Protein AF-0000000079720966 (afdb_homodimer)

pLDDT: mean 93.35, std 13.18, range [25.89, 98.94]

Radius of gyration: 32.47 Å; Cα contacts (8 Å, |Δi|>4): 2321; chains: 2; bounding box: 89×80×74 Å

Organism: NCBI:txid616991

Structure (mmCIF, N/CA/C/O backbone):
data_AF-0000000079720966-model_v1
#
loop_
_entity.id
_entity.type
_entity.pdbx_description
1 polymer 'Alginate export protein'
#
loop_
_atom_site.group_PDB
_atom_site.id
_atom_site.type_symbol
_atom_site.label_atom_id
_atom_site.label_alt_id
_atom_site.label_comp_id
_atom_site.label_asym_id
_atom_site.label_entity_id
_atom_site.label_seq_id
_atom_site.pdbx_PDB_ins_code
_atom_site.Cartn_x
_atom_site.Cartn_y
_atom_site.Cartn_z
_atom_site.occupancy
_atom_site.B_iso_or_equiv
_atom_site.auth_seq_id
_atom_site.auth_comp_id
_atom_site.auth_asym_id
_atom_site.auth_atom_id
_atom_site.pdbx_PDB_model_num
ATOM 1 N N . MET A 1 1 ? 60.469 18.531 28.531 1 25.89 1 MET A N 1
ATOM 2 C CA . MET A 1 1 ? 59.094 18.969 28.453 1 25.89 1 MET A CA 1
ATOM 3 C C . MET A 1 1 ? 58.406 18.344 27.234 1 25.89 1 MET A C 1
ATOM 5 O O . MET A 1 1 ? 57.188 18.453 27.078 1 25.89 1 MET A O 1
ATOM 9 N N . LYS A 1 2 ? 59.125 18.266 26.031 1 28.86 2 LYS A N 1
ATOM 10 C CA . LYS A 1 2 ? 58.875 18.094 24.609 1 28.86 2 LYS A CA 1
ATOM 11 C C . LYS A 1 2 ? 58.344 16.688 24.297 1 28.86 2 LYS A C 1
ATOM 13 O O . LYS A 1 2 ? 58.094 16.359 23.141 1 28.86 2 LYS A O 1
ATOM 18 N N . ARG A 1 3 ? 58.688 15.719 25.109 1 30.52 3 ARG A N 1
ATOM 19 C CA . ARG A 1 3 ? 58.531 14.273 24.969 1 30.52 3 ARG A CA 1
ATOM 20 C C . ARG A 1 3 ? 57.062 13.883 24.969 1 30.52 3 ARG A C 1
ATOM 22 O O . ARG A 1 3 ? 56.75 12.695 24.938 1 30.52 3 ARG A O 1
ATOM 29 N N . ILE A 1 4 ? 56.281 14.672 25.703 1 30.28 4 ILE A N 1
ATOM 30 C CA . ILE A 1 4 ? 54.969 14.219 26.188 1 30.28 4 ILE A CA 1
ATOM 31 C C . ILE A 1 4 ? 53.969 14.164 25.047 1 30.28 4 ILE A C 1
ATOM 33 O O . ILE A 1 4 ? 52.781 13.953 25.266 1 30.28 4 ILE A O 1
ATOM 37 N N . TYR A 1 5 ? 54.344 14.781 23.844 1 29.94 5 TYR A N 1
ATOM 38 C CA . TYR A 1 5 ? 53.344 15.148 22.844 1 29.94 5 TYR A CA 1
ATOM 39 C C . TYR A 1 5 ? 52.688 13.914 22.25 1 29.94 5 TYR A C 1
ATOM 41 O O . TYR A 1 5 ? 51.719 14.016 21.484 1 29.94 5 TYR A O 1
ATOM 49 N N . LEU A 1 6 ? 53.469 12.766 22.203 1 30.61 6 LEU A N 1
ATOM 50 C CA . LEU A 1 6 ? 53.25 11.781 21.141 1 30.61 6 LEU A CA 1
ATOM 51 C C . LEU A 1 6 ? 51.906 11.086 21.281 1 30.61 6 LEU A C 1
ATOM 53 O O . LEU A 1 6 ? 51.281 10.734 20.281 1 30.61 6 LEU A O 1
ATOM 57 N N . LEU A 1 7 ? 51.594 10.617 22.516 1 30.08 7 LEU A N 1
ATOM 58 C CA . LEU A 1 7 ? 50.844 9.391 22.656 1 30.08 7 LEU A CA 1
ATOM 59 C C . LEU A 1 7 ? 49.344 9.641 22.359 1 30.08 7 LEU A C 1
ATOM 61 O O . LEU A 1 7 ? 48.531 8.734 22.484 1 30.08 7 LEU A O 1
ATOM 65 N N . PHE A 1 8 ? 48.875 10.914 22.344 1 29.48 8 PHE A N 1
ATOM 66 C CA . PHE A 1 8 ? 47.438 11.102 22.469 1 29.48 8 PHE A CA 1
ATOM 67 C C . PHE A 1 8 ? 46.719 10.594 21.219 1 29.48 8 PHE A C 1
ATOM 69 O O . PHE A 1 8 ? 45.531 10.844 21.031 1 29.48 8 PHE A O 1
ATOM 76 N N . THR A 1 9 ? 47.469 10.242 20.141 1 30.14 9 THR A N 1
ATOM 77 C CA . THR A 1 9 ? 46.812 10.188 18.844 1 30.14 9 THR A CA 1
ATOM 78 C C . THR A 1 9 ? 45.688 9.141 18.844 1 30.14 9 THR A C 1
ATOM 80 O O . THR A 1 9 ? 44.75 9.242 18.062 1 30.14 9 THR A O 1
ATOM 83 N N . LEU A 1 10 ? 45.875 7.875 19.375 1 29.42 10 LEU A N 1
ATOM 84 C CA . LEU A 1 10 ? 45.344 6.66 18.75 1 29.42 10 LEU A CA 1
ATOM 85 C C . LEU A 1 10 ? 43.875 6.473 19.062 1 29.42 10 LEU A C 1
ATOM 87 O O . LEU A 1 10 ? 43.25 5.508 18.609 1 29.42 10 LEU A O 1
ATOM 91 N N . ILE A 1 11 ? 43.375 6.828 20.203 1 30.75 11 ILE A N 1
ATOM 92 C CA . ILE A 1 11 ? 42.125 6.137 20.578 1 30.75 11 ILE A CA 1
ATOM 93 C C . ILE A 1 11 ? 41 6.531 19.641 1 30.75 11 ILE A C 1
ATOM 95 O O . ILE A 1 11 ? 40.406 7.594 19.797 1 30.75 11 ILE A O 1
ATOM 99 N N . ALA A 1 12 ? 41.25 6.734 18.359 1 31.34 12 ALA A N 1
ATOM 100 C CA . ALA A 1 12 ? 40.125 6.934 17.453 1 31.34 12 ALA A CA 1
ATOM 101 C C . ALA A 1 12 ? 39 5.965 17.766 1 31.34 12 ALA A C 1
ATOM 103 O O . ALA A 1 12 ? 39.219 4.758 17.859 1 31.34 12 ALA A O 1
ATOM 104 N N . LEU A 1 13 ? 37.844 6.438 18.391 1 33.38 13 LEU A N 1
ATOM 105 C CA . LEU A 1 13 ? 36.531 5.898 18.781 1 33.38 13 LEU A CA 1
ATOM 106 C C . LEU A 1 13 ? 36.031 4.922 17.719 1 33.38 13 LEU A C 1
ATOM 108 O O . LEU A 1 13 ? 35.875 5.285 16.547 1 33.38 13 LEU A O 1
ATOM 112 N N . TYR A 1 14 ? 36.375 3.656 17.828 1 33.47 14 TYR A N 1
ATOM 113 C CA . TYR A 1 14 ? 35.781 2.469 17.219 1 33.47 14 TYR A CA 1
ATOM 114 C C . TYR A 1 14 ? 34.25 2.562 17.203 1 33.47 14 TYR A C 1
ATOM 116 O O . TYR A 1 14 ? 33.594 2.219 18.188 1 33.47 14 TYR A O 1
ATOM 124 N N . GLY A 1 15 ? 33.656 3.654 16.922 1 36.59 15 GLY A N 1
ATOM 125 C CA . GLY A 1 15 ? 32.219 3.451 16.719 1 36.59 15 GLY A CA 1
ATOM 126 C C . GLY A 1 15 ? 31.906 2.182 15.961 1 36.59 15 GLY A C 1
ATOM 127 O O . GLY A 1 15 ? 32.594 1.848 14.984 1 36.59 15 GLY A O 1
ATOM 128 N N . SER A 1 16 ? 31.609 1.127 16.625 1 39.97 16 SER A N 1
ATOM 129 C CA . SER A 1 16 ? 31.062 -0.065 15.984 1 39.97 16 SER A CA 1
ATOM 130 C C . SER A 1 16 ? 30.312 0.288 14.711 1 39.97 16 SER A C 1
ATOM 132 O O . SER A 1 16 ? 29.266 0.929 14.758 1 39.97 16 SER A O 1
ATOM 134 N N . ILE A 1 17 ? 30.875 0.646 13.695 1 45.59 17 ILE A N 1
ATOM 135 C CA . ILE A 1 17 ? 30.328 0.897 12.359 1 45.59 17 ILE A CA 1
ATOM 136 C C . ILE A 1 17 ? 29.344 -0.207 11.984 1 45.59 17 ILE A C 1
ATOM 138 O O . ILE A 1 17 ? 29.734 -1.362 11.805 1 45.59 17 ILE A O 1
ATOM 142 N N . ALA A 1 18 ? 28.172 -0.289 12.492 1 54.91 18 ALA A N 1
ATOM 143 C CA . ALA A 1 18 ? 27.109 -1.152 11.977 1 54.91 18 ALA A CA 1
ATOM 144 C C . ALA A 1 18 ? 27.219 -1.311 10.461 1 54.91 18 ALA A C 1
ATOM 146 O O . ALA A 1 18 ? 27.25 -0.319 9.734 1 54.91 18 ALA A O 1
ATOM 147 N N . LYS A 1 19 ? 27.75 -2.51 9.945 1 74.81 19 LYS A N 1
ATOM 148 C CA . LYS A 1 19 ? 27.875 -2.908 8.547 1 74.81 19 LYS A CA 1
ATOM 149 C C . LYS A 1 19 ? 26.547 -2.785 7.805 1 74.81 19 LYS A C 1
ATOM 151 O O . LYS A 1 19 ? 25.531 -3.283 8.281 1 74.81 19 LYS A O 1
ATOM 156 N N . ALA A 1 20 ? 26.312 -1.809 7.043 1 88.5 20 ALA A N 1
ATOM 157 C CA . ALA A 1 20 ? 25.141 -1.601 6.191 1 88.5 20 ALA A CA 1
ATOM 158 C C . ALA A 1 20 ? 25.453 -1.964 4.742 1 88.5 20 ALA A C 1
ATOM 160 O O . ALA A 1 20 ? 26.547 -1.684 4.242 1 88.5 20 ALA A O 1
ATOM 161 N N . GLN A 1 21 ? 24.562 -2.84 4.195 1 93.38 21 GLN A N 1
ATOM 162 C CA . GLN A 1 21 ? 24.688 -3.174 2.779 1 93.38 21 GLN A CA 1
ATOM 163 C C . GLN A 1 21 ? 23.531 -2.58 1.974 1 93.38 21 GLN A C 1
ATOM 165 O O . GLN A 1 21 ? 22.375 -2.707 2.357 1 93.38 21 GLN A O 1
ATOM 170 N N . PHE A 1 22 ? 23.922 -1.886 0.924 1 94.44 22 PHE A N 1
ATOM 171 C CA . PHE A 1 22 ? 22.938 -1.367 -0.01 1 94.44 22 PHE A CA 1
ATOM 172 C C . PHE A 1 22 ? 23.094 -2.01 -1.383 1 94.44 22 PHE A C 1
ATOM 174 O O . PHE A 1 22 ? 24.203 -2.062 -1.922 1 94.44 22 PHE A O 1
ATOM 181 N N . THR A 1 23 ? 22 -2.531 -1.941 1 95.25 23 THR A N 1
ATOM 182 C CA . THR A 1 23 ? 22 -3.1 -3.285 1 95.25 23 THR A CA 1
ATOM 183 C C . THR A 1 23 ? 20.953 -2.404 -4.168 1 95.25 23 THR A C 1
ATOM 185 O O . THR A 1 23 ? 19.875 -2.039 -3.697 1 95.25 23 THR A O 1
ATOM 188 N N . LEU A 1 24 ? 21.266 -2.111 -5.383 1 95.19 24 LEU A N 1
ATOM 189 C CA . LEU A 1 24 ? 20.375 -1.628 -6.434 1 95.19 24 LEU A CA 1
ATOM 190 C C . LEU A 1 24 ? 20.5 -2.477 -7.691 1 95.19 24 LEU A C 1
ATOM 192 O O . LEU A 1 24 ? 21.594 -2.602 -8.25 1 95.19 24 LEU A O 1
ATOM 196 N N . ASP A 1 25 ? 19.422 -3.098 -8.086 1 96.62 25 ASP A N 1
ATOM 197 C CA . ASP A 1 25 ? 19.453 -3.926 -9.289 1 96.62 25 ASP A CA 1
ATOM 198 C C . ASP A 1 25 ? 18.156 -3.809 -10.078 1 96.62 25 ASP A C 1
ATOM 200 O O . ASP A 1 25 ? 17.219 -3.129 -9.648 1 96.62 25 ASP A O 1
ATOM 204 N N . GLY A 1 26 ? 18.141 -4.383 -11.258 1 97.12 26 GLY A N 1
ATOM 205 C CA . GLY A 1 26 ? 16.953 -4.273 -12.102 1 97.12 26 GLY A CA 1
ATOM 206 C C . GLY A 1 26 ? 16.609 -5.562 -12.828 1 97.12 26 GLY A C 1
ATOM 207 O O . GLY A 1 26 ? 17.266 -6.586 -12.617 1 97.12 26 GLY A O 1
ATOM 208 N N . GLU A 1 27 ? 15.5 -5.504 -13.523 1 98.06 27 GLU A N 1
ATOM 209 C CA . GLU A 1 27 ? 15.062 -6.555 -14.438 1 98.06 27 GLU A CA 1
ATOM 210 C C . GLU A 1 27 ? 14.453 -5.965 -15.711 1 98.06 27 GLU A C 1
ATOM 212 O O . GLU A 1 27 ? 13.711 -4.98 -15.648 1 98.06 27 GLU A O 1
ATOM 217 N N . PHE A 1 28 ? 14.859 -6.387 -16.797 1 98.44 28 PHE A N 1
ATOM 218 C CA . PHE A 1 28 ? 14.289 -6.125 -18.109 1 98.44 28 PHE A CA 1
ATOM 219 C C . PHE A 1 28 ? 13.961 -7.43 -18.828 1 98.44 28 PHE A C 1
ATOM 221 O O . PHE A 1 28 ? 14.867 -8.18 -19.203 1 98.44 28 PHE A O 1
ATOM 228 N N . ARG A 1 29 ? 12.633 -7.707 -19.062 1 98.75 29 ARG A N 1
ATOM 229 C CA . ARG A 1 29 ? 12.242 -9.031 -19.531 1 98.75 29 ARG A CA 1
ATOM 230 C C . ARG A 1 29 ? 11.141 -8.938 -20.578 1 98.75 29 ARG A C 1
ATOM 232 O O . ARG A 1 29 ? 9.977 -9.242 -20.297 1 98.75 29 ARG A O 1
ATOM 239 N N . PRO A 1 30 ? 11.508 -8.555 -21.812 1 98.69 30 PRO A N 1
ATOM 240 C CA . PRO A 1 30 ? 10.531 -8.656 -22.891 1 98.69 30 PRO A CA 1
ATOM 241 C C . PRO A 1 30 ? 10.227 -10.102 -23.281 1 98.69 30 PRO A C 1
ATOM 243 O O . PRO A 1 30 ? 11.125 -10.945 -23.281 1 98.69 30 PRO A O 1
ATOM 246 N N . ARG A 1 31 ? 8.992 -10.43 -23.594 1 98.81 31 ARG A N 1
ATOM 247 C CA . ARG A 1 31 ? 8.523 -11.742 -24.047 1 98.81 31 ARG A CA 1
ATOM 248 C C . ARG A 1 31 ? 7.543 -11.602 -25.203 1 98.81 31 ARG A C 1
ATOM 250 O O . ARG A 1 31 ? 6.578 -10.836 -25.125 1 98.81 31 ARG A O 1
ATOM 257 N N . THR A 1 32 ? 7.867 -12.188 -26.281 1 98.69 32 THR A N 1
ATOM 258 C CA . THR A 1 32 ? 6.961 -12.281 -27.422 1 98.69 32 THR A CA 1
ATOM 259 C C . THR A 1 32 ? 6.207 -13.609 -27.406 1 98.69 32 THR A C 1
ATOM 261 O O . THR A 1 32 ? 6.801 -14.664 -27.172 1 98.69 32 THR A O 1
ATOM 264 N N . GLU A 1 33 ? 4.941 -13.602 -27.641 1 98.75 33 GLU A N 1
ATOM 265 C CA . GLU A 1 33 ? 4.141 -14.828 -27.672 1 98.75 33 GLU A CA 1
ATOM 266 C C . GLU A 1 33 ? 3.273 -14.891 -28.922 1 98.75 33 GLU A C 1
ATOM 268 O O . GLU A 1 33 ? 2.736 -13.875 -29.359 1 98.75 33 GLU A O 1
ATOM 273 N N . LEU A 1 34 ? 3.225 -16.016 -29.5 1 98.56 34 LEU A N 1
ATOM 274 C CA . LEU A 1 34 ? 2.197 -16.406 -30.469 1 98.56 34 LEU A CA 1
ATOM 275 C C . LEU A 1 34 ? 1.238 -17.422 -29.828 1 98.56 34 LEU A C 1
ATOM 277 O O . LEU A 1 34 ? 1.626 -18.562 -29.547 1 98.56 34 LEU A O 1
ATOM 281 N N . ARG A 1 35 ? 0.005 -17.016 -29.641 1 98.56 35 ARG A N 1
ATOM 282 C CA . ARG A 1 35 ? -0.991 -17.828 -28.938 1 98.56 35 ARG A CA 1
ATOM 283 C C . ARG A 1 35 ? -2.047 -18.344 -29.906 1 98.56 35 ARG A C 1
ATOM 285 O O . ARG A 1 35 ? -2.969 -17.625 -30.281 1 98.56 35 ARG A O 1
ATOM 292 N N . HIS A 1 36 ? -1.927 -19.5 -30.281 1 98.38 36 HIS A N 1
ATOM 293 C CA . HIS A 1 36 ? -2.904 -20.203 -31.109 1 98.38 36 HIS A CA 1
ATOM 294 C C . HIS A 1 36 ? -3.543 -21.359 -30.359 1 98.38 36 HIS A C 1
ATOM 296 O O . HIS A 1 36 ? -3.371 -22.516 -30.734 1 98.38 36 HIS A O 1
ATOM 302 N N . GLY A 1 37 ? -4.414 -21 -29.406 1 98.06 37 GLY A N 1
ATOM 303 C CA . GLY A 1 37 ? -5.051 -21.984 -28.547 1 98.06 37 GLY A CA 1
ATOM 304 C C . GLY A 1 37 ? -4.43 -22.062 -27.172 1 98.06 37 GLY A C 1
ATOM 305 O O . GLY A 1 37 ? -4.418 -23.125 -26.547 1 98.06 37 GLY A O 1
ATOM 306 N N . PHE A 1 38 ? -3.744 -21.047 -26.734 1 98.12 38 PHE A N 1
ATOM 307 C CA . PHE A 1 38 ? -3.221 -20.953 -25.375 1 98.12 38 PHE A CA 1
ATOM 308 C C . PHE A 1 38 ? -4.355 -20.781 -24.375 1 98.12 38 PHE A C 1
ATOM 310 O O . PHE A 1 38 ? -5.219 -19.922 -24.531 1 98.12 38 PHE A O 1
ATOM 317 N N . GLY A 1 39 ? -4.395 -21.578 -23.359 1 97.5 39 GLY A N 1
ATOM 318 C CA . GLY A 1 39 ? -5.371 -21.5 -22.281 1 97.5 39 GLY A CA 1
ATOM 319 C C . GLY A 1 39 ? -6.664 -22.219 -22.594 1 97.5 39 GLY A C 1
ATOM 320 O O . GLY A 1 39 ? -7.367 -22.656 -21.672 1 97.5 39 GLY A O 1
ATOM 321 N N . SER A 1 40 ? -6.98 -22.281 -23.844 1 97.88 40 SER A N 1
ATOM 322 C CA . SER A 1 40 ? -8.18 -22.969 -24.297 1 97.88 40 SER A CA 1
ATOM 323 C C . SER A 1 40 ? -8.125 -23.234 -25.812 1 97.88 40 SER A C 1
ATOM 325 O O . SER A 1 40 ? -7.277 -22.688 -26.5 1 97.88 40 SER A O 1
ATOM 327 N N . ILE A 1 41 ? -9.086 -24.062 -26.219 1 98.25 41 ILE A N 1
ATOM 328 C CA . ILE A 1 41 ? -9.164 -24.375 -27.641 1 98.25 41 ILE A CA 1
ATOM 329 C C . ILE A 1 41 ? -9.578 -23.125 -28.422 1 98.25 41 ILE A C 1
ATOM 331 O O . ILE A 1 41 ? -10.539 -22.453 -28.062 1 98.25 41 ILE A O 1
ATOM 335 N N . ILE A 1 42 ? -8.836 -22.875 -29.516 1 98.44 42 ILE A N 1
ATOM 336 C CA . ILE A 1 42 ? -9.164 -21.734 -30.344 1 98.44 42 ILE A CA 1
ATOM 337 C C . ILE A 1 42 ? -10.023 -22.188 -31.531 1 98.44 42 ILE A C 1
ATOM 339 O O . ILE A 1 42 ? -9.82 -23.281 -32.062 1 98.44 42 ILE A O 1
ATOM 343 N N . ASP A 1 43 ? -10.906 -21.344 -31.891 1 97.38 43 ASP A N 1
ATOM 344 C CA . ASP A 1 43 ? -11.781 -21.609 -33.031 1 97.38 43 ASP A CA 1
ATOM 345 C C . ASP A 1 43 ? -11.016 -21.5 -34.344 1 97.38 43 ASP A C 1
ATOM 347 O O . ASP A 1 43 ? -10.109 -20.672 -34.469 1 97.38 43 ASP A O 1
ATOM 351 N N . GLU A 1 44 ? -11.484 -22.203 -35.312 1 96.94 44 GLU A N 1
ATOM 352 C CA . GLU A 1 44 ? -10.82 -22.219 -36.594 1 96.94 44 GLU A CA 1
ATOM 353 C C . GLU A 1 44 ? -10.844 -20.844 -37.25 1 96.94 44 GLU A C 1
ATOM 355 O O . GLU A 1 44 ? -9.906 -20.484 -37.969 1 96.94 44 GLU A O 1
ATOM 360 N N . ASP A 1 45 ? -11.867 -20.094 -37.031 1 96.38 45 ASP A N 1
ATOM 361 C CA . ASP A 1 45 ? -12.039 -18.828 -37.719 1 96.38 45 ASP A CA 1
ATOM 362 C C . ASP A 1 45 ? -11.414 -17.672 -36.906 1 96.38 45 ASP A C 1
ATOM 364 O O . ASP A 1 45 ? -11.406 -16.531 -37.375 1 96.38 45 ASP A O 1
ATOM 368 N N . ALA A 1 46 ? -10.906 -18.031 -35.75 1 96.81 46 ALA A N 1
ATOM 369 C CA . ALA A 1 46 ? -10.328 -16.984 -34.938 1 96.81 46 ALA A CA 1
ATOM 370 C C . ALA A 1 46 ? -8.852 -16.781 -35.25 1 96.81 46 ALA A C 1
ATOM 372 O O . ALA A 1 46 ? -8.125 -17.734 -35.5 1 96.81 46 ALA A O 1
ATOM 373 N N . ASP A 1 47 ? -8.391 -15.508 -35.219 1 97.19 47 ASP A N 1
ATOM 374 C CA . ASP A 1 47 ? -6.977 -15.195 -35.406 1 97.19 47 ASP A CA 1
ATOM 375 C C . ASP A 1 47 ? -6.199 -15.453 -34.125 1 97.19 47 ASP A C 1
ATOM 377 O O . ASP A 1 47 ? -6.695 -15.18 -33.031 1 97.19 47 ASP A O 1
ATOM 381 N N . ALA A 1 48 ? -5.062 -15.898 -34.25 1 97.44 48 ALA A N 1
ATOM 382 C CA . ALA A 1 48 ? -4.172 -16.125 -33.094 1 97.44 48 ALA A CA 1
ATOM 383 C C . ALA A 1 48 ? -3.781 -14.812 -32.438 1 97.44 48 ALA A C 1
ATOM 385 O O . ALA A 1 48 ? -3.77 -13.766 -33.094 1 97.44 48 ALA A O 1
ATOM 386 N N . GLY A 1 49 ? -3.494 -14.898 -31.125 1 98.06 49 GLY A N 1
ATOM 387 C CA . GLY A 1 49 ? -2.896 -13.766 -30.453 1 98.06 49 GLY A CA 1
ATOM 388 C C . GLY A 1 49 ? -1.406 -13.633 -30.703 1 98.06 49 GLY A C 1
ATOM 389 O O . GLY A 1 49 ? -0.692 -14.633 -30.766 1 98.06 49 GLY A O 1
ATOM 390 N N . PHE A 1 50 ? -1.011 -12.367 -30.828 1 98 50 PHE A N 1
ATOM 391 C CA . PHE A 1 50 ? 0.405 -12.086 -31.031 1 98 50 PHE A CA 1
ATOM 392 C C . PHE A 1 50 ? 0.784 -10.742 -30.422 1 98 50 PHE A C 1
ATOM 394 O O . PHE A 1 50 ? 0.088 -9.75 -30.625 1 98 50 PHE A O 1
ATOM 401 N N . GLY A 1 51 ? 1.82 -10.758 -29.547 1 97.75 51 GLY A N 1
ATOM 402 C CA . GLY A 1 51 ? 2.244 -9.508 -28.953 1 97.75 51 GLY A CA 1
ATOM 403 C C . GLY A 1 51 ? 3.523 -9.633 -28.141 1 97.75 51 GLY A C 1
ATOM 404 O O . GLY A 1 51 ? 4.059 -10.734 -27.984 1 97.75 51 GLY A O 1
ATOM 405 N N . VAL A 1 52 ? 3.998 -8.477 -27.734 1 98.06 52 VAL A N 1
ATOM 406 C CA . VAL A 1 52 ? 5.188 -8.391 -26.891 1 98.06 52 VAL A CA 1
ATOM 407 C C . VAL A 1 52 ? 4.867 -7.629 -25.609 1 98.06 52 VAL A C 1
ATOM 409 O O . VAL A 1 52 ? 4.305 -6.531 -25.672 1 98.06 52 VAL A O 1
ATOM 412 N N . SER A 1 53 ? 5.117 -8.234 -24.516 1 98 53 SER A N 1
ATOM 413 C CA . SER A 1 53 ? 5.008 -7.605 -23.203 1 98 53 SER A CA 1
ATOM 414 C C . SER A 1 53 ? 6.344 -7.613 -22.469 1 98 53 SER A C 1
ATOM 416 O O . SER A 1 53 ? 7.168 -8.508 -22.688 1 98 53 SER A O 1
ATOM 418 N N . THR A 1 54 ? 6.562 -6.602 -21.641 1 98.12 54 THR A N 1
ATOM 419 C CA . THR A 1 54 ? 7.84 -6.465 -20.953 1 98.12 54 THR A CA 1
ATOM 420 C C . THR A 1 54 ? 7.625 -6.207 -19.469 1 98.12 54 THR A C 1
ATOM 422 O O . THR A 1 54 ? 6.863 -5.312 -19.094 1 98.12 54 THR A O 1
ATOM 425 N N . ARG A 1 55 ? 8.242 -6.992 -18.625 1 98.31 55 ARG A N 1
ATOM 426 C CA . ARG A 1 55 ? 8.359 -6.664 -17.203 1 98.31 55 ARG A CA 1
ATOM 427 C C . ARG A 1 55 ? 9.648 -5.906 -16.922 1 98.31 55 ARG A C 1
ATOM 429 O O . ARG A 1 55 ? 10.734 -6.34 -17.328 1 98.31 55 ARG A O 1
ATOM 436 N N . ILE A 1 56 ? 9.539 -4.793 -16.328 1 97.88 56 ILE A N 1
ATOM 437 C CA . ILE A 1 56 ? 10.711 -4.086 -15.812 1 97.88 56 ILE A CA 1
ATOM 438 C C . ILE A 1 56 ? 10.602 -3.934 -14.297 1 97.88 56 ILE A C 1
ATOM 440 O O . ILE A 1 56 ? 9.508 -3.729 -13.766 1 97.88 56 ILE A O 1
ATOM 444 N N . ARG A 1 57 ? 11.711 -4.078 -13.609 1 98.25 57 ARG A N 1
ATOM 445 C CA . ARG A 1 57 ? 11.766 -3.852 -12.164 1 98.25 57 ARG A CA 1
ATOM 446 C C . ARG A 1 57 ? 12.992 -3.025 -11.789 1 98.25 57 ARG A C 1
ATOM 448 O O . ARG A 1 57 ? 14.031 -3.113 -12.445 1 98.25 57 ARG A O 1
ATOM 455 N N . LEU A 1 58 ? 12.852 -2.182 -10.867 1 97.06 58 LEU A N 1
ATOM 456 C CA . LEU A 1 58 ? 13.922 -1.551 -10.102 1 97.06 58 LEU A CA 1
ATOM 457 C C . LEU A 1 58 ? 13.844 -1.943 -8.633 1 97.06 58 LEU A C 1
ATOM 459 O O . LEU A 1 58 ? 12.859 -1.639 -7.957 1 97.06 58 LEU A O 1
ATOM 463 N N . ASN A 1 59 ? 14.906 -2.621 -8.18 1 96.88 59 ASN A N 1
ATOM 464 C CA . ASN A 1 59 ? 14.906 -3.182 -6.836 1 96.88 59 ASN A CA 1
ATOM 465 C C . ASN A 1 59 ? 15.977 -2.539 -5.961 1 96.88 59 ASN A C 1
ATOM 467 O O . ASN A 1 59 ? 17.141 -2.428 -6.367 1 96.88 59 ASN A O 1
ATOM 471 N N . ALA A 1 60 ? 15.555 -2.121 -4.816 1 96.06 60 ALA A N 1
ATOM 472 C CA . ALA A 1 60 ? 16.484 -1.586 -3.82 1 96.06 60 ALA A CA 1
ATOM 473 C C . ALA A 1 60 ? 16.422 -2.398 -2.529 1 96.06 60 ALA A C 1
ATOM 475 O O . ALA A 1 60 ? 15.344 -2.646 -1.989 1 96.06 60 ALA A O 1
ATOM 476 N N . GLY A 1 61 ? 17.594 -2.838 -2.084 1 95.5 61 GLY A N 1
ATOM 477 C CA . GLY A 1 61 ? 17.734 -3.545 -0.82 1 95.5 61 GLY A CA 1
ATOM 478 C C . GLY A 1 61 ? 18.672 -2.848 0.151 1 95.5 61 GLY A C 1
ATOM 479 O O . GLY A 1 61 ? 19.656 -2.232 -0.261 1 95.5 61 GLY A O 1
ATOM 480 N N . TYR A 1 62 ? 18.328 -2.869 1.387 1 96.19 62 TYR A N 1
ATOM 481 C CA . TYR A 1 62 ? 19.156 -2.307 2.453 1 96.19 62 TYR A CA 1
ATOM 482 C C . TYR A 1 62 ? 19.172 -3.23 3.664 1 96.19 62 TYR A C 1
ATOM 484 O O . TYR A 1 62 ? 18.141 -3.535 4.246 1 96.19 62 TYR A O 1
ATOM 492 N N . THR A 1 63 ? 20.391 -3.654 4.082 1 95.69 63 THR A N 1
ATOM 493 C CA . THR A 1 63 ? 20.516 -4.609 5.18 1 95.69 63 THR A CA 1
ATOM 494 C C . THR A 1 63 ? 21.453 -4.074 6.254 1 95.69 63 THR A C 1
ATOM 496 O O . THR A 1 63 ? 22.578 -3.664 5.949 1 95.69 63 THR A O 1
ATOM 499 N N . ILE A 1 64 ? 21 -4.027 7.418 1 94.69 64 ILE A N 1
ATOM 500 C CA . ILE A 1 64 ? 21.797 -3.842 8.625 1 94.69 64 ILE A CA 1
ATOM 501 C C . ILE A 1 64 ? 21.5 -4.965 9.617 1 94.69 64 ILE A C 1
ATOM 503 O O . ILE A 1 64 ? 20.688 -5.848 9.336 1 94.69 64 ILE A O 1
ATOM 507 N N . ASP A 1 65 ? 22.188 -5.012 10.758 1 94 65 ASP A N 1
ATOM 508 C CA . ASP A 1 65 ? 22 -6.074 11.742 1 94 65 ASP A CA 1
ATOM 509 C C . ASP A 1 65 ? 20.547 -6.121 12.219 1 94 65 ASP A C 1
ATOM 511 O O . ASP A 1 65 ? 20 -7.203 12.453 1 94 65 ASP A O 1
ATOM 515 N N . ALA A 1 66 ? 19.938 -5.023 12.266 1 95.5 66 ALA A N 1
ATOM 516 C CA . ALA A 1 66 ? 18.625 -4.887 12.891 1 95.5 66 ALA A CA 1
ATOM 517 C C . ALA A 1 66 ? 17.516 -5.305 11.938 1 95.5 66 ALA A C 1
ATOM 519 O O . ALA A 1 66 ? 16.484 -5.82 12.367 1 95.5 66 ALA A O 1
ATOM 520 N N . TYR A 1 67 ? 17.703 -5.016 10.633 1 96.94 67 TYR A N 1
ATOM 521 C CA . TYR A 1 67 ? 16.641 -5.332 9.703 1 96.94 67 TYR A CA 1
ATOM 522 C C . TYR A 1 67 ? 17.141 -5.328 8.266 1 96.94 67 TYR A C 1
ATOM 524 O O . TYR A 1 67 ? 18.234 -4.84 7.992 1 96.94 67 TYR A O 1
ATOM 532 N N . THR A 1 68 ? 16.438 -6 7.41 1 97.31 68 THR A N 1
ATOM 533 C CA . THR A 1 68 ? 16.547 -5.867 5.961 1 97.31 68 THR A CA 1
ATOM 534 C C . THR A 1 68 ? 15.297 -5.18 5.395 1 97.31 68 THR A C 1
ATOM 536 O O . THR A 1 68 ? 14.172 -5.52 5.762 1 97.31 68 THR A O 1
ATOM 539 N N . PHE A 1 69 ? 15.547 -4.176 4.672 1 97.31 69 PHE A N 1
ATOM 540 C CA . PHE A 1 69 ? 14.484 -3.494 3.938 1 97.31 69 PHE A CA 1
ATOM 541 C C . PHE A 1 69 ? 14.602 -3.766 2.443 1 97.31 69 PHE A C 1
ATOM 543 O O . PHE A 1 69 ? 15.703 -3.863 1.907 1 97.31 69 PHE A O 1
ATOM 550 N N . TYR A 1 70 ? 13.438 -3.926 1.732 1 97.69 70 TYR A N 1
ATOM 551 C CA . TYR A 1 70 ? 13.414 -4.211 0.302 1 97.69 70 TYR A CA 1
ATOM 552 C C . TYR A 1 70 ? 12.281 -3.459 -0.389 1 97.69 70 TYR A C 1
ATOM 554 O O . TYR A 1 70 ? 11.156 -3.416 0.114 1 97.69 70 TYR A O 1
ATOM 562 N N . LEU A 1 71 ? 12.578 -2.766 -1.473 1 97.5 71 LEU A N 1
ATOM 563 C CA . LEU A 1 71 ? 11.617 -2.074 -2.326 1 97.5 71 LEU A CA 1
ATOM 564 C C . LEU A 1 71 ? 11.781 -2.502 -3.781 1 97.5 71 LEU A C 1
ATOM 566 O O . LEU A 1 71 ? 12.891 -2.471 -4.324 1 97.5 71 LEU A O 1
ATOM 570 N N . SER A 1 72 ? 10.695 -2.938 -4.398 1 97.88 72 SER A N 1
ATOM 571 C CA . SER A 1 72 ? 10.68 -3.309 -5.812 1 97.88 72 SER A CA 1
ATOM 572 C C . SER A 1 72 ? 9.602 -2.545 -6.574 1 97.88 72 SER A C 1
ATOM 574 O O . SER A 1 72 ? 8.414 -2.697 -6.297 1 97.88 72 SER A O 1
ATOM 576 N N . LEU A 1 73 ? 10.055 -1.694 -7.469 1 97 73 LEU A N 1
ATOM 577 C CA . LEU A 1 73 ? 9.148 -1.034 -8.406 1 97 73 LEU A CA 1
ATOM 578 C C . LEU A 1 73 ? 9.016 -1.838 -9.695 1 97 73 LEU A C 1
ATOM 580 O O . LEU A 1 73 ? 10 -2.383 -10.195 1 97 73 LEU A O 1
ATOM 584 N N . GLN A 1 74 ? 7.789 -1.876 -10.266 1 97.25 74 GLN A N 1
ATOM 585 C CA . GLN A 1 74 ? 7.551 -2.721 -11.43 1 97.25 74 GLN A CA 1
ATOM 586 C C . GLN A 1 74 ? 6.605 -2.043 -12.422 1 97.25 74 GLN A C 1
ATOM 588 O O . GLN A 1 74 ? 5.695 -1.318 -12.016 1 97.25 74 GLN A O 1
ATOM 593 N N . ASP A 1 75 ? 6.84 -2.26 -13.664 1 96.69 75 ASP A N 1
ATOM 594 C CA . ASP A 1 75 ? 5.891 -1.947 -14.727 1 96.69 75 ASP A CA 1
ATOM 595 C C . ASP A 1 75 ? 5.758 -3.113 -15.711 1 96.69 75 ASP A C 1
ATOM 597 O O . ASP A 1 75 ? 6.727 -3.834 -15.953 1 96.69 75 ASP A O 1
ATOM 601 N N . VAL A 1 76 ? 4.516 -3.391 -16.109 1 97 76 VAL A N 1
ATOM 602 C CA . VAL A 1 76 ? 4.234 -4.371 -17.156 1 97 76 VAL A CA 1
ATOM 603 C C . VAL A 1 76 ? 3.797 -3.652 -18.438 1 97 76 VAL A C 1
ATOM 605 O O . VAL A 1 76 ? 2.619 -3.314 -18.594 1 97 76 VAL A O 1
ATOM 608 N N . MET A 1 77 ? 4.668 -3.578 -19.359 1 95.88 77 MET A N 1
ATOM 609 C CA . MET A 1 77 ? 4.43 -2.783 -20.562 1 95.88 77 MET A CA 1
ATOM 610 C C . MET A 1 77 ? 3.986 -3.67 -21.734 1 95.88 77 MET A C 1
ATOM 612 O O . MET A 1 77 ? 4.367 -4.84 -21.797 1 95.88 77 MET A O 1
ATOM 616 N N . VAL A 1 78 ? 3.209 -3.105 -22.547 1 95.88 78 VAL A N 1
ATOM 617 C CA . VAL A 1 78 ? 2.879 -3.688 -23.844 1 95.88 78 VAL A CA 1
ATOM 618 C C . VAL A 1 78 ? 3.438 -2.809 -24.969 1 95.88 78 VAL A C 1
ATOM 620 O O . VAL A 1 78 ? 3.311 -1.582 -24.922 1 95.88 78 VAL A O 1
ATOM 623 N N . TRP A 1 79 ? 4.105 -3.428 -25.906 1 95.25 79 TRP A N 1
ATOM 624 C CA . TRP A 1 79 ? 4.668 -2.643 -27 1 95.25 79 TRP A CA 1
ATOM 625 C C . TRP A 1 79 ? 3.574 -1.866 -27.719 1 95.25 79 TRP A C 1
ATOM 627 O O . TRP A 1 79 ? 2.604 -2.453 -28.203 1 95.25 79 TRP A O 1
ATOM 637 N N . GLY A 1 80 ? 3.713 -0.603 -27.734 1 93.69 80 GLY A N 1
ATOM 638 C CA . GLY A 1 80 ? 2.797 0.264 -28.453 1 93.69 80 GLY A CA 1
ATOM 639 C C . GLY A 1 80 ? 1.563 0.633 -27.656 1 93.69 80 GLY A C 1
ATOM 640 O O . GLY A 1 80 ? 0.565 1.09 -28.219 1 93.69 80 GLY A O 1
ATOM 641 N N . GLU A 1 81 ? 1.491 0.403 -26.391 1 92.56 81 GLU A N 1
ATOM 642 C CA . GLU A 1 81 ? 0.287 0.506 -25.578 1 92.56 81 GLU A CA 1
ATOM 643 C C . GLU A 1 81 ? -0.236 1.939 -25.547 1 92.56 81 GLU A C 1
ATOM 645 O O . GLU A 1 81 ? -1.435 2.164 -25.359 1 92.56 81 GLU A O 1
ATOM 650 N N . ASN A 1 82 ? 0.61 2.928 -25.766 1 90.31 82 ASN A N 1
ATOM 651 C CA . ASN A 1 82 ? 0.166 4.316 -25.719 1 90.31 82 ASN A CA 1
ATOM 652 C C . ASN A 1 82 ? 0.248 4.98 -27.094 1 90.31 82 ASN A C 1
ATOM 654 O O . ASN A 1 82 ? 1.188 4.734 -27.844 1 90.31 82 ASN A O 1
ATOM 658 N N . ARG A 1 83 ? -0.744 5.832 -27.312 1 88.56 83 ARG A N 1
ATOM 659 C CA . ARG A 1 83 ? -0.684 6.645 -28.531 1 88.56 83 ARG A CA 1
ATOM 660 C C . ARG A 1 83 ? 0.565 7.52 -28.531 1 88.56 83 ARG A C 1
ATOM 662 O O . ARG A 1 83 ? 0.97 8.047 -27.5 1 88.56 83 ARG A O 1
ATOM 669 N N . GLN A 1 84 ? 1.07 7.668 -29.75 1 87.56 84 GLN A N 1
ATOM 670 C CA . GLN A 1 84 ? 2.229 8.547 -29.891 1 87.56 84 GLN A CA 1
ATOM 671 C C . GLN A 1 84 ? 1.937 9.93 -29.312 1 87.56 84 GLN A C 1
ATOM 673 O O . GLN A 1 84 ? 0.882 10.508 -29.578 1 87.56 84 GLN A O 1
ATOM 678 N N . LEU A 1 85 ? 2.814 10.422 -28.5 1 81.12 85 LEU A N 1
ATOM 679 C CA . LEU A 1 85 ? 2.824 11.758 -27.906 1 81.12 85 LEU A CA 1
ATOM 680 C C . LEU A 1 85 ? 1.735 11.898 -26.859 1 81.12 85 LEU A C 1
ATOM 682 O O . LEU A 1 85 ? 1.423 13.016 -26.422 1 81.12 85 LEU A O 1
ATOM 686 N N . LEU A 1 86 ? 1.099 10.742 -26.516 1 84.31 86 LEU A N 1
ATOM 687 C CA . LEU A 1 86 ? 0.166 10.797 -25.391 1 84.31 86 LEU A CA 1
ATOM 688 C C . LEU A 1 86 ? 0.914 10.812 -24.062 1 84.31 86 LEU A C 1
ATOM 690 O O . LEU A 1 86 ? 1.714 9.914 -23.781 1 84.31 86 LEU A O 1
ATOM 694 N N . PRO A 1 87 ? 0.679 11.773 -23.25 1 79.62 87 PRO A N 1
ATOM 695 C CA . PRO A 1 87 ? 1.412 11.852 -21.984 1 79.62 87 PRO A CA 1
ATOM 696 C C . PRO A 1 87 ? 0.92 10.844 -20.953 1 79.62 87 PRO A C 1
ATOM 698 O O . PRO A 1 87 ? 1.68 10.438 -20.062 1 79.62 87 PRO A O 1
ATOM 701 N N . ASP A 1 88 ? -0.294 10.43 -21.016 1 81 88 ASP A N 1
ATOM 702 C CA . ASP A 1 88 ? -0.891 9.539 -20.031 1 81 88 ASP A CA 1
ATOM 703 C C . ASP A 1 88 ? -0.385 8.109 -20.219 1 81 88 ASP A C 1
ATOM 705 O O . ASP A 1 88 ? -0.236 7.633 -21.344 1 81 88 ASP A O 1
ATOM 709 N N . ASP A 1 89 ? -0.019 7.523 -19.062 1 81.75 89 ASP A N 1
ATOM 710 C CA . ASP A 1 89 ? 0.133 6.07 -19.078 1 81.75 89 ASP A CA 1
ATOM 711 C C . ASP A 1 89 ? -1.193 5.379 -18.766 1 81.75 89 ASP A C 1
ATOM 713 O O . ASP A 1 89 ? -1.602 5.297 -17.609 1 81.75 89 ASP A O 1
ATOM 717 N N . GLU A 1 90 ? -1.834 4.797 -19.656 1 80.94 90 GLU A N 1
ATOM 718 C CA . GLU A 1 90 ? -3.227 4.379 -19.547 1 80.94 90 GLU A CA 1
ATOM 719 C C . GLU A 1 90 ? -3.332 2.926 -19.094 1 80.94 90 GLU A C 1
ATOM 721 O O . GLU A 1 90 ? -4.418 2.455 -18.75 1 80.94 90 GLU A O 1
ATOM 726 N N . ASN A 1 91 ? -2.215 2.289 -19.031 1 84.44 91 ASN A N 1
ATOM 727 C CA . ASN A 1 91 ? -2.354 0.877 -18.688 1 84.44 91 ASN A CA 1
ATOM 728 C C . ASN A 1 91 ? -2.336 0.665 -17.188 1 84.44 91 ASN A C 1
ATOM 730 O O . ASN A 1 91 ? -2.666 -0.42 -16.703 1 84.44 91 ASN A O 1
ATOM 734 N N . ASN A 1 92 ? -1.927 1.642 -16.328 1 88.06 92 ASN A N 1
ATOM 735 C CA . ASN A 1 92 ? -2.041 1.646 -14.867 1 88.06 92 ASN A CA 1
ATOM 736 C C . ASN A 1 92 ? -1.288 0.476 -14.242 1 88.06 92 ASN A C 1
ATOM 738 O O . ASN A 1 92 ? -1.76 -0.126 -13.281 1 88.06 92 ASN A O 1
ATOM 742 N N . THR A 1 93 ? -0.114 0.116 -14.836 1 92.31 93 THR A N 1
ATOM 743 C CA . THR A 1 93 ? 0.57 -1.074 -14.344 1 92.31 93 THR A CA 1
ATOM 744 C C . THR A 1 93 ? 1.837 -0.693 -13.578 1 92.31 93 THR A C 1
ATOM 746 O O . THR A 1 93 ? 2.479 -1.548 -12.969 1 92.31 93 THR A O 1
ATOM 749 N N . PHE A 1 94 ? 2.23 0.564 -13.633 1 92.56 94 PHE A N 1
ATOM 750 C CA . PHE A 1 94 ? 3.383 0.996 -12.844 1 92.56 94 PHE A CA 1
ATOM 751 C C . PHE A 1 94 ? 3.037 1.062 -11.367 1 92.56 94 PHE A C 1
ATOM 753 O O . PHE A 1 94 ? 2.172 1.841 -10.961 1 92.56 94 PHE A O 1
ATOM 760 N N . ALA A 1 95 ? 3.752 0.188 -10.594 1 93.25 95 ALA A N 1
ATOM 761 C CA . ALA A 1 95 ? 3.346 0.065 -9.195 1 93.25 95 ALA A CA 1
ATOM 762 C C . ALA A 1 95 ? 4.473 -0.516 -8.352 1 93.25 95 ALA A C 1
ATOM 764 O O . ALA A 1 95 ? 5.547 -0.833 -8.867 1 93.25 95 ALA A O 1
ATOM 765 N N . VAL A 1 96 ? 4.184 -0.494 -7.043 1 95.62 96 VAL A N 1
ATOM 766 C CA . VAL A 1 96 ? 5.047 -1.196 -6.098 1 95.62 96 VAL A CA 1
ATOM 767 C C . VAL A 1 96 ? 4.738 -2.691 -6.129 1 95.62 96 VAL A C 1
ATOM 769 O O . VAL A 1 96 ? 3.604 -3.102 -5.863 1 95.62 96 VAL A O 1
ATOM 772 N N . PHE A 1 97 ? 5.742 -3.418 -6.449 1 96.94 97 PHE A N 1
ATOM 773 C CA . PHE A 1 97 ? 5.555 -4.863 -6.438 1 96.94 97 PHE A CA 1
ATOM 774 C C . PHE A 1 97 ? 5.809 -5.43 -5.047 1 96.94 97 PHE A C 1
ATOM 776 O O . PHE A 1 97 ? 5.035 -6.254 -4.555 1 96.94 97 PHE A O 1
ATOM 783 N N . GLU A 1 98 ? 6.93 -5.035 -4.465 1 97.88 98 GLU A N 1
ATOM 784 C CA . GLU A 1 98 ? 7.23 -5.391 -3.082 1 97.88 98 GLU A CA 1
ATOM 785 C C . GLU A 1 98 ? 7.68 -4.168 -2.283 1 97.88 98 GLU A C 1
ATOM 787 O O . GLU A 1 98 ? 8.352 -3.283 -2.816 1 97.88 98 GLU A O 1
ATOM 792 N N . ALA A 1 99 ? 7.324 -4.129 -1.123 1 98.38 99 ALA A N 1
ATOM 793 C CA . ALA A 1 99 ? 7.801 -3.221 -0.083 1 98.38 99 ALA A CA 1
ATOM 794 C C . ALA A 1 99 ? 7.664 -3.852 1.3 1 98.38 99 ALA A C 1
ATOM 796 O O . ALA A 1 99 ? 6.562 -3.926 1.851 1 98.38 99 ALA A O 1
ATOM 797 N N . TRP A 1 100 ? 8.805 -4.258 1.865 1 98.44 100 TRP A N 1
ATOM 798 C CA . TRP A 1 100 ? 8.734 -4.98 3.131 1 98.44 100 TRP A CA 1
ATOM 799 C C . TRP A 1 100 ? 10.008 -4.793 3.943 1 98.44 100 TRP A C 1
ATOM 801 O O . TRP A 1 100 ? 11.031 -4.355 3.41 1 98.44 100 TRP A O 1
ATOM 811 N N . ALA A 1 101 ? 9.883 -5.043 5.18 1 98.38 101 ALA A N 1
ATOM 812 C CA . ALA A 1 101 ? 11.008 -5.105 6.102 1 98.38 101 ALA A CA 1
ATOM 813 C C . ALA A 1 101 ? 11.016 -6.426 6.867 1 98.38 101 ALA A C 1
ATOM 815 O O . ALA A 1 101 ? 9.969 -6.926 7.27 1 98.38 101 ALA A O 1
ATOM 816 N N . ASP A 1 102 ? 12.18 -6.992 6.957 1 98.38 102 ASP A N 1
ATOM 817 C CA . ASP A 1 102 ? 12.43 -8.164 7.789 1 98.38 102 ASP A CA 1
ATOM 818 C C . ASP A 1 102 ? 13.273 -7.801 9.016 1 98.38 102 ASP A C 1
ATOM 820 O O . ASP A 1 102 ? 14.484 -7.609 8.906 1 98.38 102 ASP A O 1
ATOM 824 N N . ILE A 1 103 ? 12.594 -7.75 10.164 1 98.31 103 ILE A N 1
ATOM 825 C CA . ILE A 1 103 ? 13.203 -7.238 11.383 1 98.31 103 ILE A CA 1
ATOM 826 C C . ILE A 1 103 ? 13.773 -8.398 12.195 1 98.31 103 ILE A C 1
ATOM 828 O O . ILE A 1 103 ? 13.07 -9.367 12.484 1 98.31 103 ILE A O 1
ATOM 832 N N . ASN A 1 104 ? 15.023 -8.305 12.609 1 97.69 104 ASN A N 1
ATOM 833 C CA . ASN A 1 104 ? 15.664 -9.281 13.484 1 97.69 104 ASN A CA 1
ATOM 834 C C . ASN A 1 104 ? 15.211 -9.117 14.93 1 97.69 104 ASN A C 1
ATOM 836 O O . ASN A 1 104 ? 15.531 -8.109 15.578 1 97.69 104 ASN A O 1
ATOM 840 N N . LEU A 1 105 ? 14.531 -10.109 15.453 1 97 105 LEU A N 1
ATOM 841 C CA . LEU A 1 105 ? 14 -10.023 16.812 1 97 105 LEU A CA 1
ATOM 842 C C . LEU A 1 105 ? 14.93 -10.695 17.797 1 97 105 LEU A C 1
ATOM 844 O O . LEU A 1 105 ? 14.695 -10.656 19.016 1 97 105 LEU A O 1
ATOM 848 N N . GLY A 1 106 ? 15.977 -11.359 17.281 1 96 106 GLY A N 1
ATOM 849 C CA . GLY A 1 106 ? 16.891 -12.117 18.125 1 96 106 GLY A CA 1
ATOM 850 C C . GLY A 1 106 ? 16.406 -13.531 18.406 1 96 106 GLY A C 1
ATOM 851 O O . GLY A 1 106 ? 15.266 -13.875 18.109 1 96 106 GLY A O 1
ATOM 852 N N . SER A 1 107 ? 17.297 -14.367 18.844 1 96.81 107 SER A N 1
ATOM 853 C CA . SER A 1 107 ? 17.016 -15.727 19.281 1 96.81 107 SER A CA 1
ATOM 854 C C . SER A 1 107 ? 16.359 -16.547 18.172 1 96.81 107 SER A C 1
ATOM 856 O O . SER A 1 107 ? 15.383 -17.25 18.406 1 96.81 107 SER A O 1
ATOM 858 N N . ASN A 1 108 ? 16.828 -16.344 16.953 1 97.5 108 ASN A N 1
ATOM 859 C CA . ASN A 1 108 ? 16.438 -17.109 15.781 1 97.5 108 ASN A CA 1
ATOM 860 C C . ASN A 1 108 ? 15.062 -16.688 15.266 1 97.5 108 ASN A C 1
ATOM 862 O O . ASN A 1 108 ? 14.469 -17.359 14.43 1 97.5 108 ASN A O 1
ATOM 866 N N . PHE A 1 109 ? 14.547 -15.578 15.844 1 98.19 109 PHE A N 1
ATOM 867 C CA . PHE A 1 109 ? 13.25 -15.07 15.406 1 98.19 109 PHE A CA 1
ATOM 868 C C . PHE A 1 109 ? 13.414 -13.828 14.539 1 98.19 109 PHE A C 1
ATOM 870 O O . PHE A 1 109 ? 14.305 -13.008 14.781 1 98.19 109 PHE A O 1
ATOM 877 N N . SER A 1 110 ? 12.641 -13.695 13.547 1 98.19 110 SER A N 1
ATOM 878 C CA . SER A 1 110 ? 12.477 -12.453 12.797 1 98.19 110 SER A CA 1
ATOM 879 C C . SER A 1 110 ? 11.016 -12.219 12.422 1 98.19 110 SER A C 1
ATOM 881 O O . SER A 1 110 ? 10.195 -13.133 12.492 1 98.19 110 SER A O 1
ATOM 883 N N . ALA A 1 111 ? 10.664 -10.984 12.156 1 98.5 111 ALA A N 1
ATOM 884 C CA . ALA A 1 111 ? 9.336 -10.594 11.703 1 98.5 111 ALA A CA 1
ATOM 885 C C . ALA A 1 111 ? 9.398 -9.852 10.375 1 98.5 111 ALA A C 1
ATOM 887 O O . ALA A 1 111 ? 10.023 -8.789 10.273 1 98.5 111 ALA A O 1
ATOM 888 N N . LYS A 1 112 ? 8.875 -10.469 9.328 1 98.38 112 LYS A N 1
ATOM 889 C CA . LYS A 1 112 ? 8.812 -9.836 8.016 1 98.38 112 LYS A CA 1
ATOM 890 C C . LYS A 1 112 ? 7.438 -9.219 7.77 1 98.38 112 LYS A C 1
ATOM 892 O O . LYS A 1 112 ? 6.418 -9.914 7.84 1 98.38 112 LYS A O 1
ATOM 897 N N . LEU A 1 113 ? 7.355 -7.832 7.445 1 98.44 113 LEU A N 1
ATOM 898 C CA . LEU A 1 113 ? 6.102 -7.098 7.32 1 98.44 113 LEU A CA 1
ATOM 899 C C . LEU A 1 113 ? 6.059 -6.316 6.012 1 98.44 113 LEU A C 1
ATOM 901 O O . LEU A 1 113 ? 7.047 -5.691 5.621 1 98.44 113 LEU A O 1
ATOM 905 N N . GLY A 1 114 ? 4.895 -6.418 5.391 1 98.5 114 GLY A N 1
ATOM 906 C CA . GLY A 1 114 ? 4.684 -5.602 4.207 1 98.5 114 GLY A CA 1
ATOM 907 C C . GLY A 1 114 ? 4.277 -6.414 2.99 1 98.5 114 GLY A C 1
ATOM 908 O O . GLY A 1 114 ? 3.854 -7.566 3.117 1 98.5 114 GLY A O 1
ATOM 909 N N . ARG A 1 115 ? 4.227 -5.719 1.846 1 98.5 115 ARG A N 1
ATOM 910 C CA . ARG A 1 115 ? 3.918 -6.359 0.571 1 98.5 115 ARG A CA 1
ATOM 911 C C . ARG A 1 115 ? 5.082 -7.223 0.096 1 98.5 115 ARG A C 1
ATOM 913 O O . ARG A 1 115 ? 6.188 -6.719 -0.124 1 98.5 115 ARG A O 1
ATOM 920 N N . GLN A 1 116 ? 4.809 -8.492 -0.104 1 98.5 116 GLN A N 1
ATOM 921 C CA . GLN A 1 116 ? 5.883 -9.453 -0.333 1 98.5 116 GLN A CA 1
ATOM 922 C C . GLN A 1 116 ? 5.383 -10.672 -1.105 1 98.5 116 GLN A C 1
ATOM 924 O O . GLN A 1 116 ? 4.176 -10.891 -1.206 1 98.5 116 GLN A O 1
ATOM 929 N N . THR A 1 117 ? 6.332 -11.391 -1.621 1 98.31 117 THR A N 1
ATOM 930 C CA . THR A 1 117 ? 5.992 -12.688 -2.209 1 98.31 117 THR A CA 1
ATOM 931 C C . THR A 1 117 ? 6.008 -13.781 -1.148 1 98.31 117 THR A C 1
ATOM 933 O O . THR A 1 117 ? 6.77 -13.711 -0.182 1 98.31 117 THR A O 1
ATOM 936 N N . LEU A 1 118 ? 5.152 -14.758 -1.294 1 98.5 118 LEU A N 1
ATOM 937 C CA . LEU A 1 118 ? 5.125 -15.953 -0.465 1 98.5 118 LEU A CA 1
ATOM 938 C C . LEU A 1 118 ? 5.434 -17.203 -1.294 1 98.5 118 LEU A C 1
ATOM 940 O O . LEU A 1 118 ? 4.582 -17.688 -2.039 1 98.5 118 LEU A O 1
ATOM 944 N N . ASP A 1 119 ? 6.625 -17.641 -1.119 1 98.38 119 ASP A N 1
ATOM 945 C CA . ASP A 1 119 ? 7.102 -18.797 -1.878 1 98.38 119 ASP A CA 1
ATOM 946 C C . ASP A 1 119 ? 7.488 -19.938 -0.947 1 98.38 119 ASP A C 1
ATOM 948 O O . ASP A 1 119 ? 8.492 -19.859 -0.24 1 98.38 119 ASP A O 1
ATOM 952 N N . TYR A 1 120 ? 6.77 -20.984 -1.005 1 98.5 120 TYR A N 1
ATOM 953 C CA . TYR A 1 120 ? 7.039 -22.125 -0.153 1 98.5 120 TYR A CA 1
ATOM 954 C C . TYR A 1 120 ? 7.129 -23.406 -0.978 1 98.5 120 TYR A C 1
ATOM 956 O O . TYR A 1 120 ? 6.375 -23.594 -1.938 1 98.5 120 TYR A O 1
ATOM 964 N N . ASP A 1 121 ? 8.133 -24.234 -0.666 1 98.19 121 ASP A N 1
ATOM 965 C CA . ASP A 1 121 ? 8.336 -25.547 -1.281 1 98.19 121 ASP A CA 1
ATOM 966 C C . ASP A 1 121 ? 8.414 -25.422 -2.803 1 98.19 121 ASP A C 1
ATOM 968 O O . ASP A 1 121 ? 9.219 -24.656 -3.332 1 98.19 121 ASP A O 1
ATOM 972 N N . ASP A 1 122 ? 7.645 -26.297 -3.496 1 98.12 122 ASP A N 1
ATOM 973 C CA . ASP A 1 122 ? 7.695 -26.25 -4.953 1 98.12 122 ASP A CA 1
ATOM 974 C C . ASP A 1 122 ? 6.676 -25.25 -5.504 1 98.12 122 ASP A C 1
ATOM 976 O O . ASP A 1 122 ? 6.398 -25.25 -6.707 1 98.12 122 ASP A O 1
ATOM 980 N N . GLN A 1 123 ? 6 -24.484 -4.613 1 98.25 123 GLN A N 1
ATOM 981 C CA . GLN A 1 123 ? 5.059 -23.406 -4.926 1 98.25 123 GLN A CA 1
ATOM 982 C C . GLN A 1 123 ? 3.76 -23.969 -5.5 1 98.25 123 GLN A C 1
ATOM 984 O O . GLN A 1 123 ? 3.107 -23.328 -6.324 1 98.25 123 GLN A O 1
ATOM 989 N N . ARG A 1 124 ? 3.438 -25.125 -5.164 1 98.44 124 ARG A N 1
ATOM 990 C CA . ARG A 1 124 ? 2.188 -25.703 -5.656 1 98.44 124 ARG A CA 1
ATOM 991 C C . ARG A 1 124 ? 0.984 -25 -5.031 1 98.44 124 ARG A C 1
ATOM 993 O O . ARG A 1 124 ? -0.073 -24.891 -5.656 1 98.44 124 ARG A O 1
ATOM 1000 N N . ILE A 1 125 ? 1.151 -24.531 -3.771 1 98.44 125 ILE A N 1
ATOM 1001 C CA . ILE A 1 125 ? 0.038 -23.922 -3.062 1 98.44 125 ILE A CA 1
ATOM 1002 C C . ILE A 1 125 ? 0.3 -22.422 -2.902 1 98.44 125 ILE A C 1
ATOM 1004 O O . ILE A 1 125 ? -0.609 -21.609 -3.066 1 98.44 125 ILE A O 1
ATOM 1008 N N . MET A 1 126 ? 1.482 -22.094 -2.539 1 98 126 MET A N 1
ATOM 1009 C CA . MET A 1 126 ? 1.897 -20.703 -2.361 1 98 126 MET A CA 1
ATOM 1010 C C . MET A 1 126 ? 3.115 -20.375 -3.223 1 98 126 MET A C 1
ATOM 1012 O O . MET A 1 126 ? 4.223 -20.828 -2.924 1 98 126 MET A O 1
ATOM 1016 N N . GLY A 1 127 ? 2.881 -19.516 -4.188 1 98.19 127 GLY A N 1
ATOM 1017 C CA . GLY A 1 127 ? 3.945 -19.141 -5.102 1 98.19 127 GLY A CA 1
ATOM 1018 C C . GLY A 1 127 ? 3.736 -17.766 -5.715 1 98.19 127 GLY A C 1
ATOM 1019 O O . GLY A 1 127 ? 2.604 -17.281 -5.812 1 98.19 127 GLY A O 1
ATOM 1020 N N . SER A 1 128 ? 4.781 -17.141 -6.18 1 97.25 128 SER A N 1
ATOM 1021 C CA . SER A 1 128 ? 4.742 -15.773 -6.668 1 97.25 128 SER A CA 1
ATOM 1022 C C . SER A 1 128 ? 4.41 -15.727 -8.156 1 97.25 128 SER A C 1
ATOM 1024 O O . SER A 1 128 ? 4.156 -14.648 -8.703 1 97.25 128 SER A O 1
ATOM 1026 N N . VAL A 1 129 ? 4.387 -16.875 -8.828 1 97.06 129 VAL A N 1
ATOM 1027 C CA . VAL A 1 129 ? 4.047 -16.938 -10.25 1 97.06 129 VAL A CA 1
ATOM 1028 C C . VAL A 1 129 ? 4.996 -16.031 -11.047 1 97.06 129 VAL A C 1
ATOM 1030 O O . VAL A 1 129 ? 4.551 -15.18 -11.805 1 97.06 129 VAL A O 1
ATOM 1033 N N . GLY A 1 130 ? 6.258 -16.266 -10.922 1 96.19 130 GLY A N 1
ATOM 1034 C CA . GLY A 1 130 ? 7.27 -15.461 -11.594 1 96.19 130 GLY A CA 1
ATOM 1035 C C . GLY A 1 130 ? 7.156 -15.484 -13.102 1 96.19 130 GLY A C 1
ATOM 1036 O O . GLY A 1 130 ? 7.672 -14.602 -13.789 1 96.19 130 GLY A O 1
ATOM 1037 N N . TRP A 1 131 ? 6.449 -16.438 -13.672 1 96.56 131 TRP A N 1
ATOM 1038 C CA . TRP A 1 131 ? 6.266 -16.578 -15.117 1 96.56 131 TRP A CA 1
ATOM 1039 C C . TRP A 1 131 ? 5.434 -15.422 -15.672 1 96.56 131 TRP A C 1
ATOM 1041 O O . TRP A 1 131 ? 5.781 -14.844 -16.703 1 96.56 131 TRP A O 1
ATOM 1051 N N . THR A 1 132 ? 4.25 -15.156 -14.984 1 96.38 132 THR A N 1
ATOM 1052 C CA . THR A 1 132 ? 3.398 -14.062 -15.445 1 96.38 132 THR A CA 1
ATOM 1053 C C . THR A 1 132 ? 4.086 -12.719 -15.234 1 96.38 132 THR A C 1
ATOM 1055 O O . THR A 1 132 ? 4.812 -12.531 -14.25 1 96.38 132 THR A O 1
ATOM 1058 N N . GLN A 1 133 ? 3.881 -11.797 -16.109 1 97 133 GLN A N 1
ATOM 1059 C CA . GLN A 1 133 ? 4.633 -10.547 -16.094 1 97 133 GLN A CA 1
ATOM 1060 C C . GLN A 1 133 ? 4.438 -9.797 -14.781 1 97 133 GLN A C 1
ATOM 1062 O O . GLN A 1 133 ? 5.398 -9.281 -14.203 1 97 133 GLN A O 1
ATOM 1067 N N . GLN A 1 134 ? 3.275 -9.742 -14.281 1 95.75 134 GLN A N 1
ATOM 1068 C CA . GLN A 1 134 ? 3.012 -8.945 -13.086 1 95.75 134 GLN A CA 1
ATOM 1069 C C . GLN A 1 134 ? 3.379 -9.711 -11.82 1 95.75 134 GLN A C 1
ATOM 1071 O O . GLN A 1 134 ? 3.586 -9.109 -10.766 1 95.75 134 GLN A O 1
ATOM 1076 N N . ALA A 1 135 ? 3.355 -11.078 -11.891 1 97.12 135 ALA A N 1
ATOM 1077 C CA . ALA A 1 135 ? 3.611 -11.93 -10.734 1 97.12 135 ALA A CA 1
ATOM 1078 C C . ALA A 1 135 ? 2.572 -11.695 -9.641 1 97.12 135 ALA A C 1
ATOM 1080 O O . ALA A 1 135 ? 1.46 -11.242 -9.922 1 97.12 135 ALA A O 1
ATOM 1081 N N . ARG A 1 136 ? 2.809 -12.352 -8.461 1 97.06 136 ARG A N 1
ATOM 1082 C CA . ARG A 1 136 ? 1.878 -12.242 -7.344 1 97.06 136 ARG A CA 1
ATOM 1083 C C . ARG A 1 136 ? 2.592 -11.773 -6.082 1 97.06 136 ARG A C 1
ATOM 1085 O O . ARG A 1 136 ? 3.709 -12.203 -5.797 1 97.06 136 ARG A O 1
ATOM 1092 N N . ASN A 1 137 ? 1.926 -10.898 -5.414 1 97.19 137 ASN A N 1
ATOM 1093 C CA . ASN A 1 137 ? 2.367 -10.5 -4.082 1 97.19 137 ASN A CA 1
ATOM 1094 C C . ASN A 1 137 ? 1.224 -10.555 -3.074 1 97.19 137 ASN A C 1
ATOM 1096 O O . ASN A 1 137 ? 0.072 -10.789 -3.445 1 97.19 137 ASN A O 1
ATOM 1100 N N . HIS A 1 138 ? 1.555 -10.539 -1.812 1 98.12 138 HIS A N 1
ATOM 1101 C CA . HIS A 1 138 ? 0.659 -10.484 -0.662 1 98.12 138 HIS A CA 1
ATOM 1102 C C . HIS A 1 138 ? 1.085 -9.398 0.321 1 98.12 138 HIS A C 1
ATOM 1104 O O . HIS A 1 138 ? 2.275 -9.102 0.448 1 98.12 138 HIS A O 1
ATOM 1110 N N . ASP A 1 139 ? 0.144 -8.781 0.907 1 98.06 139 ASP A N 1
ATOM 1111 C CA . ASP A 1 139 ? 0.418 -7.957 2.08 1 98.06 139 ASP A CA 1
ATOM 1112 C C . ASP A 1 139 ? 0.22 -8.75 3.369 1 98.06 139 ASP A C 1
ATOM 1114 O O . ASP A 1 139 ? -0.894 -9.188 3.672 1 98.06 139 ASP A O 1
ATOM 1118 N N . ALA A 1 140 ? 1.328 -8.93 4.145 1 98.56 140 ALA A N 1
ATOM 1119 C CA . ALA A 1 140 ? 1.245 -9.844 5.281 1 98.56 140 ALA A CA 1
ATOM 1120 C C . ALA A 1 140 ? 2.307 -9.516 6.328 1 98.56 140 ALA A C 1
ATOM 1122 O O . ALA A 1 140 ? 3.26 -8.781 6.047 1 98.56 140 ALA A O 1
ATOM 1123 N N . ALA A 1 141 ? 2.016 -9.969 7.539 1 98.75 141 ALA A N 1
ATOM 1124 C CA . ALA A 1 141 ? 2.994 -10.062 8.617 1 98.75 141 ALA A CA 1
ATOM 1125 C C . ALA A 1 141 ? 3.359 -11.516 8.906 1 98.75 141 ALA A C 1
ATOM 1127 O O . ALA A 1 141 ? 2.48 -12.344 9.156 1 98.75 141 ALA A O 1
ATOM 1128 N N . ILE A 1 142 ? 4.676 -11.844 8.852 1 98.88 142 ILE A N 1
ATOM 1129 C CA . ILE A 1 142 ? 5.125 -13.219 9.062 1 98.88 142 ILE A CA 1
ATOM 1130 C C . ILE A 1 142 ? 6.098 -13.266 10.234 1 98.88 142 ILE A C 1
ATOM 1132 O O . ILE A 1 142 ? 7.145 -12.609 10.219 1 98.88 142 ILE A O 1
ATOM 1136 N N . LEU A 1 143 ? 5.742 -13.961 11.273 1 98.81 143 LEU A N 1
ATOM 1137 C CA . LEU A 1 143 ? 6.691 -14.305 12.32 1 98.81 143 LEU A CA 1
ATOM 1138 C C . LEU A 1 143 ? 7.469 -15.57 11.953 1 98.81 143 LEU A C 1
ATOM 1140 O O . LEU A 1 143 ? 6.875 -16.625 11.75 1 98.81 143 LEU A O 1
ATOM 1144 N N . LYS A 1 144 ? 8.742 -15.461 11.922 1 98.69 144 LYS A N 1
ATOM 1145 C CA . LYS A 1 144 ? 9.594 -16.547 11.445 1 98.69 144 LYS A CA 1
ATOM 1146 C C . LYS A 1 144 ? 10.516 -17.047 12.547 1 98.69 144 LYS A C 1
ATOM 1148 O O . LYS A 1 144 ? 11.031 -16.266 13.344 1 98.69 144 LYS A O 1
ATOM 1153 N N . TYR A 1 145 ? 10.672 -18.297 12.648 1 98.69 145 TYR A N 1
ATOM 1154 C CA . TYR A 1 145 ? 11.672 -18.969 13.477 1 98.69 145 TYR A CA 1
ATOM 1155 C C . TYR A 1 145 ? 12.531 -19.906 12.641 1 98.69 145 TYR A C 1
ATOM 1157 O O . TYR A 1 145 ? 12.008 -20.719 11.867 1 98.69 145 TYR A O 1
ATOM 1165 N N . ALA A 1 146 ? 13.852 -19.781 12.742 1 97.69 146 ALA A N 1
ATOM 1166 C CA . ALA A 1 146 ? 14.766 -20.672 12.031 1 97.69 146 ALA A CA 1
ATOM 1167 C C . ALA A 1 146 ? 15.945 -21.078 12.922 1 97.69 146 ALA A C 1
ATOM 1169 O O . ALA A 1 146 ? 16.609 -20.219 13.5 1 97.69 146 ALA A O 1
ATOM 1170 N N . LYS A 1 147 ? 16.203 -22.281 13.023 1 97.25 147 LYS A N 1
ATOM 1171 C CA . LYS A 1 147 ? 17.328 -22.828 13.773 1 97.25 147 LYS A CA 1
ATOM 1172 C C . LYS A 1 147 ? 17.859 -24.109 13.133 1 97.25 147 LYS A C 1
ATOM 1174 O O . LYS A 1 147 ? 17.156 -25.109 13.094 1 97.25 147 LYS A O 1
ATOM 1179 N N . GLU A 1 148 ? 19.062 -24 12.688 1 95.62 148 GLU A N 1
ATOM 1180 C CA . GLU A 1 148 ? 19.688 -25.156 12.031 1 95.62 148 GLU A CA 1
ATOM 1181 C C . GLU A 1 148 ? 18.875 -25.594 10.812 1 95.62 148 GLU A C 1
ATOM 1183 O O . GLU A 1 148 ? 18.641 -24.812 9.898 1 95.62 148 GLU A O 1
ATOM 1188 N N . SER A 1 149 ? 18.266 -26.781 10.953 1 96.56 149 SER A N 1
ATOM 1189 C CA . SER A 1 149 ? 17.578 -27.344 9.789 1 96.56 149 SER A CA 1
ATOM 1190 C C . SER A 1 149 ? 16.078 -27.125 9.867 1 96.56 149 SER A C 1
ATOM 1192 O O . SER A 1 149 ? 15.336 -27.531 8.969 1 96.56 149 SER A O 1
ATOM 1194 N N . PHE A 1 150 ? 15.609 -26.5 10.867 1 98 150 PHE A N 1
ATOM 1195 C CA . PHE A 1 150 ? 14.18 -26.328 11.109 1 98 150 PHE A CA 1
ATOM 1196 C C . PHE A 1 150 ? 13.742 -24.906 10.82 1 98 150 PHE A C 1
ATOM 1198 O O . PHE A 1 150 ? 14.461 -23.953 11.141 1 98 150 PHE A O 1
ATOM 1205 N N . GLN A 1 151 ? 12.602 -24.812 10.234 1 98.38 151 GLN A N 1
ATOM 1206 C CA . GLN A 1 151 ? 12 -23.516 9.953 1 98.38 151 GLN A CA 1
ATOM 1207 C C . GLN A 1 151 ? 10.516 -23.5 10.312 1 98.38 151 GLN A C 1
ATOM 1209 O O . GLN A 1 151 ? 9.812 -24.5 10.094 1 98.38 151 GLN A O 1
ATOM 1214 N N . LEU A 1 152 ? 10.016 -22.438 10.859 1 98.75 152 LEU A N 1
ATOM 1215 C CA . LEU A 1 152 ? 8.617 -22.203 11.188 1 98.75 152 LEU A CA 1
ATOM 1216 C C . LEU A 1 152 ? 8.203 -20.781 10.82 1 98.75 152 LEU A C 1
ATOM 1218 O O . LEU A 1 152 ? 8.875 -19.812 11.195 1 98.75 152 LEU A O 1
ATOM 1222 N N . ASP A 1 153 ? 7.152 -20.641 10.039 1 98.88 153 ASP A N 1
ATOM 1223 C CA . ASP A 1 153 ? 6.582 -19.344 9.672 1 98.88 153 ASP A CA 1
ATOM 1224 C C . ASP A 1 153 ? 5.105 -19.266 10.055 1 98.88 153 ASP A C 1
ATOM 1226 O O . ASP A 1 153 ? 4.309 -20.125 9.656 1 98.88 153 ASP A O 1
ATOM 1230 N N . LEU A 1 154 ? 4.777 -18.344 10.836 1 98.88 154 LEU A N 1
ATOM 1231 C CA . LEU A 1 154 ? 3.393 -17.969 11.102 1 98.88 154 LEU A CA 1
ATOM 1232 C C . LEU A 1 154 ? 3.023 -16.688 10.359 1 98.88 154 LEU A C 1
ATOM 1234 O O . LEU A 1 154 ? 3.541 -15.617 10.672 1 98.88 154 LEU A O 1
ATOM 1238 N N . GLY A 1 155 ? 2.139 -16.812 9.375 1 98.81 155 GLY A N 1
ATOM 1239 C CA . GLY A 1 155 ? 1.771 -15.664 8.562 1 98.81 155 GLY A CA 1
ATOM 1240 C C . GLY A 1 155 ? 0.351 -15.195 8.805 1 98.81 155 GLY A C 1
ATOM 1241 O O . GLY A 1 155 ? -0.558 -16 8.984 1 98.81 155 GLY A O 1
ATOM 1242 N N . LEU A 1 156 ? 0.144 -13.859 8.812 1 98.75 156 LEU A N 1
ATOM 1243 C CA . LEU A 1 156 ? -1.15 -13.203 8.953 1 98.75 156 LEU A CA 1
ATOM 1244 C C . LEU A 1 156 ? -1.318 -12.109 7.906 1 98.75 156 LEU A C 1
ATOM 1246 O O . LEU A 1 156 ? -0.419 -11.289 7.707 1 98.75 156 LEU A O 1
ATOM 1250 N N . ALA A 1 157 ? -2.439 -12.156 7.219 1 98.56 157 ALA A N 1
ATOM 1251 C CA . ALA A 1 157 ? -2.754 -11.125 6.238 1 98.56 157 ALA A CA 1
ATOM 1252 C C . ALA A 1 157 ? -4.18 -10.609 6.422 1 98.56 157 ALA A C 1
ATOM 1254 O O . ALA A 1 157 ? -5.039 -11.32 6.945 1 98.56 157 ALA A O 1
ATOM 1255 N N . TYR A 1 158 ? -4.445 -9.414 6.051 1 98.12 158 TYR A N 1
ATOM 1256 C CA . TYR A 1 158 ? -5.734 -8.734 6.098 1 98.12 158 TYR A CA 1
ATOM 1257 C C . TYR A 1 158 ? -5.887 -7.77 4.93 1 98.12 158 TYR A C 1
ATOM 1259 O O . TYR A 1 158 ? -5.062 -6.871 4.75 1 98.12 158 TYR A O 1
ATOM 1267 N N . SER A 1 159 ? -6.965 -7.93 4.176 1 97.12 159 SER A N 1
ATOM 1268 C CA . SER A 1 159 ? -7.125 -7.16 2.947 1 97.12 159 SER A CA 1
ATOM 1269 C C . SER A 1 159 ? -8.281 -6.176 3.059 1 97.12 159 SER A C 1
ATOM 1271 O O . SER A 1 159 ? -9.328 -6.5 3.627 1 97.12 159 SER A O 1
ATOM 1273 N N . GLN A 1 160 ? -8.078 -4.969 2.568 1 95.81 160 GLN A N 1
ATOM 1274 C CA . GLN A 1 160 ? -9.102 -3.949 2.373 1 95.81 160 GLN A CA 1
ATOM 1275 C C . GLN A 1 160 ? -9.016 -3.346 0.975 1 95.81 160 GLN A C 1
ATOM 1277 O O . GLN A 1 160 ? -7.941 -3.316 0.371 1 95.81 160 GLN A O 1
ATOM 1282 N N . ASP A 1 161 ? -10.211 -2.881 0.48 1 92.19 161 ASP A N 1
ATOM 1283 C CA . ASP A 1 161 ? -10.234 -2.377 -0.89 1 92.19 161 ASP A CA 1
ATOM 1284 C C . ASP A 1 161 ? -10.945 -1.028 -0.966 1 92.19 161 ASP A C 1
ATOM 1286 O O . ASP A 1 161 ? -11.398 -0.621 -2.037 1 92.19 161 ASP A O 1
ATOM 1290 N N . TYR A 1 162 ? -11.141 -0.445 0.173 1 85.44 162 TYR A N 1
ATOM 1291 C CA . TYR A 1 162 ? -11.812 0.851 0.125 1 85.44 162 TYR A CA 1
ATOM 1292 C C . TYR A 1 162 ? -11.008 1.845 -0.711 1 85.44 162 TYR A C 1
ATOM 1294 O O . TYR A 1 162 ? -9.789 1.729 -0.826 1 85.44 162 TYR A O 1
ATOM 1302 N N . ASP A 1 163 ? -11.758 2.717 -1.392 1 78.38 163 ASP A N 1
ATOM 1303 C CA . ASP A 1 163 ? -11.156 3.756 -2.219 1 78.38 163 ASP A CA 1
ATOM 1304 C C . ASP A 1 163 ? -11.008 5.062 -1.438 1 78.38 163 ASP A C 1
ATOM 1306 O O . ASP A 1 163 ? -11.719 6.035 -1.704 1 78.38 163 ASP A O 1
ATOM 1310 N N . ASN A 1 164 ? -10.227 5.016 -0.426 1 78.94 164 ASN A N 1
ATOM 1311 C CA . ASN A 1 164 ? -9.883 6.207 0.344 1 78.94 164 ASN A CA 1
ATOM 1312 C C . ASN A 1 164 ? -8.398 6.547 0.223 1 78.94 164 ASN A C 1
ATOM 1314 O O . ASN A 1 164 ? -7.543 5.793 0.696 1 78.94 164 ASN A O 1
ATOM 1318 N N . PRO A 1 165 ? -8.195 7.582 -0.43 1 70.81 165 PRO A N 1
ATOM 1319 C CA . PRO A 1 165 ? -6.797 7.895 -0.728 1 70.81 165 PRO A CA 1
ATOM 1320 C C . PRO A 1 165 ? -5.953 8.078 0.532 1 70.81 165 PRO A C 1
ATOM 1322 O O . PRO A 1 165 ? -4.723 8.039 0.465 1 70.81 165 PRO A O 1
ATOM 1325 N N . SER A 1 166 ? -6.648 8.188 1.726 1 78.62 166 SER A N 1
ATOM 1326 C CA . SER A 1 166 ? -5.895 8.352 2.965 1 78.62 166 SER A CA 1
ATOM 1327 C C . SER A 1 166 ? -5.395 7.008 3.49 1 78.62 166 SER A C 1
ATOM 1329 O O . SER A 1 166 ? -4.566 6.961 4.402 1 78.62 166 SER A O 1
ATOM 1331 N N . GLY A 1 167 ? -5.965 5.934 2.979 1 87.38 167 GLY A N 1
ATOM 1332 C CA . GLY A 1 167 ? -5.543 4.598 3.367 1 87.38 167 GLY A CA 1
ATOM 1333 C C . GLY A 1 167 ? -6.402 3.996 4.465 1 87.38 167 GLY A C 1
ATOM 1334 O O . GLY A 1 167 ? -6.117 2.9 4.953 1 87.38 167 GLY A O 1
ATOM 1335 N N . PHE A 1 168 ? -7.469 4.793 4.957 1 92.5 168 PHE A N 1
ATOM 1336 C CA . PHE A 1 168 ? -8.297 4.27 6.035 1 92.5 168 PHE A CA 1
ATOM 1337 C C . PHE A 1 168 ? -9.758 4.668 5.836 1 92.5 168 PHE A C 1
ATOM 1339 O O . PHE A 1 168 ? -10.055 5.586 5.07 1 92.5 168 PHE A O 1
ATOM 1346 N N . GLN A 1 169 ? -10.57 3.945 6.469 1 93 169 GLN A N 1
ATOM 1347 C CA . GLN A 1 169 ? -11.969 4.344 6.609 1 93 169 GLN A CA 1
ATOM 1348 C C . GLN A 1 169 ? -12.43 4.242 8.062 1 93 169 GLN A C 1
ATOM 1350 O O . GLN A 1 169 ? -11.953 3.385 8.805 1 93 169 GLN A O 1
ATOM 1355 N N . SER A 1 170 ? -13.383 5.062 8.391 1 92.75 170 SER A N 1
ATOM 1356 C CA . SER A 1 170 ? -13.75 5.18 9.797 1 92.75 170 SER A CA 1
ATOM 1357 C C . SER A 1 170 ? -14.906 4.242 10.141 1 92.75 170 SER A C 1
ATOM 1359 O O . SER A 1 170 ? -15.172 3.986 11.312 1 92.75 170 SER A O 1
ATOM 1361 N N . VAL A 1 171 ? -15.656 3.783 9.086 1 93.38 171 VAL A N 1
ATOM 1362 C CA . VAL A 1 171 ? -16.812 2.922 9.32 1 93.38 171 VAL A CA 1
ATOM 1363 C C . VAL A 1 171 ? -16.75 1.719 8.383 1 93.38 171 VAL A C 1
ATOM 1365 O O . VAL A 1 171 ? -16.531 1.869 7.18 1 93.38 171 VAL A O 1
ATOM 1368 N N . GLY A 1 172 ? -16.922 0.606 8.984 1 93.25 172 GLY A N 1
ATOM 1369 C CA . GLY A 1 172 ? -17 -0.614 8.203 1 93.25 172 GLY A CA 1
ATOM 1370 C C . GLY A 1 172 ? -15.648 -1.154 7.797 1 93.25 172 GLY A C 1
ATOM 1371 O O . GLY A 1 172 ? -14.648 -0.426 7.812 1 93.25 172 GLY A O 1
ATOM 1372 N N . ASN A 1 173 ? -15.594 -2.441 7.43 1 94.94 173 ASN A N 1
ATOM 1373 C CA . ASN A 1 173 ? -14.383 -3.111 6.973 1 94.94 173 ASN A CA 1
ATOM 1374 C C . ASN A 1 173 ? -14.695 -4.195 5.941 1 94.94 173 ASN A C 1
ATOM 1376 O O . ASN A 1 173 ? -14.008 -5.219 5.887 1 94.94 173 ASN A O 1
ATOM 1380 N N . ALA A 1 174 ? -15.75 -3.959 5.211 1 94.94 174 ALA A N 1
ATOM 1381 C CA . ALA A 1 174 ? -16.109 -4.91 4.164 1 94.94 174 ALA A CA 1
ATOM 1382 C C . ALA A 1 174 ? -15.031 -4.988 3.094 1 94.94 174 ALA A C 1
ATOM 1384 O O . ALA A 1 174 ? -14.414 -3.979 2.748 1 94.94 174 ALA A O 1
ATOM 1385 N N . TYR A 1 175 ? -14.766 -6.168 2.629 1 96.25 175 TYR A N 1
ATOM 1386 C CA . TYR A 1 175 ? -13.875 -6.406 1.504 1 96.25 175 TYR A CA 1
ATOM 1387 C C . TYR A 1 175 ? -14.641 -6.898 0.286 1 96.25 175 TYR A C 1
ATOM 1389 O O . TYR A 1 175 ? -15.062 -8.062 0.235 1 96.25 175 TYR A O 1
ATOM 1397 N N . ASN A 1 176 ? -14.719 -6.09 -0.723 1 93.81 176 ASN A N 1
ATOM 1398 C CA . ASN A 1 176 ? -15.641 -6.359 -1.821 1 93.81 176 ASN A CA 1
ATOM 1399 C C . ASN A 1 176 ? -14.938 -7.047 -2.988 1 93.81 176 ASN A C 1
ATOM 1401 O O . ASN A 1 176 ? -15.586 -7.531 -3.914 1 93.81 176 ASN A O 1
ATOM 1405 N N . THR A 1 177 ? -13.648 -7.059 -2.965 1 92.06 177 THR A N 1
ATOM 1406 C CA . THR A 1 177 ? -12.898 -7.648 -4.066 1 92.06 177 THR A CA 1
ATOM 1407 C C . THR A 1 177 ? -13.086 -9.164 -4.102 1 92.06 177 THR A C 1
ATOM 1409 O O . THR A 1 177 ? -12.859 -9.844 -3.102 1 92.06 177 THR A O 1
ATOM 1412 N N . THR A 1 178 ? -13.516 -9.594 -5.246 1 86.19 178 THR A N 1
ATOM 1413 C CA . THR A 1 178 ? -13.695 -11.023 -5.461 1 86.19 178 THR A CA 1
ATOM 1414 C C . THR A 1 178 ? -12.852 -11.508 -6.633 1 86.19 178 THR A C 1
ATOM 1416 O O . THR A 1 178 ? -12.25 -10.695 -7.348 1 86.19 178 THR A O 1
ATOM 1419 N N . GLY A 1 179 ? -12.734 -12.852 -6.75 1 85.19 179 GLY A N 1
ATOM 1420 C CA . GLY A 1 179 ? -12.023 -13.445 -7.871 1 85.19 179 GLY A CA 1
ATOM 1421 C C . GLY A 1 179 ? -10.594 -13.836 -7.539 1 85.19 179 GLY A C 1
ATOM 1422 O O . GLY A 1 179 ? -9.992 -13.266 -6.629 1 85.19 179 GLY A O 1
ATOM 1423 N N . PHE A 1 180 ? -10.125 -14.812 -8.188 1 89.19 180 PHE A N 1
ATOM 1424 C CA . PHE A 1 180 ? -8.766 -15.328 -8.094 1 89.19 180 PHE A CA 1
ATOM 1425 C C . PHE A 1 180 ? -8.375 -15.578 -6.641 1 89.19 180 PHE A C 1
ATOM 1427 O O . PHE A 1 180 ? -7.234 -1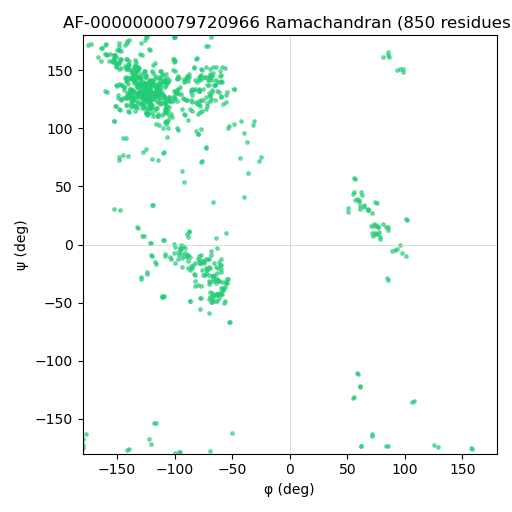5.32 -6.246 1 89.19 180 PHE A O 1
ATOM 1434 N N . PHE A 1 181 ? -9.336 -15.844 -5.871 1 90.62 181 PHE A N 1
ATOM 1435 C CA . PHE A 1 181 ? -9.188 -16.266 -4.48 1 90.62 181 PHE A CA 1
ATOM 1436 C C . PHE A 1 181 ? -8.648 -15.125 -3.625 1 90.62 181 PHE A C 1
ATOM 1438 O O . PHE A 1 181 ? -7.855 -15.352 -2.705 1 90.62 181 PHE A O 1
ATOM 1445 N N . SER A 1 182 ? -9.008 -13.922 -4.066 1 95.44 182 SER A N 1
ATOM 1446 C CA . SER A 1 182 ? -8.688 -12.789 -3.201 1 95.44 182 SER A CA 1
ATOM 1447 C C . SER A 1 182 ? -9.367 -12.93 -1.844 1 95.44 182 SER A C 1
ATOM 1449 O O . SER A 1 182 ? -10.578 -13.148 -1.77 1 95.44 182 SER A O 1
ATOM 1451 N N . TYR A 1 183 ? -8.594 -12.82 -0.812 1 98 183 TYR A N 1
ATOM 1452 C CA . TYR A 1 183 ? -9.078 -13.086 0.54 1 98 183 TYR A CA 1
ATOM 1453 C C . TYR A 1 183 ? -9.109 -11.805 1.366 1 98 183 TYR A C 1
ATOM 1455 O O . TYR A 1 183 ? -8.281 -10.914 1.173 1 98 183 TYR A O 1
ATOM 1463 N N . LYS A 1 184 ? -10.062 -11.789 2.273 1 97.88 184 LYS A N 1
ATOM 1464 C CA . LYS A 1 184 ? -10.062 -10.742 3.289 1 97.88 184 LYS A CA 1
ATOM 1465 C C . LYS A 1 184 ? -9.023 -11.023 4.367 1 97.88 184 LYS A C 1
ATOM 1467 O O . LYS A 1 184 ? -8.297 -10.117 4.789 1 97.88 184 LYS A O 1
ATOM 1472 N N . THR A 1 185 ? -9 -12.297 4.844 1 98.31 185 THR A N 1
ATOM 1473 C CA . THR A 1 185 ? -8.031 -12.711 5.852 1 98.31 185 THR A CA 1
ATOM 1474 C C . THR A 1 185 ? -7.262 -13.945 5.391 1 98.31 185 THR A C 1
ATOM 1476 O O . THR A 1 185 ? -7.785 -14.758 4.625 1 98.31 185 THR A O 1
ATOM 147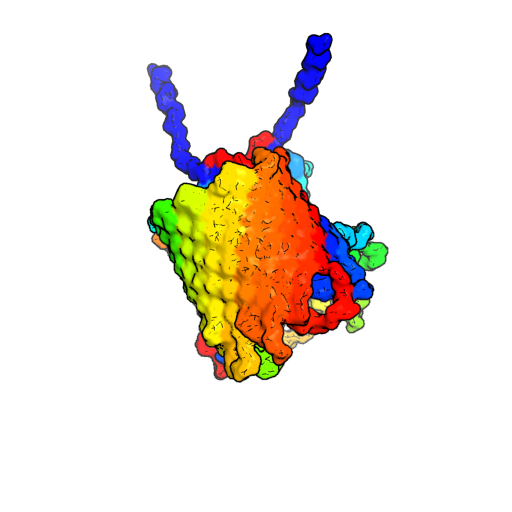9 N N . MET A 1 186 ? -6.066 -14.047 5.82 1 98.69 186 MET A N 1
ATOM 1480 C CA . MET A 1 186 ? -5.266 -15.25 5.641 1 98.69 186 MET A CA 1
ATOM 1481 C C . MET A 1 186 ? -4.422 -15.531 6.875 1 98.69 186 MET A C 1
ATOM 1483 O O . MET A 1 186 ? -3.779 -14.625 7.414 1 98.69 186 MET A O 1
ATOM 1487 N N . GLN A 1 187 ? -4.488 -16.703 7.402 1 98.75 187 GLN A N 1
ATOM 1488 C CA . GLN A 1 187 ? -3.613 -17.234 8.438 1 98.75 187 GLN A CA 1
ATOM 1489 C C . GLN A 1 187 ? -2.939 -18.531 7.98 1 98.75 187 GLN A C 1
ATOM 1491 O O . GLN A 1 187 ? -3.598 -19.422 7.445 1 98.75 187 GLN A O 1
ATOM 1496 N N . TYR A 1 188 ? -1.653 -18.578 8.219 1 98.81 188 TYR A N 1
ATOM 1497 C CA . TYR A 1 188 ? -1.064 -19.875 7.891 1 98.81 188 TYR A CA 1
ATOM 1498 C C . TYR A 1 188 ? 0.098 -20.203 8.82 1 98.81 188 TYR A C 1
ATOM 1500 O O . TYR A 1 188 ? 0.688 -19.297 9.422 1 98.81 188 TYR A O 1
ATOM 1508 N N . LEU A 1 189 ? 0.302 -21.422 9.016 1 98.88 189 LEU A N 1
ATOM 1509 C CA . LEU A 1 189 ? 1.456 -22 9.695 1 98.88 189 LEU A CA 1
ATOM 1510 C C . LEU A 1 189 ? 2.219 -22.938 8.766 1 98.88 189 LEU A C 1
ATOM 1512 O O . LEU A 1 189 ? 1.632 -23.859 8.18 1 98.88 189 LEU A O 1
ATOM 1516 N N . TYR A 1 190 ? 3.432 -22.641 8.539 1 98.88 190 TYR A N 1
ATOM 1517 C CA . TYR A 1 190 ? 4.328 -23.453 7.711 1 98.88 190 TYR A CA 1
ATOM 1518 C C . TYR A 1 190 ? 5.496 -23.984 8.531 1 98.88 190 TYR A C 1
ATOM 1520 O O . TYR A 1 190 ? 6.191 -23.203 9.203 1 98.88 190 TYR A O 1
ATOM 1528 N N . LEU A 1 191 ? 5.754 -25.234 8.523 1 98.75 191 LEU A N 1
ATOM 1529 C CA . LEU A 1 191 ? 6.883 -25.906 9.156 1 98.75 191 LEU A CA 1
ATOM 1530 C C . LEU A 1 191 ? 7.695 -26.688 8.133 1 98.75 191 LEU A C 1
ATOM 1532 O O . LEU A 1 191 ? 7.133 -27.344 7.246 1 98.75 191 LEU A O 1
ATOM 1536 N N . LYS A 1 192 ? 8.961 -26.672 8.297 1 98.75 192 LYS A N 1
ATOM 1537 C CA . LYS A 1 192 ? 9.82 -27.453 7.422 1 98.75 192 LYS A CA 1
ATOM 1538 C C . LYS A 1 192 ? 11.031 -27.984 8.18 1 98.75 192 LYS A C 1
ATOM 1540 O O . LYS A 1 192 ? 11.617 -27.281 9.008 1 98.75 192 LYS A O 1
ATOM 1545 N N . GLU A 1 193 ? 11.367 -29.188 7.961 1 98.56 193 GLU A N 1
ATOM 1546 C CA . GLU A 1 193 ? 12.578 -29.844 8.469 1 98.56 193 GLU A CA 1
ATOM 1547 C C . GLU A 1 193 ? 13.422 -30.406 7.328 1 98.56 193 GLU A C 1
ATOM 1549 O O . GLU A 1 193 ? 12.883 -31 6.391 1 98.56 193 GLU A O 1
ATOM 1554 N N . ASN A 1 194 ? 14.648 -30.125 7.414 1 98.12 194 ASN A N 1
ATOM 1555 C CA . ASN A 1 194 ? 15.586 -30.688 6.449 1 98.12 194 ASN A CA 1
ATOM 1556 C C . ASN A 1 194 ? 16.469 -31.75 7.086 1 98.12 194 ASN A C 1
ATOM 1558 O O . ASN A 1 194 ? 17.281 -31.453 7.965 1 98.12 194 ASN A O 1
ATOM 1562 N N . TRP A 1 195 ? 16.344 -32.938 6.613 1 97.56 195 TRP A N 1
ATOM 1563 C CA . TRP A 1 195 ? 17.266 -34.031 6.965 1 97.56 195 TRP A CA 1
ATOM 1564 C C . TRP A 1 195 ? 18.297 -34.25 5.867 1 97.56 195 TRP A C 1
ATOM 1566 O O . TRP A 1 195 ? 18.328 -33.5 4.883 1 97.56 195 TRP A O 1
ATOM 1576 N N . LYS A 1 196 ? 19.203 -35.156 6.008 1 96.69 196 LYS A N 1
ATOM 1577 C CA . LYS A 1 196 ? 20.312 -35.344 5.086 1 96.69 196 LYS A CA 1
ATOM 1578 C C . LYS A 1 196 ? 19.812 -35.562 3.66 1 96.69 196 LYS A C 1
ATOM 1580 O O . LYS A 1 196 ? 20.266 -34.906 2.725 1 96.69 196 LYS A O 1
ATOM 1585 N N . ASN A 1 197 ? 18.859 -36.438 3.434 1 97.81 197 ASN A N 1
ATOM 1586 C CA . ASN A 1 197 ? 18.422 -36.781 2.084 1 97.81 197 ASN A CA 1
ATOM 1587 C C . ASN A 1 197 ? 16.938 -36.5 1.893 1 97.81 197 ASN A C 1
ATOM 1589 O O . ASN A 1 197 ? 16.375 -36.844 0.846 1 97.81 197 ASN A O 1
ATOM 1593 N N . LEU A 1 198 ? 16.312 -36 2.889 1 98.38 198 LEU A N 1
ATOM 1594 C CA . LEU A 1 198 ? 14.875 -35.812 2.867 1 98.38 198 LEU A CA 1
ATOM 1595 C C . LEU A 1 198 ? 14.5 -34.469 3.51 1 98.38 198 LEU A C 1
ATOM 1597 O O . LEU A 1 198 ? 15.031 -34.125 4.559 1 98.38 198 LEU A O 1
ATOM 1601 N N . SER A 1 199 ? 13.711 -33.719 2.867 1 98.5 199 SER A N 1
ATOM 1602 C CA . SER A 1 199 ? 13.062 -32.594 3.502 1 98.5 199 SER A CA 1
ATOM 1603 C C . SER A 1 199 ? 11.547 -32.75 3.518 1 98.5 199 SER A C 1
ATOM 1605 O O . SER A 1 199 ? 10.977 -33.375 2.613 1 98.5 199 SER A O 1
ATOM 1607 N N . GLY A 1 200 ? 10.945 -32.281 4.543 1 98.75 200 GLY A N 1
ATOM 1608 C CA . GLY A 1 200 ? 9.508 -32.344 4.699 1 98.75 200 GLY A CA 1
ATOM 1609 C C . GLY A 1 200 ? 8.914 -31.047 5.262 1 98.75 200 GLY A C 1
ATOM 1610 O O . GLY A 1 200 ? 9.516 -30.422 6.129 1 98.75 200 GLY A O 1
ATOM 1611 N N . SER A 1 201 ? 7.762 -30.734 4.758 1 98.81 201 SER A N 1
ATOM 1612 C CA . SER A 1 201 ? 7.082 -29.547 5.262 1 98.81 201 SER A CA 1
ATOM 1613 C C . SER A 1 201 ? 5.609 -29.828 5.543 1 98.81 201 SER A C 1
ATOM 1615 O O . SER A 1 201 ? 5.051 -30.812 5.043 1 98.81 201 SER A O 1
ATOM 1617 N N . LEU A 1 202 ? 5.051 -29.062 6.438 1 98.81 202 LEU A N 1
ATOM 1618 C CA . LEU A 1 202 ? 3.627 -29.016 6.75 1 98.81 202 LEU A CA 1
ATOM 1619 C C . LEU A 1 202 ? 3.064 -27.609 6.57 1 98.81 202 LEU A C 1
ATOM 1621 O O . LEU A 1 202 ? 3.678 -26.641 7.008 1 98.81 202 LEU A O 1
ATOM 1625 N N . LEU A 1 203 ? 1.946 -27.547 5.863 1 98.81 203 LEU A N 1
ATOM 1626 C CA . LEU A 1 203 ? 1.259 -26.266 5.676 1 98.81 203 LEU A CA 1
ATOM 1627 C C . LEU A 1 203 ? -0.166 -26.328 6.219 1 98.81 203 LEU A C 1
ATOM 1629 O O . LEU A 1 203 ? -0.934 -27.219 5.848 1 98.81 203 LEU A O 1
ATOM 1633 N N . LEU A 1 204 ? -0.525 -25.5 7.145 1 98.88 204 LEU A N 1
ATOM 1634 C CA . LEU A 1 204 ? -1.883 -25.172 7.562 1 98.88 204 LEU A CA 1
ATOM 1635 C C . LEU A 1 204 ? -2.27 -23.766 7.105 1 98.88 204 LEU A C 1
ATOM 1637 O O . LEU A 1 204 ? -1.676 -22.781 7.547 1 98.88 204 LEU A O 1
ATOM 1641 N N . LEU A 1 205 ? -3.236 -23.719 6.227 1 98.75 205 LEU A N 1
ATOM 1642 C CA . LEU A 1 205 ? -3.615 -22.453 5.605 1 98.75 205 LEU A CA 1
ATOM 1643 C C . LEU A 1 205 ? -5.117 -22.219 5.727 1 98.75 205 LEU A C 1
ATOM 1645 O O . LEU A 1 205 ? -5.918 -23.094 5.371 1 98.75 205 LEU A O 1
ATOM 1649 N N . ASN A 1 206 ? -5.465 -21.094 6.25 1 98.81 206 ASN A N 1
ATOM 1650 C CA . ASN A 1 206 ? -6.855 -20.656 6.297 1 98.81 206 ASN A CA 1
ATOM 1651 C C . ASN A 1 206 ? -7.059 -19.359 5.508 1 98.81 206 ASN A C 1
ATOM 1653 O O . ASN A 1 206 ? -6.352 -18.375 5.723 1 98.81 206 ASN A O 1
ATOM 1657 N N . ASN A 1 207 ? -7.965 -19.422 4.605 1 98.44 207 ASN A N 1
ATOM 1658 C CA . ASN A 1 207 ? -8.359 -18.234 3.867 1 98.44 207 ASN A CA 1
ATOM 1659 C C . ASN A 1 207 ? -9.797 -17.812 4.191 1 98.44 207 ASN A C 1
ATOM 1661 O O . ASN A 1 207 ? -10.719 -18.625 4.07 1 98.44 207 ASN A O 1
ATOM 1665 N N . GLY A 1 208 ? -9.961 -16.531 4.57 1 98.38 208 GLY A N 1
ATOM 1666 C CA . GLY A 1 208 ? -11.281 -15.977 4.828 1 98.38 208 GLY A CA 1
ATOM 1667 C C . GLY A 1 208 ? -11.805 -15.125 3.688 1 98.38 208 GLY A C 1
ATOM 1668 O O . GLY A 1 208 ? -11.172 -14.133 3.311 1 98.38 208 GLY A O 1
ATOM 1669 N N . PHE A 1 209 ? -13.023 -15.516 3.18 1 97.56 209 PHE A N 1
ATOM 1670 C CA . PHE A 1 209 ? -13.648 -14.789 2.08 1 97.56 209 PHE A CA 1
ATOM 1671 C C . PHE A 1 209 ? -14.898 -14.062 2.559 1 97.56 209 PHE A C 1
ATOM 1673 O O . PHE A 1 209 ? -15.758 -14.656 3.205 1 97.56 209 PHE A O 1
ATOM 1680 N N . GLN A 1 210 ? -14.992 -12.742 2.248 1 97.31 210 GLN A N 1
ATOM 1681 C CA . GLN A 1 210 ? -16.141 -11.938 2.645 1 97.31 210 GLN A CA 1
ATOM 1682 C C . GLN A 1 210 ? -17.422 -12.484 2.021 1 97.31 210 GLN A C 1
ATOM 1684 O O . GLN A 1 210 ? -17.469 -12.75 0.819 1 97.31 210 GLN A O 1
ATOM 1689 N N . ASN A 1 211 ? -18.438 -12.656 2.844 1 96.31 211 ASN A N 1
ATOM 1690 C CA . ASN A 1 211 ? -19.766 -12.992 2.354 1 96.31 211 ASN A CA 1
ATOM 1691 C C . ASN A 1 211 ? -20.672 -11.773 2.316 1 96.31 211 ASN A C 1
ATOM 1693 O O . ASN A 1 211 ? -20.438 -10.797 3.029 1 96.31 211 ASN A O 1
ATOM 1697 N N . PHE A 1 212 ? -21.703 -11.891 1.529 1 95.31 212 PHE A N 1
ATOM 1698 C CA . PHE A 1 212 ? -22.688 -10.82 1.407 1 95.31 212 PHE A CA 1
ATOM 1699 C C . PHE A 1 212 ? -24.109 -11.375 1.474 1 95.31 212 PHE A C 1
ATOM 1701 O O . PHE A 1 212 ? -24.344 -12.547 1.175 1 95.31 212 PHE A O 1
ATOM 1708 N N . GLU A 1 213 ? -25.016 -10.492 1.808 1 94.69 213 GLU A N 1
ATOM 1709 C CA . GLU A 1 213 ? -26.422 -10.844 1.743 1 94.69 213 GLU A CA 1
ATOM 1710 C C . GLU A 1 213 ? -26.891 -11.008 0.298 1 94.69 213 GLU A C 1
ATOM 1712 O O . GLU A 1 213 ? -26.109 -10.812 -0.635 1 94.69 213 GLU A O 1
ATOM 1717 N N . VAL A 1 214 ? -28.094 -11.273 0.15 1 92.56 214 VAL A N 1
ATOM 1718 C CA . VAL A 1 214 ? -28.672 -11.594 -1.155 1 92.56 214 VAL A CA 1
ATOM 1719 C C . VAL A 1 214 ? -28.562 -10.375 -2.076 1 92.56 214 VAL A C 1
ATOM 1721 O O . VAL A 1 214 ? -28.453 -10.523 -3.295 1 92.56 214 VAL A O 1
ATOM 1724 N N . ASP A 1 215 ? -28.375 -9.227 -1.466 1 91.69 215 ASP A N 1
ATOM 1725 C CA . ASP A 1 215 ? -28.312 -8.008 -2.266 1 91.69 215 ASP A CA 1
ATOM 1726 C C . ASP A 1 215 ? -26.922 -7.848 -2.902 1 91.69 215 ASP A C 1
ATOM 1728 O O . ASP A 1 215 ? -26.75 -7.02 -3.797 1 91.69 215 ASP A O 1
ATOM 1732 N N . GLY A 1 216 ? -25.969 -8.672 -2.42 1 89.38 216 GLY A N 1
ATOM 1733 C CA . GLY A 1 216 ? -24.641 -8.672 -3 1 89.38 216 GLY A CA 1
ATOM 1734 C C . GLY A 1 216 ? -23.781 -7.504 -2.547 1 89.38 216 GLY A C 1
ATOM 1735 O O . GLY A 1 216 ? -22.641 -7.355 -2.979 1 89.38 216 GLY A O 1
ATOM 1736 N N . THR A 1 217 ? -24.281 -6.664 -1.604 1 89.94 217 THR A N 1
ATOM 1737 C CA . THR A 1 217 ? -23.562 -5.445 -1.242 1 89.94 217 THR A CA 1
ATOM 1738 C C . THR A 1 217 ? -23.406 -5.344 0.272 1 89.94 217 THR A C 1
ATOM 1740 O O . THR A 1 217 ? -22.422 -4.766 0.758 1 89.94 217 THR A O 1
ATOM 1743 N N . THR A 1 218 ? -24.312 -5.922 1.005 1 93.38 218 THR A N 1
ATOM 1744 C CA . THR A 1 218 ? -24.25 -5.863 2.461 1 93.38 218 THR A CA 1
ATOM 1745 C C . THR A 1 218 ? -23.391 -6.992 3.016 1 93.38 218 THR A C 1
ATOM 1747 O O . THR A 1 218 ? -23.719 -8.172 2.852 1 93.38 218 THR A O 1
ATOM 1750 N N . PRO A 1 219 ? -22.281 -6.648 3.666 1 94 219 PRO A N 1
ATOM 1751 C CA . PRO A 1 219 ? -21.438 -7.715 4.207 1 94 219 PRO A CA 1
ATOM 1752 C C . PRO A 1 219 ? -22.156 -8.594 5.219 1 94 219 PRO A C 1
ATOM 1754 O O . PRO A 1 219 ? -22.969 -8.094 6.004 1 94 219 PRO A O 1
ATOM 1757 N N . ASP A 1 220 ? -21.891 -9.898 5.148 1 93.75 220 ASP A N 1
ATOM 1758 C CA . ASP A 1 220 ? -22.578 -10.852 6.023 1 93.75 220 ASP A CA 1
ATOM 1759 C C . ASP A 1 220 ? -21.672 -12.039 6.348 1 93.75 220 ASP A C 1
ATOM 1761 O O . ASP A 1 220 ? -21.938 -13.164 5.918 1 93.75 220 ASP A O 1
ATOM 1765 N N . GLY A 1 221 ? -20.672 -11.805 7.176 1 94.38 221 GLY A N 1
ATOM 1766 C CA . GLY A 1 221 ? -19.828 -12.883 7.684 1 94.38 221 GLY A CA 1
ATOM 1767 C C . GLY A 1 221 ? -18.688 -13.234 6.754 1 94.38 221 GLY A C 1
ATOM 1768 O O . GLY A 1 221 ? -18.422 -12.523 5.785 1 94.38 221 GLY A O 1
ATOM 1769 N N . ILE A 1 222 ? -17.938 -14.336 7.113 1 96.88 222 ILE A N 1
ATOM 1770 C CA . ILE A 1 222 ? -16.719 -14.781 6.418 1 96.88 222 ILE A CA 1
ATOM 1771 C C . ILE A 1 222 ? -16.797 -16.281 6.168 1 96.88 222 ILE A C 1
ATOM 1773 O O . ILE A 1 222 ? -17.172 -17.047 7.062 1 96.88 222 ILE A O 1
ATOM 1777 N N . SER A 1 223 ? -16.562 -16.688 4.906 1 97.5 223 SER A N 1
ATOM 1778 C CA . SER A 1 223 ? -16.312 -18.094 4.602 1 97.5 223 SER A CA 1
ATOM 1779 C C . SER A 1 223 ? -14.844 -18.453 4.785 1 97.5 223 SER A C 1
ATOM 1781 O O . SER A 1 223 ? -13.969 -17.75 4.277 1 97.5 223 SER A O 1
ATOM 1783 N N . ASN A 1 224 ? -14.617 -19.531 5.492 1 98.19 224 ASN A N 1
ATOM 1784 C CA . ASN A 1 224 ? -13.242 -19.953 5.754 1 98.19 224 ASN A CA 1
ATOM 1785 C C . ASN A 1 224 ? -12.914 -21.25 5.008 1 98.19 224 ASN A C 1
ATOM 1787 O O . ASN A 1 224 ? -13.586 -22.266 5.18 1 98.19 224 ASN A O 1
ATOM 1791 N N . LEU A 1 225 ? -11.922 -21.203 4.191 1 98.19 225 LEU A N 1
ATOM 1792 C CA . LEU A 1 225 ? -11.391 -22.375 3.51 1 98.19 225 LEU A CA 1
ATOM 1793 C C . LEU A 1 225 ? -10.07 -22.812 4.137 1 98.19 225 LEU A C 1
ATOM 1795 O O . LEU A 1 225 ? -9.125 -22.031 4.234 1 98.19 225 LEU A O 1
ATOM 1799 N N . GLN A 1 226 ? -10.016 -24.047 4.566 1 98.44 226 GLN A N 1
ATOM 1800 C CA . GLN A 1 226 ? -8.812 -24.594 5.195 1 98.44 226 GLN A CA 1
ATOM 1801 C C . GLN A 1 226 ? -8.07 -25.531 4.25 1 98.44 226 GLN A C 1
ATOM 1803 O O . GLN A 1 226 ? -8.68 -26.422 3.65 1 98.44 226 GLN A O 1
ATOM 1808 N N . THR A 1 227 ? -6.855 -25.328 4.043 1 98.62 227 THR A N 1
ATOM 1809 C CA . THR A 1 227 ? -5.965 -26.203 3.281 1 98.62 227 THR A CA 1
ATOM 1810 C C . THR A 1 227 ? -4.875 -26.781 4.18 1 98.62 227 THR A C 1
ATOM 1812 O O . THR A 1 227 ? -4.164 -26.031 4.855 1 98.62 227 THR A O 1
ATOM 1815 N N . LEU A 1 228 ? -4.785 -28.031 4.23 1 98.44 228 LEU A N 1
ATOM 1816 C CA . LEU A 1 228 ? -3.775 -28.75 5 1 98.44 228 LEU A CA 1
ATOM 1817 C C . LEU A 1 228 ? -2.996 -29.719 4.113 1 98.44 228 LEU A C 1
ATOM 1819 O O . LEU A 1 228 ? -3.58 -30.406 3.277 1 98.44 228 LEU A O 1
ATOM 1823 N N . GLY A 1 229 ? -1.682 -29.703 4.289 1 98.56 229 GLY A N 1
ATOM 1824 C CA . GLY A 1 229 ? -0.971 -30.703 3.496 1 98.56 229 GLY A CA 1
ATOM 1825 C C . GLY A 1 229 ? 0.529 -30.688 3.719 1 98.56 229 GLY A C 1
ATOM 1826 O O . GLY A 1 229 ? 1.014 -30.047 4.656 1 98.56 229 GLY A O 1
ATOM 1827 N N . THR A 1 230 ? 1.201 -31.469 2.916 1 98.75 230 THR A N 1
ATOM 1828 C CA . THR A 1 230 ? 2.635 -31.672 3.086 1 98.75 230 THR A CA 1
ATOM 1829 C C . THR A 1 230 ? 3.336 -31.75 1.731 1 98.75 230 THR A C 1
ATOM 1831 O O . THR A 1 230 ? 2.697 -32.031 0.711 1 98.75 230 THR A O 1
ATOM 1834 N N . HIS A 1 231 ? 4.523 -31.359 1.721 1 98.88 231 HIS A N 1
ATOM 1835 C CA . HIS A 1 231 ? 5.473 -31.578 0.633 1 98.88 231 HIS A CA 1
ATOM 1836 C C . HIS A 1 231 ? 6.711 -32.312 1.117 1 98.88 231 HIS A C 1
ATOM 1838 O O . HIS A 1 231 ? 7.34 -31.906 2.102 1 98.88 231 HIS A O 1
ATOM 1844 N N . LEU A 1 232 ? 7 -33.406 0.489 1 98.81 232 LEU A N 1
ATOM 1845 C CA . LEU A 1 232 ? 8.211 -34.156 0.771 1 98.81 232 LEU A CA 1
ATOM 1846 C C . LEU A 1 232 ? 9.148 -34.156 -0.432 1 98.81 232 LEU A C 1
ATOM 1848 O O . LEU A 1 232 ? 8.703 -34.281 -1.574 1 98.81 232 LEU A O 1
ATOM 1852 N N . ASP A 1 233 ? 10.414 -34 -0.161 1 98.62 233 ASP A N 1
ATOM 1853 C CA . ASP A 1 233 ? 11.43 -33.969 -1.204 1 98.62 233 ASP A CA 1
ATOM 1854 C C . ASP A 1 233 ? 12.617 -34.844 -0.82 1 98.62 233 ASP A C 1
ATOM 1856 O O . ASP A 1 233 ? 13.289 -34.594 0.179 1 98.62 233 ASP A O 1
ATOM 1860 N N . TYR A 1 234 ? 12.828 -35.875 -1.563 1 98.69 234 TYR A N 1
ATOM 1861 C CA . TYR A 1 234 ? 13.914 -36.812 -1.339 1 98.69 234 TYR A CA 1
ATOM 1862 C C . TYR A 1 234 ? 14.953 -36.719 -2.455 1 98.69 234 TYR A C 1
ATOM 1864 O O . TYR A 1 234 ? 14.594 -36.656 -3.635 1 98.69 234 TYR A O 1
ATOM 1872 N N . LYS A 1 235 ? 16.234 -36.719 -2.15 1 97.94 235 LYS A N 1
ATOM 1873 C CA . LYS A 1 235 ? 17.328 -36.719 -3.115 1 97.94 235 LYS A CA 1
ATOM 1874 C C . LYS A 1 235 ? 18.5 -37.531 -2.596 1 97.94 235 LYS A C 1
ATOM 1876 O O . LYS A 1 235 ? 19.016 -37.281 -1.506 1 97.94 235 LYS A O 1
ATOM 1881 N N . LYS A 1 236 ? 18.969 -38.469 -3.316 1 97.88 236 LYS A N 1
ATOM 1882 C CA . LYS A 1 236 ? 20.141 -39.281 -3.018 1 97.88 236 LYS A CA 1
ATOM 1883 C C . LYS A 1 236 ? 20.812 -39.75 -4.297 1 97.88 236 LYS A C 1
ATOM 1885 O O . LYS A 1 236 ? 20.219 -40.5 -5.086 1 97.88 236 LYS A O 1
ATOM 1890 N N . GLY A 1 237 ? 22.031 -39.375 -4.477 1 96.88 237 GLY A N 1
ATOM 1891 C CA . GLY A 1 237 ? 22.734 -39.719 -5.707 1 96.88 237 GLY A CA 1
ATOM 1892 C C . GLY A 1 237 ? 22.062 -39.125 -6.945 1 96.88 237 GLY A C 1
ATOM 1893 O O . GLY A 1 237 ? 21.812 -37.938 -7.02 1 96.88 237 GLY A O 1
ATOM 1894 N N . SER A 1 238 ? 21.719 -40.062 -7.859 1 97.81 238 SER A N 1
ATOM 1895 C CA . SER A 1 238 ? 21.125 -39.656 -9.125 1 97.81 238 SER A CA 1
ATOM 1896 C C . SER A 1 238 ? 19.609 -39.656 -9.055 1 97.81 238 SER A C 1
ATOM 1898 O O . SER A 1 238 ? 18.938 -39.312 -10.031 1 97.81 238 SER A O 1
ATOM 1900 N N . PHE A 1 239 ? 19.109 -40.031 -7.934 1 98.38 239 PHE A N 1
ATOM 1901 C CA . PHE A 1 239 ? 17.672 -40.25 -7.832 1 98.38 239 PHE A CA 1
ATOM 1902 C C . PHE A 1 239 ? 17.047 -39.156 -6.961 1 98.38 239 PHE A C 1
ATOM 1904 O O . PHE A 1 239 ? 17.609 -38.75 -5.945 1 98.38 239 PHE A O 1
ATOM 1911 N N . GLY A 1 240 ? 15.922 -38.719 -7.359 1 98.56 240 GLY A N 1
ATOM 1912 C CA . GLY A 1 240 ? 15.102 -37.812 -6.578 1 98.56 240 GLY A CA 1
ATOM 1913 C C . GLY A 1 240 ? 13.617 -38.125 -6.656 1 98.56 240 GLY A C 1
ATOM 1914 O O . GLY A 1 240 ? 13.164 -38.719 -7.629 1 98.56 240 GLY A O 1
ATOM 1915 N N . ALA A 1 241 ? 12.867 -37.719 -5.641 1 98.75 241 ALA A N 1
ATOM 1916 C CA . ALA A 1 241 ? 11.414 -37.875 -5.586 1 98.75 241 ALA A CA 1
ATOM 1917 C C . ALA A 1 241 ? 10.766 -36.75 -4.805 1 98.75 241 ALA A C 1
ATOM 1919 O O . ALA A 1 241 ? 11.289 -36.312 -3.779 1 98.75 241 ALA A O 1
ATOM 1920 N N . ALA A 1 242 ? 9.703 -36.281 -5.289 1 98.75 242 ALA A N 1
ATOM 1921 C CA . ALA A 1 242 ? 8.922 -35.25 -4.617 1 98.75 242 ALA A CA 1
ATOM 1922 C C . ALA A 1 242 ? 7.457 -35.625 -4.504 1 98.75 242 ALA A C 1
ATOM 1924 O O . ALA A 1 242 ? 6.879 -36.188 -5.449 1 98.75 242 ALA A O 1
ATOM 1925 N N . LEU A 1 243 ? 6.922 -35.375 -3.361 1 98.88 243 LEU A N 1
ATOM 1926 C CA . LEU A 1 243 ? 5.531 -35.719 -3.098 1 98.88 243 LEU A CA 1
ATOM 1927 C C . LEU A 1 243 ? 4.75 -34.5 -2.592 1 98.88 243 LEU A C 1
ATOM 1929 O O . LEU A 1 243 ? 5.242 -33.75 -1.743 1 98.88 243 LEU A O 1
ATOM 1933 N N . ASN A 1 244 ? 3.609 -34.25 -3.133 1 98.88 244 ASN A N 1
ATOM 1934 C CA . ASN A 1 244 ? 2.607 -33.312 -2.633 1 98.88 244 ASN A CA 1
ATOM 1935 C C . ASN A 1 244 ? 1.341 -34.031 -2.184 1 98.88 244 ASN A C 1
ATOM 1937 O O . ASN A 1 244 ? 0.836 -34.906 -2.889 1 98.88 244 ASN A O 1
ATOM 1941 N N . ALA A 1 245 ? 0.847 -33.75 -1.04 1 98.94 245 ALA A N 1
ATOM 1942 C CA . ALA A 1 245 ? -0.436 -34.25 -0.541 1 98.94 245 ALA A CA 1
ATOM 1943 C C . ALA A 1 245 ? -1.178 -33.156 0.226 1 98.94 245 ALA A C 1
ATOM 1945 O O . ALA A 1 245 ? -0.741 -32.719 1.301 1 98.94 245 ALA A O 1
ATOM 1946 N N . PHE A 1 246 ? -2.32 -32.75 -0.318 1 98.88 246 PHE A N 1
ATOM 1947 C CA . PHE A 1 246 ? -3.074 -31.641 0.282 1 98.88 246 PHE A CA 1
ATOM 1948 C C . PHE A 1 246 ? -4.562 -31.969 0.319 1 98.88 246 PHE A C 1
ATOM 1950 O O . PHE A 1 246 ? -5.074 -32.656 -0.563 1 98.88 246 PHE A O 1
ATOM 1957 N N . LEU A 1 247 ? -5.219 -31.406 1.322 1 98.62 247 LEU A N 1
ATOM 1958 C CA . LEU A 1 247 ? -6.668 -31.484 1.496 1 98.62 247 LEU A CA 1
ATOM 1959 C C . LEU A 1 247 ? -7.262 -30.094 1.72 1 98.62 247 LEU A C 1
ATOM 1961 O O . LEU A 1 247 ? -6.621 -29.219 2.32 1 98.62 247 LEU A O 1
ATOM 1965 N N . GLN A 1 248 ? -8.492 -29.938 1.221 1 98.19 248 GLN A N 1
ATOM 1966 C CA . GLN A 1 248 ? -9.234 -28.719 1.494 1 98.19 248 GLN A CA 1
ATOM 1967 C C . GLN A 1 248 ? -10.609 -29.016 2.09 1 98.19 248 GLN A C 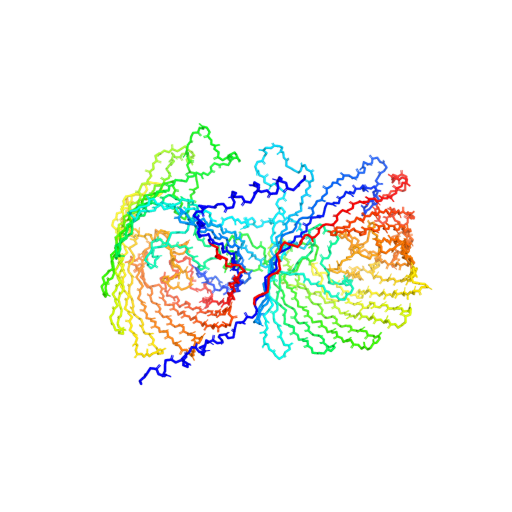1
ATOM 1969 O O . GLN A 1 248 ? -11.266 -29.984 1.688 1 98.19 248 GLN A O 1
ATOM 1974 N N . THR A 1 249 ? -10.984 -28.203 3.068 1 98.06 249 THR A N 1
ATOM 1975 C CA . THR A 1 249 ? -12.289 -28.312 3.713 1 98.06 249 THR A CA 1
ATOM 1976 C C . THR A 1 249 ? -12.773 -26.938 4.16 1 98.06 249 THR A C 1
ATOM 1978 O O . THR A 1 249 ? -12.047 -25.953 4.059 1 98.06 249 THR A O 1
ATOM 1981 N N . GLY A 1 250 ? -14.055 -26.875 4.523 1 97.94 250 GLY A N 1
ATOM 1982 C CA . GLY A 1 250 ? -14.648 -25.609 4.938 1 97.94 250 GLY A CA 1
ATOM 1983 C C . GLY A 1 250 ? -15.578 -25.031 3.896 1 97.94 250 GLY A C 1
ATOM 1984 O O . GLY A 1 250 ? -16.453 -25.719 3.379 1 97.94 250 GLY A O 1
ATOM 1985 N N . GLU A 1 251 ? -15.375 -23.625 3.695 1 96.75 251 GLU A N 1
ATOM 1986 C CA . GLU A 1 251 ? -16.25 -22.906 2.766 1 96.75 251 GLU A CA 1
ATOM 1987 C C . GLU A 1 251 ? -15.445 -21.984 1.857 1 96.75 251 GLU A C 1
ATOM 1989 O O . GLU A 1 251 ? -14.484 -21.344 2.299 1 96.75 251 GLU A O 1
ATOM 1994 N N . ARG A 1 252 ? -15.867 -21.984 0.618 1 93.12 252 ARG A N 1
ATOM 1995 C CA . ARG A 1 252 ? -15.305 -21 -0.313 1 93.12 252 ARG A CA 1
ATOM 1996 C C . ARG A 1 252 ? -16.188 -19.766 -0.413 1 93.12 252 ARG A C 1
ATOM 1998 O O . ARG A 1 252 ? -17.141 -19.609 0.354 1 93.12 252 ARG A O 1
ATOM 2005 N N . GLN A 1 253 ? -15.766 -18.859 -1.247 1 87.88 253 GLN A N 1
ATOM 2006 C CA . GLN A 1 253 ? -16.531 -17.641 -1.494 1 87.88 253 GLN A CA 1
ATOM 2007 C C . GLN A 1 253 ? -18 -17.969 -1.771 1 87.88 253 GLN A C 1
ATOM 2009 O O . GLN A 1 253 ? -18.297 -18.906 -2.518 1 87.88 253 GLN A O 1
ATOM 2014 N N . GLY A 1 254 ? -18.922 -17.266 -1.163 1 87.5 254 GLY A N 1
ATOM 2015 C CA . GLY A 1 254 ? -20.344 -17.469 -1.336 1 87.5 254 GLY A CA 1
ATOM 2016 C C . GLY A 1 254 ? -20.906 -18.547 -0.433 1 87.5 254 GLY A C 1
ATOM 2017 O O . GLY A 1 254 ? -21.938 -19.156 -0.739 1 87.5 254 GLY A O 1
ATOM 2018 N N . ALA A 1 255 ? -20.125 -18.906 0.545 1 90.94 255 ALA A N 1
ATOM 2019 C CA . ALA A 1 255 ? -20.531 -19.891 1.543 1 90.94 255 ALA A CA 1
ATOM 2020 C C . ALA A 1 255 ? -20.75 -21.266 0.904 1 90.94 255 ALA A C 1
ATOM 2022 O O . ALA A 1 255 ? -21.656 -22 1.299 1 90.94 255 ALA A O 1
ATOM 2023 N N . LEU A 1 256 ? -20.016 -21.516 -0.08 1 92.25 256 LEU A N 1
ATOM 2024 C CA . LEU A 1 256 ? -20.078 -22.828 -0.723 1 92.25 256 LEU A CA 1
ATOM 2025 C C . LEU A 1 256 ? -19.297 -23.859 0.076 1 92.25 256 LEU A C 1
ATOM 2027 O O . LEU A 1 256 ? -18.078 -23.734 0.239 1 92.25 256 LEU A O 1
ATOM 2031 N N . ASP A 1 257 ? -19.969 -24.906 0.448 1 96 257 ASP A N 1
ATOM 2032 C CA . ASP A 1 257 ? -19.328 -25.938 1.258 1 96 257 ASP A CA 1
ATOM 2033 C C . ASP A 1 257 ? -18.328 -26.75 0.433 1 96 257 ASP A C 1
ATOM 2035 O O . ASP A 1 257 ? -18.594 -27.094 -0.718 1 96 257 ASP A O 1
ATOM 2039 N N . VAL A 1 258 ? -17.219 -27 1.04 1 95.88 258 VAL A N 1
ATOM 2040 C CA . VAL A 1 258 ? -16.156 -27.797 0.429 1 95.88 258 VAL A CA 1
ATOM 2041 C C . VAL A 1 258 ? -15.945 -29.078 1.242 1 95.88 258 VAL A C 1
ATOM 2043 O O . VAL A 1 258 ? -15.758 -29.016 2.461 1 95.88 258 VAL A O 1
ATOM 2046 N N . GLY A 1 259 ? -15.945 -30.203 0.564 1 92.38 259 GLY A N 1
ATOM 2047 C CA . GLY A 1 259 ? -15.672 -31.484 1.206 1 92.38 259 GLY A CA 1
ATOM 2048 C C . GLY A 1 259 ? -15.047 -32.5 0.27 1 92.38 259 GLY A C 1
ATOM 2049 O O . GLY A 1 259 ? -15.4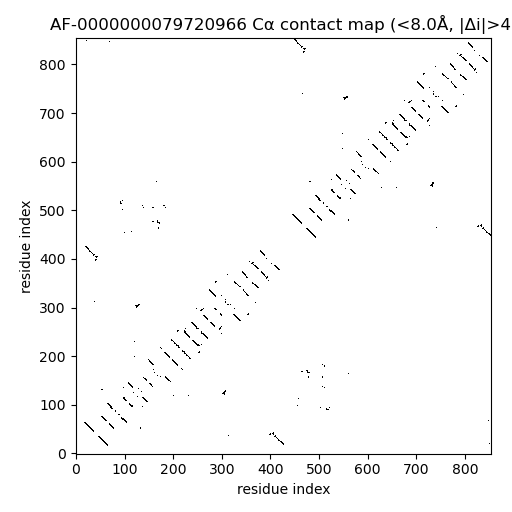84 -32.656 -0.873 1 92.38 259 GLY A O 1
ATOM 2050 N N . GLY A 1 260 ? -14.094 -33.188 0.743 1 89.12 260 GLY A N 1
ATOM 2051 C CA . GLY A 1 260 ? -13.484 -34.25 -0.039 1 89.12 260 GLY A CA 1
ATOM 2052 C C . GLY A 1 260 ? -12.539 -33.75 -1.112 1 89.12 260 GLY A C 1
ATOM 2053 O O . GLY A 1 260 ? -12.25 -34.438 -2.08 1 89.12 260 GLY A O 1
ATOM 2054 N N . ALA A 1 261 ? -12.125 -32.531 -1.07 1 97.38 261 ALA A N 1
ATOM 2055 C CA . ALA A 1 261 ? -11.219 -31.969 -2.072 1 97.38 261 ALA A CA 1
ATOM 2056 C C . ALA A 1 261 ? -9.773 -32.312 -1.755 1 97.38 261 ALA A C 1
ATOM 2058 O O . ALA A 1 261 ? -9.32 -32.156 -0.617 1 97.38 261 ALA A O 1
ATOM 2059 N N . TYR A 1 262 ? -9.031 -32.781 -2.779 1 98.44 262 TYR A N 1
ATOM 2060 C CA . TYR A 1 262 ? -7.672 -33.219 -2.488 1 98.44 262 TYR A CA 1
ATOM 2061 C C . TYR A 1 262 ? -6.773 -33.062 -3.707 1 98.44 262 TYR A C 1
ATOM 2063 O O . TYR A 1 262 ? -7.262 -32.938 -4.836 1 98.44 262 TYR A O 1
ATOM 2071 N N . LEU A 1 263 ? -5.539 -32.969 -3.504 1 98.81 263 LEU A N 1
ATOM 2072 C CA . LEU A 1 263 ? -4.465 -33 -4.488 1 98.81 263 LEU A CA 1
ATOM 2073 C C . LEU A 1 263 ? -3.346 -33.938 -4.043 1 98.81 263 LEU A C 1
ATOM 2075 O O . LEU A 1 263 ? -2.861 -33.844 -2.912 1 98.81 263 LEU A O 1
ATOM 2079 N N . LEU A 1 264 ? -3.033 -34.906 -4.867 1 98.81 264 LEU A N 1
ATOM 2080 C CA . LEU A 1 264 ? -1.927 -35.812 -4.652 1 98.81 264 LEU A CA 1
ATOM 2081 C C . LEU A 1 264 ? -1.006 -35.875 -5.867 1 98.81 264 LEU A C 1
ATOM 2083 O O . LEU A 1 264 ? -1.47 -36 -7 1 98.81 264 LEU A O 1
ATOM 2087 N N . GLY A 1 265 ? 0.257 -35.656 -5.66 1 98.75 265 GLY A N 1
ATOM 2088 C CA . GLY A 1 265 ? 1.232 -35.688 -6.738 1 98.75 265 GLY A CA 1
ATOM 2089 C C . GLY A 1 265 ? 2.521 -36.406 -6.363 1 98.75 265 GLY A C 1
ATOM 2090 O O . GLY A 1 265 ? 2.99 -36.281 -5.227 1 98.75 265 GLY A O 1
ATOM 2091 N N . LEU A 1 266 ? 3.061 -37.094 -7.277 1 98.88 266 LEU A N 1
ATOM 2092 C CA . LEU A 1 266 ? 4.355 -37.75 -7.141 1 98.88 266 LEU A CA 1
ATOM 2093 C C . LEU A 1 266 ? 5.215 -37.531 -8.383 1 98.88 266 LEU A C 1
ATOM 2095 O O . LEU A 1 266 ? 4.777 -37.781 -9.5 1 98.88 266 LEU A O 1
ATOM 2099 N N . ASP A 1 267 ? 6.414 -37.031 -8.234 1 98.81 267 ASP A N 1
ATOM 2100 C CA . ASP A 1 267 ? 7.379 -36.812 -9.305 1 98.81 267 ASP A CA 1
ATOM 2101 C C . ASP A 1 267 ? 8.695 -37.531 -9 1 98.81 267 ASP A C 1
ATOM 2103 O O . ASP A 1 267 ? 9.258 -37.375 -7.914 1 98.81 267 ASP A O 1
ATOM 2107 N N . LEU A 1 268 ? 9.109 -38.281 -9.93 1 98.81 268 LEU A N 1
ATOM 2108 C CA . LEU A 1 268 ? 10.406 -38.938 -9.859 1 98.81 268 LEU A CA 1
ATOM 2109 C C . LEU A 1 268 ? 11.398 -38.312 -10.828 1 98.81 268 LEU A C 1
ATOM 2111 O O . LEU A 1 268 ? 11.031 -37.969 -11.945 1 98.81 268 LEU A O 1
ATOM 2115 N N . ASN A 1 269 ? 12.602 -38.188 -10.375 1 98.38 269 ASN A N 1
ATOM 2116 C CA . ASN A 1 269 ? 13.688 -37.688 -11.203 1 98.38 269 ASN A CA 1
ATOM 2117 C C . ASN A 1 269 ? 14.906 -38.594 -11.164 1 98.38 269 ASN A C 1
ATOM 2119 O O . ASN A 1 269 ? 15.234 -39.156 -10.117 1 98.38 269 ASN A O 1
ATOM 2123 N N . TYR A 1 270 ? 15.562 -38.75 -12.289 1 98.62 270 TYR A N 1
ATOM 2124 C CA . TYR A 1 270 ? 16.75 -39.562 -12.398 1 98.62 270 TYR A CA 1
ATOM 2125 C C . TYR A 1 270 ? 17.781 -38.938 -13.32 1 98.62 270 TYR A C 1
ATOM 2127 O O . TYR A 1 270 ? 17.516 -38.719 -14.508 1 98.62 270 TYR A O 1
ATOM 2135 N N . ASN A 1 271 ? 18.906 -38.688 -12.766 1 98.19 271 ASN A N 1
ATOM 2136 C CA . ASN A 1 271 ? 20.016 -38.25 -13.594 1 98.19 271 ASN A CA 1
ATOM 2137 C C . ASN A 1 271 ? 20.703 -39.406 -14.305 1 98.19 271 ASN A C 1
ATOM 2139 O O . ASN A 1 271 ? 21.656 -40 -13.781 1 98.19 271 ASN A O 1
ATOM 2143 N N . ALA A 1 272 ? 20.297 -39.594 -15.461 1 98.12 272 ALA A N 1
ATOM 2144 C CA . ALA A 1 272 ? 20.812 -40.75 -16.219 1 98.12 272 ALA A CA 1
ATOM 2145 C C . ALA A 1 272 ? 22.297 -40.531 -16.562 1 98.12 272 ALA A C 1
ATOM 2147 O O . ALA A 1 272 ? 23.062 -41.5 -16.578 1 98.12 272 ALA A O 1
ATOM 2148 N N . THR A 1 273 ? 22.672 -39.375 -16.922 1 97.06 273 THR A N 1
ATOM 2149 C CA . THR A 1 273 ? 24.047 -38.938 -17.125 1 97.06 273 THR A CA 1
ATOM 2150 C C . THR A 1 273 ? 24.234 -37.5 -16.609 1 97.06 273 THR A C 1
ATOM 2152 O O . THR A 1 273 ? 23.312 -36.938 -16.047 1 97.06 273 THR A O 1
ATOM 2155 N N . THR A 1 274 ? 25.453 -37.031 -16.828 1 95.25 274 THR A N 1
ATOM 2156 C CA . THR A 1 274 ? 25.719 -35.656 -16.453 1 95.25 274 THR A CA 1
ATOM 2157 C C . THR A 1 274 ? 24.984 -34.688 -17.375 1 95.25 274 THR A C 1
ATOM 2159 O O . THR A 1 274 ? 24.828 -33.5 -17.062 1 95.25 274 THR A O 1
ATOM 2162 N N . LYS A 1 275 ? 24.484 -35.156 -18.422 1 97.56 275 LYS A N 1
ATOM 2163 C CA . LYS A 1 275 ? 23.891 -34.281 -19.422 1 97.56 275 LYS A CA 1
ATOM 2164 C C . LYS A 1 275 ? 22.406 -34.531 -19.594 1 97.56 275 LYS A C 1
ATOM 2166 O O . LYS A 1 275 ? 21.688 -33.75 -20.203 1 97.56 275 LYS A O 1
ATOM 2171 N N . VAL A 1 276 ? 21.969 -35.625 -19.125 1 98.31 276 VAL A N 1
ATOM 2172 C CA . VAL A 1 276 ? 20.578 -36 -19.359 1 98.31 276 VAL A CA 1
ATOM 2173 C C . VAL A 1 276 ? 19.906 -36.312 -18.031 1 98.31 276 VAL A C 1
ATOM 2175 O O . VAL A 1 276 ? 20.359 -37.219 -17.297 1 98.31 276 VAL A O 1
ATOM 2178 N N . SER A 1 277 ? 18.906 -35.625 -17.75 1 98.38 277 SER A N 1
ATOM 2179 C CA . SER A 1 277 ? 18.031 -35.938 -16.609 1 98.38 277 SER A CA 1
ATOM 2180 C C . SER A 1 277 ? 16.641 -36.312 -17.062 1 98.38 277 SER A C 1
ATOM 2182 O O . SER A 1 277 ? 16.062 -35.688 -17.938 1 98.38 277 SER A O 1
ATOM 2184 N N . LEU A 1 278 ? 16.125 -37.375 -16.484 1 98.81 278 LEU A N 1
ATOM 2185 C CA . LEU A 1 278 ? 14.797 -37.906 -16.844 1 98.81 278 LEU A CA 1
ATOM 2186 C C . LEU A 1 278 ? 13.812 -37.688 -15.695 1 98.81 278 LEU A C 1
ATOM 2188 O O . LEU A 1 278 ? 14.203 -37.719 -14.523 1 98.81 278 LEU A O 1
ATOM 2192 N N . GLY A 1 279 ? 12.594 -37.469 -16.031 1 98.69 279 GLY A N 1
ATOM 2193 C CA . GLY A 1 279 ? 11.523 -37.312 -15.062 1 98.69 279 GLY A CA 1
ATOM 2194 C C . GLY A 1 279 ? 10.266 -38.062 -15.422 1 98.69 279 GLY A C 1
ATOM 2195 O O . GLY A 1 279 ? 9.961 -38.25 -16.609 1 98.69 279 GLY A O 1
ATOM 2196 N N . ALA A 1 280 ? 9.57 -38.531 -14.453 1 98.81 280 ALA A N 1
ATOM 2197 C CA . ALA A 1 280 ? 8.242 -39.125 -14.57 1 98.81 280 ALA A CA 1
ATOM 2198 C C . ALA A 1 280 ? 7.363 -38.719 -13.383 1 98.81 280 ALA A C 1
ATOM 2200 O O . ALA A 1 280 ? 7.844 -38.656 -12.25 1 98.81 280 ALA A O 1
ATOM 2201 N N . GLY A 1 281 ? 6.113 -38.5 -13.688 1 98.75 281 GLY A N 1
ATOM 2202 C CA . GLY A 1 281 ? 5.273 -38.062 -12.57 1 98.75 281 GLY A CA 1
ATOM 2203 C C . GLY A 1 281 ? 3.793 -38.281 -12.836 1 98.75 281 GLY A C 1
ATOM 2204 O O . GLY A 1 281 ? 3.393 -38.562 -13.961 1 98.75 281 GLY A O 1
ATOM 2205 N N . VAL A 1 282 ? 3.02 -38.219 -11.766 1 98.88 282 VAL A N 1
ATOM 2206 C CA . VAL A 1 282 ? 1.562 -38.281 -11.789 1 98.88 282 VAL A CA 1
ATOM 2207 C C . VAL A 1 282 ? 0.982 -37.312 -10.766 1 98.88 282 VAL A C 1
ATOM 2209 O O . VAL A 1 282 ? 1.544 -37.125 -9.68 1 98.88 282 VAL A O 1
ATOM 2212 N N . GLU A 1 283 ? -0.07 -36.625 -11.094 1 98.88 283 GLU A N 1
ATOM 2213 C CA . GLU A 1 283 ? -0.828 -35.781 -10.172 1 98.88 283 GLU A CA 1
ATOM 2214 C C . GLU A 1 283 ? -2.33 -35.969 -10.359 1 98.88 283 GLU A C 1
ATOM 2216 O O . GLU A 1 283 ? -2.824 -35.969 -11.484 1 98.88 283 GLU A O 1
ATOM 2221 N N . ILE A 1 284 ? -3 -36.125 -9.281 1 98.81 284 ILE A N 1
ATOM 2222 C CA . ILE A 1 284 ? -4.457 -36.219 -9.297 1 98.81 284 ILE A CA 1
ATOM 2223 C C . ILE A 1 284 ? -5.047 -35.094 -8.453 1 98.81 284 ILE A C 1
ATOM 2225 O O . ILE A 1 284 ? -4.602 -34.844 -7.332 1 98.81 284 ILE A O 1
ATOM 2229 N N . ILE A 1 285 ? -5.934 -34.406 -8.992 1 98.75 285 ILE A N 1
ATOM 2230 C CA . ILE A 1 285 ? -6.66 -33.312 -8.344 1 98.75 285 ILE A CA 1
ATOM 2231 C C . ILE A 1 285 ? -8.164 -33.594 -8.383 1 98.75 285 ILE A C 1
ATOM 2233 O O . ILE A 1 285 ? -8.727 -33.812 -9.461 1 98.75 285 ILE A O 1
ATOM 2237 N N . SER A 1 286 ? -8.781 -33.531 -7.254 1 98.25 286 SER A N 1
ATOM 2238 C CA . SER A 1 286 ? -10.188 -33.906 -7.195 1 98.25 286 SER A CA 1
ATOM 2239 C C . SER A 1 286 ? -11.062 -32.906 -7.906 1 98.25 286 SER A C 1
ATOM 2241 O O . SER A 1 286 ? -10.742 -31.703 -7.934 1 98.25 286 SER A O 1
ATOM 2243 N N . GLY A 1 287 ? -12.133 -33.344 -8.516 1 97.12 287 GLY A N 1
ATOM 2244 C CA . GLY A 1 287 ? -13.156 -32.531 -9.156 1 97.12 287 GLY A CA 1
ATOM 2245 C C . GLY A 1 287 ? -14.555 -32.812 -8.648 1 97.12 287 GLY A C 1
ATOM 2246 O O . GLY A 1 287 ? -14.734 -33.562 -7.691 1 97.12 287 GLY A O 1
ATOM 2247 N N . ASN A 1 288 ? -15.414 -32.062 -9.219 1 94.44 288 ASN A N 1
ATOM 2248 C CA . ASN A 1 288 ? -16.812 -32.219 -8.828 1 94.44 288 ASN A CA 1
ATOM 2249 C C . ASN A 1 288 ? -17.438 -33.438 -9.5 1 94.44 288 ASN A C 1
ATOM 2251 O O . ASN A 1 288 ? -17.297 -33.625 -10.711 1 94.44 288 ASN A O 1
ATOM 2255 N N . ASP A 1 289 ? -18.094 -34.156 -8.648 1 87.44 289 ASP A N 1
ATOM 2256 C CA . ASP A 1 289 ? -18.938 -35.219 -9.164 1 87.44 289 ASP A CA 1
ATOM 2257 C C . ASP A 1 289 ? -20.328 -34.688 -9.539 1 87.44 289 ASP A C 1
ATOM 2259 O O . ASP A 1 289 ? -20.938 -33.938 -8.766 1 87.44 289 ASP A O 1
ATOM 2263 N N . ALA A 1 290 ? -20.812 -35.062 -10.734 1 81.19 290 ALA A N 1
ATOM 2264 C CA . ALA A 1 290 ? -22.094 -34.562 -11.219 1 81.19 290 ALA A CA 1
ATOM 2265 C C . ALA A 1 290 ? -23.234 -34.938 -10.289 1 81.19 290 ALA A C 1
ATOM 2267 O O . ALA A 1 290 ? -24.266 -34.281 -10.242 1 81.19 290 ALA A O 1
ATOM 2268 N N . SER A 1 291 ? -23.047 -35.938 -9.57 1 82.44 291 SER A N 1
ATOM 2269 C CA . SER A 1 291 ? -24.109 -36.438 -8.727 1 82.44 291 SER A CA 1
ATOM 2270 C C . SER A 1 291 ? -24.172 -35.688 -7.398 1 82.44 291 SER A C 1
ATOM 2272 O O . SER A 1 291 ? -25.172 -35.75 -6.676 1 82.44 291 SER A O 1
ATOM 2274 N N . THR A 1 292 ? -23.156 -35 -7.02 1 81.06 292 THR A N 1
ATOM 2275 C CA . THR A 1 292 ? -23.109 -34.25 -5.766 1 81.06 292 THR A CA 1
ATOM 2276 C C . THR A 1 292 ? -23.625 -32.812 -5.973 1 81.06 292 THR A C 1
ATOM 2278 O O . THR A 1 292 ? -23.078 -32.062 -6.789 1 81.06 292 THR A O 1
ATOM 2281 N N . SER A 1 293 ? -24.641 -32.406 -5.188 1 82.38 293 SER A N 1
ATOM 2282 C CA . SER A 1 293 ? -25.25 -31.094 -5.449 1 82.38 293 SER A CA 1
ATOM 2283 C C . SER A 1 293 ? -25.109 -30.172 -4.242 1 82.38 293 SER A C 1
ATOM 2285 O O . SER A 1 293 ? -25.297 -28.953 -4.363 1 82.38 293 SER A O 1
ATOM 2287 N N . ASP A 1 294 ? -24.688 -30.625 -3.096 1 87.25 294 ASP A N 1
ATOM 2288 C CA . ASP A 1 294 ? -24.781 -29.812 -1.88 1 87.25 294 ASP A CA 1
ATOM 2289 C C . ASP A 1 294 ? -23.422 -29.234 -1.502 1 87.25 294 ASP A C 1
ATOM 2291 O O . ASP A 1 294 ? -23.328 -28.422 -0.574 1 87.25 294 ASP A O 1
ATOM 2295 N N . LYS A 1 295 ? -22.359 -29.719 -2.17 1 92.44 295 LYS A N 1
ATOM 2296 C CA . LYS A 1 295 ? -21.016 -29.25 -1.889 1 92.44 295 LYS A CA 1
ATOM 2297 C C . LYS A 1 295 ? -20.109 -29.391 -3.115 1 92.44 295 LYS A C 1
ATOM 2299 O O . LYS A 1 295 ? -20.484 -30.047 -4.09 1 92.44 295 LYS A O 1
ATOM 2304 N N . THR A 1 296 ? -19.047 -28.719 -3.09 1 94.62 296 THR A N 1
ATOM 2305 C CA . THR A 1 296 ? -18.031 -28.969 -4.105 1 94.62 296 THR A CA 1
ATOM 2306 C C . THR A 1 296 ? -16.938 -29.906 -3.572 1 94.62 296 THR A C 1
ATOM 2308 O O . THR A 1 296 ? -16.594 -29.844 -2.389 1 94.62 296 THR A O 1
ATOM 2311 N N . GLU A 1 297 ? -16.484 -30.75 -4.438 1 95.75 297 GLU A N 1
ATOM 2312 C CA . GLU A 1 297 ? -15.398 -31.672 -4.133 1 95.75 297 GLU A CA 1
ATOM 2313 C C . GLU A 1 297 ? -14.117 -31.281 -4.875 1 95.75 297 GLU A C 1
ATOM 2315 O O . GLU A 1 297 ? -13.117 -32 -4.809 1 95.75 297 GLU A O 1
ATOM 2320 N N . ALA A 1 298 ? -14.227 -30.172 -5.547 1 96.56 298 ALA A N 1
ATOM 2321 C CA . ALA A 1 298 ? -13.102 -29.734 -6.379 1 96.56 298 ALA A CA 1
ATOM 2322 C C . ALA A 1 298 ? -12.008 -29.094 -5.535 1 96.56 298 ALA A C 1
ATOM 2324 O O . ALA A 1 298 ? -12.297 -28.266 -4.668 1 96.56 298 ALA A O 1
ATOM 2325 N N . PHE A 1 299 ? -10.758 -29.5 -5.75 1 97.69 299 PHE A N 1
ATOM 2326 C CA . PHE A 1 299 ? -9.594 -28.875 -5.129 1 97.69 299 PHE A CA 1
ATOM 2327 C C . PHE A 1 299 ? -9.062 -27.734 -5.996 1 97.69 299 PHE A C 1
ATOM 2329 O O . PHE A 1 299 ? -9.055 -27.844 -7.223 1 97.69 299 PHE A O 1
ATOM 2336 N N . PHE A 1 300 ? -8.586 -26.703 -5.305 1 94.62 300 PHE A N 1
ATOM 2337 C CA . PHE A 1 300 ? -7.945 -25.594 -6.004 1 94.62 300 PHE A CA 1
ATOM 2338 C C . PHE A 1 300 ? -6.535 -25.359 -5.477 1 94.62 300 PHE A C 1
ATOM 2340 O O . PHE A 1 300 ? -6.336 -25.203 -4.27 1 94.62 300 PHE A O 1
ATOM 2347 N N . PRO A 1 301 ? -5.527 -25.359 -6.32 1 95.94 301 PRO A N 1
ATOM 2348 C CA . PRO A 1 301 ? -4.219 -24.844 -5.895 1 95.94 301 PRO A CA 1
ATOM 2349 C C . PRO A 1 301 ? -4.191 -23.328 -5.754 1 95.94 301 PRO A C 1
ATOM 2351 O O . PRO A 1 301 ? -3.777 -22.625 -6.68 1 95.94 301 PRO A O 1
ATOM 2354 N N . LEU A 1 302 ? -4.562 -22.766 -4.773 1 94.25 302 LEU A N 1
ATOM 2355 C CA . LEU A 1 302 ? -5.031 -21.406 -4.496 1 94.25 302 LEU A CA 1
ATOM 2356 C C . LEU A 1 302 ? -4.039 -20.375 -5.012 1 94.25 302 LEU A C 1
ATOM 2358 O O . LEU A 1 302 ? -4.348 -19.609 -5.934 1 94.25 302 LEU A O 1
ATOM 2362 N N . TYR A 1 303 ? -2.902 -20.297 -4.469 1 97.19 303 TYR A N 1
ATOM 2363 C CA . TYR A 1 303 ? -1.941 -19.266 -4.805 1 97.19 303 TYR A CA 1
ATOM 2364 C C . TYR A 1 303 ? -0.655 -19.859 -5.359 1 97.19 303 TYR A C 1
ATOM 2366 O O . TYR A 1 303 ? 0.438 -19.359 -5.098 1 97.19 303 TYR A O 1
ATOM 2374 N N . GLY A 1 304 ? -0.772 -20.922 -6.059 1 97.44 304 GLY A N 1
ATOM 2375 C CA . GLY A 1 304 ? 0.402 -21.594 -6.594 1 97.44 304 GLY A CA 1
ATOM 2376 C C . GLY A 1 304 ? 0.922 -20.969 -7.871 1 97.44 304 GLY A C 1
ATOM 2377 O O . GLY A 1 304 ? 0.223 -20.172 -8.508 1 97.44 304 GLY A O 1
ATOM 2378 N N . THR A 1 305 ? 2.154 -21.25 -8.156 1 97.94 305 THR A N 1
ATOM 2379 C CA . THR A 1 305 ? 2.666 -21.016 -9.508 1 97.94 305 THR A CA 1
ATOM 2380 C C . THR A 1 305 ? 2.176 -22.109 -10.461 1 97.94 305 THR A C 1
ATOM 2382 O O . THR A 1 305 ? 2.971 -22.891 -10.969 1 97.94 305 THR A O 1
ATOM 2385 N N . ASN A 1 306 ? 0.989 -22.062 -10.75 1 97.12 306 ASN A N 1
ATOM 2386 C CA . ASN A 1 306 ? 0.298 -23.172 -11.414 1 97.12 306 ASN A CA 1
ATOM 2387 C C . ASN A 1 306 ? 0.817 -23.391 -12.828 1 97.12 306 ASN A C 1
ATOM 2389 O O . ASN A 1 306 ? 0.768 -24.5 -13.352 1 97.12 306 ASN A O 1
ATOM 2393 N N . HIS A 1 307 ? 1.359 -22.375 -13.531 1 97.38 307 HIS A N 1
ATOM 2394 C CA . HIS A 1 307 ? 1.951 -22.516 -14.852 1 97.38 307 HIS A CA 1
ATOM 2395 C C . HIS A 1 307 ? 3.02 -23.609 -14.867 1 97.38 307 HIS A C 1
ATOM 2397 O O . HIS A 1 307 ? 3.256 -24.234 -15.898 1 97.38 307 HIS A O 1
ATOM 2403 N N . LYS A 1 308 ? 3.598 -23.766 -13.773 1 97.44 308 LYS A N 1
ATOM 2404 C CA . LYS A 1 308 ? 4.688 -24.734 -13.633 1 97.44 308 LYS A CA 1
ATOM 2405 C C . LYS A 1 308 ? 4.168 -26.156 -13.719 1 97.44 308 LYS A C 1
ATOM 2407 O O . LYS A 1 308 ? 4.941 -27.094 -13.953 1 97.44 308 LYS A O 1
ATOM 2412 N N . PHE A 1 309 ? 2.889 -26.281 -13.508 1 98 309 PHE A N 1
ATOM 2413 C CA . PHE A 1 309 ? 2.275 -27.594 -13.398 1 98 309 PHE A CA 1
ATOM 2414 C C . PHE A 1 309 ? 1.234 -27.797 -14.492 1 98 309 PHE A C 1
ATOM 2416 O O . PHE A 1 309 ? 0.685 -26.828 -15.023 1 98 309 PHE A O 1
ATOM 2423 N N . ASN A 1 310 ? 0.981 -29.047 -14.836 1 98.5 310 ASN A N 1
ATOM 2424 C CA . ASN A 1 310 ? -0.11 -29.484 -15.695 1 98.5 310 ASN A CA 1
ATOM 2425 C C . ASN A 1 310 ? 0.009 -28.875 -17.094 1 98.5 310 ASN A C 1
ATOM 2427 O O . ASN A 1 310 ? -0.986 -28.438 -17.672 1 98.5 310 ASN A O 1
ATOM 2431 N N . GLY A 1 311 ? 1.206 -28.672 -17.578 1 98.62 311 GLY A N 1
ATOM 2432 C CA . GLY A 1 311 ? 1.438 -28.25 -18.953 1 98.62 311 GLY A CA 1
ATOM 2433 C C . GLY A 1 311 ? 1.552 -26.75 -19.109 1 98.62 311 GLY A C 1
ATOM 2434 O O . GLY A 1 311 ? 0.857 -25.984 -18.422 1 98.62 311 GLY A O 1
ATOM 2435 N N . PHE A 1 312 ? 2.309 -26.312 -20.062 1 98.56 312 PHE A N 1
ATOM 2436 C CA . PHE A 1 312 ? 2.637 -24.891 -20.203 1 98.56 312 PHE A CA 1
ATOM 2437 C C . PHE A 1 312 ? 1.574 -24.172 -21.016 1 98.56 312 PHE A C 1
ATOM 2439 O O . PHE A 1 312 ? 1.542 -22.938 -21.062 1 98.56 312 PHE A O 1
ATOM 2446 N N . MET A 1 313 ? 0.667 -24.906 -21.656 1 98.19 313 MET A N 1
ATOM 2447 C CA . MET A 1 313 ? -0.396 -24.266 -22.422 1 98.19 313 MET A CA 1
ATOM 2448 C C . MET A 1 313 ? -1.485 -23.734 -21.5 1 98.19 313 MET A C 1
ATOM 2450 O O . MET A 1 313 ? -2.391 -23.031 -21.953 1 98.19 313 MET A O 1
ATOM 2454 N N . ASP A 1 314 ? -1.418 -24.062 -20.266 1 98.25 314 ASP A N 1
ATOM 2455 C CA . ASP A 1 314 ? -2.23 -23.484 -19.203 1 98.25 314 ASP A CA 1
ATOM 2456 C C . ASP A 1 314 ? -3.715 -23.766 -19.422 1 98.25 314 ASP A C 1
ATOM 2458 O O . ASP A 1 314 ? -4.555 -22.891 -19.234 1 98.25 314 ASP A O 1
ATOM 2462 N N . TYR A 1 315 ? -4.027 -24.953 -19.812 1 98.19 315 TYR A N 1
ATOM 2463 C CA . TYR A 1 315 ? -5.422 -25.344 -19.984 1 98.19 315 TYR A CA 1
ATOM 2464 C C . TYR A 1 315 ? -6.074 -25.641 -18.641 1 98.19 315 TYR A C 1
ATOM 2466 O O . TYR A 1 315 ? -7.301 -25.703 -18.547 1 98.19 315 TYR A O 1
ATOM 2474 N N . PHE A 1 316 ? -5.203 -25.828 -17.609 1 98.12 316 PHE A N 1
ATOM 2475 C CA . PHE A 1 316 ? -5.723 -26.297 -16.328 1 98.12 316 PHE A CA 1
ATOM 2476 C C . PHE A 1 316 ? -5.141 -25.484 -15.172 1 98.12 316 PHE A C 1
ATOM 2478 O O . PHE A 1 316 ? -3.924 -25.469 -14.969 1 98.12 316 PHE A O 1
ATOM 2485 N N . TYR A 1 317 ? -6.031 -24.75 -14.352 1 96.31 317 TYR A N 1
ATOM 2486 C CA . TYR A 1 317 ? -5.816 -24.156 -13.039 1 96.31 317 TYR A CA 1
ATOM 2487 C C . TYR A 1 317 ? -4.977 -22.891 -13.148 1 96.31 317 TYR A C 1
ATOM 2489 O O . TYR A 1 317 ? -4.324 -22.469 -12.188 1 96.31 317 TYR A O 1
ATOM 2497 N N . VAL A 1 318 ? -4.844 -22.328 -14.297 1 95.19 318 VAL A N 1
ATOM 2498 C CA . VAL A 1 318 ? -4.277 -21 -14.484 1 95.19 318 VAL A CA 1
ATOM 2499 C C . VAL A 1 318 ? -5.379 -20.016 -14.891 1 95.19 318 VAL A C 1
ATOM 2501 O O . VAL A 1 318 ? -5.504 -19.672 -16.062 1 95.19 318 VAL A O 1
ATOM 2504 N N . GLY A 1 319 ? -6.094 -19.594 -13.875 1 90.56 319 GLY A N 1
ATOM 2505 C CA . GLY A 1 319 ? -7.23 -18.703 -14.094 1 90.56 319 GLY A CA 1
ATOM 2506 C C . GLY A 1 319 ? -8.438 -19.422 -14.672 1 90.56 319 GLY A C 1
ATOM 2507 O O . GLY A 1 319 ? -9.375 -18.781 -15.148 1 90.56 319 GLY A O 1
ATOM 2508 N N . ASN A 1 320 ? -8.383 -20.703 -14.719 1 92.81 320 ASN A N 1
ATOM 2509 C CA . ASN A 1 320 ? -9.453 -21.5 -15.297 1 92.81 320 ASN A CA 1
ATOM 2510 C C . ASN A 1 320 ? -9.578 -22.859 -14.609 1 92.81 320 ASN A C 1
ATOM 2512 O O . ASN A 1 320 ? -8.82 -23.156 -13.695 1 92.81 320 ASN A O 1
ATOM 2516 N N . HIS A 1 321 ? -10.609 -23.594 -14.969 1 93.44 321 HIS A N 1
ATOM 2517 C CA . HIS A 1 321 ? -10.844 -25 -14.625 1 93.44 321 HIS A CA 1
ATOM 2518 C C . HIS A 1 321 ? -11.18 -25.141 -13.141 1 93.44 321 HIS A C 1
ATOM 2520 O O . HIS A 1 321 ? -11.086 -26.25 -12.586 1 93.44 321 HIS A O 1
ATOM 2526 N N . ALA A 1 322 ? -11.516 -23.969 -12.562 1 85.5 322 ALA A N 1
ATOM 2527 C CA . ALA A 1 322 ? -11.977 -24.031 -11.18 1 85.5 322 ALA A CA 1
ATOM 2528 C C . ALA A 1 322 ? -13.344 -24.703 -11.078 1 85.5 322 ALA A C 1
ATOM 2530 O O . ALA A 1 322 ? -14.203 -24.5 -11.938 1 85.5 322 ALA A O 1
ATOM 2531 N N . ASN A 1 323 ? -13.547 -25.438 -10.047 1 88.06 323 ASN A N 1
ATOM 2532 C CA . ASN A 1 323 ? -14.828 -26.078 -9.781 1 88.06 323 ASN A CA 1
ATOM 2533 C C . ASN A 1 323 ? -15.273 -26.938 -10.953 1 88.06 323 ASN A C 1
ATOM 2535 O O . ASN A 1 323 ? -16.422 -26.844 -11.398 1 88.06 323 ASN A O 1
ATOM 2539 N N . SER A 1 324 ? -14.398 -27.672 -11.461 1 93.69 324 SER A N 1
ATOM 2540 C CA . SER A 1 324 ? -14.617 -28.516 -12.625 1 93.69 324 SER A CA 1
ATOM 2541 C C . SER A 1 324 ? -14.43 -30 -12.281 1 93.69 324 SER A C 1
ATOM 2543 O O . SER A 1 324 ? -14.648 -30.406 -11.133 1 93.69 324 SER A O 1
ATOM 2545 N N . VAL A 1 325 ? -14.055 -30.828 -13.281 1 96.38 325 VAL A N 1
ATOM 2546 C CA . VAL A 1 325 ? -14.055 -32.281 -13.148 1 96.38 325 VAL A CA 1
ATOM 2547 C C . VAL A 1 325 ? -12.719 -32.75 -12.578 1 96.38 325 VAL A C 1
ATOM 2549 O O . VAL A 1 325 ? -12.445 -33.938 -12.539 1 96.38 325 VAL A O 1
ATOM 2552 N N . GLY A 1 326 ? -11.938 -31.859 -12.117 1 98.12 326 GLY A N 1
ATOM 2553 C CA . GLY A 1 326 ? -10.625 -32.25 -11.625 1 98.12 326 GLY A CA 1
ATOM 2554 C C . GLY A 1 326 ? -9.672 -32.656 -12.734 1 98.12 326 GLY A C 1
ATOM 2555 O O . GLY A 1 326 ? -9.898 -32.344 -13.898 1 98.12 326 GLY A O 1
ATOM 2556 N N . LEU A 1 327 ? -8.555 -33.375 -12.312 1 98.75 327 LEU A N 1
ATOM 2557 C CA . LEU A 1 327 ? -7.539 -33.656 -13.32 1 98.75 327 LEU A CA 1
ATOM 2558 C C . LEU A 1 327 ? -6.66 -34.812 -12.883 1 98.75 327 LEU A C 1
ATOM 2560 O O . LEU A 1 327 ? -6.273 -34.906 -11.711 1 98.75 327 LEU A O 1
ATOM 2564 N N . LEU A 1 328 ? -6.488 -35.688 -13.758 1 98.81 328 LEU A N 1
ATOM 2565 C CA . LEU A 1 328 ? -5.395 -36.656 -13.688 1 98.81 328 LEU A CA 1
ATOM 2566 C C . LEU A 1 328 ? -4.328 -36.344 -14.734 1 98.81 328 LEU A C 1
ATOM 2568 O O . LEU A 1 328 ? -4.609 -36.344 -15.93 1 98.81 328 LEU A O 1
ATOM 2572 N N . ASP A 1 329 ? -3.16 -36.062 -14.328 1 98.88 329 ASP A N 1
ATOM 2573 C CA . ASP A 1 329 ? -2.016 -35.719 -15.172 1 98.88 329 ASP A CA 1
ATOM 2574 C C . ASP A 1 329 ? -0.904 -36.75 -15.023 1 98.88 329 ASP A C 1
ATOM 2576 O O . ASP A 1 329 ? -0.35 -36.938 -13.938 1 98.88 329 ASP A O 1
ATOM 2580 N N . VAL A 1 330 ? -0.609 -37.438 -16.062 1 98.88 330 VAL A N 1
ATOM 2581 C CA . VAL A 1 330 ? 0.543 -38.312 -16.125 1 98.88 330 VAL A CA 1
ATOM 2582 C C . VAL A 1 330 ? 1.577 -37.75 -17.109 1 98.88 330 VAL A C 1
ATOM 2584 O O . VAL A 1 330 ? 1.241 -37.406 -18.234 1 98.88 330 VAL A O 1
ATOM 2587 N N . HIS A 1 331 ? 2.834 -37.719 -16.672 1 98.88 331 HIS A N 1
ATOM 2588 C CA . HIS A 1 331 ? 3.777 -37.031 -17.562 1 98.88 331 HIS A CA 1
ATOM 2589 C C . HIS A 1 331 ? 5.168 -37.656 -17.453 1 98.88 331 HIS A C 1
ATOM 2591 O O . HIS A 1 331 ? 5.484 -38.312 -16.469 1 98.88 331 HIS A O 1
ATOM 2597 N N . VAL A 1 332 ? 5.938 -37.469 -18.5 1 98.88 332 VAL A N 1
ATOM 2598 C CA . VAL A 1 332 ? 7.352 -37.781 -18.562 1 98.88 332 VAL A CA 1
ATOM 2599 C C . VAL A 1 332 ? 8.141 -36.625 -19.141 1 98.88 332 VAL A C 1
ATOM 2601 O O . VAL A 1 332 ? 7.594 -35.812 -19.906 1 98.88 332 VAL A O 1
ATOM 2604 N N . SER A 1 333 ? 9.391 -36.5 -18.719 1 98.75 333 SER A N 1
ATOM 2605 C CA . SER A 1 333 ? 10.195 -35.375 -19.219 1 98.75 333 SER A CA 1
ATOM 2606 C C . SER A 1 333 ? 11.664 -35.781 -19.344 1 98.75 333 SER A C 1
ATOM 2608 O O . SER A 1 333 ? 12.094 -36.781 -18.75 1 98.75 333 SER A O 1
ATOM 2610 N N . ALA A 1 334 ? 12.336 -35.031 -20.141 1 98.75 334 ALA A N 1
ATOM 2611 C CA . ALA A 1 334 ? 13.789 -35.125 -20.281 1 98.75 334 ALA A CA 1
ATOM 2612 C C . ALA A 1 334 ? 14.406 -33.719 -20.375 1 98.75 334 ALA A C 1
ATOM 2614 O O . ALA A 1 334 ? 13.875 -32.844 -21.078 1 98.75 334 ALA A O 1
ATOM 2615 N N . ASN A 1 335 ? 15.438 -33.5 -19.641 1 98.44 335 ASN A N 1
ATOM 2616 C CA . ASN A 1 335 ? 16.234 -32.312 -19.734 1 98.44 335 ASN A CA 1
ATOM 2617 C C . ASN A 1 335 ? 17.625 -32.594 -20.266 1 98.44 335 ASN A C 1
ATOM 2619 O O . ASN A 1 335 ? 18.375 -33.375 -19.688 1 98.44 335 ASN A O 1
ATOM 2623 N N . PHE A 1 336 ? 17.953 -31.984 -21.344 1 98.56 336 PHE A N 1
ATOM 2624 C CA . PHE A 1 336 ? 19.25 -32.188 -22 1 98.56 336 PHE A CA 1
ATOM 2625 C C . PHE A 1 336 ? 20.125 -30.953 -21.812 1 98.56 336 PHE A C 1
ATOM 2627 O O . PHE A 1 336 ? 19.766 -29.844 -22.219 1 98.56 336 PHE A O 1
ATOM 2634 N N . LYS A 1 337 ? 21.234 -31.141 -21.234 1 97.94 337 LYS A N 1
ATOM 2635 C CA . LYS A 1 337 ? 22.281 -30.125 -21.281 1 97.94 337 LYS A CA 1
ATOM 2636 C C . LYS A 1 337 ? 23.016 -30.141 -22.625 1 97.94 337 LYS A C 1
ATOM 2638 O O . LYS A 1 337 ? 23.734 -31.094 -22.922 1 97.94 337 LYS A O 1
ATOM 2643 N N . LEU A 1 338 ? 22.906 -29.172 -23.375 1 97.38 338 LEU A N 1
ATOM 2644 C CA . LEU A 1 338 ? 23.469 -29.141 -24.719 1 97.38 338 LEU A CA 1
ATOM 2645 C C . LEU A 1 338 ? 24.859 -28.516 -24.703 1 97.38 338 LEU A C 1
ATOM 2647 O O . LEU A 1 338 ? 25.609 -28.625 -25.672 1 97.38 338 LEU A O 1
ATOM 2651 N N . GLY A 1 339 ? 25.297 -27.906 -23.688 1 93.94 339 GLY A N 1
ATOM 2652 C CA . GLY A 1 339 ? 26.547 -27.266 -23.375 1 93.94 339 GLY A CA 1
ATOM 2653 C C . GLY A 1 339 ? 26.609 -26.719 -21.953 1 93.94 339 GLY A C 1
ATOM 2654 O O . GLY A 1 339 ? 25.781 -27.109 -21.109 1 93.94 339 GLY A O 1
ATOM 2655 N N . GLU A 1 340 ? 27.547 -25.859 -21.734 1 93.62 340 GLU A N 1
ATOM 2656 C CA . GLU A 1 340 ? 27.688 -25.328 -20.391 1 93.62 340 GLU A CA 1
ATOM 2657 C C . GLU A 1 340 ? 26.609 -24.297 -20.094 1 93.62 340 GLU A C 1
ATOM 2659 O O . GLU A 1 340 ? 26.25 -24.078 -18.938 1 93.62 340 GLU A O 1
ATOM 2664 N N . LYS A 1 341 ? 26.109 -23.781 -21.141 1 96.56 341 LYS A N 1
ATOM 2665 C CA . LYS A 1 341 ? 25.219 -22.641 -20.922 1 96.56 341 LYS A CA 1
ATOM 2666 C C . LYS A 1 341 ? 23.875 -22.844 -21.594 1 96.56 341 LYS A C 1
ATOM 2668 O O . LYS A 1 341 ? 23.094 -21.891 -21.734 1 96.56 341 LYS A O 1
ATOM 2673 N N . SER A 1 342 ? 23.594 -23.953 -22.125 1 97.69 342 SER A N 1
ATOM 2674 C CA . SER A 1 342 ? 22.344 -24.172 -22.844 1 97.69 342 SER A CA 1
ATOM 2675 C C . SER A 1 342 ? 21.688 -25.469 -22.438 1 97.69 342 SER A C 1
ATOM 2677 O O . SER A 1 342 ? 22.359 -26.438 -22.078 1 97.69 342 SER A O 1
ATOM 2679 N N . SER A 1 343 ? 20.391 -25.516 -22.516 1 98.38 343 SER A N 1
ATOM 2680 C CA . SER A 1 343 ? 19.625 -26.719 -22.172 1 98.38 343 SER A CA 1
ATOM 2681 C C . SER A 1 343 ? 18.328 -26.781 -22.969 1 98.38 343 SER A C 1
ATOM 2683 O O . SER A 1 343 ? 17.844 -25.766 -23.469 1 98.38 343 SER A O 1
ATOM 2685 N N . LEU A 1 344 ? 17.812 -27.953 -23.109 1 98.75 344 LEU A N 1
ATOM 2686 C CA . LEU A 1 344 ? 16.531 -28.234 -23.75 1 98.75 344 LEU A CA 1
ATOM 2687 C C . LEU A 1 344 ? 15.672 -29.125 -22.875 1 98.75 344 LEU A C 1
ATOM 2689 O O . LEU A 1 344 ? 16.078 -30.234 -22.516 1 98.75 344 LEU A O 1
ATOM 2693 N N . LEU A 1 345 ? 14.547 -28.672 -22.531 1 98.81 345 LEU A N 1
ATOM 2694 C CA . LEU A 1 345 ? 13.539 -29.453 -21.828 1 98.81 345 LEU A CA 1
ATOM 2695 C C . LEU A 1 345 ? 12.492 -29.984 -22.797 1 98.81 345 LEU A C 1
ATOM 2697 O O . LEU A 1 345 ? 11.977 -29.234 -23.641 1 98.81 345 LEU A O 1
ATOM 2701 N N . VAL A 1 346 ? 12.211 -31.234 -22.719 1 98.81 346 VAL A N 1
ATOM 2702 C CA . VAL A 1 346 ? 11.117 -31.875 -23.438 1 98.81 346 VAL A CA 1
ATOM 2703 C C . VAL A 1 346 ? 10.188 -32.562 -22.438 1 98.81 346 VAL A C 1
ATOM 2705 O O . VAL A 1 346 ? 10.633 -33.406 -21.641 1 98.81 346 VAL A O 1
ATOM 2708 N N . LYS A 1 347 ? 8.945 -32.25 -22.5 1 98.81 347 LYS A N 1
ATOM 2709 C CA . LYS A 1 347 ? 7.977 -32.844 -21.578 1 98.81 347 LYS A CA 1
ATOM 2710 C C . LYS A 1 347 ? 6.699 -33.25 -22.312 1 98.81 347 LYS A C 1
ATOM 2712 O O . LYS A 1 347 ? 6.195 -32.5 -23.156 1 98.81 347 LYS A O 1
ATOM 2717 N N . ALA A 1 348 ? 6.266 -34.438 -22.047 1 98.88 348 ALA A N 1
ATOM 2718 C CA . ALA A 1 348 ? 4.98 -34.906 -22.547 1 98.88 348 ALA A CA 1
ATOM 2719 C C . ALA A 1 348 ? 4.016 -35.188 -21.406 1 98.88 348 ALA A C 1
ATOM 2721 O O . ALA A 1 348 ? 4.402 -35.781 -20.391 1 98.88 348 ALA A O 1
ATOM 2722 N N . LEU A 1 349 ? 2.832 -34.75 -21.531 1 98.94 349 LEU A N 1
ATOM 2723 C CA . LEU A 1 349 ? 1.812 -34.906 -20.5 1 98.94 349 LEU A CA 1
ATOM 2724 C C . LEU A 1 349 ? 0.514 -35.438 -21.094 1 98.94 349 LEU A C 1
ATOM 2726 O O . LEU A 1 349 ? 0.107 -35.031 -22.188 1 98.94 349 LEU A O 1
ATOM 2730 N N . ASN A 1 350 ? -0.081 -36.344 -20.391 1 98.94 350 ASN A N 1
ATOM 2731 C CA . ASN A 1 350 ? -1.412 -36.812 -20.719 1 98.94 350 ASN A CA 1
ATOM 2732 C C . ASN A 1 350 ? -2.436 -36.438 -19.656 1 98.94 350 ASN A C 1
ATOM 2734 O O . ASN A 1 350 ? -2.184 -36.594 -18.469 1 98.94 350 ASN A O 1
ATOM 2738 N N . PHE A 1 351 ? -3.617 -36 -20.125 1 98.88 351 PHE A N 1
ATOM 2739 C CA . PHE A 1 351 ? -4.609 -35.438 -19.219 1 98.88 351 PHE A CA 1
ATOM 2740 C C . PHE A 1 351 ? -5.926 -36.188 -19.328 1 98.88 351 PHE A C 1
ATOM 2742 O O . PHE A 1 351 ? -6.383 -36.5 -20.422 1 98.88 351 PHE A O 1
ATOM 2749 N N . SER A 1 352 ? -6.531 -36.438 -18.219 1 98.75 352 SER A N 1
ATOM 2750 C CA . SER A 1 352 ? -7.898 -36.938 -18.109 1 98.75 352 SER A CA 1
ATOM 2751 C C . SER A 1 352 ? -8.617 -36.281 -16.922 1 98.75 352 SER A C 1
ATOM 2753 O O . SER A 1 352 ? -7.977 -35.844 -15.969 1 98.75 352 SER A O 1
ATOM 2755 N N . GLY A 1 353 ? -9.914 -36.188 -17.047 1 98.19 353 GLY A N 1
ATOM 2756 C CA . GLY A 1 353 ? -10.664 -35.75 -15.875 1 98.19 353 GLY A CA 1
ATOM 2757 C C . GLY A 1 353 ? -10.602 -36.75 -14.734 1 98.19 353 GLY A C 1
ATOM 2758 O O . GLY A 1 353 ? -10.648 -37.969 -14.961 1 98.19 353 GLY A O 1
ATOM 2759 N N . GLU A 1 354 ? -10.414 -36.188 -13.531 1 98.12 354 GLU A N 1
ATOM 2760 C CA . GLU A 1 354 ? -10.578 -37.062 -12.375 1 98.12 354 GLU A CA 1
ATOM 2761 C C . GLU A 1 354 ? -12.008 -37.594 -12.289 1 98.12 354 GLU A C 1
ATOM 2763 O O . GLU A 1 354 ? -12.227 -38.75 -11.969 1 98.12 354 GLU A O 1
ATOM 2768 N N . GLN A 1 355 ? -12.922 -36.719 -12.516 1 97 355 GLN A N 1
ATOM 2769 C CA . GLN A 1 355 ? -14.312 -37.094 -12.727 1 97 355 GLN A CA 1
ATOM 2770 C C . GLN A 1 355 ? -14.664 -37.125 -14.211 1 97 355 GLN A C 1
ATOM 2772 O O . GLN A 1 355 ? -14 -36.469 -15.016 1 97 355 GLN A O 1
ATOM 2777 N N . ALA A 1 356 ? -15.719 -37.875 -14.516 1 95.94 356 ALA A N 1
ATOM 2778 C CA . ALA A 1 356 ? -16.172 -37.906 -15.898 1 95.94 356 ALA A CA 1
ATOM 2779 C C . ALA A 1 356 ? -16.953 -36.656 -16.266 1 95.94 356 ALA A C 1
ATOM 2781 O O . ALA A 1 356 ? -17.594 -36.062 -15.406 1 95.94 356 ALA A O 1
ATOM 2782 N N . LEU A 1 357 ? -16.859 -36.344 -17.547 1 95.5 357 LEU A N 1
ATOM 2783 C CA . LEU A 1 357 ? -17.734 -35.312 -18.094 1 95.5 357 LEU A CA 1
ATOM 2784 C C . LEU A 1 357 ? -19.172 -35.844 -18.203 1 95.5 357 LEU A C 1
ATOM 2786 O O . LEU A 1 357 ? -19.422 -37.031 -18.016 1 95.5 357 LEU A O 1
ATOM 2790 N N . PRO A 1 358 ? -20.094 -34.938 -18.5 1 92.25 358 PRO A N 1
ATOM 2791 C CA . PRO A 1 358 ? -21.484 -35.375 -18.609 1 92.25 358 PRO A CA 1
ATOM 2792 C C . PRO A 1 358 ? -21.656 -36.531 -19.609 1 92.25 358 PRO A C 1
ATOM 2794 O O . PRO A 1 358 ? -22.484 -37.406 -19.406 1 92.25 358 PRO A O 1
ATOM 2797 N N . SER A 1 359 ? -20.906 -36.594 -20.625 1 94.38 359 SER A N 1
ATOM 2798 C CA . SER A 1 359 ? -21 -37.625 -21.656 1 94.38 359 SER A CA 1
ATOM 2799 C C . SER A 1 359 ? -20.438 -38.969 -21.156 1 94.38 359 SER A C 1
ATOM 2801 O O . SER A 1 359 ? -20.609 -40 -21.797 1 94.38 359 SER A O 1
ATOM 2803 N N . GLY A 1 360 ? -19.703 -38.844 -20.078 1 94.81 360 GLY A N 1
ATOM 2804 C CA . GLY A 1 360 ? -19 -40.031 -19.578 1 94.81 360 GLY A CA 1
ATOM 2805 C C . GLY A 1 360 ? -17.531 -40.031 -19.969 1 94.81 360 GLY A C 1
ATOM 2806 O O . GLY A 1 360 ? -16.75 -40.812 -19.422 1 94.81 360 GLY A O 1
ATOM 2807 N N . GLU A 1 361 ? -17.188 -39.156 -20.797 1 94.75 361 GLU A N 1
ATOM 2808 C CA . GLU A 1 361 ? -15.82 -39.062 -21.281 1 94.75 361 GLU A CA 1
ATOM 2809 C C . GLU A 1 361 ? -14.883 -38.531 -20.203 1 94.75 361 GLU A C 1
ATOM 2811 O O . GLU A 1 361 ? -15.258 -37.656 -19.422 1 94.75 361 GLU A O 1
ATOM 2816 N N . LYS A 1 362 ? -13.578 -39.125 -20.234 1 97.19 362 LYS A N 1
ATOM 2817 C CA . LYS A 1 362 ? -12.586 -38.625 -19.266 1 97.19 362 LYS A CA 1
ATOM 2818 C C . LYS A 1 362 ? -11.328 -38.125 -19.969 1 97.19 362 LYS A C 1
ATOM 2820 O O . LYS A 1 362 ? -10.594 -37.312 -19.422 1 97.19 362 LYS A O 1
ATOM 2825 N N . SER A 1 363 ? -11.133 -38.688 -21.125 1 98.44 363 SER A N 1
ATOM 2826 C CA . SER A 1 363 ? -9.898 -38.344 -21.844 1 98.44 363 SER A CA 1
ATOM 2827 C C . SER A 1 363 ? -9.922 -36.906 -22.344 1 98.44 363 SER A C 1
ATOM 2829 O O . SER A 1 363 ? -10.836 -36.531 -23.078 1 98.44 363 SER A O 1
ATOM 2831 N N . LEU A 1 364 ? -8.945 -36.188 -22.047 1 98.62 364 LEU A N 1
ATOM 2832 C CA . LEU A 1 364 ? -8.93 -34.781 -22.422 1 98.62 364 LEU A CA 1
ATOM 2833 C C . LEU A 1 364 ? -7.887 -34.5 -23.516 1 98.62 364 LEU A C 1
ATOM 2835 O O . LEU A 1 364 ? -8.164 -33.812 -24.484 1 98.62 364 LEU A O 1
ATOM 2839 N N . GLY A 1 365 ? -6.652 -35.062 -23.359 1 98.62 365 GLY A N 1
ATOM 2840 C CA . GLY A 1 365 ? -5.68 -34.875 -24.422 1 98.62 365 GLY A CA 1
ATOM 2841 C C . GLY A 1 365 ? -4.246 -35.062 -23.969 1 98.62 365 GLY A C 1
ATOM 2842 O O . GLY A 1 365 ? -4 -35.531 -22.844 1 98.62 365 GLY A O 1
ATOM 2843 N N . THR A 1 366 ? -3.342 -34.812 -24.891 1 98.75 366 THR A N 1
ATOM 2844 C CA . THR A 1 366 ? -1.904 -34.875 -24.656 1 98.75 366 THR A CA 1
ATOM 2845 C C . THR A 1 366 ? -1.218 -33.594 -25.047 1 98.75 366 THR A C 1
ATOM 2847 O O . THR A 1 366 ? -1.558 -32.969 -26.062 1 98.75 366 THR A O 1
ATOM 2850 N N . GLU A 1 367 ? -0.314 -33.156 -24.203 1 98.88 367 GLU A N 1
ATOM 2851 C CA . GLU A 1 367 ? 0.443 -31.953 -24.484 1 98.88 367 GLU A CA 1
ATOM 2852 C C . GLU A 1 367 ? 1.939 -32.219 -24.562 1 98.88 367 GLU A C 1
ATOM 2854 O O . GLU A 1 367 ? 2.467 -33.031 -23.797 1 98.88 367 GLU A O 1
ATOM 2859 N N . LEU A 1 368 ? 2.576 -31.641 -25.547 1 98.88 368 LEU A N 1
ATOM 2860 C CA . LEU A 1 368 ? 4.031 -31.625 -25.641 1 98.88 368 LEU A CA 1
ATOM 2861 C C . LEU A 1 368 ? 4.582 -30.234 -25.375 1 98.88 368 LEU A C 1
ATOM 2863 O O . LEU A 1 368 ? 4.137 -29.25 -26 1 98.88 368 LEU A O 1
ATOM 2867 N N . ASP A 1 369 ? 5.52 -30.125 -24.484 1 98.94 369 ASP A N 1
ATOM 2868 C CA . ASP A 1 369 ? 6.164 -28.859 -24.141 1 98.94 369 ASP A CA 1
ATOM 2869 C C . ASP A 1 369 ? 7.664 -28.922 -24.422 1 98.94 369 ASP A C 1
ATOM 2871 O O . ASP A 1 369 ? 8.352 -29.844 -23.969 1 98.94 369 ASP A O 1
ATOM 2875 N N . LEU A 1 370 ? 8.164 -27.922 -25.109 1 98.88 370 LEU A N 1
ATOM 2876 C CA . LEU A 1 370 ? 9.586 -27.734 -25.375 1 98.88 370 LEU A CA 1
ATOM 2877 C C . LEU A 1 370 ? 10.07 -26.391 -24.859 1 98.88 370 LEU A C 1
ATOM 2879 O O . LEU A 1 370 ? 9.398 -25.375 -25.047 1 98.88 370 LEU A O 1
ATOM 2883 N N . VAL A 1 371 ? 11.211 -26.344 -24.172 1 98.81 371 VAL A N 1
ATOM 2884 C CA . VAL A 1 371 ? 11.82 -25.078 -23.75 1 98.81 371 VAL A CA 1
ATOM 2885 C C . VAL A 1 371 ? 13.328 -25.141 -23.984 1 98.81 371 VAL A C 1
ATOM 2887 O O . VAL A 1 371 ? 14.016 -26 -23.438 1 98.81 371 VAL A O 1
ATOM 2890 N N . PHE A 1 372 ? 13.805 -24.281 -24.766 1 98.81 372 PHE A N 1
ATOM 2891 C CA . PHE A 1 372 ? 15.234 -24.078 -24.984 1 98.81 372 PHE A CA 1
ATOM 2892 C C . PHE A 1 372 ? 15.734 -22.875 -24.188 1 98.81 372 PHE A C 1
ATOM 2894 O O . PHE A 1 372 ? 15.109 -21.812 -24.219 1 98.81 372 PHE A O 1
ATOM 2901 N N . SER A 1 373 ? 16.828 -23.047 -23.484 1 98.56 373 SER A N 1
ATOM 2902 C CA . SER A 1 373 ? 17.422 -21.953 -22.719 1 98.56 373 SER A CA 1
ATOM 2903 C C . SER A 1 373 ? 18.906 -21.766 -23.062 1 98.56 373 SER A C 1
ATOM 2905 O O . SER A 1 373 ? 19.641 -22.75 -23.188 1 98.56 373 SER A O 1
ATOM 2907 N N . GLN A 1 374 ? 19.312 -20.562 -23.203 1 98.44 374 GLN A N 1
ATOM 2908 C CA . GLN A 1 374 ? 20.703 -20.188 -23.469 1 98.44 374 GLN A CA 1
ATOM 2909 C C . GLN A 1 374 ? 21.141 -19.031 -22.578 1 98.44 374 GLN A C 1
ATOM 2911 O O . GLN A 1 374 ? 20.562 -17.938 -22.641 1 98.44 374 GLN A O 1
ATOM 2916 N N . ALA A 1 375 ? 22.156 -19.312 -21.766 1 97.62 375 ALA A N 1
ATOM 2917 C CA . ALA A 1 375 ? 22.734 -18.25 -20.938 1 97.62 375 ALA A CA 1
ATOM 2918 C C . ALA A 1 375 ? 23.875 -17.562 -21.656 1 97.62 375 ALA A C 1
ATOM 2920 O O . ALA A 1 375 ? 24.656 -18.219 -22.359 1 97.62 375 ALA A O 1
ATOM 2921 N N . PHE A 1 376 ? 23.922 -16.297 -21.5 1 96.88 376 PHE A N 1
ATOM 2922 C CA . PHE A 1 376 ? 25.031 -15.461 -21.953 1 96.88 376 PHE A CA 1
ATOM 2923 C C . PHE A 1 376 ? 25.641 -14.688 -20.797 1 96.88 376 PHE A C 1
ATOM 2925 O O . PHE A 1 376 ? 25.5 -15.086 -19.641 1 96.88 376 PHE A O 1
ATOM 2932 N N . ASN A 1 377 ? 26.469 -13.719 -21.094 1 95.31 377 ASN A N 1
ATOM 2933 C CA . ASN A 1 377 ? 27.078 -12.914 -20.031 1 95.31 377 ASN A CA 1
ATOM 2934 C C . ASN A 1 377 ? 26.141 -11.82 -19.547 1 95.31 377 ASN A C 1
ATOM 2936 O O . ASN A 1 377 ? 26.094 -10.727 -20.125 1 95.31 377 ASN A O 1
ATOM 2940 N N . GLY A 1 378 ? 25.516 -12.125 -18.516 1 93.75 378 GLY A N 1
ATOM 2941 C CA . GLY A 1 378 ? 24.656 -11.125 -17.891 1 93.75 378 GLY A CA 1
ATOM 2942 C C . GLY A 1 378 ? 23.234 -11.164 -18.391 1 93.75 378 GLY A C 1
ATOM 2943 O O . GLY A 1 378 ? 22.391 -10.367 -17.969 1 93.75 378 GLY A O 1
ATOM 2944 N N . TYR A 1 379 ? 22.906 -11.953 -19.344 1 97 379 TYR A N 1
ATOM 2945 C CA . TYR A 1 379 ? 21.547 -12.102 -19.812 1 97 379 TYR A CA 1
ATOM 2946 C C . TYR A 1 379 ? 21.281 -13.508 -20.328 1 97 379 TYR A C 1
ATOM 2948 O O . TYR A 1 379 ? 22.219 -14.312 -20.453 1 97 379 TYR A O 1
ATOM 2956 N N . SER A 1 380 ? 20.016 -13.898 -20.562 1 98.12 380 SER A N 1
ATOM 2957 C CA . SER A 1 380 ? 19.641 -15.211 -21.078 1 98.12 380 SER A CA 1
ATOM 2958 C C . SER A 1 380 ? 18.484 -15.102 -22.078 1 98.12 380 SER A C 1
ATOM 2960 O O . SER A 1 380 ? 17.75 -14.117 -22.062 1 98.12 380 SER A O 1
ATOM 2962 N N . LEU A 1 381 ? 18.484 -16.031 -22.922 1 98.44 381 LEU A N 1
ATOM 2963 C CA . LEU A 1 381 ? 17.391 -16.219 -23.875 1 98.44 381 LEU A CA 1
ATOM 2964 C C . LEU A 1 381 ? 16.656 -17.531 -23.641 1 98.44 381 LEU A C 1
ATOM 2966 O O . LEU A 1 381 ? 17.297 -18.562 -23.422 1 98.44 381 LEU A O 1
ATOM 2970 N N . GLN A 1 382 ? 15.352 -17.484 -23.688 1 98.62 382 GLN A N 1
ATOM 2971 C CA . GLN A 1 382 ? 14.523 -18.672 -23.578 1 98.62 382 GLN A CA 1
ATOM 2972 C C . GLN A 1 382 ? 13.5 -18.734 -24.703 1 98.62 382 GLN A C 1
ATOM 2974 O O . GLN A 1 382 ? 12.883 -17.719 -25.047 1 98.62 382 GLN A O 1
ATOM 2979 N N . LEU A 1 383 ? 13.422 -19.859 -25.312 1 98.75 383 LEU A N 1
ATOM 2980 C CA . LEU A 1 383 ? 12.438 -20.156 -26.344 1 98.75 383 LEU A CA 1
ATOM 2981 C C . LEU A 1 383 ? 11.539 -21.312 -25.938 1 98.75 383 LEU A C 1
ATOM 2983 O O . LEU A 1 383 ? 12.016 -22.297 -25.344 1 98.75 383 LEU A O 1
ATOM 2987 N N . GLY A 1 384 ? 10.266 -21.203 -26.25 1 98.81 384 GLY A N 1
ATOM 2988 C CA . GLY A 1 384 ? 9.336 -22.266 -25.906 1 98.81 384 GLY A CA 1
ATOM 2989 C C . GLY A 1 384 ? 8.336 -22.578 -27 1 98.81 384 GLY A C 1
ATOM 2990 O O . GLY A 1 384 ? 7.996 -21.688 -27.797 1 98.81 384 GLY A O 1
ATOM 2991 N N . TYR A 1 385 ? 7.969 -23.75 -27.047 1 98.88 385 TYR A N 1
ATOM 2992 C CA . TYR A 1 385 ? 6.914 -24.234 -27.938 1 98.88 385 TYR A CA 1
ATOM 2993 C C . TYR A 1 385 ? 6.102 -25.328 -27.25 1 98.88 385 TYR A C 1
ATOM 2995 O O . TYR A 1 385 ? 6.664 -26.234 -26.641 1 98.88 385 TYR A O 1
ATOM 3003 N N . SER A 1 386 ? 4.855 -25.25 -27.375 1 98.94 386 SER A N 1
ATOM 3004 C CA . SER A 1 386 ? 3.957 -26.25 -26.828 1 98.94 386 SER A CA 1
ATOM 3005 C C . SER A 1 386 ? 2.859 -26.609 -27.828 1 98.94 386 SER A C 1
ATOM 3007 O O . SER A 1 386 ? 2.379 -25.75 -28.562 1 98.94 386 SER A O 1
ATOM 3009 N N . GLN A 1 387 ? 2.529 -27.875 -27.812 1 98.81 387 GLN A N 1
ATOM 3010 C CA . GLN A 1 387 ? 1.494 -28.406 -28.688 1 98.81 387 GLN A CA 1
ATOM 3011 C C . GLN A 1 387 ? 0.463 -29.203 -27.906 1 98.81 387 GLN A C 1
ATOM 3013 O O . GLN A 1 387 ? 0.822 -30.109 -27.141 1 98.81 387 GLN A O 1
ATOM 3018 N N . MET A 1 388 ? -0.819 -28.891 -28.125 1 98.81 388 MET A N 1
ATOM 3019 C CA . MET A 1 388 ? -1.904 -29.641 -27.5 1 98.81 388 MET A CA 1
ATOM 3020 C C . MET A 1 388 ? -2.598 -30.531 -28.516 1 98.81 388 MET A C 1
ATOM 3022 O O . MET A 1 388 ? -3.051 -30.062 -29.562 1 98.81 388 MET A O 1
ATOM 3026 N N . PHE A 1 389 ? -2.557 -31.781 -28.266 1 98.62 389 PHE A N 1
ATOM 3027 C CA . PHE A 1 389 ? -3.355 -32.75 -29 1 98.62 389 PHE A CA 1
ATOM 3028 C C . PHE A 1 389 ? -4.621 -33.094 -28.234 1 98.62 389 PHE A C 1
ATOM 3030 O O . PHE A 1 389 ? -4.609 -34 -27.391 1 98.62 389 PHE A O 1
ATOM 3037 N N . ALA A 1 390 ? -5.711 -32.5 -28.625 1 98.25 390 ALA A N 1
ATOM 3038 C CA . ALA A 1 390 ? -6.965 -32.594 -27.875 1 98.25 390 ALA A CA 1
ATOM 3039 C C . ALA A 1 390 ? -7.699 -33.906 -28.219 1 98.25 390 ALA A C 1
ATOM 3041 O O . ALA A 1 390 ? -7.688 -34.344 -29.359 1 98.25 390 ALA A O 1
ATOM 3042 N N . ASN A 1 391 ? -8.266 -34.469 -27.234 1 98 391 ASN A N 1
ATOM 3043 C CA . ASN A 1 391 ? -9.211 -35.562 -27.422 1 98 391 ASN A CA 1
ATOM 3044 C C . ASN A 1 391 ? -10.656 -35.094 -27.328 1 98 391 ASN A C 1
ATOM 3046 O O . ASN A 1 391 ? -10.906 -33.906 -27.062 1 98 391 ASN A O 1
ATOM 3050 N N . ASP A 1 392 ? -11.617 -35.969 -27.5 1 96.81 392 ASP A N 1
ATOM 3051 C CA . ASP A 1 392 ? -13.031 -35.594 -27.516 1 96.81 392 ASP A CA 1
ATOM 3052 C C . ASP A 1 392 ? -13.461 -34.938 -26.203 1 96.81 392 ASP A C 1
ATOM 3054 O O . ASP A 1 392 ? -14.242 -33.969 -26.219 1 96.81 392 ASP A O 1
ATOM 3058 N N . GLY A 1 393 ? -12.953 -35.406 -25.141 1 97.75 393 GLY A N 1
ATOM 3059 C CA . GLY A 1 393 ? -13.312 -34.844 -23.844 1 97.75 393 GLY A CA 1
ATOM 3060 C C . GLY A 1 393 ? -12.93 -33.406 -23.703 1 97.75 393 GLY A C 1
ATOM 3061 O O . GLY A 1 393 ? -13.609 -32.625 -23.016 1 97.75 393 GLY A O 1
ATOM 3062 N N . MET A 1 394 ? -11.844 -33.031 -24.359 1 98.19 394 MET A N 1
ATOM 3063 C CA . MET A 1 394 ? -11.406 -31.625 -24.281 1 98.19 394 MET A CA 1
ATOM 3064 C C . MET A 1 394 ? -12.406 -30.703 -24.953 1 98.19 394 MET A C 1
ATOM 3066 O O . MET A 1 394 ? -12.727 -29.625 -24.438 1 98.19 394 MET A O 1
ATOM 3070 N N . TYR A 1 395 ? -12.875 -31.062 -26.109 1 97.94 395 TYR A N 1
ATOM 3071 C CA . TYR A 1 395 ? -13.859 -30.266 -26.828 1 97.94 395 TYR A CA 1
ATOM 3072 C C . TYR A 1 395 ? -15.125 -30.094 -26 1 97.94 395 TYR A C 1
ATOM 3074 O O . TYR A 1 395 ? -15.68 -28.984 -25.922 1 97.94 395 TYR A O 1
ATOM 3082 N N . GLU A 1 396 ? -15.516 -31.156 -25.391 1 96.94 396 GLU A N 1
ATOM 3083 C CA . GLU A 1 396 ? -16.688 -31.078 -24.531 1 96.94 396 GLU A CA 1
ATOM 3084 C C . GLU A 1 396 ? -16.422 -30.156 -23.344 1 96.94 396 GLU A C 1
ATOM 3086 O O . GLU A 1 396 ? -17.25 -29.281 -23.031 1 96.94 396 GLU A O 1
ATOM 3091 N N . LEU A 1 397 ? -15.297 -30.375 -22.703 1 96.94 397 LEU A N 1
ATOM 3092 C CA . LEU A 1 397 ? -14.93 -29.609 -21.516 1 96.94 397 LEU A CA 1
ATOM 3093 C C . LEU A 1 397 ? -14.891 -28.109 -21.828 1 96.94 397 LEU A C 1
ATOM 3095 O O . LEU A 1 397 ? -15.305 -27.297 -21.016 1 96.94 397 LEU A O 1
ATOM 3099 N N . LYS A 1 398 ? -14.383 -27.781 -23.031 1 97.12 398 LYS A N 1
ATOM 3100 C CA . LYS A 1 398 ? -14.172 -26.375 -23.375 1 97.12 398 LYS A CA 1
ATOM 3101 C C . LYS A 1 398 ? -15.359 -25.812 -24.141 1 97.12 398 LYS A C 1
ATOM 3103 O O . LYS A 1 398 ? -15.352 -24.641 -24.531 1 97.12 398 LYS A O 1
ATOM 3108 N N . GLY A 1 399 ? -16.344 -26.578 -24.469 1 96.44 399 GLY A N 1
ATOM 3109 C CA . GLY A 1 399 ? -17.594 -26.125 -25.062 1 96.44 399 GLY A CA 1
ATOM 3110 C C . GLY A 1 399 ? -17.453 -25.766 -26.531 1 96.44 399 GLY A C 1
ATOM 3111 O O . GLY A 1 399 ? -18.031 -24.766 -26.969 1 96.44 399 GLY A O 1
ATOM 3112 N N . ILE A 1 400 ? -16.656 -26.469 -27.234 1 97.25 400 ILE A N 1
ATOM 3113 C CA . ILE A 1 400 ? -16.484 -26.266 -28.672 1 97.25 400 ILE A CA 1
ATOM 3114 C C . ILE A 1 400 ? -16.422 -27.609 -29.391 1 97.25 400 ILE A C 1
ATOM 3116 O O . ILE A 1 400 ? -15.859 -28.562 -28.875 1 97.25 400 ILE A O 1
ATOM 3120 N N . THR A 1 401 ? -16.953 -27.703 -30.547 1 97 401 THR A N 1
ATOM 3121 C CA . THR A 1 401 ? -16.922 -28.938 -31.312 1 97 401 THR A CA 1
ATOM 3122 C C . THR A 1 401 ? -15.602 -29.062 -32.062 1 97 401 THR A C 1
ATOM 3124 O O . THR A 1 401 ? -14.961 -28.062 -32.406 1 97 401 THR A O 1
ATOM 3127 N N . GLU A 1 402 ? -15.266 -30.297 -32.281 1 96.38 402 GLU A N 1
ATOM 3128 C CA . GLU A 1 402 ? -14.008 -30.547 -32.969 1 96.38 402 GLU A CA 1
ATOM 3129 C C . GLU A 1 402 ? -13.992 -29.859 -34.344 1 96.38 402 GLU A C 1
ATOM 3131 O O . GLU A 1 402 ? -12.961 -29.328 -34.75 1 96.38 402 GLU A O 1
ATOM 3136 N N . ASP A 1 403 ? -15.094 -29.828 -35.062 1 96.75 403 ASP A N 1
ATOM 3137 C CA . ASP A 1 403 ? -15.164 -29.266 -36.406 1 96.75 403 ASP A CA 1
ATOM 3138 C C . ASP A 1 403 ? -15.031 -27.75 -36.375 1 96.75 403 ASP A C 1
ATOM 3140 O O . ASP A 1 403 ? -14.641 -27.125 -37.375 1 96.75 403 ASP A O 1
ATOM 3144 N N . ALA A 1 404 ? -15.391 -27.156 -35.312 1 97.56 404 ALA A N 1
ATOM 3145 C CA . ALA A 1 404 ? -15.297 -25.703 -35.156 1 97.56 404 ALA A CA 1
ATOM 3146 C C . ALA A 1 404 ? -13.922 -25.297 -34.656 1 97.56 404 ALA A C 1
ATOM 3148 O O . ALA A 1 404 ? -13.531 -24.125 -34.781 1 97.56 404 ALA A O 1
ATOM 3149 N N . ALA A 1 405 ? -13.25 -26.188 -34.062 1 98 405 ALA A N 1
ATOM 3150 C CA . ALA A 1 405 ? -11.93 -25.922 -33.469 1 98 405 ALA A CA 1
ATOM 3151 C C . ALA A 1 405 ? -10.859 -25.875 -34.562 1 98 405 ALA A C 1
ATOM 3153 O O . ALA A 1 405 ? -10.953 -26.578 -35.562 1 98 405 ALA A O 1
ATOM 3154 N N . ALA A 1 406 ? -9.891 -25.047 -34.375 1 97.69 406 ALA A N 1
ATOM 3155 C CA . ALA A 1 406 ? -8.734 -25.062 -35.281 1 97.69 406 ALA A CA 1
ATOM 3156 C C . ALA A 1 406 ? -8.062 -26.422 -35.281 1 97.69 406 ALA A C 1
ATOM 3158 O O . ALA A 1 406 ? -8.062 -27.125 -34.281 1 97.69 406 ALA A O 1
ATOM 3159 N N . SER A 1 407 ? -7.422 -26.766 -36.344 1 95.38 407 SER A N 1
ATOM 3160 C CA . SER A 1 407 ? -6.824 -28.094 -36.531 1 95.38 407 SER A CA 1
ATOM 3161 C C . SER A 1 407 ? -5.57 -28.234 -35.656 1 95.38 407 SER A C 1
ATOM 3163 O O . SER A 1 407 ? -5.117 -29.359 -35.406 1 95.38 407 SER A O 1
ATOM 3165 N N . SER A 1 408 ? -5.051 -27.078 -35.281 1 96.88 408 SER A N 1
ATOM 3166 C CA . SER A 1 408 ? -3.869 -27.109 -34.438 1 96.88 408 SER A CA 1
ATOM 3167 C C . SER A 1 408 ? -4.008 -26.156 -33.25 1 96.88 408 SER A C 1
ATOM 3169 O O . SER A 1 408 ? -4.555 -25.062 -33.406 1 96.88 408 SER A O 1
ATOM 3171 N N . GLN A 1 409 ? -3.648 -26.609 -32.125 1 98.38 409 GLN A N 1
ATOM 3172 C CA . GLN A 1 409 ? -3.564 -25.812 -30.906 1 98.38 409 GLN A CA 1
ATOM 3173 C C . GLN A 1 409 ? -2.123 -25.703 -30.422 1 98.38 409 GLN A C 1
ATOM 3175 O O . GLN A 1 409 ? -1.559 -26.672 -29.922 1 98.38 409 GLN A O 1
ATOM 3180 N N . ASN A 1 410 ? -1.508 -24.531 -30.469 1 98.56 410 ASN A N 1
ATOM 3181 C CA . ASN A 1 410 ? -0.101 -24.453 -30.094 1 98.56 410 ASN A CA 1
ATOM 3182 C C . ASN A 1 410 ? 0.253 -23.062 -29.562 1 98.56 410 ASN A C 1
ATOM 3184 O O . ASN A 1 410 ? -0.528 -22.125 -29.703 1 98.56 410 ASN A O 1
ATOM 3188 N N . TRP A 1 411 ? 1.342 -22.938 -28.891 1 98.75 411 TRP A N 1
ATOM 3189 C CA . TRP A 1 411 ? 1.854 -21.734 -28.25 1 98.75 411 TRP A CA 1
ATOM 3190 C C . TRP A 1 411 ? 3.373 -21.656 -28.375 1 98.75 411 TRP A C 1
ATOM 3192 O O . TRP A 1 411 ? 4.074 -22.641 -28.078 1 98.75 411 TRP A O 1
ATOM 3202 N N . ALA A 1 412 ? 3.844 -20.547 -28.891 1 98.88 412 ALA A N 1
ATOM 3203 C CA . ALA A 1 412 ? 5.281 -20.297 -29 1 98.88 412 ALA A CA 1
ATOM 3204 C C . ALA A 1 412 ? 5.66 -18.969 -28.328 1 98.88 412 ALA A C 1
ATOM 3206 O O . ALA A 1 412 ? 4.887 -18.016 -28.359 1 98.88 412 ALA A O 1
ATOM 3207 N N . TRP A 1 413 ? 6.801 -18.953 -27.734 1 98.81 413 TRP A N 1
ATOM 3208 C CA . TRP A 1 413 ? 7.227 -17.719 -27.109 1 98.81 413 TRP A CA 1
ATOM 3209 C C . TRP A 1 413 ? 8.75 -17.609 -27.094 1 98.81 413 TRP A C 1
ATOM 3211 O O . TRP A 1 413 ? 9.453 -18.625 -27.188 1 98.81 413 TRP A O 1
ATOM 3221 N N . ALA A 1 414 ? 9.227 -16.375 -27.062 1 98.88 414 ALA A N 1
ATOM 3222 C CA . ALA A 1 414 ? 10.625 -15.992 -26.906 1 98.88 414 ALA A CA 1
ATOM 3223 C C . ALA A 1 414 ? 10.789 -14.922 -25.828 1 98.88 414 ALA A C 1
ATOM 3225 O O . ALA A 1 414 ? 10.062 -13.93 -25.828 1 98.88 414 ALA A O 1
ATOM 3226 N N . MET A 1 415 ? 11.734 -15.141 -24.938 1 98.75 415 MET A N 1
ATOM 3227 C CA . MET A 1 415 ? 11.875 -14.227 -23.797 1 98.75 415 MET A CA 1
ATOM 3228 C C . MET A 1 415 ? 13.344 -13.906 -23.547 1 98.75 415 MET A C 1
ATOM 3230 O O . MET A 1 415 ? 14.188 -14.805 -23.516 1 98.75 415 MET A O 1
ATOM 3234 N N . LEU A 1 416 ? 13.633 -12.664 -23.484 1 98.62 416 LEU A N 1
ATOM 3235 C CA . LEU A 1 416 ? 14.938 -12.172 -23.062 1 98.62 416 LEU A CA 1
ATOM 3236 C C . LEU A 1 416 ? 14.922 -11.766 -21.594 1 98.62 416 LEU A C 1
ATOM 3238 O O . LEU A 1 416 ? 13.992 -11.086 -21.141 1 98.62 416 LEU A O 1
ATOM 3242 N N . VAL A 1 417 ? 15.914 -12.242 -20.844 1 98.25 417 VAL A N 1
ATOM 3243 C CA . VAL A 1 417 ? 15.992 -11.875 -19.422 1 98.25 417 VAL A CA 1
ATOM 3244 C C . VAL A 1 417 ? 17.312 -11.18 -19.141 1 98.25 417 VAL A C 1
ATOM 3246 O O . VAL A 1 417 ? 18.391 -11.773 -19.312 1 98.25 417 VAL A O 1
ATOM 3249 N N . ILE A 1 418 ? 17.25 -9.977 -18.734 1 98.06 418 ILE A N 1
ATOM 3250 C CA . ILE A 1 418 ? 18.406 -9.188 -18.344 1 98.06 418 ILE A CA 1
ATOM 3251 C C . ILE A 1 418 ? 18.234 -8.695 -16.906 1 98.06 418 ILE A C 1
ATOM 3253 O O . ILE A 1 418 ? 17.219 -8.086 -16.578 1 98.06 418 ILE A O 1
ATOM 3257 N N . LYS A 1 419 ? 19.188 -8.961 -16.062 1 96.5 419 LYS A N 1
ATOM 3258 C CA . LYS A 1 419 ? 19.156 -8.539 -14.672 1 96.5 419 LYS A CA 1
ATOM 3259 C C . LYS A 1 419 ? 20.391 -7.738 -14.305 1 96.5 419 LYS A C 1
ATOM 3261 O O . LYS A 1 419 ? 21.297 -8.258 -13.648 1 96.5 419 LYS A O 1
ATOM 3266 N N . PRO A 1 420 ? 20.422 -6.508 -14.594 1 96.88 420 PRO A N 1
ATOM 3267 C CA . PRO A 1 420 ? 21.594 -5.668 -14.289 1 96.88 420 PRO A CA 1
ATOM 3268 C C . PRO A 1 420 ? 21.797 -5.465 -12.789 1 96.88 420 PRO A C 1
ATOM 3270 O O . PRO A 1 420 ? 20.828 -5.324 -12.047 1 96.88 420 PRO A O 1
ATOM 3273 N N . LYS A 1 421 ? 22.984 -5.461 -12.391 1 95.25 421 LYS A N 1
ATOM 3274 C CA . LYS A 1 421 ? 23.391 -5.121 -11.031 1 95.25 421 LYS A CA 1
ATOM 3275 C C . LYS A 1 421 ? 24.031 -3.738 -10.984 1 95.25 421 LYS A C 1
ATOM 3277 O O . LYS A 1 421 ? 25.234 -3.6 -11.227 1 95.25 421 LYS A O 1
ATOM 3282 N N . PHE A 1 422 ? 23.297 -2.812 -10.594 1 93.88 422 PHE A N 1
ATOM 3283 C CA . PHE A 1 422 ? 23.766 -1.432 -10.672 1 93.88 422 PHE A CA 1
ATOM 3284 C C . PHE A 1 422 ? 24.734 -1.126 -9.539 1 93.88 422 PHE A C 1
ATOM 3286 O O . PHE A 1 422 ? 25.812 -0.552 -9.766 1 93.88 422 PHE A O 1
ATOM 3293 N N . LEU A 1 423 ? 24.328 -1.336 -8.289 1 91.75 423 LEU A N 1
ATOM 3294 C CA . LEU A 1 423 ? 25.141 -1.021 -7.117 1 91.75 423 LEU A CA 1
ATOM 3295 C C . LEU A 1 423 ? 25.078 -2.16 -6.102 1 91.75 423 LEU A C 1
ATOM 3297 O O . LEU A 1 423 ? 24.062 -2.83 -5.965 1 91.75 423 LEU A O 1
ATOM 3301 N N . ASN A 1 424 ? 26.172 -2.449 -5.426 1 90.44 424 ASN A N 1
ATOM 3302 C CA . ASN A 1 424 ? 26.328 -3.326 -4.266 1 90.44 424 ASN A CA 1
ATOM 3303 C C . ASN A 1 424 ? 27.391 -2.803 -3.299 1 90.44 424 ASN A C 1
ATOM 3305 O O . ASN A 1 424 ? 28.578 -3.061 -3.473 1 90.44 424 ASN A O 1
ATOM 3309 N N . THR A 1 425 ? 26.938 -2.041 -2.371 1 85.38 425 THR A N 1
ATOM 3310 C CA . THR A 1 425 ? 27.875 -1.397 -1.466 1 85.38 425 THR A CA 1
ATOM 3311 C C . THR A 1 425 ? 27.828 -2.043 -0.084 1 85.38 425 THR A C 1
ATOM 3313 O O . THR A 1 425 ? 26.781 -2.555 0.332 1 85.38 425 THR A O 1
ATOM 3316 N N . SER A 1 426 ? 28.984 -2.26 0.505 1 77.75 426 SER A N 1
ATOM 3317 C CA . SER A 1 426 ? 29.062 -2.748 1.878 1 77.75 426 SER A CA 1
ATOM 3318 C C . SER A 1 426 ? 29.891 -1.808 2.756 1 77.75 426 SER A C 1
ATOM 3320 O O . SER A 1 426 ? 30.953 -1.353 2.354 1 77.75 426 SER A O 1
ATOM 3322 N N . ASN A 1 427 ? 29.219 -1.142 3.68 1 66.75 427 ASN A N 1
ATOM 3323 C CA . ASN A 1 427 ? 29.984 -0.358 4.641 1 66.75 427 ASN A CA 1
ATOM 3324 C C . ASN A 1 427 ? 29.922 -0.963 6.039 1 66.75 427 ASN A C 1
ATOM 3326 O O . ASN A 1 427 ? 28.922 -1.593 6.398 1 66.75 427 ASN A O 1
ATOM 3330 N N . MET B 1 1 ? 54 5.953 -31.797 1 29.66 1 MET B N 1
ATOM 3331 C CA . MET B 1 1 ? 52.781 5.543 -31.094 1 29.66 1 MET B CA 1
ATOM 3332 C C . MET B 1 1 ? 52.75 6.086 -29.672 1 29.66 1 MET B C 1
ATOM 3334 O O . MET B 1 1 ? 51.875 5.758 -28.891 1 29.66 1 MET B O 1
ATOM 3338 N N . LYS B 1 2 ? 53.938 6.422 -29.062 1 32.25 2 LYS B N 1
ATOM 3339 C CA . LYS B 1 2 ? 54.5 6.891 -27.797 1 32.25 2 LYS B CA 1
ATOM 3340 C C . LYS B 1 2 ? 54 8.289 -27.453 1 32.25 2 LYS B C 1
ATOM 3342 O O . LYS B 1 2 ? 53.875 8.641 -26.266 1 32.25 2 LYS B O 1
ATOM 3347 N N . ARG B 1 3 ? 53.969 9.141 -28.438 1 31.48 3 ARG B N 1
ATOM 3348 C CA . ARG B 1 3 ? 53.844 10.578 -28.219 1 31.48 3 ARG B CA 1
ATOM 3349 C C . ARG B 1 3 ? 52.406 10.945 -27.875 1 31.48 3 ARG B C 1
ATOM 3351 O O . ARG B 1 3 ? 52.094 12.109 -27.625 1 31.48 3 ARG B O 1
ATOM 3358 N N . ILE B 1 4 ? 51.562 10.227 -28.5 1 33.72 4 ILE B N 1
ATOM 3359 C CA . ILE B 1 4 ? 50.156 10.641 -28.422 1 33.72 4 ILE B CA 1
ATOM 3360 C C . ILE B 1 4 ? 49.625 10.438 -27 1 33.72 4 ILE B C 1
ATOM 3362 O O . ILE B 1 4 ? 48.438 10.617 -26.75 1 33.72 4 ILE B O 1
ATOM 3366 N N . TYR B 1 5 ? 50.5 9.805 -26.094 1 34.31 5 TYR B N 1
ATOM 3367 C CA . TYR B 1 5 ? 50.188 9.508 -24.719 1 34.31 5 TYR B CA 1
ATOM 3368 C C . TYR B 1 5 ? 49.938 10.781 -23.922 1 34.31 5 TYR B C 1
ATOM 3370 O O . TYR B 1 5 ? 49.344 10.75 -22.844 1 34.31 5 TYR B O 1
ATOM 3378 N N . LEU B 1 6 ? 50.688 11.875 -24.422 1 33.69 6 LEU B N 1
ATOM 3379 C CA . LEU B 1 6 ? 50.875 13.008 -23.516 1 33.69 6 LEU B CA 1
ATOM 3380 C C . LEU B 1 6 ? 49.594 13.766 -23.297 1 33.69 6 LEU B C 1
ATOM 3382 O O . LEU B 1 6 ? 49.344 14.266 -22.203 1 33.69 6 LEU B O 1
ATOM 3386 N N . LEU B 1 7 ? 48.938 14.016 -24.469 1 32 7 LEU B N 1
ATOM 3387 C CA . LEU B 1 7 ? 48 15.133 -24.406 1 32 7 LEU B CA 1
ATOM 3388 C C . LEU B 1 7 ? 46.781 14.781 -23.547 1 32 7 LEU B C 1
ATOM 3390 O O . LEU B 1 7 ? 46.094 15.672 -23.031 1 32 7 LEU B O 1
ATOM 3394 N N . PHE B 1 8 ? 46.375 13.469 -23.609 1 33.78 8 PHE B N 1
ATOM 3395 C CA . PHE B 1 8 ? 45.094 13.203 -22.969 1 33.78 8 PHE B CA 1
ATOM 3396 C C . PHE B 1 8 ? 45.188 13.43 -21.469 1 33.78 8 PHE B C 1
ATOM 3398 O O . PHE B 1 8 ? 44.188 13.273 -20.75 1 33.78 8 PHE B O 1
ATOM 3405 N N . THR B 1 9 ? 46.438 13.508 -20.922 1 33.31 9 THR B N 1
ATOM 3406 C CA . THR B 1 9 ? 46.625 13.609 -19.484 1 33.31 9 THR B CA 1
ATOM 3407 C C . THR B 1 9 ? 46.031 14.922 -18.969 1 33.31 9 THR B C 1
ATOM 3409 O O . THR B 1 9 ? 45.688 15.023 -17.797 1 33.31 9 THR B O 1
ATOM 3412 N N . LEU B 1 10 ? 46.281 16.016 -19.75 1 31.98 10 LEU B N 1
ATOM 3413 C CA . LEU B 1 10 ? 46.25 17.312 -19.078 1 31.98 10 LEU B CA 1
ATOM 3414 C C . LEU B 1 10 ? 44.844 17.672 -18.656 1 31.98 10 LEU B C 1
ATOM 3416 O O . LEU B 1 10 ? 44.625 18.625 -17.891 1 31.98 10 LEU B O 1
ATOM 3420 N N . ILE B 1 11 ? 43.875 17.484 -19.531 1 32.56 11 ILE B N 1
ATOM 3421 C CA . ILE B 1 11 ? 42.656 18.219 -19.25 1 32.56 11 ILE B CA 1
ATOM 3422 C C . ILE B 1 11 ? 42.062 17.734 -17.922 1 32.56 11 ILE B C 1
ATOM 3424 O O . ILE B 1 11 ? 40.844 17.844 -17.703 1 32.56 11 ILE B O 1
ATOM 3428 N N . ALA B 1 12 ? 42.688 16.688 -17.25 1 36.06 12 ALA B N 1
ATOM 3429 C CA . ALA B 1 12 ? 42.312 16.406 -15.859 1 36.06 12 ALA B CA 1
ATOM 3430 C C . ALA B 1 12 ? 42.469 17.656 -15 1 36.06 12 ALA B C 1
ATOM 3432 O O . ALA B 1 12 ? 43.25 17.703 -14.062 1 36.06 12 ALA B O 1
ATOM 3433 N N . LEU B 1 13 ? 42.719 18.875 -15.609 1 32.62 13 LEU B N 1
ATOM 3434 C CA . LEU B 1 13 ? 43.125 20.125 -14.984 1 32.62 13 LEU B CA 1
ATOM 3435 C C . LEU B 1 13 ? 42.219 20.469 -13.797 1 32.62 13 LEU B C 1
ATOM 3437 O O . LEU B 1 13 ? 41.125 19.891 -13.656 1 32.62 13 LEU B O 1
ATOM 3441 N N . TYR B 1 14 ? 42.281 21.891 -13.367 1 36.62 14 TYR B N 1
ATOM 3442 C CA . TYR B 1 14 ? 41.938 22.672 -12.188 1 36.62 14 TYR B CA 1
ATOM 3443 C C . TYR B 1 14 ? 40.438 22.641 -11.93 1 36.62 14 TYR B C 1
ATOM 3445 O O . TYR B 1 14 ? 39.719 23.641 -12.117 1 36.62 14 TYR B O 1
ATOM 3453 N N . GLY B 1 15 ? 39.656 21.906 -12.641 1 38.72 15 GLY B N 1
ATOM 3454 C CA . GLY B 1 15 ? 38.281 22.234 -12.297 1 38.72 15 GLY B CA 1
ATOM 3455 C C . GLY B 1 15 ? 38.031 22.266 -10.797 1 38.72 15 GLY B C 1
ATOM 3456 O O . GLY B 1 15 ? 38.562 21.422 -10.062 1 38.72 15 GLY B O 1
ATOM 3457 N N . SER B 1 16 ? 37.938 23.422 -10.227 1 42.34 16 SER B N 1
ATOM 3458 C CA . SER B 1 16 ? 37.375 23.562 -8.875 1 42.34 16 SER B CA 1
ATOM 3459 C C . SER B 1 16 ? 36.438 22.422 -8.539 1 42.34 16 SER B C 1
ATOM 3461 O O . SER B 1 16 ? 35.406 22.234 -9.195 1 42.34 16 SER B O 1
ATOM 3463 N N . ILE B 1 17 ? 36.844 21.297 -8.258 1 48 17 ILE B N 1
ATOM 3464 C CA . ILE B 1 17 ? 36.094 20.094 -7.859 1 48 17 ILE B CA 1
ATOM 3465 C C . ILE B 1 17 ? 34.906 20.5 -6.984 1 48 17 ILE B C 1
ATOM 3467 O O . ILE B 1 17 ? 35.094 20.891 -5.828 1 48 17 ILE B O 1
ATOM 3471 N N . ALA B 1 18 ? 33.938 21.312 -7.484 1 55.34 18 ALA B N 1
ATOM 3472 C CA . ALA B 1 18 ? 32.656 21.547 -6.82 1 55.34 18 ALA B CA 1
ATOM 3473 C C . ALA B 1 18 ? 32.219 20.328 -6.02 1 55.34 18 ALA B C 1
ATOM 3475 O O . ALA B 1 18 ? 32.188 19.219 -6.551 1 55.34 18 ALA B O 1
ATOM 3476 N N . LYS B 1 19 ? 32.312 20.375 -4.66 1 78.12 19 LYS B N 1
ATOM 3477 C CA . LYS B 1 19 ? 31.875 19.359 -3.699 1 78.12 19 LYS B CA 1
ATOM 3478 C C . LYS B 1 19 ? 30.406 18.984 -3.93 1 78.12 19 LYS B C 1
ATOM 3480 O O . LYS B 1 19 ? 29.547 19.875 -4.059 1 78.12 19 LYS B O 1
ATOM 3485 N N . ALA B 1 20 ? 30.141 17.922 -4.566 1 88.81 20 ALA B N 1
ATOM 3486 C CA . ALA B 1 20 ? 28.797 17.406 -4.809 1 88.81 20 ALA B CA 1
ATOM 3487 C C . ALA B 1 20 ? 28.438 16.297 -3.826 1 88.81 20 ALA B C 1
ATOM 3489 O O . ALA B 1 20 ? 29.297 15.461 -3.494 1 88.81 20 ALA B O 1
ATOM 3490 N N . GLN B 1 21 ? 27.281 16.531 -3.17 1 93.56 21 GLN B N 1
ATOM 3491 C CA . GLN B 1 21 ? 26.766 15.492 -2.291 1 93.56 21 GLN B CA 1
ATOM 3492 C C . GLN B 1 21 ? 25.516 14.844 -2.873 1 93.56 21 GLN B C 1
ATOM 3494 O O . GLN B 1 21 ? 24.609 15.547 -3.322 1 93.56 21 GLN B O 1
ATOM 3499 N N . PHE B 1 22 ? 25.516 13.508 -2.992 1 94.56 22 PHE B N 1
ATOM 3500 C CA . PHE B 1 22 ? 24.344 12.75 -3.398 1 94.56 22 PHE B CA 1
ATOM 3501 C C . PHE B 1 22 ? 23.828 11.883 -2.252 1 94.56 22 PHE B C 1
ATOM 3503 O O . PHE B 1 22 ? 24.609 11.164 -1.616 1 94.56 22 PHE B O 1
ATOM 3510 N N . THR B 1 23 ? 22.594 12.039 -1.896 1 94.62 23 THR B N 1
ATOM 3511 C CA . THR B 1 23 ? 21.969 11.211 -0.872 1 94.62 23 THR B CA 1
ATOM 3512 C C . THR B 1 23 ? 20.797 10.414 -1.455 1 94.62 23 THR B C 1
ATOM 3514 O O . THR B 1 23 ? 20.078 10.914 -2.322 1 94.62 23 THR B O 1
ATOM 3517 N N . LEU B 1 24 ? 20.625 9.164 -1.139 1 95 24 LEU B N 1
ATOM 3518 C CA . LEU B 1 24 ? 19.484 8.297 -1.434 1 95 24 LEU B CA 1
ATOM 3519 C C . LEU B 1 24 ? 18.984 7.613 -0.166 1 95 24 LEU B C 1
ATOM 3521 O O . LEU B 1 24 ? 19.734 6.91 0.51 1 95 24 LEU B O 1
ATOM 3525 N N . ASP B 1 25 ? 17.734 7.898 0.223 1 95.31 25 ASP B N 1
ATOM 3526 C CA . ASP B 1 25 ? 17.172 7.289 1.417 1 95.31 25 ASP B CA 1
ATOM 3527 C C . ASP B 1 25 ? 15.695 6.934 1.199 1 95.31 25 ASP B C 1
ATOM 3529 O O . ASP B 1 25 ? 15.133 7.215 0.139 1 95.31 25 ASP B O 1
ATOM 3533 N N . GLY B 1 26 ? 15.133 6.246 2.184 1 95.69 26 GLY B N 1
ATOM 3534 C CA . GLY B 1 26 ? 13.75 5.824 2.027 1 95.69 26 GLY B CA 1
ATOM 3535 C C . GLY B 1 26 ? 12.953 5.918 3.312 1 95.69 26 GLY B C 1
ATOM 3536 O O . GLY B 1 26 ? 13.469 6.367 4.34 1 95.69 26 GLY B O 1
ATOM 3537 N N . GLU B 1 27 ? 11.648 5.625 3.16 1 97.38 27 GLU B N 1
ATOM 3538 C CA . GLU B 1 27 ? 10.719 5.477 4.273 1 97.38 27 GLU B CA 1
ATOM 3539 C C . GLU B 1 27 ? 9.773 4.301 4.051 1 97.38 27 GLU B C 1
ATOM 3541 O O . GLU B 1 27 ? 9.289 4.09 2.936 1 97.38 27 GLU B O 1
ATOM 3546 N N . PHE B 1 28 ? 9.641 3.514 4.977 1 98.25 28 PHE B N 1
ATOM 3547 C CA . PHE B 1 28 ? 8.648 2.447 5.07 1 98.25 28 PHE B CA 1
ATOM 3548 C C . PHE B 1 28 ? 7.867 2.543 6.375 1 98.25 28 PHE B C 1
ATOM 3550 O O . PHE B 1 28 ? 8.422 2.326 7.453 1 98.25 28 PHE B O 1
ATOM 3557 N N . ARG B 1 29 ? 6.508 2.729 6.227 1 98.44 29 ARG B N 1
ATOM 3558 C CA . ARG B 1 29 ? 5.75 3.07 7.426 1 98.44 29 ARG B CA 1
ATOM 3559 C C . ARG B 1 29 ? 4.359 2.447 7.391 1 98.44 29 ARG B C 1
ATOM 3561 O O . ARG B 1 29 ? 3.363 3.148 7.207 1 98.44 29 ARG B O 1
ATOM 3568 N N . PRO B 1 30 ? 4.285 1.146 7.668 1 98.38 30 PRO B N 1
ATOM 3569 C CA . PRO B 1 30 ? 2.959 0.551 7.855 1 98.38 30 PRO B CA 1
ATOM 3570 C C . PRO B 1 30 ? 2.295 0.991 9.156 1 98.38 30 PRO B C 1
ATOM 3572 O O . PRO B 1 30 ? 2.973 1.145 10.18 1 98.38 30 PRO B O 1
ATOM 3575 N N . ARG B 1 31 ? 1.015 1.214 9.102 1 98.5 31 ARG B N 1
ATOM 3576 C CA . ARG B 1 31 ? 0.195 1.584 10.25 1 98.5 31 ARG B CA 1
ATOM 3577 C C . ARG B 1 31 ? -1.122 0.816 10.258 1 98.5 31 ARG B C 1
ATOM 3579 O O . ARG B 1 31 ? -1.812 0.75 9.234 1 98.5 31 ARG B O 1
ATOM 3586 N N . THR B 1 32 ? -1.386 0.132 11.336 1 98.44 32 THR B N 1
ATOM 3587 C CA . THR B 1 32 ? -2.678 -0.51 11.555 1 98.44 32 THR B CA 1
ATOM 3588 C C . THR B 1 32 ? -3.578 0.368 12.422 1 98.44 32 THR B C 1
ATOM 3590 O O . THR B 1 32 ? -3.137 0.907 13.438 1 98.44 32 THR B O 1
ATOM 3593 N N . GLU B 1 33 ? -4.801 0.529 12.031 1 98.38 33 GLU B N 1
ATOM 3594 C CA . GLU B 1 33 ? -5.734 1.309 12.828 1 98.38 33 GLU B CA 1
ATOM 3595 C C . GLU B 1 33 ? -7.031 0.539 13.07 1 98.38 33 GLU B C 1
ATOM 3597 O O . GLU B 1 33 ? -7.531 -0.141 12.172 1 98.38 33 GLU B O 1
ATOM 3602 N N . LEU B 1 34 ? -7.5 0.57 14.25 1 98.5 34 LEU B N 1
ATOM 3603 C CA . LEU B 1 34 ? -8.875 0.254 14.617 1 98.5 34 LEU B CA 1
ATOM 3604 C C . LEU B 1 34 ? -9.656 1.523 14.938 1 98.5 34 LEU B C 1
ATOM 3606 O O . LEU B 1 34 ? -9.391 2.18 15.953 1 98.5 34 LEU B O 1
ATOM 3610 N N . ARG B 1 35 ? -10.586 1.878 14.094 1 98.12 35 ARG B N 1
ATOM 3611 C CA . ARG B 1 35 ? -11.344 3.117 14.219 1 98.12 35 ARG B CA 1
ATOM 3612 C C . ARG B 1 35 ? -12.766 2.84 14.688 1 98.12 35 ARG B C 1
ATOM 3614 O O . ARG B 1 35 ? -13.602 2.346 13.922 1 98.12 35 ARG B O 1
ATOM 3621 N N . HIS B 1 36 ? -13.062 3.113 15.859 1 98.38 36 HIS B N 1
ATOM 3622 C CA . HIS B 1 36 ? -14.391 3.014 16.453 1 98.38 36 HIS B CA 1
ATOM 3623 C C . HIS B 1 36 ? -14.867 4.367 16.969 1 98.38 36 HIS B C 1
ATOM 3625 O O . HIS B 1 36 ? -15.039 4.555 18.172 1 98.38 36 HIS B O 1
ATOM 3631 N N . GLY B 1 37 ? -15.234 5.223 16 1 98.12 37 GLY B N 1
ATOM 3632 C CA . GLY B 1 37 ? -15.633 6.582 16.312 1 98.12 37 GLY B CA 1
ATOM 3633 C C . GLY B 1 37 ? -14.539 7.602 16.062 1 98.12 37 GLY B C 1
ATOM 3634 O O . GLY B 1 37 ? -14.453 8.617 16.75 1 98.12 37 GLY B O 1
ATOM 3635 N N . PHE B 1 38 ? -13.602 7.297 15.258 1 98 38 PHE B N 1
ATOM 3636 C CA . PHE B 1 38 ? -12.578 8.242 14.836 1 98 38 PHE B CA 1
ATOM 3637 C C . PHE B 1 38 ? -13.172 9.312 13.922 1 98 38 PHE B C 1
ATOM 3639 O O . PHE B 1 38 ? -13.859 8.992 12.945 1 98 38 PHE B O 1
ATOM 3646 N N . GLY B 1 39 ? -12.922 10.531 14.195 1 96.75 39 GLY B N 1
ATOM 3647 C CA . GLY B 1 39 ? -13.367 11.656 13.383 1 96.75 39 GLY B CA 1
ATOM 3648 C C . GLY B 1 39 ? -14.773 12.117 13.711 1 96.75 39 GLY B C 1
ATOM 3649 O O . GLY B 1 39 ? -15.109 13.289 13.516 1 96.75 39 GLY B O 1
ATOM 3650 N N . SER B 1 40 ? -15.602 11.203 14.133 1 97.94 40 SER B N 1
ATOM 3651 C CA . SER B 1 40 ? -16.984 11.484 14.508 1 97.94 40 SER B CA 1
ATOM 3652 C C . SER B 1 40 ? -17.578 10.344 15.328 1 97.94 40 SER B C 1
ATOM 3654 O O . SER B 1 40 ? -16.984 9.258 15.406 1 97.94 40 SER B O 1
ATOM 3656 N N . ILE B 1 41 ? -18.734 10.625 15.898 1 98.44 41 ILE B N 1
ATOM 3657 C CA . ILE B 1 41 ? -19.422 9.609 16.688 1 98.44 41 ILE B CA 1
ATOM 3658 C C . ILE B 1 41 ? -19.891 8.484 15.773 1 98.44 41 ILE B C 1
ATOM 3660 O O . ILE B 1 41 ? -20.516 8.734 14.734 1 98.44 41 ILE B O 1
ATOM 3664 N N . ILE B 1 42 ? -19.594 7.238 16.188 1 98.44 42 ILE B N 1
ATOM 3665 C CA . ILE B 1 42 ? -20.031 6.094 15.383 1 98.44 42 ILE B CA 1
ATOM 3666 C C . ILE B 1 42 ? -21.344 5.551 15.93 1 98.44 42 ILE B C 1
ATOM 3668 O O . ILE B 1 42 ? -21.562 5.543 17.141 1 98.44 42 ILE B O 1
ATOM 3672 N N . ASP B 1 43 ? -22.156 5.137 15.023 1 97.62 43 ASP B N 1
ATOM 3673 C CA . ASP B 1 43 ? -23.438 4.547 15.383 1 97.62 43 ASP B CA 1
ATOM 3674 C C . ASP B 1 43 ? -23.25 3.186 16.047 1 97.62 43 ASP B C 1
ATOM 3676 O O . ASP B 1 43 ? -22.328 2.443 15.711 1 97.62 43 ASP B O 1
ATOM 3680 N N . GLU B 1 44 ? -24.172 2.869 16.891 1 97 44 GLU B N 1
ATOM 3681 C CA . GLU B 1 44 ? -24.094 1.614 17.641 1 97 44 GLU B CA 1
ATOM 3682 C C . GLU B 1 44 ? -24.125 0.412 16.703 1 97 44 GLU B C 1
ATOM 3684 O O . GLU B 1 44 ? -23.5 -0.616 16.969 1 97 44 GLU B O 1
ATOM 3689 N N . ASP B 1 45 ? -24.766 0.532 15.609 1 95.06 45 ASP B N 1
ATOM 3690 C CA . ASP B 1 45 ? -24.984 -0.604 14.719 1 95.06 45 ASP B CA 1
ATOM 3691 C C . ASP B 1 45 ? -23.906 -0.645 13.625 1 95.06 45 ASP B C 1
ATOM 3693 O O . ASP B 1 45 ? -23.891 -1.57 12.812 1 95.06 45 ASP B O 1
ATOM 3697 N N . ALA B 1 46 ? -23.062 0.333 13.625 1 95.31 46 ALA B N 1
ATOM 3698 C CA . ALA B 1 46 ? -22.047 0.382 12.578 1 95.31 46 ALA B CA 1
ATOM 3699 C C . ALA B 1 46 ? -20.797 -0.398 12.992 1 95.31 46 ALA B C 1
ATOM 3701 O O . ALA B 1 46 ? -20.391 -0.361 14.156 1 95.31 46 ALA B O 1
ATOM 3702 N N . ASP B 1 47 ? -20.172 -1.144 12 1 94.88 47 ASP B N 1
ATOM 3703 C CA . ASP B 1 47 ? -18.906 -1.814 12.25 1 94.88 47 ASP B CA 1
ATOM 3704 C C . ASP B 1 47 ? -17.75 -0.816 12.266 1 94.88 47 ASP B C 1
ATOM 3706 O O . ASP B 1 47 ? -17.734 0.134 11.477 1 94.88 47 ASP B O 1
ATOM 3710 N N . ALA B 1 48 ? -16.828 -1.029 13.102 1 97.06 48 ALA B N 1
ATOM 3711 C CA . ALA B 1 48 ? -15.617 -0.215 13.164 1 97.06 48 ALA B CA 1
ATOM 3712 C C . ALA B 1 48 ? -14.797 -0.356 11.883 1 97.06 48 ALA B C 1
ATOM 3714 O O . ALA B 1 48 ? -14.898 -1.361 11.18 1 97.06 48 ALA B O 1
ATOM 3715 N N . GLY B 1 49 ? -14.047 0.677 11.594 1 96.75 49 GLY B N 1
ATOM 3716 C CA . GLY B 1 49 ? -13.023 0.541 10.57 1 96.75 49 GLY B CA 1
ATOM 3717 C C . GLY B 1 49 ? -11.781 -0.189 11.062 1 96.75 49 GLY B C 1
ATOM 3718 O O . GLY B 1 49 ? -11.359 -0.002 12.203 1 96.75 49 GLY B O 1
ATOM 3719 N N . PHE B 1 50 ? -11.211 -1.025 10.203 1 97.25 50 PHE B N 1
ATOM 3720 C CA . PHE B 1 50 ? -9.977 -1.728 10.508 1 97.25 50 PHE B CA 1
ATOM 3721 C C . PHE B 1 50 ? -9.164 -1.977 9.234 1 97.25 50 PHE B C 1
ATOM 3723 O O . PHE B 1 50 ? -9.703 -2.455 8.234 1 97.25 50 PHE B O 1
ATOM 3730 N N . GLY B 1 51 ? -7.918 -1.588 9.32 1 96.25 51 GLY B N 1
ATOM 3731 C CA . GLY B 1 51 ? -7.074 -1.801 8.156 1 96.25 51 GLY B CA 1
ATOM 3732 C C . GLY B 1 51 ? -5.625 -1.428 8.391 1 96.25 51 GLY B C 1
ATOM 3733 O O . GLY B 1 51 ? -5.277 -0.906 9.453 1 96.25 51 GLY B O 1
ATOM 3734 N N . VAL B 1 52 ? -4.809 -1.79 7.367 1 97.69 52 VAL B N 1
ATOM 3735 C CA . VAL B 1 52 ? -3.385 -1.46 7.371 1 97.69 52 VAL B CA 1
ATOM 3736 C C . VAL B 1 52 ? -3.039 -0.657 6.117 1 97.69 52 VAL B C 1
ATOM 3738 O O . VAL B 1 52 ? -3.352 -1.073 5 1 97.69 52 VAL B O 1
ATOM 3741 N N . SER B 1 53 ? -2.494 0.493 6.348 1 97.44 53 SER B N 1
ATOM 3742 C CA . SER B 1 53 ? -1.979 1.319 5.262 1 97.44 53 SER B CA 1
ATOM 3743 C C . SER B 1 53 ? -0.482 1.568 5.418 1 97.44 53 SER B C 1
ATOM 3745 O O . SER B 1 53 ? 0.034 1.593 6.539 1 97.44 53 SER B O 1
ATOM 3747 N N . THR B 1 54 ? 0.208 1.682 4.305 1 97.5 54 THR B N 1
ATOM 3748 C CA . THR B 1 54 ? 1.656 1.854 4.328 1 97.5 54 THR B CA 1
ATOM 3749 C C . THR B 1 54 ? 2.074 3.037 3.463 1 97.5 54 THR B C 1
ATOM 3751 O O . THR B 1 54 ? 1.688 3.127 2.295 1 97.5 54 THR B O 1
ATOM 3754 N N . ARG B 1 55 ? 2.836 3.945 4.047 1 97.5 55 ARG B N 1
ATOM 3755 C CA . ARG B 1 55 ? 3.547 4.941 3.252 1 97.5 55 ARG B CA 1
ATOM 3756 C C . ARG B 1 55 ? 4.953 4.465 2.904 1 97.5 55 ARG B C 1
ATOM 3758 O O . ARG B 1 55 ? 5.715 4.07 3.789 1 97.5 55 ARG B O 1
ATOM 3765 N N . ILE B 1 56 ? 5.266 4.473 1.665 1 96.94 56 ILE B N 1
ATOM 3766 C CA . ILE B 1 56 ? 6.629 4.219 1.217 1 96.94 56 ILE B CA 1
ATOM 3767 C C . ILE B 1 56 ? 7.152 5.434 0.453 1 96.94 56 ILE B C 1
ATOM 3769 O O . ILE B 1 56 ? 6.414 6.062 -0.308 1 96.94 56 ILE B O 1
ATOM 3773 N N . ARG B 1 57 ? 8.406 5.75 0.715 1 97.69 57 ARG B N 1
ATOM 3774 C CA . ARG B 1 57 ? 9.047 6.828 -0.028 1 97.69 57 ARG B CA 1
ATOM 3775 C C . ARG B 1 57 ? 10.438 6.418 -0.494 1 97.69 57 ARG B C 1
ATOM 3777 O O . ARG B 1 57 ? 11.109 5.625 0.167 1 97.69 57 ARG B O 1
ATOM 3784 N N . LEU B 1 58 ? 10.844 6.867 -1.614 1 96.44 58 LEU B N 1
ATOM 3785 C CA . LEU B 1 58 ? 12.219 6.906 -2.113 1 96.44 58 LEU B CA 1
ATOM 3786 C C . LEU B 1 58 ? 12.656 8.344 -2.381 1 96.44 58 LEU B C 1
ATOM 3788 O O . LEU B 1 58 ? 12.086 9.023 -3.242 1 96.44 58 LEU B O 1
ATOM 3792 N N . ASN B 1 59 ? 13.672 8.766 -1.663 1 97.56 59 ASN B N 1
ATOM 3793 C CA . ASN B 1 59 ? 14.102 10.156 -1.714 1 97.56 59 ASN B CA 1
ATOM 3794 C C . ASN B 1 59 ? 15.523 10.281 -2.258 1 97.56 59 ASN B C 1
ATOM 3796 O O . ASN B 1 59 ? 16.422 9.57 -1.816 1 97.56 59 ASN B O 1
ATOM 3800 N N . ALA B 1 60 ? 15.68 11.156 -3.182 1 97.19 60 ALA B N 1
ATOM 3801 C CA . ALA B 1 60 ? 17 11.469 -3.73 1 97.19 60 ALA B CA 1
ATOM 3802 C C . ALA B 1 60 ? 17.312 12.953 -3.572 1 97.19 60 ALA B C 1
ATOM 3804 O O . ALA B 1 60 ? 16.5 13.812 -3.924 1 97.19 60 ALA B O 1
ATOM 3805 N N . GLY B 1 61 ? 18.469 13.219 -3.02 1 96.94 61 GLY B N 1
ATOM 3806 C CA . GLY B 1 61 ? 18.984 14.57 -2.887 1 96.94 61 GLY B CA 1
ATOM 3807 C C . GLY B 1 61 ? 20.328 14.773 -3.559 1 96.94 61 GLY B C 1
ATOM 3808 O O . GLY B 1 61 ? 21.156 13.867 -3.578 1 96.94 61 GLY B O 1
ATOM 3809 N N . TYR B 1 62 ? 20.5 15.883 -4.172 1 97 62 TYR B N 1
ATOM 3810 C CA . TYR B 1 62 ? 21.766 16.266 -4.781 1 97 62 TYR B CA 1
ATOM 3811 C C . TYR B 1 62 ? 22.094 17.719 -4.457 1 97 62 TYR B C 1
ATOM 3813 O O . TYR B 1 62 ? 21.328 18.625 -4.766 1 97 62 TYR B O 1
ATOM 3821 N N . THR B 1 63 ? 23.266 17.938 -3.867 1 96.19 63 THR B N 1
ATOM 3822 C CA . THR B 1 63 ? 23.641 19.281 -3.432 1 96.19 63 THR B CA 1
ATOM 3823 C C . THR B 1 63 ? 25.016 19.656 -3.984 1 96.19 63 THR B C 1
ATOM 3825 O O . THR B 1 63 ? 25.969 18.891 -3.859 1 96.19 63 THR B O 1
ATOM 3828 N N . ILE B 1 64 ? 25.125 20.766 -4.586 1 95.56 64 ILE B N 1
ATOM 3829 C CA . ILE B 1 64 ? 26.359 21.469 -4.938 1 95.56 64 ILE B CA 1
ATOM 3830 C C . ILE B 1 64 ? 26.281 22.922 -4.469 1 95.56 64 ILE B C 1
ATOM 3832 O O . ILE B 1 64 ? 25.281 23.328 -3.875 1 95.56 64 ILE B O 1
ATOM 3836 N N . ASP B 1 65 ? 27.344 23.625 -4.598 1 94.12 65 ASP B N 1
ATOM 3837 C CA . ASP B 1 65 ? 27.375 25.016 -4.133 1 94.12 65 ASP B CA 1
ATOM 3838 C C . ASP B 1 65 ? 26.25 25.828 -4.766 1 94.12 65 ASP B C 1
ATOM 3840 O O . ASP B 1 65 ? 25.672 26.703 -4.117 1 94.12 65 ASP B O 1
ATOM 3844 N N . ALA B 1 66 ? 25.891 25.547 -5.941 1 96.12 66 ALA B N 1
ATOM 3845 C CA . ALA B 1 66 ? 24.969 26.359 -6.746 1 96.12 66 ALA B CA 1
ATOM 3846 C C . ALA B 1 66 ? 23.516 26.062 -6.391 1 96.12 66 ALA B C 1
ATOM 3848 O O . ALA B 1 66 ? 22.656 26.938 -6.488 1 96.12 66 ALA B O 1
ATOM 3849 N N . TYR B 1 67 ? 23.266 24.812 -6 1 97.81 67 TYR B N 1
ATOM 3850 C CA . TYR B 1 67 ? 21.875 24.469 -5.75 1 97.81 67 TYR B CA 1
ATOM 3851 C C . TYR B 1 67 ? 21.766 23.141 -5.012 1 97.81 67 TYR B C 1
ATOM 3853 O O . TYR B 1 67 ? 22.734 22.391 -4.938 1 97.81 67 TYR B O 1
ATOM 3861 N N . THR B 1 68 ? 20.594 22.938 -4.402 1 97.81 68 THR B N 1
ATOM 3862 C CA . THR B 1 68 ? 20.141 21.641 -3.916 1 97.81 68 THR B CA 1
ATOM 3863 C C . THR B 1 68 ? 18.922 21.172 -4.691 1 97.81 68 THR B C 1
ATOM 3865 O O . THR B 1 68 ? 17.969 21.938 -4.895 1 97.81 68 THR B O 1
ATOM 3868 N N . PHE B 1 69 ? 18.984 19.984 -5.227 1 98.25 69 PHE B N 1
ATOM 3869 C CA . PHE B 1 69 ? 17.859 19.328 -5.883 1 98.25 69 PHE B CA 1
ATOM 3870 C C . PHE B 1 69 ? 17.328 18.188 -5.027 1 98.25 69 PHE B C 1
ATOM 3872 O O . PHE B 1 69 ? 18.109 17.484 -4.375 1 98.25 69 PHE B O 1
ATOM 3879 N N . TYR B 1 70 ? 16 18.078 -4.98 1 98.44 70 TYR B N 1
ATOM 3880 C CA . TYR B 1 70 ? 15.383 17.031 -4.168 1 98.44 70 TYR B CA 1
ATOM 3881 C C . TYR B 1 70 ? 14.211 16.391 -4.906 1 98.44 70 TYR B C 1
ATOM 3883 O O . TYR B 1 70 ? 13.406 17.094 -5.523 1 98.44 70 TYR B O 1
ATOM 3891 N N . LEU B 1 71 ? 14.133 15.055 -4.957 1 98.5 71 LEU B N 1
ATOM 3892 C CA . LEU B 1 71 ? 13.039 14.273 -5.52 1 98.5 71 LEU B CA 1
ATOM 3893 C C . LEU B 1 71 ? 12.555 13.219 -4.523 1 98.5 71 LEU B C 1
ATOM 3895 O O . LEU B 1 71 ? 13.359 12.453 -3.986 1 98.5 71 LEU B O 1
ATOM 3899 N N . SER B 1 72 ? 11.281 13.219 -4.227 1 98.31 72 SER B N 1
ATOM 3900 C CA . SER B 1 72 ? 10.664 12.227 -3.354 1 98.31 72 SER B CA 1
ATOM 3901 C C . SER B 1 72 ? 9.508 11.516 -4.051 1 98.31 72 SER B C 1
ATOM 3903 O O . SER B 1 72 ? 8.508 12.141 -4.391 1 98.31 72 SER B O 1
ATOM 3905 N N . LEU B 1 73 ? 9.703 10.227 -4.305 1 97.44 73 LEU B N 1
ATOM 3906 C CA . LEU B 1 73 ? 8.633 9.375 -4.793 1 97.44 73 LEU B CA 1
ATOM 3907 C C . LEU B 1 73 ? 7.879 8.727 -3.633 1 97.44 73 LEU B C 1
ATOM 3909 O O . LEU B 1 73 ? 8.492 8.328 -2.639 1 97.44 73 LEU B O 1
ATOM 3913 N N . GLN B 1 74 ? 6.539 8.602 -3.801 1 96.81 74 GLN B N 1
ATOM 3914 C CA . GLN B 1 74 ? 5.73 8.102 -2.693 1 96.81 74 GLN B CA 1
ATOM 3915 C C . GLN B 1 74 ? 4.605 7.203 -3.195 1 96.81 74 GLN B C 1
ATOM 3917 O O . GLN B 1 74 ? 4.055 7.434 -4.273 1 96.81 74 GLN B O 1
ATOM 3922 N N . ASP B 1 75 ? 4.305 6.184 -2.447 1 95.69 75 ASP B N 1
ATOM 3923 C CA . ASP B 1 75 ? 3.072 5.418 -2.604 1 95.69 75 ASP B CA 1
ATOM 3924 C C . ASP B 1 75 ? 2.373 5.227 -1.261 1 95.69 75 ASP B C 1
ATOM 3926 O O . ASP B 1 75 ? 3.029 5.047 -0.233 1 95.69 75 ASP B O 1
ATOM 3930 N N . VAL B 1 76 ? 1.047 5.371 -1.27 1 95.81 76 VAL B N 1
ATOM 3931 C CA . VAL B 1 76 ? 0.218 5.039 -0.116 1 95.81 76 VAL B CA 1
ATOM 3932 C C . VAL B 1 76 ? -0.562 3.758 -0.392 1 95.81 76 VAL B C 1
ATOM 3934 O O . VAL B 1 76 ? -1.614 3.789 -1.033 1 95.81 76 VAL B O 1
ATOM 3937 N N . MET B 1 77 ? -0.117 2.758 0.23 1 94.75 77 MET B N 1
ATOM 3938 C CA . MET B 1 77 ? -0.69 1.444 -0.045 1 94.75 77 MET B CA 1
ATOM 3939 C C . MET B 1 77 ? -1.676 1.041 1.046 1 94.75 77 MET B C 1
ATOM 3941 O O . MET B 1 77 ? -1.515 1.424 2.207 1 94.75 77 MET B O 1
ATOM 3945 N N . VAL B 1 78 ? -2.67 0.244 0.605 1 95.75 78 VAL B N 1
ATOM 3946 C CA . VAL B 1 78 ? -3.568 -0.45 1.523 1 95.75 78 VAL B CA 1
ATOM 3947 C C . VAL B 1 78 ? -3.391 -1.959 1.379 1 95.75 78 VAL B C 1
ATOM 3949 O O . VAL B 1 78 ? -3.312 -2.479 0.263 1 95.75 78 VAL B O 1
ATOM 3952 N N . TRP B 1 79 ? -3.193 -2.611 2.484 1 96.44 79 TRP B N 1
ATOM 3953 C CA . TRP B 1 79 ? -3.01 -4.059 2.41 1 96.44 79 TRP B CA 1
ATOM 3954 C C . TRP B 1 79 ? -4.18 -4.719 1.689 1 96.44 79 TRP B C 1
ATOM 3956 O O . TRP B 1 79 ? -5.336 -4.555 2.09 1 96.44 79 TRP B O 1
ATOM 3966 N N . GLY B 1 80 ? -3.857 -5.43 0.623 1 94.56 80 GLY B N 1
ATOM 3967 C CA . GLY B 1 80 ? -4.84 -6.199 -0.126 1 94.56 80 GLY B CA 1
ATOM 3968 C C . GLY B 1 80 ? -5.648 -5.352 -1.093 1 94.56 80 GLY B C 1
ATOM 3969 O O . GLY B 1 80 ? -6.734 -5.754 -1.517 1 94.56 80 GLY B O 1
ATOM 3970 N N . GLU B 1 81 ? -5.207 -4.242 -1.398 1 92 81 GLU B N 1
ATOM 3971 C CA . GLU B 1 81 ? -5.977 -3.279 -2.186 1 92 81 GLU B CA 1
ATOM 3972 C C . GLU B 1 81 ? -6.246 -3.809 -3.592 1 92 81 GLU B C 1
ATOM 3974 O O . GLU B 1 81 ? -7.25 -3.451 -4.211 1 92 81 GLU B O 1
ATOM 3979 N N . ASN B 1 82 ? -5.375 -4.633 -4.086 1 89.38 82 ASN B N 1
ATOM 3980 C CA . ASN B 1 82 ? -5.555 -5.168 -5.43 1 89.38 82 ASN B CA 1
ATOM 3981 C C . ASN B 1 82 ? -5.969 -6.637 -5.398 1 89.38 82 ASN B C 1
ATOM 3983 O O . ASN B 1 82 ? -5.508 -7.398 -4.547 1 89.38 82 ASN B O 1
ATOM 3987 N N . ARG B 1 83 ? -6.766 -6.965 -6.379 1 90 83 ARG B N 1
ATOM 3988 C CA . ARG B 1 83 ? -7.094 -8.375 -6.562 1 90 83 ARG B CA 1
ATOM 3989 C C . ARG B 1 83 ? -5.84 -9.195 -6.832 1 90 83 ARG B C 1
ATOM 3991 O O . ARG B 1 83 ? -4.922 -8.734 -7.512 1 90 83 ARG B O 1
ATOM 3998 N N . GLN B 1 84 ? -5.871 -10.43 -6.418 1 90.88 84 GLN B N 1
ATOM 3999 C CA . GLN B 1 84 ? -4.777 -11.352 -6.723 1 90.88 84 GLN B CA 1
ATOM 4000 C C . GLN B 1 84 ? -4.535 -11.43 -8.227 1 90.88 84 GLN B C 1
ATOM 4002 O O . GLN B 1 84 ? -5.48 -11.586 -9.008 1 90.88 84 GLN B O 1
ATOM 4007 N N . LEU B 1 85 ? -3.236 -11.242 -8.656 1 90.25 85 LEU B N 1
ATOM 4008 C CA . LEU B 1 85 ? -2.727 -11.406 -10.016 1 90.25 85 LEU B CA 1
ATOM 4009 C C . LEU B 1 85 ? -3.209 -10.281 -10.922 1 90.25 85 LEU B C 1
ATOM 4011 O O . LEU B 1 85 ? -3.084 -10.367 -12.141 1 90.25 85 LEU B O 1
ATOM 4015 N N . LEU B 1 86 ? -3.863 -9.273 -10.375 1 89.56 86 LEU B N 1
ATOM 4016 C CA . LEU B 1 86 ? -4.238 -8.125 -11.188 1 89.56 86 LEU B CA 1
ATOM 4017 C C . LEU B 1 86 ? -3.029 -7.238 -11.477 1 89.56 86 LEU B C 1
ATOM 4019 O O . LEU B 1 86 ? -2.346 -6.797 -10.555 1 89.56 86 LEU B O 1
ATOM 4023 N N . PRO B 1 87 ? -2.756 -6.984 -12.734 1 84.5 87 PRO B N 1
ATOM 4024 C CA . PRO B 1 87 ? -1.597 -6.148 -13.047 1 84.5 87 PRO B CA 1
ATOM 4025 C C . PRO B 1 87 ? -1.828 -4.672 -12.727 1 84.5 87 PRO B C 1
ATOM 4027 O O . PRO B 1 87 ? -0.875 -3.943 -12.438 1 84.5 87 PRO B O 1
ATOM 4030 N N . ASP B 1 88 ? -3.037 -4.266 -12.742 1 86.06 88 ASP B N 1
ATOM 4031 C CA . ASP B 1 88 ? -3.373 -2.854 -12.586 1 86.06 88 ASP B CA 1
ATOM 4032 C C . ASP B 1 88 ? -3.295 -2.434 -11.117 1 86.06 88 ASP B C 1
ATOM 4034 O O . ASP B 1 88 ? -3.725 -3.174 -10.234 1 86.06 88 ASP B O 1
ATOM 4038 N N . ASP B 1 89 ? -2.66 -1.312 -10.938 1 84.31 89 ASP B N 1
ATOM 4039 C CA . ASP B 1 89 ? -2.764 -0.656 -9.641 1 84.31 89 ASP B CA 1
ATOM 4040 C C . ASP B 1 89 ? -3.93 0.33 -9.617 1 84.31 89 ASP B C 1
ATOM 4042 O O . ASP B 1 89 ? -3.832 1.429 -10.164 1 84.31 89 ASP B O 1
ATOM 4046 N N . GLU B 1 90 ? -4.879 0.034 -8.898 1 79.88 90 GLU B N 1
ATOM 4047 C CA . GLU B 1 90 ? -6.152 0.726 -9.07 1 79.88 90 GLU B CA 1
ATOM 4048 C C . GLU B 1 90 ? -6.285 1.889 -8.086 1 79.88 90 GLU B C 1
ATOM 4050 O O . GLU B 1 90 ? -7.176 2.73 -8.234 1 79.88 90 GLU B O 1
ATOM 4055 N N . ASN B 1 91 ? -5.355 1.964 -7.141 1 81.38 91 ASN B N 1
ATOM 4056 C CA . ASN B 1 91 ? -5.582 3.008 -6.145 1 81.38 91 ASN B CA 1
ATOM 4057 C C . ASN B 1 91 ? -4.953 4.332 -6.57 1 81.38 91 ASN B C 1
ATOM 4059 O O . ASN B 1 91 ? -5.191 5.367 -5.941 1 81.38 91 ASN B O 1
ATOM 4063 N N . ASN B 1 92 ? -4.121 4.398 -7.605 1 84.75 92 ASN B N 1
ATOM 4064 C CA . ASN B 1 92 ? -3.582 5.609 -8.219 1 84.75 92 ASN B CA 1
ATOM 4065 C C . ASN B 1 92 ? -2.846 6.473 -7.203 1 84.75 92 ASN B C 1
ATOM 4067 O O . ASN B 1 92 ? -2.977 7.699 -7.215 1 84.75 92 ASN B O 1
ATOM 4071 N N . THR B 1 93 ? -2.092 5.875 -6.254 1 90.38 93 THR B N 1
ATOM 4072 C CA . THR B 1 93 ? -1.468 6.652 -5.191 1 90.38 93 THR B CA 1
ATOM 4073 C C . THR B 1 93 ? 0.042 6.738 -5.398 1 90.38 93 THR B C 1
ATOM 4075 O O . THR B 1 93 ? 0.726 7.5 -4.715 1 90.38 93 THR B O 1
ATOM 4078 N N . PHE B 1 94 ? 0.577 6.012 -6.328 1 91.12 94 PHE B N 1
ATOM 4079 C CA . PHE B 1 94 ? 1.99 6.168 -6.648 1 91.12 94 PHE B CA 1
ATOM 4080 C C . PHE B 1 94 ? 2.238 7.492 -7.367 1 91.12 94 PHE B C 1
ATOM 4082 O O . PHE B 1 94 ? 1.73 7.711 -8.469 1 91.12 94 PHE B O 1
ATOM 4089 N N . ALA B 1 95 ? 3.092 8.367 -6.707 1 93.19 95 ALA B N 1
ATOM 4090 C CA . ALA B 1 95 ? 3.227 9.711 -7.254 1 93.19 95 ALA B CA 1
ATOM 4091 C C . ALA B 1 95 ? 4.5 10.383 -6.75 1 93.19 95 ALA B C 1
ATOM 4093 O O . ALA B 1 95 ? 5.234 9.805 -5.941 1 93.19 95 ALA B O 1
ATOM 4094 N N . VAL B 1 96 ? 4.73 11.547 -7.371 1 96 96 VAL B N 1
ATOM 4095 C CA . VAL B 1 96 ? 5.773 12.438 -6.863 1 96 96 VAL B CA 1
ATOM 4096 C C . VAL B 1 96 ? 5.238 13.227 -5.676 1 96 96 VAL B C 1
ATOM 4098 O O . VAL B 1 96 ? 4.258 13.961 -5.801 1 96 96 VAL B O 1
ATOM 4101 N N . PHE B 1 97 ? 5.891 13.078 -4.547 1 97.69 97 PHE B N 1
ATOM 4102 C CA . PHE B 1 97 ? 5.496 13.852 -3.373 1 97.69 97 PHE B CA 1
ATOM 4103 C C . PHE B 1 97 ? 6.18 15.211 -3.361 1 97.69 97 PHE B C 1
ATOM 4105 O O . PHE B 1 97 ? 5.535 16.234 -3.1 1 97.69 97 PHE B O 1
ATOM 4112 N N . GLU B 1 98 ? 7.492 15.164 -3.584 1 98.69 98 GLU B N 1
ATOM 4113 C CA . GLU B 1 98 ? 8.242 16.406 -3.732 1 98.69 98 GLU B CA 1
ATOM 4114 C C . GLU B 1 98 ? 9.148 16.359 -4.957 1 98.69 98 GLU B C 1
ATOM 4116 O O . GLU B 1 98 ? 9.688 15.312 -5.297 1 98.69 98 GLU B O 1
ATOM 4121 N N . ALA B 1 99 ? 9.312 17.391 -5.594 1 98.81 99 ALA B N 1
ATOM 4122 C CA . ALA B 1 99 ? 10.289 17.688 -6.633 1 98.81 99 ALA B CA 1
ATOM 4123 C C . ALA B 1 99 ? 10.609 19.188 -6.68 1 98.81 99 ALA B C 1
ATOM 4125 O O . ALA B 1 99 ? 9.805 19.984 -7.172 1 98.81 99 ALA B O 1
ATOM 4126 N N . TRP B 1 100 ? 11.82 19.562 -6.184 1 98.75 100 TRP B N 1
ATOM 4127 C CA . TRP B 1 100 ? 12.125 20.984 -6.094 1 98.75 100 TRP B CA 1
ATOM 4128 C C . TRP B 1 100 ? 13.633 21.219 -6.16 1 98.75 100 TRP B C 1
ATOM 4130 O O . TRP B 1 100 ? 14.422 20.281 -5.992 1 98.75 100 TRP B O 1
ATOM 4140 N N . ALA B 1 101 ? 13.938 22.391 -6.512 1 98.69 101 ALA B N 1
ATOM 4141 C CA . ALA B 1 101 ? 15.305 22.906 -6.469 1 98.69 101 ALA B CA 1
ATOM 4142 C C . ALA B 1 101 ? 15.398 24.172 -5.629 1 98.69 101 ALA B C 1
ATOM 4144 O O . ALA B 1 101 ? 14.516 25.031 -5.688 1 98.69 101 ALA B O 1
ATOM 4145 N N . ASP B 1 102 ? 16.375 24.203 -4.746 1 98.56 102 ASP B N 1
ATOM 4146 C CA . ASP B 1 102 ? 16.734 25.391 -3.984 1 98.56 102 ASP B CA 1
ATOM 4147 C C . ASP B 1 102 ? 18.031 26 -4.508 1 98.56 102 ASP B C 1
ATOM 4149 O O . ASP B 1 102 ? 19.125 25.484 -4.25 1 98.56 102 ASP B O 1
ATOM 4153 N N . ILE B 1 103 ? 17.891 27.156 -5.207 1 98.56 103 ILE B N 1
ATOM 4154 C CA . ILE B 1 103 ? 19 27.766 -5.93 1 98.56 103 ILE B CA 1
ATOM 4155 C C . ILE B 1 103 ? 19.641 28.844 -5.062 1 98.56 103 ILE B C 1
ATOM 4157 O O . ILE B 1 103 ? 18.969 29.734 -4.562 1 98.56 103 ILE B O 1
ATOM 4161 N N . ASN B 1 104 ? 20.953 28.766 -4.938 1 97.88 104 ASN B N 1
ATOM 4162 C CA . ASN B 1 104 ? 21.703 29.781 -4.23 1 97.88 104 ASN B CA 1
ATOM 4163 C C . ASN B 1 104 ? 21.891 31.031 -5.09 1 97.88 104 ASN B C 1
ATOM 4165 O O . ASN B 1 104 ? 22.594 31 -6.105 1 97.88 104 ASN B O 1
ATOM 4169 N N . LEU B 1 105 ? 21.359 32.125 -4.59 1 97.94 105 LEU B N 1
ATOM 4170 C CA . LEU B 1 105 ? 21.438 33.344 -5.367 1 97.94 105 LEU B CA 1
ATOM 4171 C C . LEU B 1 105 ? 22.562 34.25 -4.867 1 97.94 105 LEU B C 1
ATOM 4173 O O . LEU B 1 105 ? 22.859 35.281 -5.469 1 97.94 105 LEU B O 1
ATOM 4177 N N . GLY B 1 106 ? 23.172 33.875 -3.752 1 96.56 106 GLY B N 1
ATOM 4178 C CA . GLY B 1 106 ? 24.203 34.688 -3.133 1 96.56 106 GLY B CA 1
ATOM 4179 C C . GLY B 1 106 ? 23.656 35.75 -2.176 1 96.56 106 GLY B C 1
ATOM 4180 O O . GLY B 1 106 ? 22.453 35.969 -2.135 1 96.56 106 GLY B O 1
ATOM 4181 N N . SER B 1 107 ? 24.516 36.25 -1.304 1 96.44 107 SER B N 1
ATOM 4182 C CA . SER B 1 107 ? 24.203 37.344 -0.385 1 96.44 107 SER B CA 1
ATOM 4183 C C . SER B 1 107 ? 23.047 36.969 0.54 1 96.44 107 SER B C 1
ATOM 4185 O O . SER B 1 107 ? 22.125 37.781 0.755 1 96.44 107 SER B O 1
ATOM 4187 N N . ASN B 1 108 ? 23.031 35.75 0.962 1 97.31 108 ASN B N 1
ATOM 4188 C CA . ASN B 1 108 ? 22.094 35.25 1.952 1 97.31 108 ASN B CA 1
ATOM 4189 C C . ASN B 1 108 ? 20.719 35 1.341 1 97.31 108 ASN B C 1
ATOM 4191 O O . ASN B 1 108 ? 19.734 34.781 2.062 1 97.31 108 ASN B O 1
ATOM 4195 N N . PHE B 1 109 ? 20.656 35.062 -0.011 1 98.12 109 PHE B N 1
ATOM 4196 C CA . PHE B 1 109 ? 19.391 34.812 -0.696 1 98.12 109 PHE B CA 1
ATOM 4197 C C . PHE B 1 109 ? 19.406 33.469 -1.373 1 98.12 109 PHE B C 1
ATOM 4199 O O . PHE B 1 109 ? 20.422 33.031 -1.899 1 98.12 109 PHE B O 1
ATOM 4206 N N . SER B 1 110 ? 18.281 32.781 -1.368 1 98.31 110 SER B N 1
ATOM 4207 C CA . SER B 1 110 ? 18.047 31.609 -2.197 1 98.31 110 SER B CA 1
ATOM 4208 C C . SER B 1 110 ? 16.625 31.594 -2.727 1 98.31 110 SER B C 1
ATOM 4210 O O . SER B 1 110 ? 15.75 32.312 -2.223 1 98.31 110 SER B O 1
ATOM 4212 N N . ALA B 1 111 ? 16.406 30.859 -3.768 1 98.69 111 ALA B N 1
ATOM 4213 C CA . ALA B 1 111 ? 15.086 30.672 -4.367 1 98.69 111 ALA B CA 1
ATOM 4214 C C . ALA B 1 111 ? 14.742 29.188 -4.477 1 98.69 111 ALA B C 1
ATOM 4216 O O . ALA B 1 111 ? 15.453 28.422 -5.145 1 98.69 111 ALA B O 1
ATOM 4217 N N . LYS B 1 112 ? 13.727 28.781 -3.783 1 98.25 112 LYS B N 1
ATOM 4218 C CA . LYS B 1 112 ? 13.258 27.406 -3.838 1 98.25 112 LYS B CA 1
ATOM 4219 C C . LYS B 1 112 ? 12.023 27.266 -4.719 1 98.25 112 LYS B C 1
ATOM 4221 O O . LYS B 1 112 ? 11.016 27.938 -4.484 1 98.25 112 LYS B O 1
ATOM 4226 N N . LEU B 1 113 ? 12.055 26.344 -5.746 1 98.69 113 LEU B N 1
ATOM 4227 C CA . LEU B 1 113 ? 10.984 26.234 -6.73 1 98.69 113 LEU B CA 1
ATOM 4228 C C . LEU B 1 113 ? 10.586 24.781 -6.926 1 98.69 113 LEU B C 1
ATOM 4230 O O . LEU B 1 113 ? 11.438 23.891 -7.031 1 98.69 113 LEU B O 1
ATOM 4234 N N . GLY B 1 114 ? 9.289 24.562 -6.953 1 98.75 114 GLY B N 1
ATOM 4235 C CA . GLY B 1 114 ? 8.781 23.234 -7.262 1 98.75 114 GLY B CA 1
ATOM 4236 C C . GLY B 1 114 ? 7.777 22.734 -6.246 1 98.75 114 GLY B C 1
ATOM 4237 O O . GLY B 1 114 ? 7.223 23.516 -5.469 1 98.75 114 GLY B O 1
ATOM 4238 N N . ARG B 1 115 ? 7.379 21.516 -6.41 1 98.69 115 ARG B N 1
ATOM 4239 C CA . ARG B 1 115 ? 6.5 20.844 -5.461 1 98.69 115 ARG B CA 1
ATOM 4240 C C . ARG B 1 115 ? 7.223 20.562 -4.148 1 98.69 115 ARG B C 1
ATOM 4242 O O . ARG B 1 115 ? 8.227 19.844 -4.129 1 98.69 115 ARG B O 1
ATOM 4249 N N . GLN B 1 116 ? 6.672 21.047 -3.031 1 98.69 116 GLN B N 1
ATOM 4250 C CA . GLN B 1 116 ? 7.41 21.047 -1.772 1 98.69 116 GLN B CA 1
ATOM 4251 C C . GLN B 1 116 ? 6.469 21.141 -0.578 1 98.69 116 GLN B C 1
ATOM 4253 O O . GLN B 1 116 ? 5.297 21.484 -0.731 1 98.69 116 GLN B O 1
ATOM 4258 N N . THR B 1 117 ? 7.027 20.797 0.593 1 98.38 117 THR B N 1
ATOM 4259 C CA . THR B 1 117 ? 6.285 21.016 1.828 1 98.38 117 THR B CA 1
ATOM 4260 C C . THR B 1 117 ? 6.543 22.422 2.365 1 98.38 117 THR B C 1
ATOM 4262 O O . THR B 1 117 ? 7.625 22.984 2.174 1 98.38 117 THR B O 1
ATOM 4265 N N . LEU B 1 118 ? 5.539 23 2.938 1 98.56 118 LEU B N 1
ATOM 4266 C CA . LEU B 1 118 ? 5.645 24.281 3.639 1 98.56 118 LEU B CA 1
ATOM 4267 C C . LEU B 1 118 ? 5.391 24.109 5.133 1 98.56 118 LEU B C 1
ATOM 4269 O O . LEU B 1 118 ? 4.242 23.969 5.559 1 98.56 118 LEU B O 1
ATOM 4273 N N . ASP B 1 119 ? 6.461 24.125 5.852 1 98.31 119 ASP B N 1
ATOM 4274 C CA . ASP B 1 119 ? 6.395 23.906 7.293 1 98.31 119 ASP B CA 1
ATOM 4275 C C . ASP B 1 119 ? 6.922 25.125 8.055 1 98.31 119 ASP B C 1
ATOM 4277 O O . ASP B 1 119 ? 8.125 25.406 8.047 1 98.31 119 ASP B O 1
ATOM 4281 N N . TYR B 1 120 ? 6.074 25.797 8.703 1 98.5 120 TYR B N 1
ATOM 4282 C CA . TYR B 1 120 ? 6.457 26.984 9.453 1 98.5 120 TYR B CA 1
ATOM 4283 C C . TYR B 1 120 ? 6 26.891 10.906 1 98.5 120 TYR B C 1
ATOM 4285 O O . TYR B 1 120 ? 4.906 26.375 11.18 1 98.5 120 TYR B O 1
ATOM 4293 N N . ASP B 1 121 ? 6.906 27.25 11.844 1 98.12 121 ASP B N 1
ATOM 4294 C CA . ASP B 1 121 ? 6.625 27.312 13.281 1 98.12 121 ASP B CA 1
ATOM 4295 C C . ASP B 1 121 ? 6.109 25.984 13.797 1 98.12 121 ASP B C 1
ATOM 4297 O O . ASP B 1 121 ? 6.746 24.938 13.609 1 98.12 121 ASP B O 1
ATOM 4301 N N . ASP B 1 122 ? 4.973 26 14.562 1 98.06 122 ASP B N 1
ATOM 4302 C CA . ASP B 1 122 ? 4.449 24.734 15.102 1 98.06 122 ASP B CA 1
ATOM 4303 C C . ASP B 1 122 ? 3.473 24.094 14.125 1 98.06 122 ASP B C 1
ATOM 4305 O O . ASP B 1 122 ? 2.756 23.156 14.492 1 98.06 122 ASP B O 1
ATOM 4309 N N . GLN B 1 123 ? 3.375 24.641 12.898 1 98.25 123 GLN B N 1
ATOM 4310 C CA . GLN B 1 123 ? 2.576 24.141 11.789 1 98.25 123 GLN B CA 1
ATOM 4311 C C . GLN B 1 123 ? 1.085 24.281 12.078 1 98.25 123 GLN B C 1
ATOM 4313 O O . GLN B 1 123 ? 0.278 23.469 11.617 1 98.25 123 GLN B O 1
ATOM 4318 N N . ARG B 1 124 ? 0.695 25.219 12.828 1 98.38 124 ARG B N 1
ATOM 4319 C CA . ARG B 1 124 ? -0.723 25.422 13.102 1 98.38 124 ARG B CA 1
ATOM 4320 C C . ARG B 1 124 ? -1.453 25.938 11.867 1 98.38 124 ARG B C 1
ATOM 4322 O O . ARG B 1 124 ? -2.639 25.656 11.68 1 98.38 124 ARG B O 1
ATOM 4329 N N . ILE B 1 125 ? -0.703 26.734 11.031 1 98.25 125 ILE B N 1
ATOM 4330 C CA . ILE B 1 125 ? -1.331 27.328 9.859 1 98.25 125 ILE B CA 1
ATOM 4331 C C . ILE B 1 125 ? -0.786 26.672 8.594 1 98.25 125 ILE B C 1
ATOM 4333 O O . ILE B 1 125 ? -1.539 26.391 7.656 1 98.25 125 ILE B O 1
ATOM 4337 N N . MET B 1 126 ? 0.506 26.5 8.531 1 98.06 126 MET B N 1
ATOM 4338 C CA . MET B 1 126 ? 1.172 25.859 7.402 1 98.06 126 MET B CA 1
ATOM 4339 C C . MET B 1 126 ? 1.989 24.656 7.859 1 98.06 126 MET B C 1
ATOM 4341 O O . MET B 1 126 ? 3.033 24.812 8.492 1 98.06 126 MET B O 1
ATOM 4345 N N . GLY B 1 127 ? 1.544 23.5 7.445 1 98.19 127 GLY B N 1
ATOM 4346 C CA . GLY B 1 127 ? 2.217 22.25 7.809 1 98.19 127 GLY B CA 1
ATOM 4347 C C . GLY B 1 127 ? 2.02 21.141 6.793 1 98.19 127 GLY B C 1
ATOM 4348 O O . GLY B 1 127 ? 1.045 21.156 6.039 1 98.19 127 GLY B O 1
ATOM 4349 N N . SER B 1 128 ? 2.891 20.172 6.836 1 97.44 128 SER B N 1
ATOM 4350 C CA . SER B 1 128 ? 2.893 19.125 5.828 1 97.44 128 SER B CA 1
ATOM 4351 C C . SER B 1 128 ? 2.02 17.938 6.254 1 97.44 128 SER B C 1
ATOM 4353 O O . SER B 1 128 ? 1.755 17.031 5.457 1 97.44 128 SER B O 1
ATOM 4355 N N . VAL B 1 129 ? 1.53 17.953 7.469 1 96.56 129 VAL B N 1
ATOM 4356 C CA . VAL B 1 129 ? 0.66 16.875 7.957 1 96.56 129 VAL B CA 1
ATOM 4357 C C . VAL B 1 129 ? 1.358 15.531 7.801 1 96.56 129 VAL B C 1
ATOM 4359 O O . VAL B 1 129 ? 0.806 14.602 7.207 1 96.56 129 VAL B O 1
ATOM 4362 N N . GLY B 1 130 ? 2.518 15.398 8.383 1 95.75 130 GLY B N 1
ATOM 4363 C CA . GLY B 1 130 ? 3.311 14.18 8.281 1 95.75 130 GLY B CA 1
ATOM 4364 C C . GLY B 1 130 ? 2.611 12.961 8.867 1 95.75 130 GLY B C 1
ATOM 4365 O O . GLY B 1 130 ? 2.967 11.828 8.547 1 95.75 130 GLY B O 1
ATOM 4366 N N . TRP B 1 131 ? 1.562 13.188 9.656 1 96.19 131 TRP B N 1
ATOM 4367 C CA . TRP B 1 131 ? 0.811 12.102 10.273 1 96.19 131 TRP B CA 1
ATOM 4368 C C . TRP B 1 131 ? 0.041 11.305 9.227 1 96.19 131 TRP B C 1
ATOM 4370 O O . TRP B 1 131 ? 0.054 10.07 9.25 1 96.19 131 TRP B O 1
ATOM 4380 N N . THR B 1 132 ? -0.704 12.023 8.359 1 95.69 132 THR B N 1
ATOM 4381 C CA . THR B 1 132 ? -1.467 11.336 7.324 1 95.69 132 THR B CA 1
ATOM 4382 C C . THR B 1 132 ? -0.533 10.664 6.316 1 95.69 132 THR B C 1
ATOM 4384 O O . THR B 1 132 ? 0.551 11.18 6.031 1 95.69 132 THR B O 1
ATOM 4387 N N . GLN B 1 133 ? -0.92 9.57 5.762 1 96.12 133 GLN B N 1
ATOM 4388 C CA . GLN B 1 133 ? -0.028 8.781 4.922 1 96.12 133 GLN B CA 1
ATOM 4389 C C . GLN B 1 133 ? 0.425 9.57 3.697 1 96.12 133 GLN B C 1
ATOM 4391 O O . GLN B 1 133 ? 1.599 9.523 3.322 1 96.12 133 GLN B O 1
ATOM 4396 N N . GLN B 1 134 ? -0.437 10.266 3.102 1 94.81 134 GLN B N 1
ATOM 4397 C CA . GLN B 1 134 ? -0.086 10.945 1.861 1 94.81 134 GLN B CA 1
ATOM 4398 C C . GLN B 1 134 ? 0.622 12.266 2.141 1 94.81 134 GLN B C 1
ATOM 4400 O O . GLN B 1 134 ? 1.326 12.797 1.278 1 94.81 134 GLN B O 1
ATOM 4405 N N . ALA B 1 135 ? 0.335 12.883 3.373 1 96.44 135 ALA B N 1
ATOM 4406 C CA . ALA B 1 135 ? 0.884 14.188 3.734 1 96.44 135 ALA B CA 1
ATOM 4407 C C . ALA B 1 135 ? 0.42 15.273 2.76 1 96.44 135 ALA B C 1
ATOM 4409 O O . ALA B 1 135 ? -0.621 15.125 2.115 1 96.44 135 ALA B O 1
ATOM 4410 N N . ARG B 1 136 ? 1.009 16.531 2.945 1 97 136 ARG B N 1
ATOM 4411 C CA . ARG B 1 136 ? 0.613 17.672 2.115 1 97 136 ARG B CA 1
ATOM 4412 C C . ARG B 1 136 ? 1.825 18.297 1.442 1 97 136 ARG B C 1
ATOM 4414 O O . ARG B 1 136 ? 2.881 18.453 2.062 1 97 136 ARG B O 1
ATOM 4421 N N . ASN B 1 137 ? 1.645 18.578 0.179 1 97.69 137 ASN B N 1
ATOM 4422 C CA . ASN B 1 137 ? 2.631 19.375 -0.546 1 97.69 137 ASN B CA 1
ATOM 4423 C C . ASN B 1 137 ? 1.982 20.562 -1.271 1 97.69 137 ASN B C 1
ATOM 4425 O O . ASN B 1 137 ? 0.755 20.656 -1.312 1 97.69 137 ASN B O 1
ATOM 4429 N N . HIS B 1 138 ? 2.752 21.531 -1.663 1 98.31 138 HIS B N 1
ATOM 4430 C CA . HIS B 1 138 ? 2.395 22.688 -2.457 1 98.31 138 HIS B CA 1
ATOM 4431 C C . HIS B 1 138 ? 3.336 22.859 -3.643 1 98.31 138 HIS B C 1
ATOM 4433 O O . HIS B 1 138 ? 4.512 22.5 -3.566 1 98.31 138 HIS B O 1
ATOM 4439 N N . ASP B 1 139 ? 2.82 23.312 -4.773 1 98.31 139 ASP B N 1
ATOM 4440 C CA . ASP B 1 139 ? 3.65 23.828 -5.859 1 98.31 139 ASP B CA 1
ATOM 4441 C C . ASP B 1 139 ? 3.844 25.328 -5.746 1 98.31 139 ASP B C 1
ATOM 4443 O O . ASP B 1 139 ? 2.889 26.094 -5.895 1 98.31 139 ASP B O 1
ATOM 4447 N N . ALA B 1 140 ? 5.137 25.75 -5.449 1 98.69 140 ALA B N 1
ATOM 4448 C CA . ALA B 1 140 ? 5.348 27.172 -5.125 1 98.69 140 ALA B CA 1
ATOM 4449 C C . ALA B 1 140 ? 6.77 27.594 -5.461 1 98.69 140 ALA B C 1
ATOM 4451 O O . ALA B 1 140 ? 7.652 26.75 -5.648 1 98.69 140 ALA B O 1
ATOM 4452 N N . ALA B 1 141 ? 6.902 28.922 -5.668 1 98.81 141 ALA B N 1
ATOM 4453 C CA . ALA B 1 141 ? 8.195 29.609 -5.688 1 98.81 141 ALA B CA 1
ATOM 4454 C C . ALA B 1 141 ? 8.406 30.438 -4.422 1 98.81 141 ALA B C 1
ATOM 4456 O O . ALA B 1 141 ? 7.555 31.25 -4.062 1 98.81 141 ALA B O 1
ATOM 4457 N N . ILE B 1 142 ? 9.523 30.203 -3.701 1 98.88 142 ILE B N 1
ATOM 4458 C CA . ILE B 1 142 ? 9.797 30.906 -2.451 1 98.88 142 ILE B CA 1
ATOM 4459 C C . ILE B 1 142 ? 11.133 31.641 -2.553 1 98.88 142 ILE B C 1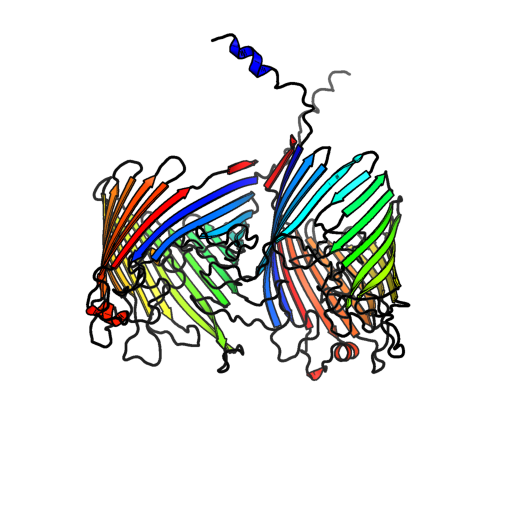
ATOM 4461 O O . ILE B 1 142 ? 12.172 31.031 -2.797 1 98.88 142 ILE B O 1
ATOM 4465 N N . LEU B 1 143 ? 11.109 32.906 -2.455 1 98.81 143 LEU B N 1
ATOM 4466 C CA . LEU B 1 143 ? 12.328 33.688 -2.25 1 98.81 143 LEU B CA 1
ATOM 4467 C C . LEU B 1 143 ? 12.68 33.781 -0.77 1 98.81 143 LEU B C 1
ATOM 4469 O O . LEU B 1 143 ? 11.891 34.281 0.038 1 98.81 143 LEU B O 1
ATOM 4473 N N . LYS B 1 144 ? 13.859 33.375 -0.456 1 98.69 144 LYS B N 1
ATOM 4474 C CA . LYS B 1 144 ? 14.266 33.25 0.941 1 98.69 144 LYS B CA 1
ATOM 4475 C C . LYS B 1 144 ? 15.453 34.156 1.247 1 98.69 144 LYS B C 1
ATOM 4477 O O . LYS B 1 144 ? 16.359 34.281 0.425 1 98.69 144 LYS B O 1
ATOM 4482 N N . TYR B 1 145 ? 15.406 34.781 2.338 1 98.62 145 TYR B N 1
ATOM 4483 C CA . TYR B 1 145 ? 16.531 35.5 2.908 1 98.62 145 TYR B CA 1
ATOM 4484 C C . TYR B 1 145 ? 16.828 35.031 4.324 1 98.62 145 TYR B C 1
ATOM 4486 O O . TYR B 1 145 ? 15.922 34.938 5.156 1 98.62 145 TYR B O 1
ATOM 4494 N N . ALA B 1 146 ? 18.094 34.719 4.605 1 97.38 146 ALA B N 1
ATOM 4495 C CA . ALA B 1 146 ? 18.5 34.281 5.945 1 97.38 146 ALA B CA 1
ATOM 4496 C C . ALA B 1 146 ? 19.844 34.906 6.324 1 97.38 146 ALA B C 1
ATOM 4498 O O . ALA B 1 146 ? 20.812 34.812 5.574 1 97.38 146 ALA B O 1
ATOM 4499 N N . LYS B 1 147 ? 19.906 35.5 7.426 1 96.75 147 LYS B N 1
ATOM 4500 C CA . LYS B 1 147 ? 21.125 36.062 7.969 1 96.75 147 LYS B CA 1
ATOM 4501 C C . LYS B 1 147 ? 21.141 36 9.492 1 96.75 147 LYS B C 1
ATOM 4503 O O . LYS B 1 147 ? 20.312 36.656 10.148 1 96.75 147 LYS B O 1
ATOM 4508 N N . GLU B 1 148 ? 22.062 35.281 10.016 1 95 148 GLU B N 1
ATOM 4509 C CA . GLU B 1 148 ? 22.188 35.125 11.461 1 95 148 GLU B CA 1
ATOM 4510 C C . GLU B 1 148 ? 20.906 34.531 12.055 1 95 148 GLU B C 1
ATOM 4512 O O . GLU B 1 148 ? 20.469 33.438 11.656 1 95 148 GLU B O 1
ATOM 4517 N N . SER B 1 149 ? 20.203 35.406 12.828 1 96.31 149 SER B N 1
ATOM 4518 C CA . SER B 1 149 ? 19.047 34.906 13.539 1 96.31 149 SER B CA 1
ATOM 4519 C C . SER B 1 149 ? 17.75 35.25 12.82 1 96.31 149 SER B C 1
ATOM 4521 O O . SER B 1 149 ? 16.656 34.906 13.273 1 96.31 149 SER B O 1
ATOM 4523 N N . PHE B 1 150 ? 17.828 35.938 11.758 1 97.75 150 PHE B N 1
ATOM 4524 C CA . PHE B 1 150 ? 16.656 36.469 11.055 1 97.75 150 PHE B CA 1
ATOM 4525 C C . PHE B 1 150 ? 16.406 35.656 9.789 1 97.75 150 PHE B C 1
ATOM 4527 O O . PHE B 1 150 ? 17.344 35.281 9.078 1 97.75 150 PHE B O 1
ATOM 4534 N N . GLN B 1 151 ? 15.156 35.406 9.539 1 98.25 151 GLN B N 1
ATOM 4535 C CA . GLN B 1 151 ? 14.711 34.719 8.336 1 98.25 151 GLN B CA 1
ATOM 4536 C C . GLN B 1 151 ? 13.508 35.406 7.711 1 98.25 151 GLN B C 1
ATOM 4538 O O . GLN B 1 151 ? 12.625 35.906 8.422 1 98.25 151 GLN B O 1
ATOM 4543 N N . LEU B 1 152 ? 13.461 35.469 6.406 1 98.69 152 LEU B N 1
ATOM 4544 C CA . LEU B 1 152 ? 12.359 36.031 5.629 1 98.69 152 LEU B CA 1
ATOM 4545 C C . LEU B 1 152 ? 12.062 35.156 4.41 1 98.69 152 LEU B C 1
ATOM 4547 O O . LEU B 1 152 ? 12.969 34.812 3.646 1 98.69 152 LEU B O 1
ATOM 4551 N N . ASP B 1 153 ? 10.828 34.719 4.234 1 98.88 153 ASP B N 1
ATOM 4552 C CA . ASP B 1 153 ? 10.383 33.969 3.076 1 98.88 153 ASP B CA 1
ATOM 4553 C C . ASP B 1 153 ? 9.211 34.656 2.383 1 98.88 153 ASP B C 1
ATOM 4555 O O . ASP B 1 153 ? 8.195 34.938 3.02 1 98.88 153 ASP B O 1
ATOM 4559 N N . LEU B 1 154 ? 9.375 34.906 1.166 1 98.88 154 LEU B N 1
ATOM 4560 C CA . LEU B 1 154 ? 8.281 35.312 0.296 1 98.88 154 LEU B CA 1
ATOM 4561 C C . LEU B 1 154 ? 7.859 34.188 -0.636 1 98.88 154 LEU B C 1
ATOM 4563 O O . LEU B 1 154 ? 8.625 33.781 -1.511 1 98.88 154 LEU B O 1
ATOM 4567 N N . GLY B 1 155 ? 6.645 33.719 -0.445 1 98.81 155 GLY B N 1
ATOM 4568 C CA . GLY B 1 155 ? 6.176 32.594 -1.236 1 98.81 155 GLY B CA 1
ATOM 4569 C C . GLY B 1 155 ? 5.051 32.969 -2.189 1 98.81 155 GLY B C 1
ATOM 4570 O O . GLY B 1 155 ? 4.172 33.75 -1.844 1 98.81 155 GLY B O 1
ATOM 4571 N N . LEU B 1 156 ? 5.086 32.344 -3.393 1 98.81 156 LEU B N 1
ATOM 4572 C CA . LEU B 1 156 ? 4.07 32.531 -4.426 1 98.81 156 LEU B CA 1
ATOM 4573 C C . LEU B 1 156 ? 3.676 31.172 -5.02 1 98.81 156 LEU B C 1
ATOM 4575 O O . LEU B 1 156 ? 4.539 30.344 -5.328 1 98.81 156 LEU B O 1
ATOM 4579 N N . ALA B 1 157 ? 2.367 30.969 -5.105 1 98.69 157 ALA B N 1
ATOM 4580 C CA . ALA B 1 157 ? 1.863 29.75 -5.727 1 98.69 157 ALA B CA 1
ATOM 4581 C C . ALA B 1 157 ? 0.712 30.062 -6.684 1 98.69 157 ALA B C 1
ATOM 4583 O O . ALA B 1 157 ? 0.008 31.062 -6.516 1 98.69 157 ALA B O 1
ATOM 4584 N N . TYR B 1 158 ? 0.557 29.188 -7.699 1 97.75 158 TYR B N 1
ATOM 4585 C CA . TYR B 1 158 ? -0.481 29.281 -8.719 1 97.75 158 TYR B CA 1
ATOM 4586 C C . TYR B 1 158 ? -0.928 27.891 -9.172 1 97.75 158 TYR B C 1
ATOM 4588 O O . TYR B 1 158 ? -0.113 27.094 -9.633 1 97.75 158 TYR B O 1
ATOM 4596 N N . SER B 1 159 ? -2.25 27.656 -9.055 1 96.62 159 SER B N 1
ATOM 4597 C CA . SER B 1 159 ? -2.758 26.312 -9.32 1 96.62 159 SER B CA 1
ATOM 4598 C C . SER B 1 159 ? -3.633 26.281 -10.57 1 96.62 159 SER B C 1
ATOM 4600 O O . SER B 1 159 ? -4.398 27.219 -10.812 1 96.62 159 SER B O 1
ATOM 4602 N N . GLN B 1 160 ? -3.5 25.188 -11.352 1 94.5 160 GLN B N 1
ATOM 4603 C CA . GLN B 1 160 ? -4.348 24.844 -12.492 1 94.5 160 GLN B CA 1
ATOM 4604 C C . GLN B 1 160 ? -4.742 23.359 -12.445 1 94.5 160 GLN B C 1
ATOM 4606 O O . GLN B 1 160 ? -4.062 22.547 -11.82 1 94.5 160 GLN B O 1
ATOM 4611 N N . ASP B 1 161 ? -5.93 23.031 -13.062 1 91.69 161 ASP B N 1
ATOM 4612 C CA . ASP B 1 161 ? -6.414 21.656 -12.984 1 91.69 161 ASP B CA 1
ATOM 4613 C C . ASP B 1 161 ? -6.859 21.141 -14.352 1 91.69 161 ASP B C 1
ATOM 4615 O O . ASP B 1 161 ? -7.664 20.219 -14.445 1 91.69 161 ASP B O 1
ATOM 4619 N N . TYR B 1 162 ? -6.438 21.891 -15.344 1 85.5 162 TYR B N 1
ATOM 4620 C CA . TYR B 1 162 ? -6.852 21.406 -16.656 1 85.5 162 TYR B CA 1
ATOM 4621 C C . TYR B 1 162 ? -6.312 20 -16.922 1 85.5 162 TYR B C 1
ATOM 4623 O O . TYR B 1 162 ? -5.266 19.625 -16.391 1 85.5 162 TYR B O 1
ATOM 4631 N N . ASP B 1 163 ? -7.18 19.156 -17.547 1 78.38 163 ASP B N 1
ATOM 4632 C CA . ASP B 1 163 ? -6.805 17.797 -17.938 1 78.38 163 ASP B CA 1
ATOM 4633 C C . ASP B 1 163 ? -6.273 17.766 -19.359 1 78.38 163 ASP B C 1
ATOM 4635 O O . ASP B 1 163 ? -6.898 17.188 -20.25 1 78.38 163 ASP B O 1
ATOM 4639 N N . ASN B 1 164 ? -5.301 18.578 -19.594 1 75.25 164 ASN B N 1
ATOM 4640 C CA . ASN B 1 164 ? -4.559 18.562 -20.859 1 75.25 164 ASN B CA 1
ATOM 4641 C C . ASN B 1 164 ? -3.205 17.875 -20.703 1 75.25 164 ASN B C 1
ATOM 4643 O O . ASN B 1 164 ? -2.33 18.375 -19.984 1 75.25 164 ASN B O 1
ATOM 4647 N N . PRO B 1 165 ? -3.166 16.781 -21.281 1 68.94 165 PRO B N 1
ATOM 4648 C CA . PRO B 1 165 ? -1.976 15.969 -21.016 1 68.94 165 PRO B CA 1
ATOM 4649 C C . PRO B 1 165 ? -0.682 16.672 -21.422 1 68.94 165 PRO B C 1
ATOM 4651 O O . PRO B 1 165 ? 0.398 16.297 -20.953 1 68.94 165 PRO B O 1
ATOM 4654 N N . SER B 1 166 ? -0.772 17.766 -22.297 1 76.38 166 SER B N 1
ATOM 4655 C CA . SER B 1 166 ? 0.448 18.469 -22.703 1 76.38 166 SER B CA 1
ATOM 4656 C C . SER B 1 166 ? 0.969 19.359 -21.578 1 76.38 166 SER B C 1
ATOM 4658 O O . SER B 1 166 ? 2.109 19.812 -21.625 1 76.38 166 SER B O 1
ATOM 4660 N N . GLY B 1 167 ? 0.122 19.578 -20.578 1 82.25 167 GLY B N 1
ATOM 4661 C CA . GLY B 1 167 ? 0.533 20.375 -19.438 1 82.25 167 GLY B CA 1
ATOM 4662 C C . GLY B 1 167 ? 0.165 21.844 -19.578 1 82.25 167 GLY B C 1
ATOM 4663 O O . GLY B 1 167 ? 0.445 22.641 -18.688 1 82.25 167 GLY B O 1
ATOM 4664 N N . PHE B 1 168 ? -0.422 22.266 -20.75 1 88.44 168 PHE B N 1
ATOM 4665 C CA . PHE B 1 168 ? -0.811 23.656 -20.969 1 88.44 168 PHE B CA 1
ATOM 4666 C C . PHE B 1 168 ? -2.143 23.734 -21.719 1 88.44 168 PHE B C 1
ATOM 4668 O O . PHE B 1 168 ? -2.545 22.781 -22.375 1 88.44 168 PHE B O 1
ATOM 4675 N N . GLN B 1 169 ? -2.861 24.844 -21.484 1 89.5 169 GLN B N 1
ATOM 4676 C CA . GLN B 1 169 ? -4.027 25.172 -22.297 1 89.5 169 GLN B CA 1
ATOM 4677 C C . GLN B 1 169 ? -3.904 26.578 -22.906 1 89.5 169 GLN B C 1
ATOM 4679 O O . GLN B 1 169 ? -3.316 27.469 -22.281 1 89.5 169 GLN B O 1
ATOM 4684 N N . SER B 1 170 ? -4.438 26.594 -24.047 1 89.69 170 SER B N 1
ATOM 4685 C CA . SER B 1 170 ? -4.234 27.828 -24.812 1 89.69 170 SER B CA 1
ATOM 4686 C C . SER B 1 170 ? -5.266 28.891 -24.438 1 89.69 170 SER B C 1
ATOM 4688 O O . SER B 1 170 ? -5.098 30.062 -24.75 1 89.69 170 SER B O 1
ATOM 4690 N N . VAL B 1 171 ? -6.344 28.422 -23.875 1 91 171 VAL B N 1
ATOM 4691 C CA . VAL B 1 171 ? -7.41 29.375 -23.547 1 91 171 VAL B CA 1
ATOM 4692 C C . VAL B 1 171 ? -7.867 29.172 -22.109 1 91 171 VAL B C 1
ATOM 4694 O O . VAL B 1 171 ? -8.078 28.047 -21.672 1 91 171 VAL B O 1
ATOM 4697 N N . GLY B 1 172 ? -7.918 30.312 -21.422 1 90.94 172 GLY B N 1
ATOM 4698 C CA . GLY B 1 172 ? -8.484 30.281 -20.078 1 90.94 172 GLY B CA 1
ATOM 4699 C C . GLY B 1 172 ? -7.48 29.891 -19.016 1 90.94 172 GLY B C 1
ATOM 4700 O O . GLY B 1 172 ? -6.371 29.453 -19.328 1 90.94 172 GLY B O 1
ATOM 4701 N N . ASN B 1 173 ? -7.855 30.125 -17.766 1 93.5 173 ASN B N 1
ATOM 4702 C CA . ASN B 1 173 ? -7.043 29.766 -16.609 1 93.5 173 ASN B CA 1
ATOM 4703 C C . ASN B 1 173 ? -7.906 29.516 -15.375 1 93.5 173 ASN B C 1
ATOM 4705 O O . ASN B 1 173 ? -7.484 29.781 -14.25 1 93.5 173 ASN B O 1
ATOM 4709 N N . ALA B 1 174 ? -9.188 29.016 -15.648 1 93.75 174 ALA B N 1
ATOM 4710 C CA . ALA B 1 174 ? -10.07 28.688 -14.539 1 93.75 174 ALA B CA 1
ATOM 4711 C C . ALA B 1 174 ? -9.516 27.531 -13.711 1 93.75 174 ALA B C 1
ATOM 4713 O O . ALA B 1 174 ? -8.938 26.594 -14.25 1 93.75 174 ALA B O 1
ATOM 4714 N N . TYR B 1 175 ? -9.609 27.688 -12.469 1 95.12 175 TYR B N 1
ATOM 4715 C CA . TYR B 1 175 ? -9.266 26.609 -11.531 1 95.12 175 TYR B CA 1
ATOM 4716 C C . TYR B 1 175 ? -10.516 26.047 -10.867 1 95.12 175 TYR B C 1
ATOM 4718 O O . TYR B 1 175 ? -11.078 26.656 -9.961 1 95.12 175 TYR B O 1
ATOM 4726 N N . ASN B 1 176 ? -10.867 24.766 -11.172 1 92.62 176 ASN B N 1
ATOM 4727 C CA . ASN B 1 176 ? -12.172 24.234 -10.797 1 92.62 176 ASN B CA 1
ATOM 4728 C C . ASN B 1 176 ? -12.078 23.391 -9.531 1 92.62 176 ASN B C 1
ATOM 4730 O O . ASN B 1 176 ? -13.109 23.031 -8.945 1 92.62 176 ASN B O 1
ATOM 4734 N N . THR B 1 177 ? -10.914 23.031 -9.188 1 91.75 177 THR B N 1
ATOM 4735 C CA . THR B 1 177 ? -10.75 22.188 -8.008 1 91.75 177 THR B CA 1
ATOM 4736 C C . THR B 1 177 ? -11.18 22.922 -6.746 1 91.75 177 THR B C 1
ATOM 4738 O O . THR B 1 177 ? -10.695 24.031 -6.469 1 91.75 177 THR B O 1
ATOM 4741 N N . THR B 1 178 ? -12.078 22.297 -6.066 1 83.94 178 THR B N 1
ATOM 4742 C CA . THR B 1 178 ? -12.562 22.859 -4.809 1 83.94 178 THR B CA 1
ATOM 4743 C C . THR B 1 178 ? -12.336 21.875 -3.658 1 83.94 178 THR B C 1
ATOM 4745 O O . THR B 1 178 ? -11.883 20.75 -3.873 1 83.94 178 THR B O 1
ATOM 4748 N N . GLY B 1 179 ? -12.508 22.375 -2.441 1 83 179 GLY B N 1
ATOM 4749 C CA . GLY B 1 179 ? -12.406 21.516 -1.269 1 83 179 GLY B CA 1
ATOM 4750 C C . GLY B 1 179 ? -11.047 21.609 -0.59 1 83 179 GLY B C 1
ATOM 4751 O O . GLY B 1 179 ? -10.039 21.891 -1.239 1 83 179 GLY B O 1
ATOM 4752 N N . PHE B 1 180 ? -11.031 21.438 0.691 1 86.5 180 PHE B N 1
ATOM 4753 C CA . PHE B 1 180 ? -9.859 21.406 1.56 1 86.5 180 PHE B CA 1
ATOM 4754 C C . PHE B 1 180 ? -8.969 22.609 1.309 1 86.5 180 PHE B C 1
ATOM 4756 O O . PHE B 1 180 ? -7.738 22.484 1.283 1 86.5 180 PHE B O 1
ATOM 4763 N N . PHE B 1 181 ? -9.547 23.672 0.948 1 88.75 181 PHE B N 1
ATOM 4764 C CA . PHE B 1 181 ? -8.945 24.984 0.821 1 88.75 181 PHE B CA 1
ATOM 4765 C C . PHE B 1 181 ? -7.938 25.016 -0.321 1 88.75 181 PHE B C 1
ATOM 4767 O O . PHE B 1 181 ? -6.902 25.688 -0.227 1 88.75 181 PHE B O 1
ATOM 4774 N N . SER B 1 182 ? -8.25 24.188 -1.312 1 94.94 182 SER B N 1
ATOM 4775 C CA . SER B 1 182 ? -7.449 24.281 -2.525 1 94.94 182 SER B CA 1
ATOM 4776 C C . SER B 1 182 ? -7.535 25.672 -3.143 1 94.94 182 SER B C 1
ATOM 4778 O O . SER B 1 182 ? -8.633 26.172 -3.389 1 94.94 182 SER B O 1
ATOM 4780 N N . TYR B 1 183 ? -6.43 26.266 -3.385 1 97.69 183 TYR B N 1
ATOM 4781 C CA . TYR B 1 183 ? -6.379 27.656 -3.836 1 97.69 183 TYR B CA 1
ATOM 4782 C C . TYR B 1 183 ? -5.887 27.734 -5.273 1 97.69 183 TYR B C 1
ATOM 4784 O O . TYR B 1 183 ? -5.062 26.922 -5.707 1 97.69 183 TYR B O 1
ATOM 4792 N N . LYS B 1 184 ? -6.398 28.766 -5.93 1 97.56 184 LYS B N 1
ATOM 4793 C CA . LYS B 1 184 ? -5.836 29.109 -7.227 1 97.56 184 LYS B CA 1
ATOM 4794 C C . LYS B 1 184 ? -4.516 29.859 -7.066 1 97.56 184 LYS B C 1
ATOM 4796 O O . LYS B 1 184 ? -3.549 29.594 -7.785 1 97.56 184 LYS B O 1
ATOM 4801 N N . THR B 1 185 ? -4.527 30.844 -6.16 1 98.06 185 THR B N 1
ATOM 4802 C CA . THR B 1 185 ? -3.318 31.625 -5.883 1 98.06 185 THR B CA 1
ATOM 4803 C C . THR B 1 185 ? -3.004 31.609 -4.391 1 98.06 185 THR B C 1
ATOM 4805 O O . THR B 1 185 ? -3.908 31.5 -3.559 1 98.06 185 THR B O 1
ATOM 4808 N N . MET B 1 186 ? -1.768 31.688 -4.082 1 98.69 186 MET B N 1
ATOM 4809 C CA . MET B 1 186 ? -1.301 31.891 -2.711 1 98.69 186 MET B CA 1
ATOM 4810 C C . MET B 1 186 ? -0.097 32.812 -2.678 1 98.69 186 MET B C 1
ATOM 4812 O O . MET B 1 186 ? 0.826 32.688 -3.482 1 98.69 186 MET B O 1
ATOM 4816 N N . GLN B 1 187 ? -0.146 33.844 -1.896 1 98.75 187 GLN B N 1
ATOM 4817 C CA . GLN B 1 187 ? 0.968 34.719 -1.558 1 98.75 187 GLN B CA 1
ATOM 4818 C C . GLN B 1 187 ? 1.19 34.781 -0.049 1 98.75 187 GLN B C 1
ATOM 4820 O O . GLN B 1 187 ? 0.239 34.938 0.719 1 98.75 187 GLN B O 1
ATOM 4825 N N . TYR B 1 188 ? 2.443 34.625 0.309 1 98.75 188 TYR B N 1
ATOM 4826 C CA . TYR B 1 188 ? 2.641 34.812 1.742 1 98.75 188 TYR B CA 1
ATOM 4827 C C . TYR B 1 188 ? 4.008 35.438 2.031 1 98.75 188 TYR B C 1
ATOM 4829 O O . TYR B 1 188 ? 4.922 35.344 1.21 1 98.75 188 TYR B O 1
ATOM 4837 N N . LEU B 1 189 ? 4.047 36.125 3.086 1 98.88 189 LEU B N 1
ATOM 4838 C CA . LEU B 1 189 ? 5.266 36.656 3.697 1 98.88 189 LEU B CA 1
ATOM 4839 C C . LEU B 1 189 ? 5.434 36.125 5.113 1 98.88 189 LEU B C 1
ATOM 4841 O O . LEU B 1 189 ? 4.52 36.219 5.934 1 98.88 189 LEU B O 1
ATOM 4845 N N . TYR B 1 190 ? 6.516 35.469 5.324 1 98.88 190 TYR B N 1
ATOM 4846 C CA . TYR B 1 190 ? 6.867 34.906 6.625 1 98.88 190 TYR B CA 1
ATOM 4847 C C . TYR B 1 190 ? 8.164 35.5 7.145 1 98.88 190 TYR B C 1
ATOM 4849 O O . TYR B 1 190 ? 9.18 35.5 6.445 1 98.88 190 TYR B O 1
ATOM 4857 N N . LEU B 1 191 ? 8.172 36.062 8.344 1 98.69 191 LEU B N 1
ATOM 4858 C CA . LEU B 1 191 ? 9.336 36.594 9.039 1 98.69 191 LEU B CA 1
ATOM 4859 C C . LEU B 1 191 ? 9.539 35.875 10.375 1 98.69 191 LEU B C 1
ATOM 4861 O O . LEU B 1 191 ? 8.57 35.625 11.102 1 98.69 191 LEU B O 1
ATOM 4865 N N . LYS B 1 192 ? 10.773 35.625 10.688 1 98.69 192 LYS B N 1
ATOM 4866 C CA . LYS B 1 192 ? 11.078 35.062 11.992 1 98.69 192 LYS B CA 1
ATOM 4867 C C . LYS B 1 192 ? 12.383 35.594 12.555 1 98.69 192 LYS B C 1
ATOM 4869 O O . LYS B 1 192 ? 13.352 35.781 11.812 1 98.69 192 LYS B O 1
ATOM 4874 N N . GLU B 1 193 ? 12.375 35.938 13.773 1 98.56 193 GLU B N 1
ATOM 4875 C CA . GLU B 1 193 ? 13.562 36.344 14.523 1 98.56 193 GLU B CA 1
ATOM 4876 C C . GLU B 1 193 ? 13.773 35.438 15.734 1 98.56 193 GLU B C 1
ATOM 4878 O O . GLU B 1 193 ? 12.828 35.094 16.438 1 98.56 193 GLU B O 1
ATOM 4883 N N . ASN B 1 194 ? 14.992 35.031 15.883 1 97.94 194 ASN B N 1
ATOM 4884 C CA . ASN B 1 194 ? 15.367 34.25 17.047 1 97.94 194 ASN B CA 1
ATOM 4885 C C . ASN B 1 194 ? 16.234 35.031 18.016 1 97.94 194 ASN B C 1
ATOM 4887 O O . ASN B 1 194 ? 17.375 35.406 17.688 1 97.94 194 ASN B O 1
ATOM 4891 N N . TRP B 1 195 ? 15.719 35.25 19.141 1 97.44 195 TRP B N 1
ATOM 4892 C CA . TRP B 1 195 ? 16.5 35.812 20.234 1 97.44 195 TRP B CA 1
ATOM 4893 C C . TRP B 1 195 ? 16.953 34.75 21.203 1 97.44 195 TRP B C 1
ATOM 4895 O O . TRP B 1 195 ? 16.734 33.562 20.969 1 97.44 195 TRP B O 1
ATOM 4905 N N . LYS B 1 196 ? 17.672 35.062 22.266 1 96.38 196 LYS B N 1
ATOM 4906 C CA . LYS B 1 196 ? 18.281 34.094 23.156 1 96.38 196 LYS B CA 1
ATOM 4907 C C . LYS B 1 196 ? 17.234 33.125 23.75 1 96.38 196 LYS B C 1
ATOM 4909 O O . LYS B 1 196 ? 17.391 31.922 23.688 1 96.38 196 LYS B O 1
ATOM 4914 N N . ASN B 1 197 ? 16.172 33.656 24.281 1 97.81 197 ASN B N 1
ATOM 4915 C CA . ASN B 1 197 ? 15.188 32.812 24.953 1 97.81 197 ASN B CA 1
ATOM 4916 C C . ASN B 1 197 ? 13.805 32.938 24.297 1 97.81 197 ASN B C 1
ATOM 4918 O O . ASN B 1 197 ? 12.836 32.344 24.797 1 97.81 197 ASN B O 1
ATOM 4922 N N . LEU B 1 198 ? 13.727 33.719 23.266 1 98.31 198 LEU B N 1
ATOM 4923 C CA . LEU B 1 198 ? 12.445 34 22.625 1 98.31 198 LEU B CA 1
ATOM 4924 C C . LEU B 1 198 ? 12.586 33.969 21.109 1 98.31 198 LEU B C 1
ATOM 4926 O O . LEU B 1 198 ? 13.547 34.531 20.562 1 98.31 198 LEU B O 1
ATOM 4930 N N . SER B 1 199 ? 11.766 33.281 20.453 1 98.44 199 SER B N 1
ATOM 4931 C CA . SER B 1 199 ? 11.617 33.406 19.016 1 98.44 199 SER B CA 1
ATOM 4932 C C . SER B 1 199 ? 10.219 33.906 18.656 1 98.44 199 SER B C 1
ATOM 4934 O O . SER B 1 199 ? 9.25 33.625 19.344 1 98.44 199 SER B O 1
ATOM 4936 N N . GLY B 1 200 ? 10.156 34.719 17.656 1 98.69 200 GLY B N 1
ATOM 4937 C CA . GLY B 1 200 ? 8.898 35.25 17.156 1 98.69 200 GLY B CA 1
ATOM 4938 C C . GLY B 1 200 ? 8.805 35.281 15.648 1 98.69 200 GLY B C 1
ATOM 4939 O O . GLY B 1 200 ? 9.789 35.531 14.961 1 98.69 200 GLY B O 1
ATOM 4940 N N . SER B 1 201 ? 7.625 35 15.188 1 98.81 201 SER B N 1
ATOM 4941 C CA . SER B 1 201 ? 7.406 35.062 13.75 1 98.81 201 SER B CA 1
ATOM 4942 C C . SER B 1 201 ? 6.137 35.812 13.398 1 98.81 201 SER B C 1
ATOM 4944 O O . SER B 1 201 ? 5.273 36.031 14.258 1 98.81 201 SER B O 1
ATOM 4946 N N . LEU B 1 202 ? 6.105 36.375 12.227 1 98.81 202 LEU B N 1
ATOM 4947 C CA . LEU B 1 202 ? 4.941 37 11.609 1 98.81 202 LEU B CA 1
ATOM 4948 C C . LEU B 1 202 ? 4.598 36.312 10.289 1 98.81 202 LEU B C 1
ATOM 4950 O O . LEU B 1 202 ? 5.484 36.062 9.477 1 98.81 202 LEU B O 1
ATOM 4954 N N . LEU B 1 203 ? 3.344 36 10.125 1 98.88 203 LEU B N 1
ATOM 4955 C CA . LEU B 1 203 ? 2.859 35.406 8.875 1 98.88 203 LEU B CA 1
ATOM 4956 C C . LEU B 1 203 ? 1.772 36.281 8.258 1 98.88 203 LEU B C 1
ATOM 4958 O O . LEU B 1 203 ? 0.784 36.625 8.922 1 98.88 203 LEU B O 1
ATOM 4962 N N . LEU B 1 204 ? 1.94 36.75 7.086 1 98.81 204 LEU B N 1
ATOM 4963 C CA . LEU B 1 204 ? 0.928 37.344 6.203 1 98.81 204 LEU B CA 1
ATOM 4964 C C . LEU B 1 204 ? 0.626 36.375 5.043 1 98.81 204 LEU B C 1
ATOM 4966 O O . LEU B 1 204 ? 1.497 36.125 4.211 1 98.81 204 LEU B O 1
ATOM 4970 N N . LEU B 1 205 ? -0.571 35.875 5 1 98.75 205 LEU B N 1
ATOM 4971 C CA . LEU B 1 205 ? -0.952 34.875 4.023 1 98.75 205 LEU B CA 1
ATOM 4972 C C . LEU B 1 205 ? -2.227 35.281 3.291 1 98.75 205 LEU B C 1
ATOM 4974 O O . LEU B 1 205 ? -3.232 35.594 3.922 1 98.75 205 LEU B O 1
ATOM 4978 N N . ASN B 1 206 ? -2.16 35.25 1.997 1 98.75 206 ASN B N 1
ATOM 4979 C CA . ASN B 1 206 ? -3.332 35.469 1.154 1 98.75 206 ASN B CA 1
ATOM 4980 C C . ASN B 1 206 ? -3.623 34.25 0.283 1 98.75 206 ASN B C 1
ATOM 4982 O O . ASN B 1 206 ? -2.738 33.75 -0.422 1 98.75 206 ASN B O 1
ATOM 4986 N N . ASN B 1 207 ? -4.785 33.781 0.381 1 98.25 207 ASN B N 1
ATOM 4987 C CA . ASN B 1 207 ? -5.242 32.719 -0.487 1 98.25 207 ASN B CA 1
ATOM 4988 C C . ASN B 1 207 ? -6.352 33.188 -1.425 1 98.25 207 ASN B C 1
ATOM 4990 O O . ASN B 1 207 ? -7.375 33.688 -0.974 1 98.25 207 ASN B O 1
ATOM 4994 N N . GLY B 1 208 ? -6.148 32.906 -2.725 1 98.12 208 GLY B N 1
ATOM 4995 C CA . GLY B 1 208 ? -7.156 33.219 -3.725 1 98.12 208 GLY B CA 1
ATOM 4996 C C . GLY B 1 208 ? -7.934 32 -4.191 1 98.12 208 GLY B C 1
ATOM 4997 O O . GLY B 1 208 ? -7.352 31.047 -4.715 1 98.12 208 GLY B O 1
ATOM 4998 N N . PHE B 1 209 ? -9.281 32.094 -4.047 1 96.94 209 PHE B N 1
ATOM 4999 C CA . PHE B 1 209 ? -10.156 31.016 -4.453 1 96.94 209 PHE B CA 1
ATOM 5000 C C . PHE B 1 209 ? -10.984 31.406 -5.672 1 96.94 209 PHE B C 1
ATOM 5002 O O . PHE B 1 209 ? -11.617 32.469 -5.684 1 96.94 209 PHE B O 1
ATOM 5009 N N . GLN B 1 210 ? -10.984 30.531 -6.695 1 96.62 210 GLN B N 1
ATOM 5010 C CA . GLN B 1 210 ? -11.742 30.812 -7.91 1 96.62 210 GLN B CA 1
ATOM 5011 C C . GLN B 1 210 ? -13.234 30.891 -7.625 1 96.62 210 GLN B C 1
ATOM 5013 O O . GLN B 1 210 ? -13.789 30.016 -6.953 1 96.62 210 GLN B O 1
ATOM 5018 N N . ASN B 1 211 ? -13.836 31.922 -8.125 1 95.44 211 ASN B N 1
ATOM 5019 C CA . ASN B 1 211 ? -15.289 32.031 -8.07 1 95.44 211 ASN B CA 1
ATOM 5020 C C . ASN B 1 211 ? -15.938 31.672 -9.398 1 95.44 211 ASN B C 1
ATOM 5022 O O . ASN B 1 211 ? -15.281 31.734 -10.445 1 95.44 211 ASN B O 1
ATOM 5026 N N . PHE B 1 212 ? -17.188 31.344 -9.328 1 94.69 212 PHE B N 1
ATOM 5027 C CA . PHE B 1 212 ? -17.953 31 -10.516 1 94.69 212 PHE B CA 1
ATOM 5028 C C . PHE B 1 212 ? -19.297 31.703 -10.523 1 94.69 212 PHE B C 1
ATOM 5030 O O . PHE B 1 212 ? -19.812 32.094 -9.469 1 94.69 212 PHE B O 1
ATOM 5037 N N . GLU B 1 213 ? -19.859 31.844 -11.727 1 94.19 213 GLU B N 1
ATOM 5038 C CA . GLU B 1 213 ? -21.219 32.344 -11.844 1 94.19 213 GLU B CA 1
ATOM 5039 C C . GLU B 1 213 ? -22.234 31.344 -11.289 1 94.19 213 GLU B C 1
ATOM 5041 O O . GLU B 1 213 ? -21.859 30.25 -10.844 1 94.19 213 GLU B O 1
ATOM 5046 N N . VAL B 1 214 ? -23.438 31.734 -11.328 1 92 214 VAL B N 1
ATOM 5047 C CA . VAL B 1 214 ? -24.516 30.953 -10.734 1 92 214 VAL B CA 1
ATOM 5048 C C . VAL B 1 214 ? -24.578 29.578 -11.398 1 92 214 VAL B C 1
ATOM 5050 O O . VAL B 1 214 ? -24.984 28.594 -10.773 1 92 214 VAL B O 1
ATOM 5053 N N . ASP B 1 215 ? -24.016 29.5 -12.578 1 91.19 215 ASP B N 1
ATOM 5054 C CA . ASP B 1 215 ? -24.078 28.234 -13.305 1 91.19 215 ASP B CA 1
ATOM 5055 C C . ASP B 1 215 ? -23.047 27.234 -12.75 1 91.19 215 ASP B C 1
ATOM 5057 O O . ASP B 1 215 ? -23.109 26.047 -13.07 1 91.19 215 ASP B O 1
ATOM 5061 N N . GLY B 1 216 ? -22.125 27.781 -11.945 1 89.06 216 GLY B N 1
ATOM 5062 C CA . GLY B 1 216 ? -21.141 26.938 -11.297 1 89.06 216 GLY B CA 1
ATOM 5063 C C . GLY B 1 216 ? -20.016 26.516 -12.219 1 89.06 216 GLY B C 1
ATOM 5064 O O . GLY B 1 216 ? -19.125 25.766 -11.82 1 89.06 216 GLY B O 1
ATOM 5065 N N . THR B 1 217 ? -19.969 27.047 -13.445 1 90.19 217 THR B N 1
ATOM 5066 C CA . THR B 1 217 ? -18.984 26.562 -14.414 1 90.19 217 THR B CA 1
ATOM 5067 C C . THR B 1 217 ? -18.219 27.75 -15.023 1 90.19 217 THR B C 1
ATOM 5069 O O . THR B 1 217 ? -17.078 27.594 -15.453 1 90.19 217 THR B O 1
ATOM 5072 N N . THR B 1 218 ? -18.844 28.859 -15.109 1 93.75 218 THR B N 1
ATOM 5073 C CA . THR B 1 218 ? -18.219 30.031 -15.703 1 93.75 218 THR B CA 1
ATOM 5074 C C . THR B 1 218 ? -17.391 30.781 -14.656 1 93.75 218 THR B C 1
ATOM 5076 O O . THR B 1 218 ? -17.938 31.297 -13.68 1 93.75 218 THR B O 1
ATOM 5079 N N . PRO B 1 219 ? -16.062 30.812 -14.852 1 94.12 219 PRO B N 1
ATOM 5080 C CA . PRO B 1 219 ? -15.25 31.547 -13.875 1 94.12 219 PRO B CA 1
ATOM 5081 C C . PRO B 1 219 ? -15.648 33.031 -13.758 1 94.12 219 PRO B C 1
ATOM 5083 O O . PRO B 1 219 ? -15.977 33.656 -14.758 1 94.12 219 PRO B O 1
ATOM 5086 N N . ASP B 1 220 ? -15.648 33.5 -12.523 1 93.94 220 ASP B N 1
ATOM 5087 C CA . ASP B 1 220 ? -16.062 34.875 -12.266 1 93.94 220 ASP B CA 1
ATOM 5088 C C . ASP B 1 220 ? -15.312 35.469 -11.078 1 93.94 220 ASP B C 1
ATOM 5090 O O . ASP B 1 220 ? -15.898 35.719 -10.031 1 93.94 220 ASP B O 1
ATOM 5094 N N . GLY B 1 221 ? -14.062 35.812 -11.273 1 94.62 221 GLY B N 1
ATOM 5095 C CA . GLY B 1 221 ? -13.273 36.5 -10.273 1 94.62 221 GLY B CA 1
ATOM 5096 C C . GLY B 1 221 ? -12.648 35.594 -9.25 1 94.62 221 GLY B C 1
ATOM 5097 O O . GLY B 1 221 ? -12.648 34.375 -9.43 1 94.62 221 GLY B O 1
ATOM 5098 N N . ILE B 1 222 ? -12 36.156 -8.188 1 96.62 222 ILE B N 1
ATOM 5099 C CA . ILE B 1 222 ? -11.258 35.469 -7.148 1 96.62 222 ILE B CA 1
ATOM 5100 C C . ILE B 1 222 ? -11.664 36 -5.777 1 96.62 222 ILE B C 1
ATOM 5102 O O . ILE B 1 222 ? -11.781 37.219 -5.586 1 96.62 222 ILE B O 1
ATOM 5106 N N . SER B 1 223 ? -12.031 35.094 -4.852 1 97.06 223 SER B N 1
ATOM 5107 C CA . SER B 1 223 ? -12.148 35.438 -3.441 1 97.06 223 SER B CA 1
ATOM 5108 C C . SER B 1 223 ? -10.805 35.344 -2.729 1 97.06 223 SER B C 1
ATOM 5110 O O . SER B 1 223 ? -10.102 34.344 -2.84 1 97.06 223 SER B O 1
ATOM 5112 N N . ASN B 1 224 ? -10.484 36.406 -2.041 1 97.94 224 ASN B N 1
ATOM 5113 C CA . ASN B 1 224 ? -9.211 36.438 -1.325 1 97.94 224 ASN B CA 1
ATOM 5114 C C . ASN B 1 224 ? -9.414 36.344 0.184 1 97.94 224 ASN B C 1
ATOM 5116 O O . ASN B 1 224 ? -10.125 37.156 0.771 1 97.94 224 ASN B O 1
ATOM 5120 N N . LEU B 1 225 ? -8.836 35.375 0.787 1 98 225 LEU B N 1
ATOM 5121 C CA . LEU B 1 225 ? -8.812 35.219 2.238 1 98 225 LEU B CA 1
ATOM 5122 C C . LEU B 1 225 ? -7.445 35.594 2.801 1 98 225 LEU B C 1
ATOM 5124 O O . LEU B 1 225 ? -6.43 35.031 2.389 1 98 225 LEU B O 1
ATOM 5128 N N . GLN B 1 226 ? -7.438 36.531 3.707 1 98.38 226 GLN B N 1
ATOM 5129 C CA . GLN B 1 226 ? -6.188 36.969 4.324 1 98.38 226 GLN B CA 1
ATOM 5130 C C . GLN B 1 226 ? -6.055 36.438 5.742 1 98.38 226 GLN B C 1
ATOM 5132 O O . GLN B 1 226 ? -6.988 36.531 6.539 1 98.38 226 GLN B O 1
ATOM 5137 N N . THR B 1 227 ? -5 35.812 6.035 1 98.5 227 THR B N 1
ATOM 5138 C CA . THR B 1 227 ? -4.637 35.344 7.367 1 98.5 227 THR B 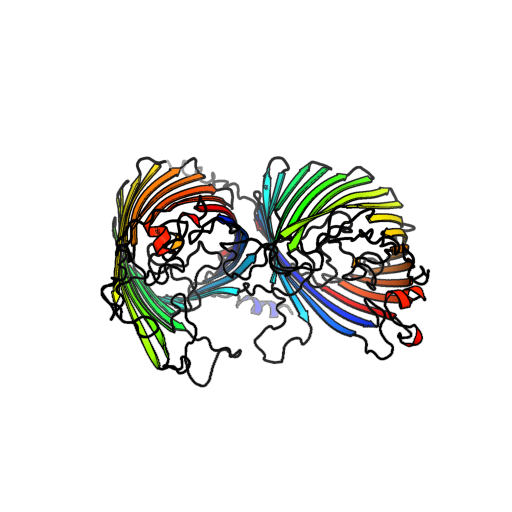CA 1
ATOM 5139 C C . THR B 1 227 ? -3.391 36.094 7.871 1 98.5 227 THR B C 1
ATOM 5141 O O . THR B 1 227 ? -2.359 36.094 7.195 1 98.5 227 THR B O 1
ATOM 5144 N N . LEU B 1 228 ? -3.506 36.719 8.961 1 98.44 228 LEU B N 1
ATOM 5145 C CA . LEU B 1 228 ? -2.406 37.438 9.602 1 98.44 228 LEU B CA 1
ATOM 5146 C C . LEU B 1 228 ? -2.209 36.938 11.031 1 98.44 228 LEU B C 1
ATOM 5148 O O . LEU B 1 228 ? -3.182 36.75 11.766 1 98.44 228 LEU B O 1
ATOM 5152 N N . GLY B 1 229 ? -0.949 36.719 11.367 1 98.5 229 GLY B N 1
ATOM 5153 C CA . GLY B 1 229 ? -0.782 36.344 12.758 1 98.5 229 GLY B CA 1
ATOM 5154 C C . GLY B 1 229 ? 0.667 36.094 13.141 1 98.5 229 GLY B C 1
ATOM 5155 O O . GLY B 1 229 ? 1.578 36.438 12.391 1 98.5 229 GLY B O 1
ATOM 5156 N N . THR B 1 230 ? 0.834 35.656 14.367 1 98.81 230 THR B N 1
ATOM 5157 C CA . THR B 1 230 ? 2.164 35.5 14.945 1 98.81 230 THR B CA 1
ATOM 5158 C C . THR B 1 230 ? 2.246 34.219 15.773 1 98.81 230 THR B C 1
ATOM 5160 O O . THR B 1 230 ? 1.222 33.688 16.203 1 98.81 230 THR B O 1
ATOM 5163 N N . HIS B 1 231 ? 3.381 33.688 15.836 1 98.88 231 HIS B N 1
ATOM 5164 C CA . HIS B 1 231 ? 3.773 32.625 16.75 1 98.88 231 HIS B CA 1
ATOM 5165 C C . HIS B 1 231 ? 4.965 33.031 17.609 1 98.88 231 HIS B C 1
ATOM 5167 O O . HIS B 1 231 ? 5.984 33.5 17.078 1 98.88 231 HIS B O 1
ATOM 5173 N N . LEU B 1 232 ? 4.793 32.969 18.875 1 98.81 232 LEU B N 1
ATOM 5174 C CA . LEU B 1 232 ? 5.875 33.219 19.812 1 98.81 232 LEU B CA 1
ATOM 5175 C C . LEU B 1 232 ? 6.25 31.969 20.594 1 98.81 232 LEU B C 1
ATOM 5177 O O . LEU B 1 232 ? 5.371 31.203 21 1 98.81 232 LEU B O 1
ATOM 5181 N N . ASP B 1 233 ? 7.523 31.75 20.75 1 98.62 233 ASP B N 1
ATOM 5182 C CA . ASP B 1 233 ? 8.031 30.594 21.5 1 98.62 233 ASP B CA 1
ATOM 5183 C C . ASP B 1 233 ? 9.109 31.016 22.484 1 98.62 233 ASP B C 1
ATOM 5185 O O . ASP B 1 233 ? 10.148 31.562 22.109 1 98.62 233 ASP B O 1
ATOM 5189 N N . TYR B 1 234 ? 8.828 30.812 23.734 1 98.69 234 TYR B N 1
ATOM 5190 C CA . TYR B 1 234 ? 9.742 31.156 24.812 1 98.69 234 TYR B CA 1
ATOM 5191 C C . TYR B 1 234 ? 10.25 29.906 25.531 1 98.69 234 TYR B C 1
ATOM 5193 O O . TYR B 1 234 ? 9.477 29 25.812 1 98.69 234 TYR B O 1
ATOM 5201 N N . LYS B 1 235 ? 11.531 29.812 25.781 1 97.81 235 LYS B N 1
ATOM 5202 C CA . LYS B 1 235 ? 12.141 28.719 26.531 1 97.81 235 LYS B CA 1
ATOM 5203 C C . LYS B 1 235 ? 13.273 29.234 27.422 1 97.81 235 LYS B C 1
ATOM 5205 O O . LYS B 1 235 ? 14.203 29.875 26.938 1 97.81 235 LYS B O 1
ATOM 5210 N N . LYS B 1 236 ? 13.25 28.938 28.656 1 97.88 236 LYS B N 1
ATOM 5211 C CA . LYS B 1 236 ? 14.305 29.266 29.625 1 97.88 236 LYS B CA 1
ATOM 5212 C C . LYS B 1 236 ? 14.336 28.25 30.75 1 97.88 236 LYS B C 1
ATOM 5214 O O . LYS B 1 236 ? 13.367 28.109 31.5 1 97.88 236 LYS B O 1
ATOM 5219 N N . GLY B 1 237 ? 15.43 27.562 30.906 1 96.88 237 GLY B N 1
ATOM 5220 C CA . GLY B 1 237 ? 15.523 26.516 31.906 1 96.88 237 GLY B CA 1
ATOM 5221 C C . GLY B 1 237 ? 14.531 25.391 31.688 1 96.88 237 GLY B C 1
ATOM 5222 O O . GLY B 1 237 ? 14.461 24.812 30.594 1 96.88 237 GLY B O 1
ATOM 5223 N N . SER B 1 238 ? 13.688 25.203 32.75 1 97.88 238 SER B N 1
ATOM 5224 C CA . SER B 1 238 ? 12.734 24.094 32.688 1 97.88 238 SER B CA 1
ATOM 5225 C C . SER B 1 238 ? 11.375 24.578 32.156 1 97.88 238 SER B C 1
ATOM 5227 O O . SER B 1 238 ? 10.445 23.781 32.031 1 97.88 238 SER B O 1
ATOM 5229 N N . PHE B 1 239 ? 11.32 25.844 31.875 1 98.38 239 PHE B N 1
ATOM 5230 C CA . PHE B 1 239 ? 10.023 26.422 31.531 1 98.38 239 PHE B CA 1
ATOM 5231 C C . PHE B 1 239 ? 9.977 26.797 30.062 1 98.38 239 PHE B C 1
ATOM 5233 O O . PHE B 1 239 ? 10.961 27.297 29.5 1 98.38 239 PHE B O 1
ATOM 5240 N N . GLY B 1 240 ? 8.867 26.547 29.453 1 98.56 240 GLY B N 1
ATOM 5241 C CA . GLY B 1 240 ? 8.578 26.984 28.094 1 98.56 240 GLY B CA 1
ATOM 5242 C C . GLY B 1 240 ? 7.156 27.469 27.906 1 98.56 240 GLY B C 1
ATOM 5243 O O . GLY B 1 240 ? 6.258 27.078 28.656 1 98.56 240 GLY B O 1
ATOM 5244 N N . ALA B 1 241 ? 6.953 28.328 26.938 1 98.75 241 ALA B N 1
ATOM 5245 C CA . ALA B 1 241 ? 5.637 28.859 26.578 1 98.75 241 ALA B CA 1
ATOM 5246 C C . ALA B 1 241 ? 5.543 29.125 25.078 1 98.75 241 ALA B C 1
ATOM 5248 O O . ALA B 1 241 ? 6.496 29.625 24.469 1 98.75 241 ALA B O 1
ATOM 5249 N N . ALA B 1 242 ? 4.48 28.781 24.516 1 98.81 242 ALA B N 1
ATOM 5250 C CA . ALA B 1 242 ? 4.219 29.047 23.094 1 98.81 242 ALA B CA 1
ATOM 5251 C C . ALA B 1 242 ? 2.869 29.734 22.922 1 98.81 242 ALA B C 1
ATOM 5253 O O . ALA B 1 242 ? 1.888 29.375 23.578 1 98.81 242 ALA B O 1
ATOM 5254 N N . LEU B 1 243 ? 2.873 30.703 22.078 1 98.88 243 LEU B N 1
ATOM 5255 C CA . LEU B 1 243 ? 1.662 31.484 21.812 1 98.88 243 LEU B CA 1
ATOM 5256 C C . LEU B 1 243 ? 1.362 31.531 20.328 1 98.88 243 LEU B C 1
ATOM 5258 O O . LEU B 1 243 ? 2.266 31.75 19.516 1 98.88 243 LEU B O 1
ATOM 5262 N N . ASN B 1 244 ? 0.173 31.281 19.938 1 98.88 244 ASN B N 1
ATOM 5263 C CA . ASN B 1 244 ? -0.38 31.516 18.609 1 98.88 244 ASN B CA 1
ATOM 5264 C C . ASN B 1 244 ? -1.463 32.594 18.641 1 98.88 244 ASN B C 1
ATOM 5266 O O . ASN B 1 244 ? -2.338 32.562 19.516 1 98.88 244 ASN B O 1
ATOM 5270 N N . ALA B 1 245 ? -1.42 33.562 17.797 1 98.88 245 ALA B N 1
ATOM 5271 C CA . ALA B 1 245 ? -2.461 34.562 17.594 1 98.88 245 ALA B CA 1
ATOM 5272 C C . ALA B 1 245 ? -2.648 34.875 16.125 1 98.88 245 ALA B C 1
ATOM 5274 O O . ALA B 1 245 ? -1.758 35.438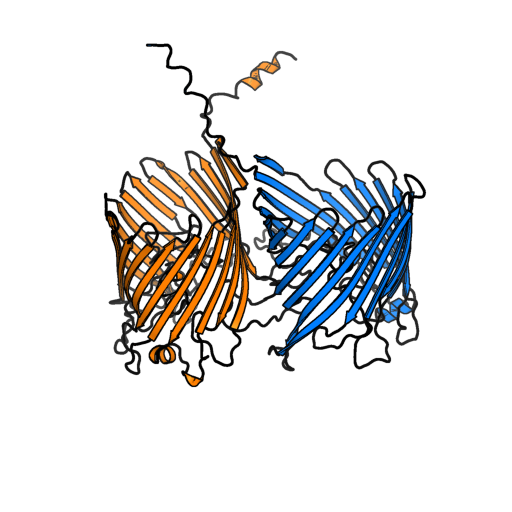 15.477 1 98.88 245 ALA B O 1
ATOM 5275 N N . PHE B 1 246 ? -3.809 34.531 15.586 1 98.88 246 PHE B N 1
ATOM 5276 C CA . PHE B 1 246 ? -4.07 34.688 14.164 1 98.88 246 PHE B CA 1
ATOM 5277 C C . PHE B 1 246 ? -5.457 35.281 13.938 1 98.88 246 PHE B C 1
ATOM 5279 O O . PHE B 1 246 ? -6.379 35.031 14.711 1 98.88 246 PHE B O 1
ATOM 5286 N N . LEU B 1 247 ? -5.57 36.062 12.875 1 98.56 247 LEU B N 1
ATOM 5287 C CA . LEU B 1 247 ? -6.824 36.625 12.398 1 98.56 247 LEU B CA 1
ATOM 5288 C C . LEU B 1 247 ? -7.047 36.312 10.922 1 98.56 247 LEU B C 1
ATOM 5290 O O . LEU B 1 247 ? -6.09 36.219 10.156 1 98.56 247 LEU B O 1
ATOM 5294 N N . GLN B 1 248 ? -8.32 36.156 10.578 1 98.06 248 GLN B N 1
ATOM 5295 C CA . GLN B 1 248 ? -8.68 36 9.18 1 98.06 248 GLN B CA 1
ATOM 5296 C C . GLN B 1 248 ? -9.734 37.031 8.758 1 98.06 248 GLN B C 1
ATOM 5298 O O . GLN B 1 248 ? -10.648 37.344 9.531 1 98.06 248 GLN B O 1
ATOM 5303 N N . THR B 1 249 ? -9.547 37.562 7.582 1 97.88 249 THR B N 1
ATOM 5304 C CA . THR B 1 249 ? -10.492 38.5 6.992 1 97.88 249 THR B CA 1
ATOM 5305 C C . THR B 1 249 ? -10.531 38.344 5.473 1 97.88 249 THR B C 1
ATOM 5307 O O . THR B 1 249 ? -9.734 37.594 4.898 1 97.88 249 THR B O 1
ATOM 5310 N N . GLY B 1 250 ? -11.523 38.938 4.867 1 97.75 250 GLY B N 1
ATOM 5311 C CA . GLY B 1 250 ? -11.703 38.844 3.426 1 97.75 250 GLY B CA 1
ATOM 5312 C C . GLY B 1 250 ? -12.859 37.969 3.023 1 97.75 250 GLY B C 1
ATOM 5313 O O . GLY B 1 250 ? -13.969 38.094 3.543 1 97.75 250 GLY B O 1
ATOM 5314 N N . GLU B 1 251 ? -12.523 37.062 1.955 1 96.44 251 GLU B N 1
ATOM 5315 C CA . GLU B 1 251 ? -13.562 36.188 1.429 1 96.44 251 GLU B CA 1
ATOM 5316 C C . GLU B 1 251 ? -13.055 34.781 1.239 1 96.44 251 GLU B C 1
ATOM 5318 O O . GLU B 1 251 ? -11.906 34.562 0.831 1 96.44 251 GLU B O 1
ATOM 5323 N N . ARG B 1 252 ? -13.914 33.844 1.557 1 92.62 252 ARG B N 1
ATOM 5324 C CA . ARG B 1 252 ? -13.617 32.438 1.263 1 92.62 252 ARG B CA 1
ATOM 5325 C C . ARG B 1 252 ? -14.258 32 -0.049 1 92.62 252 ARG B C 1
ATOM 5327 O O . ARG B 1 252 ? -14.789 32.844 -0.791 1 92.62 252 ARG B O 1
ATOM 5334 N N . GLN B 1 253 ? -14.039 30.75 -0.34 1 87.5 253 GLN B N 1
ATOM 5335 C CA . GLN B 1 253 ? -14.641 30.172 -1.542 1 87.5 253 GLN B CA 1
ATOM 5336 C C . GLN B 1 253 ? -16.125 30.5 -1.63 1 87.5 253 GLN B C 1
ATOM 5338 O O . GLN B 1 253 ? -16.844 30.422 -0.632 1 87.5 253 GLN B O 1
ATOM 5343 N N . GLY B 1 254 ? -16.609 30.922 -2.797 1 86.94 254 GLY B N 1
ATOM 5344 C CA . GLY B 1 254 ? -18 31.281 -3.02 1 86.94 254 GLY B CA 1
ATOM 5345 C C . GLY B 1 254 ? -18.312 32.688 -2.617 1 86.94 254 GLY B C 1
ATOM 5346 O O . GLY B 1 254 ? -19.469 33.031 -2.312 1 86.94 254 GLY B O 1
ATOM 5347 N N . ALA B 1 255 ? -17.312 33.469 -2.424 1 90.19 255 ALA B N 1
ATOM 5348 C CA . ALA B 1 255 ? -17.438 34.875 -2.092 1 90.19 255 ALA B CA 1
ATOM 5349 C C . ALA B 1 255 ? -18.109 35.062 -0.736 1 90.19 255 ALA B C 1
ATOM 5351 O O . ALA B 1 255 ? -18.906 36 -0.549 1 90.19 255 ALA B O 1
ATOM 5352 N N . LEU B 1 256 ? -17.859 34.188 0.112 1 91.62 256 LEU B N 1
ATOM 5353 C CA . LEU B 1 256 ? -18.391 34.312 1.47 1 91.62 256 LEU B CA 1
ATOM 5354 C C . LEU B 1 256 ? -17.531 35.25 2.305 1 91.62 256 LEU B C 1
ATOM 5356 O O . LEU B 1 256 ? -16.344 35 2.523 1 91.62 256 LEU B O 1
ATOM 5360 N N . ASP B 1 257 ? -18.172 36.281 2.822 1 95.69 257 ASP B N 1
ATOM 5361 C CA . ASP B 1 257 ? -17.438 37.25 3.604 1 95.69 257 ASP B CA 1
ATOM 5362 C C . ASP B 1 257 ? -16.984 36.688 4.945 1 95.69 257 ASP B C 1
ATOM 5364 O O . ASP B 1 257 ? -17.75 35.969 5.609 1 95.69 257 ASP B O 1
ATOM 5368 N N . VAL B 1 258 ? -15.797 37 5.266 1 95.62 258 VAL B N 1
ATOM 5369 C CA . VAL B 1 258 ? -15.211 36.594 6.539 1 95.62 258 VAL B CA 1
ATOM 5370 C C . VAL B 1 258 ? -14.906 37.812 7.391 1 95.62 258 VAL B C 1
ATOM 5372 O O . VAL B 1 258 ? -14.242 38.75 6.926 1 95.62 258 VAL B O 1
ATOM 5375 N N . GLY B 1 259 ? -15.367 37.812 8.609 1 92.19 259 GLY B N 1
ATOM 5376 C CA . GLY B 1 259 ? -15.078 38.875 9.539 1 92.19 259 GLY B CA 1
ATOM 5377 C C . GLY B 1 259 ? -15.047 38.438 10.984 1 92.19 259 GLY B C 1
ATOM 5378 O O . GLY B 1 259 ? -15.914 37.688 11.422 1 92.19 259 GLY B O 1
ATOM 5379 N N . GLY B 1 260 ? -14.094 38.906 11.688 1 89.12 260 GLY B N 1
ATOM 5380 C CA . GLY B 1 260 ? -14.016 38.594 13.102 1 89.12 260 GLY B CA 1
ATOM 5381 C C . GLY B 1 260 ? -13.516 37.219 13.391 1 89.12 260 GLY B C 1
ATOM 5382 O O . GLY B 1 260 ? -13.742 36.656 14.477 1 89.12 260 GLY B O 1
ATOM 5383 N N . ALA B 1 261 ? -12.938 36.531 12.484 1 97.38 261 ALA B N 1
ATOM 5384 C CA . ALA B 1 261 ? -12.43 35.188 12.695 1 97.38 261 ALA B CA 1
ATOM 5385 C C . ALA B 1 261 ? -11.047 35.219 13.344 1 97.38 261 ALA B C 1
ATOM 5387 O O . ALA B 1 261 ? -10.172 35.969 12.922 1 97.38 261 ALA B O 1
ATOM 5388 N N . TYR B 1 262 ? -10.867 34.375 14.375 1 98.5 262 TYR B N 1
ATOM 5389 C CA . TYR B 1 262 ? -9.594 34.469 15.086 1 98.5 262 TYR B CA 1
ATOM 5390 C C . TYR B 1 262 ? -9.234 33.125 15.703 1 98.5 262 TYR B C 1
ATOM 5392 O O . TYR B 1 262 ? -10.109 32.25 15.898 1 98.5 262 TYR B O 1
ATOM 5400 N N . LEU B 1 263 ? -8.039 32.875 15.945 1 98.81 263 LEU B N 1
ATOM 5401 C CA . LEU B 1 263 ? -7.461 31.781 16.719 1 98.81 263 LEU B CA 1
ATOM 5402 C C . LEU B 1 263 ? -6.426 32.281 17.703 1 98.81 263 LEU B C 1
ATOM 5404 O O . LEU B 1 263 ? -5.523 33.062 17.344 1 98.81 263 LEU B O 1
ATOM 5408 N N . LEU B 1 264 ? -6.633 32 18.953 1 98.88 264 LEU B N 1
ATOM 5409 C CA . LEU B 1 264 ? -5.703 32.312 20.031 1 98.88 264 LEU B CA 1
ATOM 5410 C C . LEU B 1 264 ? -5.355 31.078 20.844 1 98.88 264 LEU B C 1
ATOM 5412 O O . LEU B 1 264 ? -6.25 30.328 21.266 1 98.88 264 LEU B O 1
ATOM 5416 N N . GLY B 1 265 ? -4.102 30.797 21.016 1 98.75 265 GLY B N 1
ATOM 5417 C CA . GLY B 1 265 ? -3.654 29.641 21.781 1 98.75 265 GLY B CA 1
ATOM 5418 C C . GLY B 1 265 ? -2.457 29.938 22.656 1 98.75 265 GLY B C 1
ATOM 5419 O O . GLY B 1 265 ? -1.562 30.688 22.266 1 98.75 265 GLY B O 1
ATOM 5420 N N . LEU B 1 266 ? -2.457 29.344 23.781 1 98.88 266 LEU B N 1
ATOM 5421 C CA . LEU B 1 266 ? -1.341 29.422 24.719 1 98.88 266 LEU B CA 1
ATOM 5422 C C . LEU B 1 266 ? -1.018 28.047 25.297 1 98.88 266 LEU B C 1
ATOM 5424 O O . LEU B 1 266 ? -1.903 27.359 25.797 1 98.88 266 LEU B O 1
ATOM 5428 N N . ASP B 1 267 ? 0.216 27.594 25.188 1 98.81 267 ASP B N 1
ATOM 5429 C CA . ASP B 1 267 ? 0.699 26.328 25.75 1 98.81 267 ASP B CA 1
ATOM 5430 C C . ASP B 1 267 ? 1.884 26.562 26.688 1 98.81 267 ASP B C 1
ATOM 5432 O O . ASP B 1 267 ? 2.848 27.25 26.312 1 98.81 267 ASP B O 1
ATOM 5436 N N . LEU B 1 268 ? 1.76 26.047 27.828 1 98.81 268 LEU B N 1
ATOM 5437 C CA . LEU B 1 268 ? 2.848 26.078 28.797 1 98.81 268 LEU B CA 1
ATOM 5438 C C . LEU B 1 268 ? 3.465 24.703 28.969 1 98.81 268 LEU B C 1
ATOM 5440 O O . LEU B 1 268 ? 2.754 23.688 28.953 1 98.81 268 LEU B O 1
ATOM 5444 N N . ASN B 1 269 ? 4.754 24.688 29.094 1 98.44 269 ASN B N 1
ATOM 5445 C CA . ASN B 1 269 ? 5.488 23.453 29.328 1 98.44 269 ASN B CA 1
ATOM 5446 C C . ASN B 1 269 ? 6.457 23.594 30.5 1 98.44 269 ASN B C 1
ATOM 5448 O O . ASN B 1 269 ? 7.066 24.641 30.688 1 98.44 269 ASN B O 1
ATOM 5452 N N . TYR B 1 270 ? 6.598 22.547 31.281 1 98.69 270 TYR B N 1
ATOM 5453 C CA . TYR B 1 270 ? 7.496 22.531 32.438 1 98.69 270 TYR B CA 1
ATOM 5454 C C . TYR B 1 270 ? 8.164 21.156 32.562 1 98.69 270 TYR B C 1
ATOM 5456 O O . TYR B 1 270 ? 7.492 20.156 32.781 1 98.69 270 TYR B O 1
ATOM 5464 N N . ASN B 1 271 ? 9.445 21.188 32.5 1 98.25 271 ASN B N 1
ATOM 5465 C CA . ASN B 1 271 ? 10.195 19.984 32.812 1 98.25 271 ASN B CA 1
ATOM 5466 C C . ASN B 1 271 ? 10.328 19.766 34.312 1 98.25 271 ASN B C 1
ATOM 5468 O O . ASN B 1 271 ? 11.289 20.234 34.938 1 98.25 271 ASN B O 1
ATOM 5472 N N . ALA B 1 272 ? 9.469 19.016 34.781 1 98.19 272 ALA B N 1
ATOM 5473 C CA . ALA B 1 272 ? 9.453 18.781 36.219 1 98.19 272 ALA B CA 1
ATOM 5474 C C . ALA B 1 272 ? 10.688 18 36.688 1 98.19 272 ALA B C 1
ATOM 5476 O O . ALA B 1 272 ? 11.227 18.25 37.75 1 98.19 272 ALA B O 1
ATOM 5477 N N . THR B 1 273 ? 11.102 17.016 35.969 1 97.12 273 THR B N 1
ATOM 5478 C CA . THR B 1 273 ? 12.344 16.266 36.094 1 97.12 273 THR B CA 1
ATOM 5479 C C . THR B 1 273 ? 12.953 15.961 34.719 1 97.12 273 THR B C 1
ATOM 5481 O O . THR B 1 273 ? 12.438 16.406 33.719 1 97.12 273 THR B O 1
ATOM 5484 N N . THR B 1 274 ? 14.016 15.219 34.812 1 95.31 274 THR B N 1
ATOM 5485 C CA . THR B 1 274 ? 14.633 14.797 33.562 1 95.31 274 THR B CA 1
ATOM 5486 C C . THR B 1 274 ? 13.766 13.758 32.844 1 95.31 274 THR B C 1
ATOM 5488 O O . THR B 1 274 ? 13.953 13.484 31.656 1 95.31 274 THR B O 1
ATOM 5491 N N . LYS B 1 275 ? 12.82 13.266 33.531 1 97.69 275 LYS B N 1
ATOM 5492 C CA . LYS B 1 275 ? 12.047 12.156 32.969 1 97.69 275 LYS B CA 1
ATOM 5493 C C . LYS B 1 275 ? 10.586 12.562 32.781 1 97.69 275 LYS B C 1
ATOM 5495 O O . LYS B 1 275 ? 9.828 11.859 32.094 1 97.69 275 LYS B O 1
ATOM 5500 N N . VAL B 1 276 ? 10.211 13.594 33.375 1 98.44 276 VAL B N 1
ATOM 5501 C CA . VAL B 1 276 ? 8.797 13.953 33.312 1 98.44 276 VAL B CA 1
ATOM 5502 C C . VAL B 1 276 ? 8.648 15.406 32.844 1 98.44 276 VAL B C 1
ATOM 5504 O O . VAL B 1 276 ? 9.188 16.312 33.469 1 98.44 276 VAL B O 1
ATOM 5507 N N . SER B 1 277 ? 7.957 15.594 31.797 1 98.5 277 SER B N 1
ATOM 5508 C CA . SER B 1 277 ? 7.57 16.922 31.328 1 98.5 277 SER B CA 1
ATOM 5509 C C . SER B 1 277 ? 6.059 17.109 31.391 1 98.5 277 SER B C 1
ATOM 5511 O O . SER B 1 277 ? 5.297 16.234 31 1 98.5 277 SER B O 1
ATOM 5513 N N . LEU B 1 278 ? 5.664 18.234 31.906 1 98.81 278 LEU B N 1
ATOM 5514 C CA . LEU B 1 278 ? 4.25 18.562 32.062 1 98.81 278 LEU B CA 1
ATOM 5515 C C . LEU B 1 278 ? 3.842 19.672 31.109 1 98.81 278 LEU B C 1
ATOM 5517 O O . LEU B 1 278 ? 4.648 20.562 30.797 1 98.81 278 LEU B O 1
ATOM 5521 N N . GLY B 1 279 ? 2.639 19.625 30.625 1 98.75 279 GLY B N 1
ATOM 5522 C CA . GLY B 1 279 ? 2.084 20.656 29.766 1 98.75 279 GLY B CA 1
ATOM 5523 C C . GLY B 1 279 ? 0.678 21.062 30.156 1 98.75 279 GLY B C 1
ATOM 5524 O O . GLY B 1 279 ? -0.089 20.25 30.688 1 98.75 279 GLY B O 1
ATOM 5525 N N . ALA B 1 280 ? 0.355 22.281 29.953 1 98.81 280 ALA B N 1
ATOM 5526 C CA . ALA B 1 280 ? -0.99 22.828 30.078 1 98.81 280 ALA B CA 1
ATOM 5527 C C . ALA B 1 280 ? -1.25 23.875 28.984 1 98.81 280 ALA B C 1
ATOM 5529 O O . ALA B 1 280 ? -0.361 24.656 28.656 1 98.81 280 ALA B O 1
ATOM 5530 N N . GLY B 1 281 ? -2.451 23.844 28.469 1 98.81 281 GLY B N 1
ATOM 5531 C CA . GLY B 1 281 ? -2.705 24.797 27.406 1 98.81 281 GLY B CA 1
ATOM 5532 C C . GLY B 1 281 ? -4.18 25.078 27.188 1 98.81 281 GLY B C 1
ATOM 5533 O O . GLY B 1 281 ? -5.035 24.391 27.766 1 98.81 281 GLY B O 1
ATOM 5534 N N . VAL B 1 282 ? -4.441 26.172 26.469 1 98.88 282 VAL B N 1
ATOM 5535 C CA . VAL B 1 282 ? -5.781 26.578 26.062 1 98.88 282 VAL B CA 1
ATOM 5536 C C . VAL B 1 282 ? -5.742 27.125 24.641 1 98.88 282 VAL B C 1
ATOM 5538 O O . VAL B 1 282 ? -4.773 27.781 24.234 1 98.88 282 VAL B O 1
ATOM 5541 N N . GLU B 1 283 ? -6.699 26.781 23.844 1 98.88 283 GLU B N 1
ATOM 5542 C CA . GLU B 1 283 ? -6.879 27.359 22.516 1 98.88 283 GLU B CA 1
ATOM 5543 C C . GLU B 1 283 ? -8.344 27.719 22.25 1 98.88 283 GLU B C 1
ATOM 5545 O O . GLU B 1 283 ? -9.234 26.922 22.562 1 98.88 283 GLU B O 1
ATOM 5550 N N . ILE B 1 284 ? -8.555 28.891 21.781 1 98.81 284 ILE B N 1
ATOM 5551 C CA . ILE B 1 284 ? -9.891 29.312 21.375 1 98.81 284 ILE B CA 1
ATOM 5552 C C . ILE B 1 284 ? -9.898 29.625 19.875 1 98.81 284 ILE B C 1
ATOM 5554 O O . ILE B 1 284 ? -9.016 30.328 19.375 1 98.81 284 ILE B O 1
ATOM 5558 N N . ILE B 1 285 ? -10.789 29.078 19.203 1 98.75 285 ILE B N 1
ATOM 5559 C CA . ILE B 1 285 ? -11.008 29.281 17.766 1 98.75 285 ILE B CA 1
ATOM 5560 C C . ILE B 1 285 ? -12.43 29.812 17.547 1 98.75 285 ILE B C 1
ATOM 5562 O O . ILE B 1 285 ? -13.406 29.172 17.953 1 98.75 285 ILE B O 1
ATOM 5566 N N . SER B 1 286 ? -12.523 30.938 16.859 1 98.19 286 SER B N 1
ATOM 5567 C CA . SER B 1 286 ? -13.828 31.562 16.703 1 98.19 286 SER B CA 1
ATOM 5568 C C . SER B 1 286 ? -14.742 30.719 15.812 1 98.19 286 SER B C 1
ATOM 5570 O O . SER B 1 286 ? -14.273 30.047 14.898 1 98.19 286 SER B O 1
ATOM 5572 N N . GLY B 1 287 ? -16.031 30.703 16.094 1 97.12 287 GLY B N 1
ATOM 5573 C CA . GLY B 1 287 ? -17.078 30.062 15.32 1 97.12 287 GLY B CA 1
ATOM 5574 C C . GLY B 1 287 ? -18.188 31.016 14.906 1 97.12 287 GLY B C 1
ATOM 5575 O O . GLY B 1 287 ? -18.109 32.219 15.141 1 97.12 287 GLY B O 1
ATOM 5576 N N . ASN B 1 288 ? -19.062 30.406 14.203 1 94.31 288 ASN B N 1
ATOM 5577 C CA . ASN B 1 288 ? -20.188 31.188 13.734 1 94.31 288 ASN B CA 1
ATOM 5578 C C . ASN B 1 288 ? -21.234 31.391 14.828 1 94.31 288 ASN B C 1
ATOM 5580 O O . ASN B 1 288 ? -21.625 30.422 15.484 1 94.31 288 ASN B O 1
ATOM 5584 N N . ASP B 1 289 ? -21.609 32.594 14.93 1 87.38 289 ASP B N 1
ATOM 5585 C CA . ASP B 1 289 ? -22.75 32.906 15.766 1 87.38 289 ASP B CA 1
ATOM 5586 C C . ASP B 1 289 ? -24.062 32.719 15 1 87.38 289 ASP B C 1
ATOM 5588 O O . ASP B 1 289 ? -24.188 33.188 13.859 1 87.38 289 ASP B O 1
ATOM 5592 N N . ALA B 1 290 ? -25.031 32.062 15.625 1 80.69 290 ALA B N 1
ATOM 5593 C CA . ALA B 1 290 ? -26.281 31.781 14.953 1 80.69 290 ALA B CA 1
ATOM 5594 C C . ALA B 1 290 ? -27.016 33.062 14.555 1 80.69 290 ALA B C 1
ATOM 5596 O O . ALA B 1 290 ? -27.812 33.062 13.617 1 80.69 290 ALA B O 1
ATOM 5597 N N . SER B 1 291 ? -26.688 34.094 15.172 1 82.12 291 SER B N 1
ATOM 5598 C CA . SER B 1 291 ? -27.406 35.344 14.93 1 82.12 291 SER B CA 1
ATOM 5599 C C . SER B 1 291 ? -26.812 36.094 13.734 1 82.12 291 SER B C 1
ATOM 5601 O O . SER B 1 291 ? -27.438 37 13.195 1 82.12 291 SER B O 1
ATOM 5603 N N . THR B 1 292 ? -25.625 35.781 13.344 1 80.81 292 THR B N 1
ATOM 5604 C CA . THR B 1 292 ? -24.969 36.438 12.219 1 80.81 292 THR B CA 1
ATOM 5605 C C . THR B 1 292 ? -25.297 35.719 10.906 1 80.81 292 THR B C 1
ATOM 5607 O O . THR B 1 292 ? -25.016 34.531 10.766 1 80.81 292 THR B O 1
ATOM 5610 N N . SER B 1 293 ? -25.828 36.469 9.938 1 82.12 293 SER B N 1
ATOM 5611 C CA . SER B 1 293 ? -26.266 35.781 8.719 1 82.12 293 SER B CA 1
ATOM 5612 C C . SER B 1 293 ? -25.531 36.312 7.492 1 82.12 293 SER B C 1
ATOM 5614 O O . SER B 1 293 ? -25.547 35.688 6.43 1 82.12 293 SER B O 1
ATOM 5616 N N . ASP B 1 294 ? -24.766 37.375 7.586 1 86.5 294 ASP B N 1
ATOM 5617 C CA . ASP B 1 294 ? -24.25 38.031 6.391 1 86.5 294 ASP B CA 1
ATOM 5618 C C . ASP B 1 294 ? -22.781 37.688 6.172 1 86.5 294 ASP B C 1
ATOM 5620 O O . ASP B 1 294 ? -22.188 38.062 5.148 1 86.5 294 ASP B O 1
ATOM 5624 N N . LYS B 1 295 ? -22.156 37.094 7.188 1 92 295 LYS B N 1
ATOM 5625 C CA . LYS B 1 295 ? -20.75 36.719 7.105 1 92 295 LYS B CA 1
ATOM 5626 C C . LYS B 1 295 ? -20.438 35.5 7.996 1 92 295 LYS B C 1
ATOM 5628 O O . LYS B 1 295 ? -21.281 35.094 8.82 1 92 295 LYS B O 1
ATOM 5633 N N . THR B 1 296 ? -19.344 34.906 7.746 1 94.5 296 THR B N 1
ATOM 5634 C CA . THR B 1 296 ? -18.875 33.906 8.688 1 94.5 296 THR B CA 1
ATOM 5635 C C . THR B 1 296 ? -17.844 34.5 9.641 1 94.5 296 THR B C 1
ATOM 5637 O O . THR B 1 296 ? -17.047 35.344 9.25 1 94.5 296 THR B O 1
ATOM 5640 N N . GLU B 1 297 ? -17.906 34.062 10.859 1 95.56 297 GLU B N 1
ATOM 5641 C CA . GLU B 1 297 ? -16.953 34.469 11.891 1 95.56 297 GLU B CA 1
ATOM 5642 C C . GLU B 1 297 ? -16.031 33.312 12.266 1 95.56 297 GLU B C 1
ATOM 5644 O O . GLU B 1 297 ? -15.227 33.438 13.18 1 95.56 297 GLU B O 1
ATOM 5649 N N . ALA B 1 298 ? -16.219 32.219 11.531 1 96.44 298 ALA B N 1
ATOM 5650 C CA . ALA B 1 298 ? -15.469 31.016 11.852 1 96.44 298 ALA B CA 1
ATOM 5651 C C . ALA B 1 298 ? -14.039 31.109 11.32 1 96.44 298 ALA B C 1
ATOM 5653 O O . ALA B 1 298 ? -13.82 31.5 10.172 1 96.44 298 ALA B O 1
ATOM 5654 N N . PHE B 1 299 ? -13.039 30.781 12.156 1 97.5 299 PHE B N 1
ATOM 5655 C CA . PHE B 1 299 ? -11.641 30.672 11.758 1 97.5 299 PHE B CA 1
ATOM 5656 C C . PHE B 1 299 ? -11.32 29.266 11.289 1 97.5 299 PHE B C 1
ATOM 5658 O O . PHE B 1 299 ? -11.812 28.281 11.852 1 97.5 299 PHE B O 1
ATOM 5665 N N . PHE B 1 300 ? -10.438 29.188 10.289 1 94.5 300 PHE B N 1
ATOM 5666 C CA . PHE B 1 300 ? -9.961 27.891 9.812 1 94.5 300 PHE B CA 1
ATOM 5667 C C . PHE B 1 300 ? -8.445 27.828 9.867 1 94.5 300 PHE B C 1
ATOM 5669 O O . PHE B 1 300 ? -7.758 28.688 9.312 1 94.5 300 PHE B O 1
ATOM 5676 N N . PRO B 1 301 ? -7.879 26.844 10.539 1 95.75 301 PRO B N 1
ATOM 5677 C CA . PRO B 1 301 ? -6.445 26.594 10.367 1 95.75 301 PRO B CA 1
ATOM 5678 C C . PRO B 1 301 ? -6.113 25.969 9.016 1 95.75 301 PRO B C 1
ATOM 5680 O O . PRO B 1 301 ? -5.977 24.734 8.914 1 95.75 301 PRO B O 1
ATOM 5683 N N . LEU B 1 302 ? -5.98 26.625 8.016 1 94.19 302 LEU B N 1
ATOM 5684 C CA . LEU B 1 302 ? -6.07 26.328 6.594 1 94.19 302 LEU B CA 1
ATOM 5685 C C . LEU B 1 302 ? -5.203 25.125 6.234 1 94.19 302 LEU B C 1
ATOM 5687 O O . LEU B 1 302 ? -5.723 24.062 5.867 1 94.19 302 LEU B O 1
ATOM 5691 N N . TYR B 1 303 ? -3.928 25.219 6.328 1 97.25 303 TYR B N 1
ATOM 5692 C CA . TYR B 1 303 ? -3.02 24.172 5.883 1 97.25 303 TYR B CA 1
ATOM 5693 C C . TYR B 1 303 ? -2.174 23.656 7.043 1 97.25 303 TYR B C 1
ATOM 5695 O O . TYR B 1 303 ? -0.996 23.344 6.863 1 97.25 303 TYR B O 1
ATOM 5703 N N . GLY B 1 304 ? -2.744 23.641 8.172 1 97.5 304 GLY B N 1
ATOM 5704 C CA . GLY B 1 304 ? -2.006 23.188 9.344 1 97.5 304 GLY B CA 1
ATOM 5705 C C . GLY B 1 304 ? -1.928 21.688 9.469 1 97.5 304 GLY B C 1
ATOM 5706 O O . GLY B 1 304 ? -2.682 20.969 8.812 1 97.5 304 GLY B O 1
ATOM 5707 N N . THR B 1 305 ? -0.974 21.219 10.25 1 97.94 305 THR B N 1
ATOM 5708 C CA . THR B 1 305 ? -0.996 19.844 10.742 1 97.94 305 THR B CA 1
ATOM 5709 C C . THR B 1 305 ? -1.993 19.703 11.891 1 97.94 305 THR B C 1
ATOM 5711 O O . THR B 1 305 ? -1.604 19.438 13.031 1 97.94 305 THR B O 1
ATOM 5714 N N . ASN B 1 306 ? -3.166 19.766 11.555 1 97.19 306 ASN B N 1
ATOM 5715 C CA . ASN B 1 306 ? -4.238 19.922 12.531 1 97.19 306 ASN B CA 1
ATOM 5716 C C . ASN B 1 306 ? -4.367 18.703 13.438 1 97.19 306 ASN B C 1
ATOM 5718 O O . ASN B 1 306 ? -4.809 18.828 14.578 1 97.19 306 ASN B O 1
ATOM 5722 N N . HIS B 1 307 ? -3.975 17.516 13.023 1 97.38 307 HIS B N 1
ATOM 5723 C CA . HIS B 1 307 ? -3.986 16.312 13.859 1 97.38 307 HIS B CA 1
ATOM 5724 C C . HIS B 1 307 ? -3.211 16.531 15.148 1 97.38 307 HIS B C 1
ATOM 5726 O O . HIS B 1 307 ? -3.516 15.914 16.172 1 97.38 307 HIS B O 1
ATOM 5732 N N . LYS B 1 308 ? -2.277 17.344 15.047 1 97.56 308 LYS B N 1
ATOM 5733 C CA . LYS B 1 308 ? -1.4 17.625 16.188 1 97.56 308 LYS B CA 1
ATOM 5734 C C . LYS B 1 308 ? -2.146 18.375 17.281 1 97.56 308 LYS B C 1
ATOM 5736 O O . LYS B 1 308 ? -1.697 18.406 18.422 1 97.56 308 LYS B O 1
ATOM 5741 N N . PHE B 1 309 ? -3.223 18.984 16.859 1 98.06 309 PHE B N 1
ATOM 5742 C CA . PHE B 1 309 ? -3.953 19.875 17.766 1 98.06 309 PHE B CA 1
ATOM 5743 C C . PHE B 1 309 ? -5.359 19.344 18.016 1 98.06 309 PHE B C 1
ATOM 5745 O O . PHE B 1 309 ? -5.906 18.594 17.203 1 98.06 309 PHE B O 1
ATOM 5752 N N . ASN B 1 310 ? -5.949 19.734 19.125 1 98.62 310 ASN B N 1
ATOM 5753 C CA . ASN B 1 310 ? -7.352 19.516 19.469 1 98.62 310 ASN B CA 1
ATOM 5754 C C . ASN B 1 310 ? -7.695 18.031 19.547 1 98.62 310 ASN B C 1
ATOM 5756 O O . ASN B 1 310 ? -8.75 17.625 19.062 1 98.62 310 ASN B O 1
ATOM 5760 N N . GLY B 1 311 ? -6.762 17.188 19.922 1 98.69 311 GLY B N 1
ATOM 5761 C CA . GLY B 1 311 ? -7.027 15.789 20.172 1 98.69 311 GLY B CA 1
ATOM 5762 C C . GLY B 1 311 ? -6.734 14.906 18.969 1 98.69 311 GLY B C 1
ATOM 5763 O O . GLY B 1 311 ? -6.961 15.305 17.828 1 98.69 311 GLY B O 1
ATOM 5764 N N . PHE B 1 312 ? -6.379 13.664 19.266 1 98.56 312 PHE B N 1
ATOM 5765 C CA . PHE B 1 312 ? -5.902 12.773 18.203 1 98.56 312 PHE B CA 1
ATOM 5766 C C . PHE B 1 312 ? -7.066 12.039 17.547 1 98.56 312 PHE B C 1
ATOM 5768 O O . PHE B 1 312 ? -6.902 11.422 16.5 1 98.56 312 PHE B O 1
ATOM 5775 N N . MET B 1 313 ? -8.258 12.141 18.109 1 98.12 313 MET B N 1
ATOM 5776 C CA . MET B 1 313 ? -9.414 11.492 17.5 1 98.12 313 MET B CA 1
ATOM 5777 C C . MET B 1 313 ? -9.938 12.305 16.312 1 98.12 313 MET B C 1
ATOM 5779 O O . MET B 1 313 ? -10.812 11.852 15.578 1 98.12 313 MET B O 1
ATOM 5783 N N . ASP B 1 314 ? -9.445 13.453 16.156 1 97.88 314 ASP B N 1
ATOM 5784 C CA . ASP B 1 314 ? -9.664 14.305 14.992 1 97.88 314 ASP B CA 1
ATOM 5785 C C . ASP B 1 314 ? -11.133 14.656 14.828 1 97.88 314 ASP B C 1
ATOM 5787 O O . ASP B 1 314 ? -11.672 14.625 13.719 1 97.88 314 ASP B O 1
ATOM 5791 N N . TYR B 1 315 ? -11.773 15.016 15.883 1 98.19 315 TYR B N 1
ATOM 5792 C CA . TYR B 1 315 ? -13.164 15.453 15.836 1 98.19 315 TYR B CA 1
ATOM 5793 C C . TYR B 1 315 ? -13.266 16.891 15.359 1 98.19 315 TYR B C 1
ATOM 5795 O O . TYR B 1 315 ? -14.344 17.359 14.969 1 98.19 315 TYR B O 1
ATOM 5803 N N . PHE B 1 316 ? -12.086 17.578 15.398 1 98.25 316 PHE B N 1
ATOM 5804 C CA . PHE B 1 316 ? -12.125 19.016 15.133 1 98.25 316 PHE B CA 1
ATOM 5805 C C . PHE B 1 316 ? -11.008 19.422 14.18 1 98.25 316 PHE B C 1
ATOM 5807 O O . PHE B 1 316 ? -9.828 19.25 14.5 1 98.25 316 PHE B O 1
ATOM 5814 N N . TYR B 1 317 ? -11.383 20 12.969 1 96.38 317 TYR B N 1
ATOM 5815 C CA . TYR B 1 317 ? -10.562 20.734 12.016 1 96.38 317 TYR B CA 1
ATOM 5816 C C . TYR B 1 317 ? -9.633 19.797 11.25 1 96.38 317 TYR B C 1
ATOM 5818 O O . TYR B 1 317 ? -8.594 20.234 10.742 1 96.38 317 TYR B O 1
ATOM 5826 N N . VAL B 1 318 ? -9.891 18.562 11.242 1 94.38 318 VAL B N 1
ATOM 5827 C CA . VAL B 1 318 ? -9.227 17.594 10.359 1 94.38 318 VAL B CA 1
ATOM 5828 C C . VAL B 1 318 ? -10.219 17.094 9.312 1 94.38 318 VAL B C 1
ATOM 5830 O O . VAL B 1 318 ? -10.734 15.984 9.414 1 94.38 318 VAL B O 1
ATOM 5833 N N . GLY B 1 319 ? -10.383 17.953 8.344 1 89.62 319 GLY B N 1
ATOM 5834 C CA . GLY B 1 319 ? -11.352 17.672 7.293 1 89.62 319 GLY B CA 1
ATOM 5835 C C . GLY B 1 319 ? -12.789 17.844 7.738 1 89.62 319 GLY B C 1
ATOM 5836 O O . GLY B 1 319 ? -13.719 17.391 7.066 1 89.62 319 GLY B O 1
ATOM 5837 N N . ASN B 1 320 ? -12.969 18.391 8.883 1 92.31 320 ASN B N 1
ATOM 5838 C CA . ASN B 1 320 ? -14.305 18.578 9.438 1 92.31 320 ASN B CA 1
ATOM 5839 C C . ASN B 1 320 ? -14.375 19.828 10.297 1 92.31 320 ASN B C 1
ATOM 5841 O O . ASN B 1 320 ? -13.383 20.547 10.438 1 92.31 320 ASN B O 1
ATOM 5845 N N . HIS B 1 321 ? -15.57 20.219 10.719 1 93.38 321 HIS B N 1
ATOM 5846 C CA . HIS B 1 321 ? -15.867 21.25 11.711 1 93.38 321 HIS B CA 1
ATOM 5847 C C . HIS B 1 321 ? -15.617 22.641 11.148 1 93.38 321 HIS B C 1
ATOM 5849 O O . HIS B 1 321 ? -15.484 23.609 11.906 1 93.38 321 HIS B O 1
ATOM 5855 N N . ALA B 1 322 ? -15.523 22.656 9.828 1 85.5 322 ALA B N 1
ATOM 5856 C CA . ALA B 1 322 ? -15.398 23.953 9.18 1 85.5 322 ALA B CA 1
ATOM 5857 C C . ALA B 1 322 ? -16.703 24.75 9.289 1 85.5 322 ALA B C 1
ATOM 5859 O O . ALA B 1 322 ? -17.781 24.188 9.172 1 85.5 322 ALA B O 1
ATOM 5860 N N . ASN B 1 323 ? -16.578 26 9.445 1 87.94 323 ASN B N 1
ATOM 5861 C CA . ASN B 1 323 ? -17.734 26.891 9.469 1 87.94 323 ASN B CA 1
ATOM 5862 C C . ASN B 1 323 ? -18.75 26.453 10.516 1 87.94 323 ASN B C 1
ATOM 5864 O O . ASN B 1 323 ? -19.953 26.375 10.234 1 87.94 323 ASN B O 1
ATOM 5868 N N . SER B 1 324 ? -18.281 26.109 11.625 1 93.69 324 SER B N 1
ATOM 5869 C CA . SER B 1 324 ? -19.094 25.609 12.734 1 93.69 324 SER B CA 1
ATOM 5870 C C . SER B 1 324 ? -19.031 26.547 13.938 1 93.69 324 SER B C 1
ATOM 5872 O O . SER B 1 324 ? -18.844 27.766 13.773 1 93.69 324 SER B O 1
ATOM 5874 N N . VAL B 1 325 ? -19.234 26.047 15.133 1 96.44 325 VAL B N 1
ATOM 5875 C CA . VAL B 1 325 ? -19.422 26.859 16.328 1 96.44 325 VAL B CA 1
ATOM 5876 C C . VAL B 1 325 ? -18.062 27.188 16.953 1 96.44 325 VAL B C 1
ATOM 5878 O O . VAL B 1 325 ? -18 27.719 18.062 1 96.44 325 VAL B O 1
ATOM 5881 N N . GLY B 1 326 ? -17.031 26.922 16.25 1 98.19 326 GLY B N 1
ATOM 5882 C CA . GLY B 1 326 ? -15.711 27.156 16.828 1 98.19 326 GLY B CA 1
ATOM 5883 C C . GLY B 1 326 ? -15.359 26.156 17.922 1 98.19 326 GLY B C 1
ATOM 5884 O O . GLY B 1 326 ? -15.953 25.094 18 1 98.19 326 GLY B O 1
ATOM 5885 N N . LEU B 1 327 ? -14.305 26.516 18.719 1 98.75 327 LEU B N 1
ATOM 5886 C CA . LEU B 1 327 ? -13.836 25.547 19.703 1 98.75 327 LEU B CA 1
ATOM 5887 C C . LEU B 1 327 ? -13.062 26.234 20.828 1 98.75 327 LEU B C 1
ATOM 5889 O O . LEU B 1 327 ? -12.273 27.141 20.578 1 98.75 327 LEU B O 1
ATOM 5893 N N . LEU B 1 328 ? -13.414 25.891 21.953 1 98.81 328 LEU B N 1
ATOM 5894 C CA . LEU B 1 328 ? -12.555 26.109 23.109 1 98.81 328 LEU B CA 1
ATOM 5895 C C . LEU B 1 328 ? -11.953 24.797 23.609 1 98.81 328 LEU B C 1
ATOM 5897 O O . LEU B 1 328 ? -12.688 23.875 23.984 1 98.81 328 LEU B O 1
ATOM 5901 N N . ASP B 1 329 ? -10.68 24.656 23.578 1 98.88 329 ASP B N 1
ATOM 5902 C CA . ASP B 1 329 ? -9.922 23.484 24 1 98.88 329 ASP B CA 1
ATOM 5903 C C . ASP B 1 329 ? -9.039 23.812 25.203 1 98.88 329 ASP B C 1
ATOM 5905 O O . ASP B 1 329 ? -8.133 24.641 25.109 1 98.88 329 ASP B O 1
ATOM 5909 N N . VAL B 1 330 ? -9.297 23.188 26.25 1 98.94 330 VAL B N 1
ATOM 5910 C CA . VAL B 1 330 ? -8.43 23.25 27.422 1 98.94 330 VAL B CA 1
ATOM 5911 C C . VAL B 1 330 ? -7.789 21.891 27.672 1 98.94 330 VAL B C 1
ATOM 5913 O O . VAL B 1 330 ? -8.484 20.875 27.688 1 98.94 330 VAL B O 1
ATOM 5916 N N . HIS B 1 331 ? -6.461 21.844 27.859 1 98.88 331 HIS B N 1
ATOM 5917 C CA . HIS B 1 331 ? -5.852 20.516 27.938 1 98.88 331 HIS B CA 1
ATOM 5918 C C . HIS B 1 331 ? -4.66 20.531 28.891 1 98.88 331 HIS B C 1
ATOM 5920 O O . HIS B 1 331 ? -4.094 21.578 29.188 1 98.88 331 HIS B O 1
ATOM 5926 N N . VAL B 1 332 ? -4.344 19.359 29.375 1 98.88 332 VAL B N 1
ATOM 5927 C CA . VAL B 1 332 ? -3.148 19.078 30.156 1 98.88 332 VAL B CA 1
ATOM 5928 C C . VAL B 1 332 ? -2.471 17.812 29.641 1 98.88 332 VAL B C 1
ATOM 5930 O O . VAL B 1 332 ? -3.129 16.938 29.078 1 98.88 332 VAL B O 1
ATOM 5933 N N . SER B 1 333 ? -1.165 17.75 29.781 1 98.81 333 SER B N 1
ATOM 5934 C CA . SER B 1 333 ? -0.448 16.578 29.281 1 98.81 333 SER B CA 1
ATOM 5935 C C . SER B 1 333 ? 0.76 16.266 30.156 1 98.81 333 SER B C 1
ATOM 5937 O O . SER B 1 333 ? 1.212 17.109 30.938 1 98.81 333 SER B O 1
ATOM 5939 N N . ALA B 1 334 ? 1.197 15.062 30.047 1 98.81 334 ALA B N 1
ATOM 5940 C CA . ALA B 1 334 ? 2.436 14.578 30.641 1 98.81 334 ALA B CA 1
ATOM 5941 C C . ALA B 1 334 ? 3.188 13.656 29.688 1 98.81 334 ALA B C 1
ATOM 5943 O O . ALA B 1 334 ? 2.582 12.797 29.047 1 98.81 334 ALA B O 1
ATOM 5944 N N . ASN B 1 335 ? 4.441 13.898 29.578 1 98.5 335 ASN B N 1
ATOM 5945 C CA . ASN B 1 335 ? 5.332 13.023 28.828 1 98.5 335 ASN B CA 1
ATOM 5946 C C . ASN B 1 335 ? 6.332 12.32 29.75 1 98.5 335 ASN B C 1
ATOM 5948 O O . ASN B 1 335 ? 7.102 12.984 30.453 1 98.5 335 ASN B O 1
ATOM 5952 N N . PHE B 1 336 ? 6.312 11.047 29.734 1 98.69 336 PHE B N 1
ATOM 5953 C CA . PHE B 1 336 ? 7.188 10.242 30.578 1 98.69 336 PHE B CA 1
ATOM 5954 C C . PHE B 1 336 ? 8.266 9.562 29.75 1 98.69 336 PHE B C 1
ATOM 5956 O O . PHE B 1 336 ? 7.961 8.797 28.828 1 98.69 336 PHE B O 1
ATOM 5963 N N . LYS B 1 337 ? 9.469 9.852 30.078 1 97.94 337 LYS B N 1
ATOM 5964 C CA . LYS B 1 337 ? 10.555 9.039 29.547 1 97.94 337 LYS B CA 1
ATOM 5965 C C . LYS B 1 337 ? 10.695 7.73 30.328 1 97.94 337 LYS B C 1
ATOM 5967 O O . LYS B 1 337 ? 11.078 7.734 31.5 1 97.94 337 LYS B O 1
ATOM 5972 N N . LEU B 1 338 ? 10.43 6.66 29.766 1 97.44 338 LEU B N 1
ATOM 5973 C CA . LEU B 1 338 ? 10.43 5.367 30.438 1 97.44 338 LEU B CA 1
ATOM 5974 C C . LEU B 1 338 ? 11.789 4.691 30.328 1 97.44 338 LEU B C 1
ATOM 5976 O O . LEU B 1 338 ? 12.062 3.717 31.031 1 97.44 338 LEU B O 1
ATOM 5980 N N . GLY B 1 339 ? 12.688 5.148 29.578 1 94.25 339 GLY B N 1
ATOM 5981 C CA . GLY B 1 339 ? 14.055 4.754 29.297 1 94.25 339 GLY B CA 1
ATOM 5982 C C . GLY B 1 339 ? 14.742 5.66 28.297 1 94.25 339 GLY B C 1
ATOM 5983 O O . GLY B 1 339 ? 14.266 6.758 28.016 1 94.25 339 GLY B O 1
ATOM 5984 N N . GLU B 1 340 ? 15.852 5.207 27.828 1 93.75 340 GLU B N 1
ATOM 5985 C CA . GLU B 1 340 ? 16.594 6.027 26.875 1 93.75 340 GLU B CA 1
ATOM 5986 C C . GLU B 1 340 ? 15.898 6.074 25.516 1 93.75 340 GLU B C 1
ATOM 5988 O O . GLU B 1 340 ? 16.062 7.031 24.75 1 93.75 340 GLU B O 1
ATOM 5993 N N . LYS B 1 341 ? 15.141 5.125 25.344 1 96.62 341 LYS B N 1
ATOM 5994 C CA . LYS B 1 341 ? 14.633 4.996 23.984 1 96.62 341 LYS B CA 1
ATOM 5995 C C . LYS B 1 341 ? 13.109 4.875 23.984 1 96.62 341 LYS B C 1
ATOM 5997 O O . LYS B 1 341 ? 12.516 4.52 22.969 1 96.62 341 LYS B O 1
ATOM 6002 N N . SER B 1 342 ? 12.453 5.035 25.078 1 97.81 342 SER B N 1
ATOM 6003 C CA . SER B 1 342 ? 11 4.871 25.125 1 97.81 342 SER B CA 1
ATOM 6004 C C . SER B 1 342 ? 10.336 6.031 25.859 1 97.81 342 SER B C 1
ATOM 6006 O O . SER B 1 342 ? 10.93 6.617 26.766 1 97.81 342 SER B O 1
ATOM 6008 N N . SER B 1 343 ? 9.141 6.344 25.453 1 98.56 343 SER B N 1
ATOM 6009 C CA . SER B 1 343 ? 8.391 7.414 26.094 1 98.56 343 SER B CA 1
ATOM 6010 C C . SER B 1 343 ? 6.887 7.141 26.047 1 98.56 343 SER B C 1
ATOM 6012 O O . SER B 1 343 ? 6.426 6.352 25.219 1 98.56 343 SER B O 1
ATOM 6014 N N . LEU B 1 344 ? 6.156 7.684 26.922 1 98.81 344 LEU B N 1
ATOM 6015 C CA . LEU B 1 344 ? 4.699 7.625 26.984 1 98.81 344 LEU B CA 1
ATOM 6016 C C . LEU B 1 344 ? 4.109 9.023 27.125 1 98.81 344 LEU B C 1
ATOM 6018 O O . LEU B 1 344 ? 4.426 9.742 28.078 1 98.81 344 LEU B O 1
ATOM 6022 N N . LEU B 1 345 ? 3.303 9.414 26.25 1 98.88 345 LEU B N 1
ATOM 6023 C CA . LEU B 1 345 ? 2.533 10.648 26.328 1 98.88 345 LEU B CA 1
ATOM 6024 C C . LEU B 1 345 ? 1.115 10.375 26.812 1 98.88 345 LEU B C 1
ATOM 6026 O O . LEU B 1 345 ? 0.452 9.461 26.328 1 98.88 345 LEU B O 1
ATOM 6030 N N . VAL B 1 346 ? 0.712 11.102 27.75 1 98.88 346 VAL B N 1
ATOM 6031 C CA . VAL B 1 346 ? -0.668 11.125 28.219 1 98.88 346 VAL B CA 1
ATOM 6032 C C . VAL B 1 346 ? -1.227 12.547 28.125 1 98.88 346 VAL B C 1
ATOM 6034 O O . VAL B 1 346 ? -0.648 13.484 28.672 1 98.88 346 VAL B O 1
ATOM 6037 N N . LYS B 1 347 ? -2.332 12.711 27.469 1 98.88 347 LYS B N 1
ATOM 6038 C CA . LYS B 1 347 ? -2.941 14.023 27.297 1 98.88 347 LYS B CA 1
ATOM 6039 C C . LYS B 1 347 ? -4.453 13.961 27.5 1 98.88 347 LYS B C 1
ATOM 6041 O O . LYS B 1 347 ? -5.113 13.047 27.016 1 98.88 347 LYS B O 1
ATOM 6046 N N . ALA B 1 348 ? -4.945 14.867 28.266 1 98.94 348 ALA B N 1
ATOM 6047 C CA . ALA B 1 348 ? -6.383 15.039 28.469 1 98.94 348 ALA B CA 1
ATOM 6048 C C . ALA B 1 348 ? -6.848 16.391 27.938 1 98.94 348 ALA B C 1
ATOM 6050 O O . ALA B 1 348 ? -6.195 17.406 28.172 1 98.94 348 ALA B O 1
ATOM 6051 N N . LEU B 1 349 ? -7.898 16.375 27.219 1 98.94 349 LEU B N 1
ATOM 6052 C CA . LEU B 1 349 ? -8.438 17.594 26.609 1 98.94 349 LEU B CA 1
ATOM 6053 C C . LEU B 1 349 ? -9.93 17.719 26.891 1 98.94 349 LEU B C 1
ATOM 6055 O O . LEU B 1 349 ? -10.664 16.734 26.828 1 98.94 349 LEU B O 1
ATOM 6059 N N . ASN B 1 350 ? -10.352 18.906 27.188 1 98.94 350 ASN B N 1
ATOM 6060 C CA . ASN B 1 350 ? -11.766 19.234 27.297 1 98.94 350 ASN B CA 1
ATOM 6061 C C . ASN B 1 350 ? -12.211 20.219 26.219 1 98.94 350 ASN B C 1
ATOM 6063 O O . ASN B 1 350 ? -11.531 21.203 25.969 1 98.94 350 ASN B O 1
ATOM 6067 N N . PHE B 1 351 ? -13.391 19.922 25.625 1 98.88 351 PHE B N 1
ATOM 6068 C CA . PHE B 1 351 ? -13.828 20.688 24.469 1 98.88 351 PHE B CA 1
ATOM 6069 C C . PHE B 1 351 ? -15.18 21.344 24.719 1 98.88 351 PHE B C 1
ATOM 6071 O O . PHE B 1 351 ? -16.078 20.703 25.281 1 98.88 351 PHE B O 1
ATOM 6078 N N . SER B 1 352 ? -15.328 22.562 24.297 1 98.75 352 SER B N 1
ATOM 6079 C CA . SER B 1 352 ? -16.594 23.281 24.234 1 98.75 352 SER B CA 1
ATOM 6080 C C . SER B 1 352 ? -16.672 24.156 22.984 1 98.75 352 SER B C 1
ATOM 6082 O O . SER B 1 352 ? -15.633 24.562 22.453 1 98.75 352 SER B O 1
ATOM 6084 N N . GLY B 1 353 ? -17.875 24.359 22.531 1 98.25 353 GLY B N 1
ATOM 6085 C CA . GLY B 1 353 ? -18.016 25.344 21.469 1 98.25 353 GLY B CA 1
ATOM 6086 C C . GLY B 1 353 ? -17.672 26.75 21.906 1 98.25 353 GLY B C 1
ATOM 6087 O O . GLY B 1 353 ? -18.016 27.156 23.031 1 98.25 353 GLY B O 1
ATOM 6088 N N . GLU B 1 354 ? -16.938 27.422 21.016 1 98.25 354 GLU B N 1
ATOM 6089 C CA . GLU B 1 354 ? -16.781 28.844 21.266 1 98.25 354 GLU B CA 1
ATOM 6090 C C . GLU B 1 354 ? -18.125 29.578 21.219 1 98.25 354 GLU B C 1
ATOM 6092 O O . GLU B 1 354 ? -18.391 30.469 22.016 1 98.25 354 GLU B O 1
ATOM 6097 N N . GLN B 1 355 ? -18.891 29.219 20.266 1 97.12 355 GLN B N 1
ATOM 6098 C CA . GLN B 1 355 ? -20.281 29.609 20.203 1 97.12 355 GLN B CA 1
ATOM 6099 C C . GLN B 1 355 ? -21.203 28.484 20.672 1 97.12 355 GLN B C 1
ATOM 6101 O O . GLN B 1 355 ? -20.812 27.312 20.625 1 97.12 355 GLN B O 1
ATOM 6106 N N . ALA B 1 356 ? -22.406 28.875 21.109 1 96.12 356 ALA B N 1
ATOM 6107 C CA . ALA B 1 356 ? -23.375 27.875 21.531 1 96.12 356 ALA B CA 1
ATOM 6108 C C . ALA B 1 356 ? -24.016 27.188 20.328 1 96.12 356 ALA B C 1
ATOM 6110 O O . ALA B 1 356 ? -24.172 27.781 19.266 1 96.12 356 ALA B O 1
ATOM 6111 N N . LEU B 1 357 ? -24.375 25.938 20.578 1 95.62 357 LEU B N 1
ATOM 6112 C CA . LEU B 1 357 ? -25.219 25.234 19.625 1 95.62 357 LEU B CA 1
ATOM 6113 C C . LEU B 1 357 ? -26.641 25.781 19.641 1 95.62 357 LEU B C 1
ATOM 6115 O O . LEU B 1 357 ? -26.984 26.578 20.516 1 95.62 357 LEU B O 1
ATOM 6119 N N . PRO B 1 358 ? -27.438 25.344 18.688 1 92.5 358 PRO B N 1
ATOM 6120 C CA . PRO B 1 358 ? -28.812 25.844 18.656 1 92.5 358 PRO B CA 1
ATOM 6121 C C . PRO B 1 358 ? -29.562 25.594 19.969 1 92.5 358 PRO B C 1
ATOM 6123 O O . PRO B 1 358 ? -30.375 26.422 20.375 1 92.5 358 PRO B O 1
ATOM 6126 N N . SER B 1 359 ? -29.297 24.578 20.656 1 94.62 359 SER B N 1
ATOM 6127 C CA . SER B 1 359 ? -29.969 24.25 21.922 1 94.62 359 SER B CA 1
ATOM 6128 C C . SER B 1 359 ? -29.469 25.156 23.047 1 94.62 359 SER B C 1
ATOM 6130 O O . SER B 1 359 ? -30.062 25.156 24.141 1 94.62 359 SER B O 1
ATOM 6132 N N . GLY B 1 360 ? -28.391 25.812 22.766 1 95.06 360 GLY B N 1
ATOM 6133 C CA . GLY B 1 360 ? -27.734 26.578 23.812 1 95.06 360 GLY B CA 1
ATOM 6134 C C . GLY B 1 360 ? -26.578 25.859 24.453 1 95.06 360 GLY B C 1
ATOM 6135 O O . GLY B 1 360 ? -25.781 26.469 25.172 1 95.06 360 GLY B O 1
ATOM 6136 N N . GLU B 1 361 ? -26.438 24.672 24.109 1 94.81 361 GLU B N 1
ATOM 6137 C CA . GLU B 1 361 ? -25.375 23.844 24.672 1 94.81 361 GLU B CA 1
ATOM 6138 C C . GLU B 1 361 ? -24.016 24.234 24.109 1 94.81 361 GLU B C 1
ATOM 6140 O O . GLU B 1 361 ? -23.891 24.547 22.938 1 94.81 361 GLU B O 1
ATOM 6145 N N . LYS B 1 362 ? -22.922 24.141 25.031 1 97.25 362 LYS B N 1
ATOM 6146 C CA . LYS B 1 362 ? -21.578 24.438 24.578 1 97.25 362 LYS 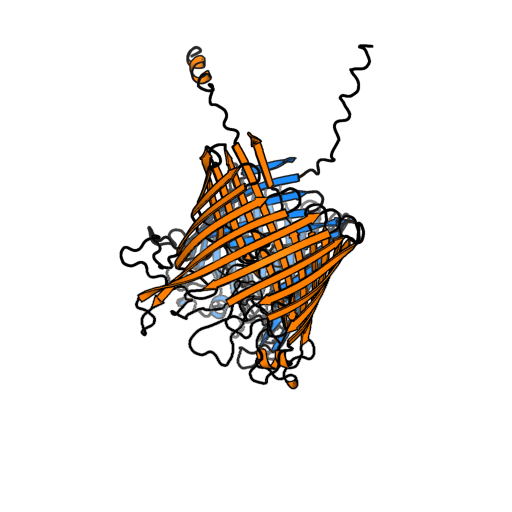B CA 1
ATOM 6147 C C . LYS B 1 362 ? -20.625 23.266 24.844 1 97.25 362 LYS B C 1
ATOM 6149 O O . LYS B 1 362 ? -19.609 23.109 24.156 1 97.25 362 LYS B O 1
ATOM 6154 N N . SER B 1 363 ? -21.016 22.469 25.812 1 98.5 363 SER B N 1
ATOM 6155 C CA . SER B 1 363 ? -20.125 21.375 26.219 1 98.5 363 SER B CA 1
ATOM 6156 C C . SER B 1 363 ? -20.109 20.266 25.172 1 98.5 363 SER B C 1
ATOM 6158 O O . SER B 1 363 ? -21.156 19.734 24.812 1 98.5 363 SER B O 1
ATOM 6160 N N . LEU B 1 364 ? -18.984 19.906 24.734 1 98.69 364 LEU B N 1
ATOM 6161 C CA . LEU B 1 364 ? -18.875 18.922 23.672 1 98.69 364 LEU B CA 1
ATOM 6162 C C . LEU B 1 364 ? -18.328 17.594 24.203 1 98.69 364 LEU B C 1
ATOM 6164 O O . LEU B 1 364 ? -18.828 16.531 23.875 1 98.69 364 LEU B O 1
ATOM 6168 N N . GLY B 1 365 ? -17.25 17.656 25.062 1 98.69 365 GLY B N 1
ATOM 6169 C CA . GLY B 1 365 ? -16.75 16.406 25.609 1 98.69 365 GLY B CA 1
ATOM 6170 C C . GLY B 1 365 ? -15.312 16.469 26.078 1 98.69 365 GLY B C 1
ATOM 6171 O O . GLY B 1 365 ? -14.727 17.562 26.125 1 98.69 365 GLY B O 1
ATOM 6172 N N . THR B 1 366 ? -14.812 15.328 26.484 1 98.81 366 THR B N 1
ATOM 6173 C CA . THR B 1 366 ? -13.438 15.164 26.953 1 98.81 366 THR B CA 1
ATOM 6174 C C . THR B 1 366 ? -12.75 14.023 26.203 1 98.81 366 THR B C 1
ATOM 6176 O O . THR B 1 366 ? -13.359 12.984 25.953 1 98.81 366 THR B O 1
ATOM 6179 N N . GLU B 1 367 ? -11.508 14.25 25.859 1 98.94 367 GLU B N 1
ATOM 6180 C CA . GLU B 1 367 ? -10.734 13.234 25.172 1 98.94 367 GLU B CA 1
ATOM 6181 C C . GLU B 1 367 ? -9.461 12.883 25.938 1 98.94 367 GLU B C 1
ATOM 6183 O O . GLU B 1 367 ? -8.812 13.766 26.516 1 98.94 367 GLU B O 1
ATOM 6188 N N . LEU B 1 368 ? -9.188 11.602 26.016 1 98.94 368 LEU B N 1
ATOM 6189 C CA . LEU B 1 368 ? -7.91 11.102 26.516 1 98.94 368 LEU B CA 1
ATOM 6190 C C . LEU B 1 368 ? -7.078 10.508 25.375 1 98.94 368 LEU B C 1
ATOM 6192 O O . LEU B 1 368 ? -7.566 9.664 24.625 1 98.94 368 LEU B O 1
ATOM 6196 N N . ASP B 1 369 ? -5.852 10.969 25.266 1 98.94 369 ASP B N 1
ATOM 6197 C CA . ASP B 1 369 ? -4.922 10.461 24.25 1 98.94 369 ASP B CA 1
ATOM 6198 C C . ASP B 1 369 ? -3.689 9.836 24.906 1 98.94 369 ASP B C 1
ATOM 6200 O O . ASP B 1 369 ? -3.041 10.469 25.75 1 98.94 369 ASP B O 1
ATOM 6204 N N . LEU B 1 370 ? -3.336 8.625 24.484 1 98.94 370 LEU B N 1
ATOM 6205 C CA . LEU B 1 370 ? -2.125 7.926 24.906 1 98.94 370 LEU B CA 1
ATOM 6206 C C . LEU B 1 370 ? -1.259 7.578 23.688 1 98.94 370 LEU B C 1
ATOM 6208 O O . LEU B 1 370 ? -1.77 7.121 22.672 1 98.94 370 LEU B O 1
ATOM 6212 N N . VAL B 1 371 ? 0.061 7.832 23.797 1 98.88 371 VAL B N 1
ATOM 6213 C CA . VAL B 1 371 ? 0.99 7.414 22.75 1 98.88 371 VAL B CA 1
ATOM 6214 C C . VAL B 1 371 ? 2.254 6.836 23.375 1 98.88 371 VAL B C 1
ATOM 6216 O O . VAL B 1 371 ? 2.938 7.512 24.156 1 98.88 371 VAL B O 1
ATOM 6219 N N . PHE B 1 372 ? 2.527 5.621 23.125 1 98.81 372 PHE B N 1
ATOM 6220 C CA . PHE B 1 372 ? 3.771 4.969 23.516 1 98.81 372 PHE B CA 1
ATOM 6221 C C . PHE B 1 372 ? 4.734 4.906 22.328 1 98.81 372 PHE B C 1
ATOM 6223 O O . PHE B 1 372 ? 4.34 4.559 21.219 1 98.81 372 PHE B O 1
ATOM 6230 N N . SER B 1 373 ? 5.984 5.285 22.547 1 98.5 373 SER B N 1
ATOM 6231 C CA . SER B 1 373 ? 7.008 5.234 21.516 1 98.5 373 SER B CA 1
ATOM 6232 C C . SER B 1 373 ? 8.234 4.461 21.984 1 98.5 373 SER B C 1
ATOM 6234 O O . SER B 1 373 ? 8.688 4.629 23.109 1 98.5 373 SER B O 1
ATOM 6236 N N . GLN B 1 374 ? 8.758 3.639 21.141 1 98.38 374 GLN B N 1
ATOM 6237 C CA . GLN B 1 374 ? 9.977 2.871 21.375 1 98.38 374 GLN B CA 1
ATOM 6238 C C . GLN B 1 374 ? 10.922 2.943 20.172 1 98.38 374 GLN B C 1
ATOM 6240 O O . GLN B 1 374 ? 10.562 2.521 19.078 1 98.38 374 GLN B O 1
ATOM 6245 N N . ALA B 1 375 ? 12.102 3.484 20.453 1 97.25 375 ALA B N 1
ATOM 6246 C CA . ALA B 1 375 ? 13.125 3.518 19.406 1 97.25 375 ALA B CA 1
ATOM 6247 C C . ALA B 1 375 ? 14.008 2.275 19.469 1 97.25 375 ALA B C 1
ATOM 6249 O O . ALA B 1 375 ? 14.344 1.797 20.562 1 97.25 375 ALA B O 1
ATOM 6250 N N . PHE B 1 376 ? 14.32 1.772 18.312 1 96.06 376 PHE B N 1
ATOM 6251 C CA . PHE B 1 376 ? 15.281 0.695 18.125 1 96.06 376 PHE B CA 1
ATOM 6252 C C . PHE B 1 376 ? 16.422 1.136 17.219 1 96.06 376 PHE B C 1
ATOM 6254 O O . PHE B 1 376 ? 16.625 2.334 17 1 96.06 376 PHE B O 1
ATOM 6261 N N . ASN B 1 377 ? 17.25 0.201 16.844 1 92.88 377 ASN B N 1
ATOM 6262 C CA . ASN B 1 377 ? 18.328 0.547 15.93 1 92.88 377 ASN B CA 1
ATOM 6263 C C . ASN B 1 377 ? 17.844 0.684 14.492 1 92.88 377 ASN B C 1
ATOM 6265 O O . ASN B 1 377 ? 17.75 -0.308 13.766 1 92.88 377 ASN B O 1
ATOM 6269 N N . GLY B 1 378 ? 17.641 1.933 14.117 1 92.19 378 GLY B N 1
ATOM 6270 C CA . GLY B 1 378 ? 17.266 2.197 12.734 1 92.19 378 GLY B CA 1
ATOM 6271 C C . GLY B 1 378 ? 15.773 2.174 12.492 1 92.19 378 GLY B C 1
ATOM 6272 O O . GLY B 1 378 ? 15.32 2.357 11.367 1 92.19 378 GLY B O 1
ATOM 6273 N N . TYR B 1 379 ? 14.977 1.837 13.438 1 96.19 379 TYR B N 1
ATOM 6274 C CA . TYR B 1 379 ? 13.531 1.868 13.289 1 96.19 379 TYR B CA 1
ATOM 6275 C C . TYR B 1 379 ? 12.852 2.152 14.625 1 96.19 379 TYR B C 1
ATOM 6277 O O . TYR B 1 379 ? 13.508 2.199 15.664 1 96.19 379 TYR B O 1
ATOM 6285 N N . SER B 1 380 ? 11.555 2.453 14.57 1 97.88 380 SER B N 1
ATOM 6286 C CA . SER B 1 380 ? 10.797 2.738 15.781 1 97.88 380 SER B CA 1
ATOM 6287 C C . SER B 1 380 ? 9.375 2.188 15.695 1 97.88 380 SER B C 1
ATOM 6289 O O . SER B 1 380 ? 8.867 1.94 14.594 1 97.88 380 SER B O 1
ATOM 6291 N N . LEU B 1 381 ? 8.844 1.911 16.859 1 98.19 381 LEU B N 1
ATOM 6292 C CA . LEU B 1 381 ? 7.449 1.498 17.016 1 98.19 381 LEU B CA 1
ATOM 6293 C C . LEU B 1 381 ? 6.664 2.527 17.828 1 98.19 381 LEU B C 1
ATOM 6295 O O . LEU B 1 381 ? 7.145 3.018 18.844 1 98.19 381 LEU B O 1
ATOM 6299 N N . GLN B 1 382 ? 5.504 2.832 17.344 1 98.62 382 GLN B N 1
ATOM 6300 C CA . GLN B 1 382 ? 4.594 3.711 18.062 1 98.62 382 GLN B CA 1
ATOM 6301 C C . GLN B 1 382 ? 3.215 3.072 18.219 1 98.62 382 GLN B C 1
ATOM 6303 O O . GLN B 1 382 ? 2.703 2.465 17.266 1 98.62 382 GLN B O 1
ATOM 6308 N N . LEU B 1 383 ? 2.691 3.146 19.406 1 98.75 383 LEU B N 1
ATOM 6309 C CA . LEU B 1 383 ? 1.342 2.695 19.719 1 98.75 383 LEU B CA 1
ATOM 6310 C C . LEU B 1 383 ? 0.497 3.844 20.266 1 98.75 383 LEU B C 1
ATOM 6312 O O . LEU B 1 383 ? 0.987 4.672 21.031 1 98.75 383 LEU B O 1
ATOM 6316 N N . GLY B 1 384 ? -0.741 3.885 19.844 1 98.81 384 GLY B N 1
ATOM 6317 C CA . GLY B 1 384 ? -1.62 4.941 20.328 1 98.81 384 GLY B CA 1
ATOM 6318 C C . GLY B 1 384 ? -3.012 4.445 20.672 1 98.81 384 GLY B C 1
ATOM 6319 O O . GLY B 1 384 ? -3.484 3.459 20.109 1 98.81 384 GLY B O 1
ATOM 6320 N N . TYR B 1 385 ? -3.592 5.047 21.562 1 98.88 385 TYR B N 1
ATOM 6321 C CA . TYR B 1 385 ? -4.973 4.84 21.984 1 98.88 385 TYR B CA 1
ATOM 6322 C C . TYR B 1 385 ? -5.621 6.156 22.391 1 98.88 385 TYR B C 1
ATOM 6324 O O . TYR B 1 385 ? -5.023 6.949 23.141 1 98.88 385 TYR B O 1
ATOM 6332 N N . SER B 1 386 ? -6.766 6.414 21.938 1 98.94 386 SER B N 1
ATOM 6333 C CA . SER B 1 386 ? -7.531 7.602 22.297 1 98.94 386 SER B CA 1
ATOM 6334 C C . SER B 1 386 ? -8.977 7.246 22.625 1 98.94 386 SER B C 1
ATOM 6336 O O . SER B 1 386 ? -9.555 6.348 22.016 1 98.94 386 SER B O 1
ATOM 6338 N N . GLN B 1 387 ? -9.516 7.949 23.578 1 98.81 387 GLN B N 1
ATOM 6339 C CA . GLN B 1 387 ? -10.883 7.758 24.047 1 98.81 387 GLN B CA 1
ATOM 6340 C C . GLN B 1 387 ? -11.641 9.086 24.094 1 98.81 387 GLN B C 1
ATOM 6342 O O . GLN B 1 387 ? -11.164 10.055 24.688 1 98.81 387 GLN B O 1
ATOM 6347 N N . MET B 1 388 ? -12.82 9.109 23.469 1 98.81 388 MET B N 1
ATOM 6348 C CA . MET B 1 388 ? -13.68 10.281 23.531 1 98.81 388 MET B CA 1
ATOM 6349 C C . MET B 1 388 ? -14.859 10.047 24.469 1 98.81 388 MET B C 1
ATOM 6351 O O . MET B 1 388 ? -15.609 9.078 24.297 1 98.81 388 MET B O 1
ATOM 6355 N N . PHE B 1 389 ? -14.93 10.82 25.469 1 98.69 389 PHE B N 1
ATOM 6356 C CA . PHE B 1 389 ? -16.109 10.891 26.328 1 98.69 389 PHE B CA 1
ATOM 6357 C C . PHE B 1 389 ? -17 12.047 25.922 1 98.69 389 PHE B C 1
ATOM 6359 O O . PHE B 1 389 ? -16.812 13.188 26.359 1 98.69 389 PHE B O 1
ATOM 6366 N N . ALA B 1 390 ? -18.031 11.75 25.172 1 98.44 390 ALA B N 1
ATOM 6367 C CA . ALA B 1 390 ? -18.891 12.758 24.562 1 98.44 390 ALA B CA 1
ATOM 6368 C C . ALA B 1 390 ? -19.906 13.305 25.562 1 98.44 390 ALA B C 1
ATOM 6370 O O . ALA B 1 390 ? -20.438 12.555 26.391 1 98.44 390 ALA B O 1
ATOM 6371 N N . ASN B 1 391 ? -20.141 14.57 25.516 1 98.12 391 ASN B N 1
ATOM 6372 C CA . ASN B 1 391 ? -21.25 15.203 26.219 1 98.12 391 ASN B CA 1
ATOM 6373 C C . ASN B 1 391 ? -22.422 15.453 25.281 1 98.12 391 ASN B C 1
ATOM 6375 O O . ASN B 1 391 ? -22.344 15.18 24.078 1 98.12 391 ASN B O 1
ATOM 6379 N N . ASP B 1 392 ? -23.531 15.992 25.766 1 97.12 392 ASP B N 1
ATOM 6380 C CA . ASP B 1 392 ? -24.75 16.188 25 1 97.12 392 ASP B CA 1
ATOM 6381 C C . ASP B 1 392 ? -24.5 17.078 23.781 1 97.12 392 ASP B C 1
ATOM 6383 O O . ASP B 1 392 ? -25.047 16.844 22.703 1 97.12 392 ASP B O 1
ATOM 6387 N N . GLY B 1 393 ? -23.703 18.062 23.953 1 98 393 GLY B N 1
ATOM 6388 C CA . GLY B 1 393 ? -23.422 18.969 22.859 1 98 393 GLY B CA 1
ATOM 6389 C C . GLY B 1 393 ? -22.766 18.297 21.672 1 98 393 GLY B C 1
ATOM 6390 O O . GLY B 1 393 ? -22.984 18.688 20.531 1 98 393 GLY B O 1
ATOM 6391 N N . MET B 1 394 ? -21.969 17.25 21.953 1 98.38 394 MET B N 1
ATOM 6392 C CA . MET B 1 394 ? -21.312 16.531 20.875 1 98.38 394 MET B CA 1
ATOM 6393 C C . MET B 1 394 ? -22.328 15.797 20 1 98.38 394 MET B C 1
ATOM 6395 O O . MET B 1 394 ? -22.219 15.797 18.781 1 98.38 394 MET B O 1
ATOM 6399 N N . TYR B 1 395 ? -23.281 15.156 20.625 1 98.19 395 TYR B N 1
ATOM 6400 C CA . TYR B 1 395 ? -24.312 14.445 19.891 1 98.19 395 TYR B CA 1
ATOM 6401 C C . TYR B 1 395 ? -25.094 15.406 19 1 98.19 395 TYR B C 1
ATOM 6403 O O . TYR B 1 395 ? -25.375 15.102 17.844 1 98.19 395 TYR B O 1
ATOM 6411 N N . GLU B 1 396 ? -25.406 16.547 19.562 1 97.31 396 GLU B N 1
ATOM 6412 C CA . GLU B 1 396 ? -26.094 17.562 18.766 1 97.31 396 GLU B CA 1
ATOM 6413 C C . GLU B 1 396 ? -25.234 18.031 17.609 1 97.31 396 GLU B C 1
ATOM 6415 O O . GLU B 1 396 ? -25.703 18.109 16.469 1 97.31 396 GLU B O 1
ATOM 6420 N N . LEU B 1 397 ? -24.016 18.344 17.953 1 97.25 397 LEU B N 1
ATOM 6421 C CA . LEU B 1 397 ? -23.078 18.875 16.953 1 97.25 397 LEU B CA 1
ATOM 6422 C C . LEU B 1 397 ? -22.906 17.891 15.805 1 97.25 397 LEU B C 1
ATOM 6424 O O . LEU B 1 397 ? -22.812 18.297 14.641 1 97.25 397 LEU B O 1
ATOM 6428 N N . LYS B 1 398 ? -22.875 16.594 16.141 1 97.25 398 LYS B N 1
ATOM 6429 C CA . LYS B 1 398 ? -22.578 15.578 15.125 1 97.25 398 LYS B CA 1
ATOM 6430 C C . LYS B 1 398 ? -23.859 14.992 14.547 1 97.25 398 LYS B C 1
ATOM 6432 O O . LYS B 1 398 ? -23.812 14.109 13.688 1 97.25 398 LYS B O 1
ATOM 6437 N N . GLY B 1 399 ? -25 15.352 14.984 1 96.81 399 GLY B N 1
ATOM 6438 C CA . GLY B 1 399 ? -26.281 14.992 14.414 1 96.81 399 GLY B CA 1
ATOM 6439 C C . GLY B 1 399 ? -26.672 13.555 14.695 1 96.81 399 GLY B C 1
ATOM 6440 O O . GLY B 1 399 ? -27.203 12.867 13.82 1 96.81 399 GLY B O 1
ATOM 6441 N N . ILE B 1 400 ? -26.359 13.07 15.852 1 97.44 400 ILE B N 1
ATOM 6442 C CA . ILE B 1 400 ? -26.734 11.719 16.266 1 97.44 400 ILE B CA 1
ATOM 6443 C C . ILE B 1 400 ? -27.203 11.734 17.719 1 97.44 400 ILE B C 1
ATOM 6445 O O . ILE B 1 400 ? -26.656 12.484 18.547 1 97.44 400 ILE B O 1
ATOM 6449 N N . THR B 1 401 ? -28.172 10.945 18.047 1 97.25 401 THR B N 1
ATOM 6450 C CA . THR B 1 401 ? -28.656 10.891 19.422 1 97.25 401 THR B CA 1
ATOM 6451 C C . THR B 1 401 ? -27.781 9.961 20.266 1 97.25 401 THR B C 1
ATOM 6453 O O . THR B 1 401 ? -27.141 9.047 19.734 1 97.25 401 THR B O 1
ATOM 6456 N N . GLU B 1 402 ? -27.766 10.297 21.484 1 96.62 402 GLU B N 1
ATOM 6457 C CA . GLU B 1 402 ? -26.953 9.492 22.391 1 96.62 402 GLU B CA 1
ATOM 6458 C C . GLU B 1 402 ? -27.359 8.016 22.328 1 96.62 402 GLU B C 1
ATOM 6460 O O . GLU B 1 402 ? -26.5 7.133 22.375 1 96.62 402 GLU B O 1
ATOM 6465 N N . ASP B 1 403 ? -28.625 7.699 22.172 1 97.06 403 ASP B N 1
ATOM 6466 C CA . ASP B 1 403 ? -29.125 6.324 22.172 1 97.06 403 ASP B CA 1
ATOM 6467 C C . ASP B 1 403 ? -28.734 5.594 20.891 1 97.06 403 ASP B C 1
ATOM 6469 O O . ASP B 1 403 ? -28.688 4.363 20.859 1 97.06 403 ASP B O 1
ATOM 6473 N N . ALA B 1 404 ? -28.516 6.34 19.875 1 97.81 404 ALA B N 1
ATOM 6474 C CA . ALA B 1 404 ? -28.125 5.746 18.594 1 97.81 404 ALA B CA 1
ATOM 6475 C C . ALA B 1 404 ? -26.609 5.594 18.5 1 97.81 404 ALA B C 1
ATOM 6477 O O . ALA B 1 404 ? -26.109 4.836 17.672 1 97.81 404 ALA B O 1
ATOM 6478 N N . ALA B 1 405 ? -25.922 6.332 19.297 1 98.19 405 ALA B N 1
ATOM 6479 C CA . ALA B 1 405 ? -24.469 6.32 19.281 1 98.19 405 ALA B CA 1
ATOM 6480 C C . ALA B 1 405 ? -23.922 5.09 20 1 98.19 405 ALA B C 1
ATOM 6482 O O . ALA B 1 405 ? -24.516 4.605 20.953 1 98.19 405 ALA B O 1
ATOM 6483 N N . ALA B 1 406 ? -22.812 4.535 19.516 1 97.88 406 ALA B N 1
ATOM 6484 C CA . ALA B 1 406 ? -22.125 3.475 20.25 1 97.88 406 ALA B CA 1
ATOM 6485 C C . ALA B 1 406 ? -21.766 3.928 21.656 1 97.88 406 ALA B C 1
ATOM 6487 O O . ALA B 1 406 ? -21.484 5.109 21.891 1 97.88 406 ALA B O 1
ATOM 6488 N N . SER B 1 407 ? -21.688 3.006 22.578 1 95.81 407 SER B N 1
ATOM 6489 C CA . SER B 1 407 ? -21.438 3.322 23.969 1 95.81 407 SER B CA 1
ATOM 6490 C C . SER B 1 407 ? -19.984 3.77 24.188 1 95.81 407 SER B C 1
ATOM 6492 O O . SER B 1 407 ? -19.672 4.398 25.203 1 95.81 407 SER B O 1
ATOM 6494 N N . SER B 1 408 ? -19.156 3.387 23.266 1 97.19 408 SER B N 1
ATOM 6495 C CA . SER B 1 408 ? -17.766 3.793 23.359 1 97.19 408 SER B CA 1
ATOM 6496 C C . SER B 1 408 ? -17.266 4.34 22.031 1 97.19 408 SER B C 1
ATOM 6498 O O . SER B 1 408 ? -17.625 3.834 20.969 1 97.19 408 SER B O 1
ATOM 6500 N N . GLN B 1 409 ? -16.547 5.418 22.094 1 98.44 409 GLN B N 1
ATOM 6501 C CA . GLN B 1 409 ? -15.852 6.035 20.969 1 98.44 409 GLN B CA 1
ATOM 6502 C C . GLN B 1 409 ? -14.336 5.996 21.188 1 98.44 409 GLN B C 1
ATOM 6504 O O . GLN B 1 409 ? -13.805 6.715 22.031 1 98.44 409 GLN B O 1
ATOM 6509 N N . ASN B 1 410 ? -13.633 5.184 20.406 1 98.62 410 ASN B N 1
ATOM 6510 C CA . ASN B 1 410 ? -12.195 5.066 20.641 1 98.62 410 ASN B CA 1
ATOM 6511 C C . ASN B 1 410 ? -11.43 4.742 19.359 1 98.62 410 ASN B C 1
ATOM 6513 O O . ASN B 1 410 ? -12.039 4.383 18.359 1 98.62 410 ASN B O 1
ATOM 6517 N N . TRP B 1 411 ? -10.188 4.973 19.391 1 98.75 411 TRP B N 1
ATOM 6518 C CA . TRP B 1 411 ? -9.266 4.789 18.281 1 98.75 411 TRP B CA 1
ATOM 6519 C C . TRP B 1 411 ? -7.93 4.234 18.766 1 98.75 411 TRP B C 1
ATOM 6521 O O . TRP B 1 411 ? -7.336 4.758 19.703 1 98.75 411 TRP B O 1
ATOM 6531 N N . ALA B 1 412 ? -7.5 3.098 18.156 1 98.81 412 ALA B N 1
ATOM 6532 C CA . ALA B 1 412 ? -6.203 2.5 18.453 1 98.81 412 ALA B CA 1
ATOM 6533 C C . ALA B 1 412 ? -5.375 2.316 17.188 1 98.81 412 ALA B C 1
ATOM 6535 O O . ALA B 1 412 ? -5.926 2.053 16.125 1 98.81 412 ALA B O 1
ATOM 6536 N N . TRP B 1 413 ? -4.117 2.502 17.344 1 98.62 413 TRP B N 1
ATOM 6537 C CA . TRP B 1 413 ? -3.266 2.324 16.172 1 98.62 413 TRP B CA 1
ATOM 6538 C C . TRP B 1 413 ? -1.869 1.864 16.578 1 98.62 413 TRP B C 1
ATOM 6540 O O . TRP B 1 413 ? -1.446 2.078 17.719 1 98.62 413 TRP B O 1
ATOM 6550 N N . ALA B 1 414 ? -1.183 1.153 15.68 1 98.75 414 ALA B N 1
ATOM 6551 C CA . ALA B 1 414 ? 0.211 0.721 15.758 1 98.75 414 ALA B CA 1
ATOM 6552 C C . ALA B 1 414 ? 0.96 1.058 14.469 1 98.75 414 ALA B C 1
ATOM 6554 O O . ALA B 1 414 ? 0.467 0.799 13.367 1 98.75 414 ALA B O 1
ATOM 6555 N N . MET B 1 415 ? 2.127 1.68 14.664 1 98.62 415 MET B N 1
ATOM 6556 C CA . MET B 1 415 ? 2.859 2.145 13.484 1 98.62 415 MET B CA 1
ATOM 6557 C C . MET B 1 415 ? 4.34 1.795 13.594 1 98.62 415 MET B C 1
ATOM 6559 O O . MET B 1 415 ? 4.965 2.029 14.633 1 98.62 415 MET B O 1
ATOM 6563 N N . LEU B 1 416 ? 4.836 1.179 12.57 1 98.5 416 LEU B N 1
ATOM 6564 C CA . LEU B 1 416 ? 6.266 0.935 12.406 1 98.5 416 LEU B CA 1
ATOM 6565 C C . LEU B 1 416 ? 6.895 1.979 11.492 1 98.5 416 LEU B C 1
ATOM 6567 O O . LEU B 1 416 ? 6.332 2.307 10.445 1 98.5 416 LEU B O 1
ATOM 6571 N N . VAL B 1 417 ? 8.039 2.543 11.922 1 98.19 417 VAL B N 1
ATOM 6572 C CA . VAL B 1 417 ? 8.719 3.529 11.086 1 98.19 417 VAL B CA 1
ATOM 6573 C C . VAL B 1 417 ? 10.156 3.082 10.82 1 98.19 417 VAL B C 1
ATOM 6575 O O . VAL B 1 417 ? 10.953 2.939 11.75 1 98.19 417 VAL B O 1
ATOM 6578 N N . ILE B 1 418 ? 10.445 2.863 9.609 1 97.56 418 ILE B N 1
ATOM 6579 C CA . ILE B 1 418 ? 11.797 2.531 9.164 1 97.56 418 ILE B CA 1
ATOM 6580 C C . ILE B 1 418 ? 12.258 3.547 8.117 1 97.56 418 ILE B C 1
ATOM 6582 O O . ILE B 1 418 ? 11.547 3.811 7.145 1 97.56 418 ILE B O 1
ATOM 6586 N N . LYS B 1 419 ? 13.414 4.113 8.281 1 95.75 419 LYS B N 1
ATOM 6587 C CA . LYS B 1 419 ? 14 5.09 7.359 1 95.75 419 LYS B CA 1
ATOM 6588 C C . LYS B 1 419 ? 15.406 4.68 6.938 1 95.75 419 LYS B C 1
ATOM 6590 O O . LYS B 1 419 ? 16.391 5.246 7.41 1 95.75 419 LYS B O 1
ATOM 6595 N N . PRO B 1 420 ? 15.484 3.783 6.016 1 95.12 420 PRO B N 1
ATOM 6596 C CA . PRO B 1 420 ? 16.812 3.332 5.562 1 95.12 420 PRO B CA 1
ATOM 6597 C C . PRO B 1 420 ? 17.609 4.445 4.895 1 95.12 420 PRO B C 1
ATOM 6599 O O . PRO B 1 420 ? 17.062 5.262 4.16 1 95.12 420 PRO B O 1
ATOM 6602 N N . LYS B 1 421 ? 18.906 4.5 5.137 1 93.38 421 LYS B N 1
ATOM 6603 C CA . LYS B 1 421 ? 19.844 5.414 4.496 1 93.38 421 LYS B CA 1
ATOM 6604 C C . LYS B 1 421 ? 20.719 4.68 3.48 1 93.38 421 LYS B C 1
ATOM 6606 O O . LYS B 1 421 ? 21.844 4.273 3.799 1 93.38 421 LYS B O 1
ATOM 6611 N N . PHE B 1 422 ? 20.281 4.684 2.305 1 92.81 422 PHE B N 1
ATOM 6612 C CA . PHE B 1 422 ? 20.891 3.838 1.283 1 92.81 422 PHE B CA 1
ATOM 6613 C C . PHE B 1 422 ? 22.281 4.352 0.91 1 92.81 422 PHE B C 1
ATOM 6615 O O . PHE B 1 422 ? 23.25 3.594 0.913 1 92.81 422 PHE B O 1
ATOM 6622 N N . LEU B 1 423 ? 22.359 5.613 0.423 1 90.81 423 LEU B N 1
ATOM 6623 C CA . LEU B 1 423 ? 23.609 6.219 -0.03 1 90.81 423 LEU B CA 1
ATOM 6624 C C . LEU B 1 423 ? 23.766 7.625 0.541 1 90.81 423 LEU B C 1
ATOM 6626 O O . LEU B 1 423 ? 22.781 8.352 0.691 1 90.81 423 LEU B O 1
ATOM 6630 N N . ASN B 1 424 ? 24.969 7.996 0.93 1 90.06 424 ASN B N 1
ATOM 6631 C CA . ASN B 1 424 ? 25.406 9.344 1.265 1 90.06 424 ASN B CA 1
ATOM 6632 C C . ASN B 1 424 ? 26.844 9.602 0.79 1 90.06 424 ASN B C 1
ATOM 6634 O O . ASN B 1 424 ? 27.797 9.281 1.493 1 90.06 424 ASN B O 1
ATOM 6638 N N . THR B 1 425 ? 26.953 10.109 -0.368 1 86.06 425 THR B N 1
ATOM 6639 C CA . THR B 1 425 ? 28.281 10.281 -0.958 1 86.06 425 THR B CA 1
ATOM 6640 C C . THR B 1 425 ? 28.656 11.758 -0.99 1 86.06 425 THR B C 1
ATOM 6642 O O . THR B 1 425 ? 27.797 12.633 -1.113 1 86.06 425 THR B O 1
ATOM 6645 N N . SER B 1 426 ? 29.906 12.008 -0.604 1 78.69 426 SER B N 1
ATOM 6646 C CA . SER B 1 426 ? 30.453 13.352 -0.745 1 78.69 426 SER B CA 1
ATOM 6647 C C . SER B 1 426 ? 31.703 13.344 -1.606 1 78.69 426 SER B C 1
ATOM 6649 O O . SER B 1 426 ? 32.562 12.477 -1.451 1 78.69 426 SER B O 1
ATOM 6651 N N . ASN B 1 427 ? 31.688 14.047 -2.713 1 70.44 427 ASN B N 1
ATOM 6652 C CA . ASN B 1 427 ? 32.906 14.234 -3.504 1 70.44 427 ASN B CA 1
ATOM 6653 C C . ASN B 1 427 ? 33.312 15.703 -3.562 1 70.44 427 ASN B C 1
ATOM 6655 O O . ASN B 1 427 ? 32.438 16.594 -3.521 1 70.44 427 ASN B O 1
#

Secondary structure (DSSP, 8-state):
--SSSGGGG-----------EEEEEEEEEEEEEEEESSSSPPBTTSPPEEEEEEEEEEEEEEE-SSEEEEEEEEEEEETT-S-TT----TT---EEEEEEEEEEEETTEEEEEEEE----TTSSSB---TTSSS---EEEEEEEEEETTEEEEEEEEE------TTS--SB-------STT--SEEEEEEEEEE-SSEEEEEEEEEEEEEEE-TTSSSEEEEEEEEEEEEEEEEEETTEEEEEEEEEEEEEETTTEEEEEEEEEEEEEEEE-SSSEEEEEEEEEE----TT--SSB-----TBS-GGGSS-TT--SSSS--TTSS-EEEEEEEEEEE-SSSEEEEEEEEEEE-SSPPTTS--EEEEEEEEEEEEE-SSEEEEEEEEEEEE-HHHHHHHT--TTTB-S-EEEEEEEEEE--EEEEEE-/--GGGSGGGTTS--------EEEEEEEEEEEEEEEESSSSPPBTTSPBEEEEEEEEEEEEEEE-SSEEEEEEEEEEEETT-S-TT----TT---EEEEEEEEEEEETTEEEEEEEE----TTSSSB---TTSSS---EEEEEEEEEETTEEEEEEEEE------TTS--SS-------STT--SEEEEEEEEEE-SSEEEEEEEEEEEEEEE-TTSSSEEEEEEEEEEEEEEEEEETTEEEEEEEEEEEEEETTTEEEEEEEEEEEEEEEE-SSSEEEEEEEEEE----TT--SSB-----TBS-GGGSS-TT--SSSS--TTSS-EEEEEEEEEEE-SSSEEEEEEEEEEE-SSPPTTS--EEEEEEEEEEEEE-SSEEEEEEEEEEEE-HHHHHHHT--TTTB-S-EEEEEEEEEE----EEEE-

Sequence (854 aa):
MKRIYLLFTLIALYGSIAKAQFTLDGEFRPRTELRHGFGSIIDEDADAGFGVSTRIRLNAGYTIDAYTFYLSLQDVMVWGENRQLLPDDENNTFAVFEAWADINLGSNFSAKLGRQTLDYDDQRIMGSVGWTQQARNHDAAILKYAKESFQLDLGLAYSQDYDNPSGFQSVGNAYNTTGFFSYKTMQYLYLKENWKNLSGSLLLLNNGFQNFEVDGTTPDGISNLQTLGTHLDYKKGSFGAALNAFLQTGERQGALDVGGAYLLGLDLNYNATTKVSLGAGVEIISGNDASTSDKTEAFFPLYGTNHKFNGFMDYFYVGNHANSVGLLDVHVSANFKLGEKSSLLVKALNFSGEQALPSGEKSLGTELDLVFSQAFNGYSLQLGYSQMFANDGMYELKGITEDAAASSQNWAWAMLVIKPKFLNTSNMKRIYLLFTLIALYGSIAKAQFTLDGEFRPRTELRHGFGSIIDEDADAGFGVSTRIRLNAGYTIDAYTFYLSLQDVMVWGENRQLLPDDENNTFAVFEAWADINLGSNFSAKLGRQTLDYDDQRIMGSVGWTQQARNHDAAILKYAKESFQLDLGLAYSQDYDNPSGFQSVGNAYNTTGFFSYKTMQYLYLKENWKNLSGSLLLLNNGFQNFEVDGTTPDGISNLQTLGTHLDYKKGSFGAALNAFLQTGERQGALDVGGAYLLGLDLNYNATTKVSLGAGVEIISGNDASTSDKTEAFFPLYGTNHKFNGFMDYFYVGNHANSVGLLDVHVSANFKLGEKSSLLVKALNFSGEQALPSGEKSLGTELDLVFSQAFNGYSLQLGYSQMFANDGMYELKGITEDAAASSQNWAWAMLVIKPKFLNTSN

Foldseek 3Di:
DPPPPPDPPPPPPPPVPFKKKKFKWKKKKKKWKWFQAFLHFAFAPDHTDTFIKIKMKIKMWMDTPFKIWIWIWIAIDTVPCDDPPDPDDPVPRTDTQWTWMWGDPDPQKIKIFAKAADDDDQQLQGGQLVVDRSTDIFGWIWIWGDDDFKIKIWIKGADADDPDPVPDDDDDGAHLDDALLDARIKIKMKIWGDDDFKIKMKIWIKGWHWAAPPVSPHTDGTWIKIKIWMWMWGDDDFKIKIKTKMDIFTAGYHRAGEDQWIKIKMKIKGDPDPFKIKIWMKMWTAAADPVDDRHTRGDASRHGSCCVPDHVSNNPRPSDQPRHQTKIKTKMKMKGHPDPFKIKIKMKIFIFGPHADPVRGTGFWMKIKMKIKGDDVQKIKIKIKMWTGTDQRSCVRNVHDPVRTHPTGMMIMMMMIGMGTDDIDID/DPPVVPPVPDVVDDPPPFKKKKFKWKKKKKKWKWFQQFQHFAFAPDHTDTFIKIKIKIKMWMDTPFKIWIWIWIAIDTVPCDDPPDPDDDVPRTDTQWTWMWGDPDPQKIKIFTKAADADDQQLQGGQLVVDRSTDIFGWIWIWGDDDFKIKIKIKHADADDPDPVPDDDDDGAHLDDALLDARIKIKMKIWGDDDFKIKMKIWIKGWHWAAPPVSPHTDGTWIKIKIWMWMWGDDDFKIKIKTKMDIFTAGYHRAGEDQWIKIKMKIKGPPDPFKIKMWMKMWTAAAAPVDDRHTRGDASRNGSCCVPDHVSNNPRPSDQPRHQTKIKTKMKMKGDPDPFKIKIKMKIFIFGPHADPVRGTGFWMKIKMKIKGDDVQKIKIKIKMWTGTDQRNCVRNVHDPVRGHPTGMMIMMMMIGMGTDDIDID

Solvent-accessible surface area (backbone atoms only — not comparable to full-atom values): 42210 Å² total; per-residue (Å²): 133,83,79,74,72,67,76,78,70,70,82,67,81,75,64,80,72,74,51,37,34,28,37,32,34,38,36,46,34,45,33,38,40,42,34,35,29,53,46,43,89,39,44,51,88,54,81,62,46,72,53,45,38,31,26,37,37,47,34,40,37,40,35,41,87,44,31,36,39,41,40,27,38,31,36,58,46,49,78,76,74,56,61,86,91,51,66,64,74,85,72,40,26,70,36,77,56,30,44,34,37,39,34,54,69,53,94,50,29,34,42,36,40,37,30,32,66,53,74,47,92,90,13,61,50,35,21,30,32,77,83,48,70,70,30,38,61,44,36,34,42,31,46,35,39,49,56,92,54,35,38,38,38,42,36,42,33,54,26,38,52,75,92,38,87,66,36,63,56,48,65,36,62,68,39,81,66,68,56,73,78,34,46,32,32,36,42,34,42,38,38,35,42,54,54,96,46,38,33,42,35,40,39,42,37,38,39,27,19,56,23,51,42,95,82,67,72,49,73,54,63,69,18,46,30,37,38,42,35,38,41,38,41,36,49,58,92,52,38,34,39,36,38,40,42,37,38,40,36,47,16,40,71,78,66,37,39,36,47,81,12,30,37,42,32,42,38,39,36,36,45,78,46,98,41,35,34,39,35,42,36,41,36,40,30,30,20,32,51,89,85,54,82,83,47,40,20,37,46,73,63,76,41,23,29,36,61,80,38,77,50,77,53,27,61,47,57,56,94,39,66,70,81,32,31,37,31,31,40,40,36,40,34,40,37,35,48,77,52,96,46,32,36,39,38,41,36,42,37,37,38,27,36,57,24,56,44,95,89,60,42,32,50,25,31,38,37,41,39,37,39,39,39,38,56,57,93,69,34,35,42,38,38,37,41,33,41,51,48,73,35,72,32,32,28,61,74,70,72,46,52,73,88,53,32,36,95,65,31,32,35,37,38,42,34,43,44,35,58,52,74,74,46,77,47,77,78,134,74,72,75,64,58,69,78,59,55,82,76,56,83,64,79,77,68,51,38,34,43,36,33,33,38,37,44,35,46,32,38,39,43,19,34,26,40,47,44,90,38,46,54,88,55,50,47,7,58,49,38,23,29,28,37,38,47,35,40,37,40,33,41,85,60,32,36,39,40,41,27,38,32,33,52,40,40,27,44,51,57,51,50,66,52,55,50,48,84,78,76,44,72,41,77,55,29,44,33,37,40,34,55,70,54,95,50,29,34,40,36,40,36,31,32,67,54,73,47,93,92,13,60,49,35,22,31,30,78,82,49,57,73,46,46,62,44,58,36,42,32,46,35,38,50,57,94,54,37,39,37,37,41,37,41,32,70,46,78,63,77,92,40,72,86,74,64,70,95,69,80,79,70,39,79,68,71,62,90,79,48,47,32,32,37,43,34,44,37,38,36,42,54,53,96,47,40,33,41,34,41,40,43,36,37,38,27,18,56,21,51,40,96,83,67,71,48,72,55,65,68,18,46,28,38,37,39,34,37,42,38,42,36,48,57,92,53,38,35,38,37,37,40,42,38,37,39,35,47,16,38,72,76,65,39,39,35,47,80,10,30,38,42,33,41,38,39,37,36,46,78,47,100,41,35,36,39,34,41,34,40,35,41,28,31,20,32,51,88,85,54,83,83,48,42,19,36,45,73,63,74,41,22,30,37,60,81,39,77,48,80,52,27,61,44,56,56,94,38,66,69,81,31,32,38,31,31,40,42,36,40,36,38,39,37,49,77,53,97,45,30,35,38,38,40,35,41,36,38,38,26,35,58,23,56,43,96,88,60,42,34,50,25,30,36,37,42,38,39,39,39,37,40,56,56,80,70,32,37,42,37,39,38,41,32,41,51,50,72,35,73,32,34,27,60,75,69,73,46,52,74,88,52,33,35,96,64,31,31,34,39,38,43,33,42,43,34,56,55,75,62,45,78,46,77,80

InterPro domains:
  IPR025388 Alginate export domain [PF13372] (47-390)

Nearest PDB structures (foldseek):
  4xnk-assembly1_A  TM=6.787E-01  e=4.215E-16  Pseudomonas aeruginosa PAO1
  2xe5-assembly1_E  TM=5.841E-01  e=1.190E-08  Escherichia coli
  6rd3-assembly1_B  TM=5.358E-01  e=1.581E-08  Klebsiella pneumoniae
  2j4u-assembly2_W  TM=5.440E-01  e=2.536E-08  Escherichia coli
  2xe2-assembly1_C  TM=5.769E-01  e=1.098E-07  Escherichia coli